Protein AF-0000000084351159 (afdb_homodimer)

Foldseek 3Di:
DPPVVVLVVLCVVLVVVVVCQVVLVADPVNLQVLQFVLQLVQLVLQCVQAQLSVVQCVPPPSNPDHPVNLVVHDEDEPVSQQVCAQSLWSHHLVQADDWAWAPQPPHDIGIQGHHPNLLVSQLVQLLQAVVQQCCVQPVPDAFEEEEADDDVSDCRVVSVVVSCVVVVHHYDHQHQPDPVAHLVNSVVCQQVRLHAEYEEALLLLLVSLVVCVVVPHQQQPRGNYAEYAYDLDDDAPLSQQQSCLRRVHGYAPAFDDDSQARTQWGQGNVRWTFGPSSFWQWFFAAAVPRDTPHRFAWHWIFIFTRGNITRTGRRYGPQWIKGKDAQPVDRSRRRITMDTDAGNPQWDDFPRDTDHPNLQCCLQRPVNYQWSFKAWEWEDDPNGIAIEMEIEGDPPDDDDPVVSQVVSQVSCCVRVVHGYGYHYDHDDDPQLSVCRSDPVCVNHYHYPHVD/DPPVVVLVVLCVVLVVVVVCQVVLVADPVNLQVLQFVLQLVQLVLQCVQAQLSVVQCVPPDSNPDHPVNLVVHDEDEPVSQQVCAQSLWSHHLVQADDWAWAPQPPHDIGIQGWHPNLLVNQLVQLLQAVVQQCCVQPVPDAFEEEEADDDVSDCRVVSVVVSCVVVVHHYDHQHQPDPVAHLVNSVVCQQVRLHAEYEEALLLLLQSLVVCVVVPHQQQPRGNYAEYAYDQDDDAPLSQQQSCLRRVHGYAPAFDDDSQARTQWGQHNVRWTFGPSSFWQWFFAAAPPRDTPHRFAWHWIFIFTRGNITRTGRRYGPQWIKGKDAQPVDRSRRRITMDTDAGNPQWDDFPRDTDHPNLQCCLQRPVNYQWSFKAWEWEDDPNGIAIEMEIEGDPPDDDDPVVSQVSSQVSCCVRVVHGYGYHYDHDDDPQLSVPRNPPPCVNHYHYPHVD

pLDDT: mean 92.51, std 10.29, range [39.16, 98.88]

Structure (mmCIF, N/CA/C/O backbone):
data_AF-0000000084351159-model_v1
#
loop_
_entity.id
_entity.type
_entity.pdbx_description
1 polymer 'Phenylacetate-CoA ligase'
#
loop_
_atom_site.group_PDB
_atom_site.id
_atom_site.type_symbol
_atom_site.label_atom_id
_atom_site.label_alt_id
_atom_site.label_comp_id
_atom_site.label_asym_id
_atom_site.label_entity_id
_atom_site.label_seq_id
_atom_site.pdbx_PDB_ins_code
_atom_site.Cartn_x
_atom_site.Cartn_y
_atom_site.Cartn_z
_atom_site.occupancy
_atom_site.B_iso_or_equiv
_atom_site.auth_seq_id
_atom_site.auth_comp_id
_atom_site.auth_asym_id
_atom_site.auth_atom_id
_atom_site.pdbx_PDB_model_num
ATOM 1 N N . MET A 1 1 ? 10.594 12.961 -26.109 1 39.19 1 MET A N 1
ATOM 2 C CA . MET A 1 1 ? 9.203 12.898 -25.656 1 39.19 1 MET A CA 1
ATOM 3 C C . MET A 1 1 ? 9.125 12.586 -24.172 1 39.19 1 MET A C 1
ATOM 5 O O . MET A 1 1 ? 9.766 11.648 -23.688 1 39.19 1 MET A O 1
ATOM 9 N N . GLY A 1 2 ? 8.75 13.523 -23.281 1 52.72 2 GLY A N 1
ATOM 10 C CA . GLY A 1 2 ? 8.758 13.414 -21.828 1 52.72 2 GLY A CA 1
ATOM 11 C C . GLY A 1 2 ? 8.195 12.094 -21.328 1 52.72 2 GLY A C 1
ATOM 12 O O . GLY A 1 2 ? 7.457 11.414 -22.047 1 52.72 2 GLY A O 1
ATOM 13 N N . ALA A 1 3 ? 8.789 11.438 -20.344 1 59 3 ALA A N 1
ATOM 14 C CA . ALA A 1 3 ? 8.422 10.164 -19.734 1 59 3 ALA A CA 1
ATOM 15 C C . ALA A 1 3 ? 6.906 9.984 -19.703 1 59 3 ALA A C 1
ATOM 17 O O . ALA A 1 3 ? 6.402 8.883 -19.953 1 59 3 ALA A O 1
ATOM 18 N N . VAL A 1 4 ? 6.133 11.023 -19.578 1 66.06 4 VAL A N 1
ATOM 19 C CA . VAL A 1 4 ? 4.676 10.984 -19.516 1 66.06 4 VAL A CA 1
ATOM 20 C C . VAL A 1 4 ? 4.098 10.711 -20.906 1 66.06 4 VAL A C 1
ATOM 22 O O . VAL A 1 4 ? 3.188 9.891 -21.047 1 66.06 4 VAL A O 1
ATOM 25 N N . LYS A 1 5 ? 4.68 11.25 -21.906 1 69.38 5 LYS A N 1
ATOM 26 C CA . LYS A 1 5 ? 4.211 11.07 -23.266 1 69.38 5 LYS A CA 1
ATOM 27 C C . LYS A 1 5 ? 4.48 9.648 -23.75 1 69.38 5 LYS A C 1
ATOM 29 O O . LYS A 1 5 ? 3.648 9.055 -24.438 1 69.38 5 LYS A O 1
ATOM 34 N N . VAL A 1 6 ? 5.578 9.047 -23.25 1 80.25 6 VAL A N 1
ATOM 35 C CA . VAL A 1 6 ? 5.965 7.703 -23.672 1 80.25 6 VAL A CA 1
ATOM 36 C C . VAL A 1 6 ? 5.012 6.68 -23.047 1 80.25 6 VAL A C 1
ATOM 38 O O . VAL A 1 6 ? 4.562 5.758 -23.734 1 80.25 6 VAL A O 1
ATOM 41 N N . PHE A 1 7 ? 4.641 6.867 -21.797 1 89.5 7 PHE A N 1
ATOM 42 C CA . PHE A 1 7 ? 3.719 5.965 -21.125 1 89.5 7 PHE A CA 1
ATOM 43 C C . PHE A 1 7 ? 2.328 6.047 -21.75 1 89.5 7 PHE A C 1
ATOM 45 O O . PHE A 1 7 ? 1.659 5.023 -21.922 1 89.5 7 PHE A O 1
ATOM 52 N N . ASP A 1 8 ? 1.912 7.199 -22.156 1 87.19 8 ASP A N 1
ATOM 53 C CA . ASP A 1 8 ? 0.597 7.383 -22.766 1 87.19 8 ASP A CA 1
ATOM 54 C C . ASP A 1 8 ? 0.506 6.668 -24.109 1 87.19 8 ASP A C 1
ATOM 56 O O . ASP A 1 8 ? -0.504 6.031 -24.422 1 87.19 8 ASP A O 1
ATOM 60 N N . GLU A 1 9 ? 1.572 6.754 -24.875 1 91.75 9 GLU A N 1
ATOM 61 C CA . GLU A 1 9 ? 1.603 6.062 -26.172 1 91.75 9 GLU A CA 1
ATOM 62 C C . GLU A 1 9 ? 1.577 4.547 -25.984 1 91.75 9 GLU A C 1
ATOM 64 O O . GLU A 1 9 ? 0.884 3.838 -26.703 1 91.75 9 GLU A O 1
ATOM 69 N N . PHE A 1 10 ? 2.352 4.145 -25 1 95.5 10 PHE A N 1
ATOM 70 C CA . PHE A 1 10 ? 2.391 2.721 -24.688 1 95.5 10 PHE A CA 1
ATOM 71 C C . PHE A 1 10 ? 1.004 2.209 -24.312 1 95.5 10 PHE A C 1
ATOM 73 O O . PHE A 1 10 ? 0.572 1.162 -24.812 1 95.5 10 PHE A O 1
ATOM 80 N N . THR A 1 11 ? 0.306 2.922 -23.469 1 94.94 11 THR A N 1
ATOM 81 C CA . THR A 1 11 ? -0.97 2.447 -22.953 1 94.94 11 THR A CA 1
ATOM 82 C C . THR A 1 11 ? -2.014 2.367 -24.062 1 94.94 11 THR A C 1
ATOM 84 O O . THR A 1 11 ? -2.84 1.453 -24.078 1 94.94 11 THR A O 1
ATOM 87 N N . VAL A 1 12 ? -1.999 3.24 -24.984 1 95 12 VAL A N 1
ATOM 88 C CA . VAL A 1 12 ? -2.955 3.227 -26.078 1 95 12 VAL A CA 1
ATOM 89 C C . VAL A 1 12 ? -2.762 1.967 -26.922 1 95 12 VAL A C 1
ATOM 91 O O . VAL A 1 12 ? -3.723 1.243 -27.203 1 95 12 VAL A O 1
ATOM 94 N N . LYS A 1 13 ? -1.521 1.742 -27.281 1 95.88 13 LYS A N 1
ATOM 95 C CA . LYS A 1 13 ? -1.198 0.575 -28.094 1 95.88 13 LYS A CA 1
ATOM 96 C C . LYS A 1 13 ? -1.503 -0.72 -27.344 1 95.88 13 LYS A C 1
ATOM 98 O O . LYS A 1 13 ? -2.107 -1.639 -27.906 1 95.88 13 LYS A O 1
ATOM 103 N N . TYR A 1 14 ? -1.096 -0.783 -26.141 1 97.75 14 TYR A N 1
ATOM 104 C CA . TYR A 1 14 ? -1.268 -1.991 -25.344 1 97.75 14 TYR A CA 1
ATOM 105 C C . TYR A 1 14 ? -2.742 -2.262 -25.062 1 97.75 14 TYR A C 1
ATOM 107 O O . TYR A 1 14 ? -3.189 -3.41 -25.109 1 97.75 14 TYR A O 1
ATOM 115 N N . ASP A 1 15 ? -3.469 -1.192 -24.75 1 97.19 15 ASP A N 1
ATOM 116 C CA . ASP A 1 15 ? -4.891 -1.358 -24.484 1 97.19 15 ASP A CA 1
ATOM 117 C C . ASP A 1 15 ? -5.633 -1.883 -25.703 1 97.19 15 ASP A C 1
ATOM 119 O O . ASP A 1 15 ? -6.582 -2.656 -25.578 1 97.19 15 ASP A O 1
ATOM 123 N N . ASP A 1 16 ? -5.219 -1.456 -26.859 1 97.62 16 ASP A N 1
ATOM 124 C CA . ASP A 1 16 ? -5.852 -1.902 -28.094 1 97.62 16 ASP A CA 1
ATOM 125 C C . ASP A 1 16 ? -5.668 -3.406 -28.281 1 97.62 16 ASP A C 1
ATOM 127 O O . ASP A 1 16 ? -6.637 -4.125 -28.547 1 97.62 16 ASP A O 1
ATOM 131 N N . ILE A 1 17 ? -4.508 -3.904 -28.172 1 98.12 17 ILE A N 1
ATOM 132 C CA . ILE A 1 17 ? -4.254 -5.324 -28.391 1 98.12 17 ILE A CA 1
ATOM 133 C C . ILE A 1 17 ? -4.844 -6.141 -27.25 1 98.12 17 ILE A C 1
ATOM 135 O O . ILE A 1 17 ? -5.316 -7.258 -27.453 1 98.12 17 ILE A O 1
ATOM 139 N N . HIS A 1 18 ? -4.762 -5.598 -26.047 1 98.25 18 HIS A N 1
ATOM 140 C CA . HIS A 1 18 ? -5.371 -6.254 -24.891 1 98.25 18 HIS A CA 1
ATOM 141 C C . HIS A 1 18 ? -6.867 -6.457 -25.094 1 98.25 18 HIS A C 1
ATOM 143 O O . HIS A 1 18 ? -7.395 -7.539 -24.828 1 98.25 18 HIS A O 1
ATOM 149 N N . ARG A 1 19 ? -7.531 -5.414 -25.547 1 97.44 19 ARG A N 1
ATOM 150 C CA . ARG A 1 19 ? -8.961 -5.5 -25.828 1 97.44 19 ARG A CA 1
ATOM 151 C C . ARG A 1 19 ? -9.25 -6.551 -26.891 1 97.44 19 ARG A C 1
ATOM 153 O O . ARG A 1 19 ? -10.156 -7.371 -26.734 1 97.44 19 ARG A O 1
ATOM 160 N N . ALA A 1 20 ? -8.492 -6.535 -27.953 1 98.12 20 ALA A N 1
ATOM 161 C CA . ALA A 1 20 ? -8.68 -7.5 -29.047 1 98.12 20 ALA A CA 1
ATOM 162 C C . ALA A 1 20 ? -8.453 -8.93 -28.547 1 98.12 20 ALA A C 1
ATOM 164 O O . ALA A 1 20 ? -9.156 -9.852 -28.969 1 98.12 20 ALA A O 1
ATOM 165 N N . TYR A 1 21 ? -7.492 -9.109 -27.719 1 98.06 21 TYR A N 1
ATOM 166 C CA . TYR A 1 21 ? -7.133 -10.406 -27.156 1 98.06 21 TYR A CA 1
ATOM 167 C C . TYR A 1 21 ? -8.281 -10.977 -26.328 1 98.06 21 TYR A C 1
ATOM 169 O O . TYR A 1 21 ? -8.68 -12.125 -26.516 1 98.06 21 TYR A O 1
ATOM 177 N N . TRP A 1 22 ? -8.898 -10.164 -25.531 1 96.62 22 TRP A N 1
ATOM 178 C CA . TRP A 1 22 ? -9.883 -10.641 -24.562 1 96.62 22 TRP A CA 1
ATOM 179 C C . TRP A 1 22 ? -11.281 -10.656 -25.172 1 96.62 22 TRP A C 1
ATOM 181 O O . TRP A 1 22 ? -12.188 -11.305 -24.641 1 96.62 22 TRP A O 1
ATOM 191 N N . THR A 1 23 ? -11.461 -9.945 -26.281 1 96.31 23 THR A N 1
ATOM 192 C CA . THR A 1 23 ? -12.734 -10.016 -26.984 1 96.31 23 THR A CA 1
ATOM 193 C C . THR A 1 23 ? -12.672 -11.055 -28.094 1 96.31 23 THR A C 1
ATOM 195 O O . THR A 1 23 ? -13.594 -11.156 -28.906 1 96.31 23 THR A O 1
ATOM 198 N N . ASN A 1 24 ? -11.547 -11.766 -28.172 1 95.62 24 ASN A N 1
ATOM 199 C CA . ASN A 1 24 ? -11.336 -12.852 -29.141 1 95.62 24 ASN A CA 1
ATOM 200 C C . ASN A 1 24 ? -11.398 -12.344 -30.578 1 95.62 24 ASN A C 1
ATOM 202 O O . ASN A 1 24 ? -11.922 -13.031 -31.453 1 95.62 24 ASN A O 1
ATOM 206 N N . THR A 1 25 ? -10.93 -11.125 -30.797 1 96.88 25 THR A N 1
ATOM 207 C CA . THR A 1 25 ? -10.867 -10.562 -32.125 1 96.88 25 THR A CA 1
ATOM 208 C C . THR A 1 25 ? -9.43 -10.539 -32.656 1 96.88 25 THR A C 1
ATOM 210 O O . THR A 1 25 ? -9.172 -10.125 -33.781 1 96.88 25 THR A O 1
ATOM 213 N N . LEU A 1 26 ? -8.531 -10.945 -31.844 1 97.25 26 LEU A N 1
ATOM 214 C CA . LEU A 1 26 ? -7.133 -11.102 -32.219 1 97.25 26 LEU A CA 1
ATOM 215 C C . LEU A 1 26 ? -6.867 -12.508 -32.75 1 97.25 26 LEU A C 1
ATOM 217 O O . LEU A 1 26 ? -7.145 -13.492 -32.062 1 97.25 26 LEU A O 1
ATOM 221 N N . SER A 1 27 ? -6.309 -12.609 -33.969 1 95.69 27 SER A N 1
ATOM 222 C CA . SER A 1 27 ? -5.984 -13.922 -34.531 1 95.69 27 SER A CA 1
ATOM 223 C C . SER A 1 27 ? -4.656 -14.438 -33.969 1 95.69 27 SER A C 1
ATOM 225 O O . SER A 1 27 ? -3.865 -13.664 -33.438 1 95.69 27 SER A O 1
ATOM 227 N N . GLU A 1 28 ? -4.496 -15.711 -34.094 1 95.5 28 GLU A N 1
ATOM 228 C CA . GLU A 1 28 ? -3.203 -16.281 -33.719 1 95.5 28 GLU A CA 1
ATOM 229 C C . GLU A 1 28 ? -2.074 -15.68 -34.562 1 95.5 28 GLU A C 1
ATOM 231 O O . GLU A 1 28 ? -0.955 -15.523 -34.062 1 95.5 28 GLU A O 1
ATOM 236 N N . GLY A 1 29 ? -2.416 -15.398 -35.781 1 96.44 29 GLY A N 1
ATOM 237 C CA . GLY A 1 29 ? -1.441 -14.727 -36.625 1 96.44 29 GLY A CA 1
ATOM 238 C C . GLY A 1 29 ? -1.055 -13.352 -36.094 1 96.44 29 GLY A C 1
ATOM 239 O O . GLY A 1 29 ? 0.125 -12.992 -36.094 1 96.44 29 GLY A O 1
ATOM 240 N N . ASP A 1 30 ? -2.025 -12.602 -35.688 1 97.69 30 ASP A N 1
ATOM 241 C CA . ASP A 1 30 ? -1.782 -11.281 -35.125 1 97.69 30 ASP A CA 1
ATOM 242 C C . ASP A 1 30 ? -0.958 -11.383 -33.844 1 97.69 30 ASP A C 1
ATOM 244 O O . ASP A 1 30 ? -0.092 -10.539 -33.594 1 97.69 30 ASP A O 1
ATOM 248 N N . LEU A 1 31 ? -1.27 -12.359 -33.031 1 97.81 31 LEU A N 1
ATOM 249 C CA . LEU A 1 31 ? -0.519 -12.555 -31.797 1 97.81 31 LEU A CA 1
ATOM 250 C C . LEU A 1 31 ? 0.938 -12.898 -32.094 1 97.81 31 LEU A C 1
ATOM 252 O O . LEU A 1 31 ? 1.845 -12.422 -31.406 1 97.81 31 LEU A O 1
ATOM 256 N N . LYS A 1 32 ? 1.115 -13.711 -33.094 1 97.31 32 LYS A N 1
ATOM 257 C CA . LYS A 1 32 ? 2.475 -14.047 -33.531 1 97.31 32 LYS A CA 1
ATOM 258 C C . LYS A 1 32 ? 3.23 -12.805 -33.969 1 97.31 32 LYS A C 1
ATOM 260 O O . LYS A 1 32 ? 4.418 -12.648 -33.688 1 97.31 32 LYS A O 1
ATOM 265 N N . GLN A 1 33 ? 2.578 -11.977 -34.719 1 97.81 33 GLN A N 1
ATOM 266 C CA . GLN A 1 33 ? 3.188 -10.727 -35.188 1 97.81 33 GLN A CA 1
ATOM 267 C C . GLN A 1 33 ? 3.541 -9.836 -34 1 97.81 33 GLN A C 1
ATOM 269 O O . GLN A 1 33 ? 4.594 -9.195 -33.969 1 97.81 33 GLN A O 1
ATOM 274 N N . TRP A 1 34 ? 2.629 -9.812 -33.031 1 98.38 34 TRP A N 1
ATOM 275 C CA . TRP A 1 34 ? 2.891 -9.078 -31.797 1 98.38 34 TRP A CA 1
ATOM 276 C C . TRP A 1 34 ? 4.129 -9.625 -31.094 1 98.38 34 TRP A C 1
ATOM 278 O O . TRP A 1 34 ? 5.004 -8.859 -30.688 1 98.38 34 TRP A O 1
ATOM 288 N N . HIS A 1 35 ? 4.254 -10.922 -31 1 98.62 35 HIS A N 1
ATOM 289 C CA . HIS A 1 35 ? 5.398 -11.57 -30.375 1 98.62 35 HIS A CA 1
ATOM 290 C C . HIS A 1 35 ? 6.695 -11.211 -31.094 1 98.62 35 HIS A C 1
ATOM 292 O O . HIS A 1 35 ? 7.691 -10.867 -30.453 1 98.62 35 HIS A O 1
ATOM 298 N N . GLU A 1 36 ? 6.645 -11.25 -32.406 1 98.12 36 GLU A N 1
ATOM 299 C CA . GLU A 1 36 ? 7.836 -10.969 -33.188 1 98.12 36 GLU A CA 1
ATOM 300 C C . GLU A 1 36 ? 8.289 -9.531 -33.031 1 98.12 36 GLU A C 1
ATOM 302 O O . GLU A 1 36 ? 9.477 -9.266 -32.812 1 98.12 36 GLU A O 1
ATOM 307 N N . ALA A 1 37 ? 7.352 -8.664 -33.125 1 97.75 37 ALA A N 1
ATOM 308 C CA . ALA A 1 37 ? 7.664 -7.242 -33 1 97.75 37 ALA A CA 1
ATOM 309 C C . ALA A 1 37 ? 8.203 -6.906 -31.609 1 97.75 37 ALA A C 1
ATOM 311 O O . ALA A 1 37 ? 9.203 -6.199 -31.484 1 97.75 37 ALA A O 1
ATOM 312 N N . GLN A 1 38 ? 7.555 -7.371 -30.562 1 98.25 38 GLN A N 1
ATOM 313 C CA . GLN A 1 38 ? 7.949 -7.074 -29.203 1 98.25 38 GLN A CA 1
ATOM 314 C C . GLN A 1 38 ? 9.273 -7.746 -28.844 1 98.25 38 GLN A C 1
ATOM 316 O O . GLN A 1 38 ? 10.07 -7.203 -28.078 1 98.25 38 GLN A O 1
ATOM 321 N N . LEU A 1 39 ? 9.445 -8.961 -29.375 1 98.44 39 LEU A N 1
ATOM 322 C CA . LEU A 1 39 ? 10.703 -9.648 -29.141 1 98.44 39 LEU A CA 1
ATOM 323 C C . LEU A 1 39 ? 11.883 -8.812 -29.625 1 98.44 39 LEU A C 1
ATOM 325 O O . LEU A 1 39 ? 12.859 -8.617 -28.891 1 98.44 39 LEU A O 1
ATOM 329 N N . ARG A 1 40 ? 11.836 -8.297 -30.781 1 97.75 40 ARG A N 1
ATOM 330 C CA . ARG A 1 40 ? 12.898 -7.461 -31.344 1 97.75 40 ARG A CA 1
ATOM 331 C C . ARG A 1 40 ? 13.102 -6.199 -30.516 1 97.75 40 ARG A C 1
ATOM 333 O O . ARG A 1 40 ? 14.242 -5.82 -30.234 1 97.75 40 ARG A O 1
ATOM 340 N N . THR A 1 41 ? 11.984 -5.609 -30.188 1 97.88 41 THR A N 1
ATOM 341 C CA . THR A 1 41 ? 12.023 -4.387 -29.391 1 97.88 41 THR A CA 1
ATOM 342 C C . THR A 1 41 ? 12.719 -4.629 -28.047 1 97.88 41 THR A C 1
ATOM 344 O O . THR A 1 41 ? 13.602 -3.861 -27.656 1 97.88 41 THR A O 1
ATOM 347 N N . VAL A 1 42 ? 12.398 -5.691 -27.391 1 98.62 42 VAL A N 1
ATOM 348 C CA . VAL A 1 42 ? 12.914 -5.969 -26.047 1 98.62 42 VAL A CA 1
ATOM 349 C C . VAL A 1 42 ? 14.383 -6.391 -26.141 1 98.62 42 VAL A C 1
ATOM 351 O O . VAL A 1 42 ? 15.203 -5.996 -25.312 1 98.62 42 VAL A O 1
ATOM 354 N N . LEU A 1 43 ? 14.711 -7.18 -27.141 1 98.62 43 LEU A N 1
ATOM 355 C CA . LEU A 1 43 ? 16.094 -7.605 -27.297 1 98.62 43 LEU A CA 1
ATOM 356 C C . LEU A 1 43 ? 17.016 -6.41 -27.516 1 98.62 43 LEU A C 1
ATOM 358 O O . LEU A 1 43 ? 18.094 -6.328 -26.922 1 98.62 43 LEU A O 1
ATOM 362 N N . ARG A 1 44 ? 16.609 -5.48 -28.375 1 98.44 44 ARG A N 1
ATOM 363 C CA . ARG A 1 44 ? 17.375 -4.258 -28.594 1 98.44 44 ARG A CA 1
ATOM 364 C C . ARG A 1 44 ? 17.5 -3.461 -27.297 1 98.44 44 ARG A C 1
ATOM 366 O O . ARG A 1 44 ? 18.578 -2.959 -26.969 1 98.44 44 ARG A O 1
ATOM 373 N N . HIS A 1 45 ? 16.422 -3.434 -26.641 1 98.5 45 HIS A N 1
ATOM 374 C CA . HIS A 1 45 ? 16.328 -2.662 -25.406 1 98.5 45 HIS A CA 1
ATOM 375 C C . HIS A 1 45 ? 17.281 -3.201 -24.344 1 98.5 45 HIS A C 1
ATOM 377 O O . HIS A 1 45 ? 18.078 -2.445 -23.766 1 98.5 45 HIS A O 1
ATOM 383 N N . VAL A 1 46 ? 17.297 -4.488 -24.094 1 98.69 46 VAL A N 1
ATOM 384 C CA . VAL A 1 46 ? 18.094 -5.062 -23.016 1 98.69 46 VAL A CA 1
ATOM 385 C C . VAL A 1 46 ? 19.562 -5.055 -23.406 1 98.69 46 VAL A C 1
ATOM 387 O O . VAL A 1 46 ? 20.438 -4.812 -22.562 1 98.69 46 VAL A O 1
ATOM 390 N N . LYS A 1 47 ? 19.859 -5.344 -24.609 1 98.38 47 LYS A N 1
ATOM 391 C CA . LYS A 1 47 ? 21.266 -5.34 -25.047 1 98.38 47 LYS A CA 1
ATOM 392 C C . LYS A 1 47 ? 21.875 -3.949 -24.906 1 98.38 47 LYS A C 1
ATOM 394 O O . LYS A 1 47 ? 23.047 -3.812 -24.562 1 98.38 47 LYS A O 1
ATOM 399 N N . ASN A 1 48 ? 21.125 -2.943 -25.156 1 97.94 48 ASN A N 1
ATOM 400 C CA . ASN A 1 48 ? 21.609 -1.568 -25.156 1 97.94 48 ASN A CA 1
ATOM 401 C C . ASN A 1 48 ? 21.672 -0.998 -23.75 1 97.94 48 ASN A C 1
ATOM 403 O O . ASN A 1 48 ? 22.5 -0.131 -23.453 1 97.94 48 ASN A O 1
ATOM 407 N N . LYS A 1 49 ? 20.844 -1.492 -22.859 1 98.31 49 LYS A N 1
ATOM 408 C CA . LYS A 1 49 ? 20.656 -0.721 -21.625 1 98.31 49 LYS A CA 1
ATOM 409 C C . LYS A 1 49 ? 21.016 -1.55 -20.406 1 98.31 49 LYS A C 1
ATOM 411 O O . LYS A 1 49 ? 21.125 -1.015 -19.297 1 98.31 49 LYS A O 1
ATOM 416 N N . SER A 1 50 ? 21.203 -2.807 -20.516 1 98.56 50 SER A N 1
ATOM 417 C CA . SER A 1 50 ? 21.562 -3.672 -19.406 1 98.56 50 SER A CA 1
ATOM 418 C C . SER A 1 50 ? 23.016 -4.117 -19.5 1 98.56 50 SER A C 1
ATOM 420 O O . SER A 1 50 ? 23.438 -4.684 -20.516 1 98.56 50 SER A O 1
ATOM 422 N N . ALA A 1 51 ? 23.781 -3.889 -18.422 1 98.5 51 ALA A N 1
ATOM 423 C CA . ALA A 1 51 ? 25.172 -4.34 -18.406 1 98.5 51 ALA A CA 1
ATOM 424 C C . ALA A 1 51 ? 25.25 -5.859 -18.531 1 98.5 51 ALA A C 1
ATOM 426 O O . ALA A 1 51 ? 26.109 -6.383 -19.234 1 98.5 51 ALA A O 1
ATOM 427 N N . PHE A 1 52 ? 24.438 -6.539 -17.875 1 98.56 52 PHE A N 1
ATOM 428 C CA . PHE A 1 52 ? 24.391 -7.996 -17.922 1 98.56 52 PHE A CA 1
ATOM 429 C C . PHE A 1 52 ? 24.109 -8.477 -19.344 1 98.56 52 PHE A C 1
ATOM 431 O O . PHE A 1 52 ? 24.844 -9.297 -19.891 1 98.56 52 PHE A O 1
ATOM 438 N N . TYR A 1 53 ? 23.047 -7.977 -19.938 1 98.75 53 TYR A N 1
ATOM 439 C CA . TYR A 1 53 ? 22.594 -8.492 -21.219 1 98.75 53 TYR A CA 1
ATOM 440 C C . TYR A 1 53 ? 23.531 -8.023 -22.344 1 98.75 53 TYR A C 1
ATOM 442 O O . TYR A 1 53 ? 23.641 -8.688 -23.375 1 98.75 53 TYR A O 1
ATOM 450 N N . ALA A 1 54 ? 24.141 -6.867 -22.172 1 98.5 54 ALA A N 1
ATOM 451 C CA . ALA A 1 54 ? 25.156 -6.473 -23.125 1 98.5 54 ALA A CA 1
ATOM 452 C C . ALA A 1 54 ? 26.219 -7.559 -23.281 1 98.5 54 ALA A C 1
ATOM 454 O O . ALA A 1 54 ? 26.672 -7.84 -24.391 1 98.5 54 ALA A O 1
ATOM 455 N N . GLY A 1 55 ? 26.625 -8.086 -22.125 1 98.25 55 GLY A N 1
ATOM 456 C CA . GLY A 1 55 ? 27.578 -9.18 -22.141 1 98.25 55 GLY A CA 1
ATOM 457 C C . GLY A 1 55 ? 26.969 -10.508 -22.547 1 98.25 55 GLY A C 1
ATOM 458 O O . GLY A 1 55 ? 27.531 -11.258 -23.344 1 98.25 55 GLY A O 1
ATOM 459 N N . HIS A 1 56 ? 25.797 -10.797 -22.031 1 97.88 56 HIS A N 1
ATOM 460 C CA . HIS A 1 56 ? 25.109 -12.078 -22.172 1 97.88 56 HIS A CA 1
ATOM 461 C C . HIS A 1 56 ? 24.703 -12.328 -23.609 1 97.88 56 HIS A C 1
ATOM 463 O O . HIS A 1 56 ? 24.656 -13.477 -24.062 1 97.88 56 HIS A O 1
ATOM 469 N N . LEU A 1 57 ? 24.453 -11.195 -24.375 1 98 57 LEU A N 1
ATOM 470 C CA . LEU A 1 57 ? 24 -11.289 -25.766 1 98 57 LEU A CA 1
ATOM 471 C C . LEU A 1 57 ? 25.047 -10.719 -26.719 1 98 57 LEU A C 1
ATOM 473 O O . LEU A 1 57 ? 24.719 -10.328 -27.828 1 98 57 LEU A O 1
ATOM 477 N N . LYS A 1 58 ? 26.266 -10.664 -26.25 1 96.88 58 LYS A N 1
ATOM 478 C CA . LYS A 1 58 ? 27.312 -9.969 -27 1 96.88 58 LYS A CA 1
ATOM 479 C C . LYS A 1 58 ? 27.484 -10.57 -28.391 1 96.88 58 LYS A C 1
ATOM 481 O O . LYS A 1 58 ? 27.703 -9.844 -29.359 1 96.88 58 LYS A O 1
ATOM 486 N N . ASP A 1 59 ? 27.281 -11.859 -28.547 1 96.44 59 ASP A N 1
ATOM 487 C CA . ASP A 1 59 ? 27.547 -12.539 -29.812 1 96.44 59 ASP A CA 1
ATOM 488 C C . ASP A 1 59 ? 26.25 -12.75 -30.594 1 96.44 59 ASP A C 1
ATOM 490 O O . ASP A 1 59 ? 26.219 -13.508 -31.578 1 96.44 59 ASP A O 1
ATOM 494 N N . ILE A 1 60 ? 25.234 -12.117 -30.203 1 96.56 60 ILE A N 1
ATOM 495 C CA . ILE A 1 60 ? 23.922 -12.305 -30.828 1 96.56 60 ILE A CA 1
ATOM 496 C C . ILE A 1 60 ? 23.562 -11.055 -31.625 1 96.56 60 ILE A C 1
ATOM 498 O O . ILE A 1 60 ? 23.625 -9.938 -31.109 1 96.56 60 ILE A O 1
ATOM 502 N N . ASP A 1 61 ? 23.25 -11.273 -32.875 1 96.81 61 ASP A N 1
ATOM 503 C CA . ASP A 1 61 ? 22.609 -10.219 -33.656 1 96.81 61 ASP A CA 1
ATOM 504 C C . ASP A 1 61 ? 21.109 -10.156 -33.344 1 96.81 61 ASP A C 1
ATOM 506 O O . ASP A 1 61 ? 20.328 -10.875 -33.969 1 96.81 61 ASP A O 1
ATOM 510 N N . VAL A 1 62 ? 20.75 -9.266 -32.531 1 94.94 62 VAL A N 1
ATOM 511 C CA . VAL A 1 62 ? 19.406 -9.234 -32 1 94.94 62 VAL A CA 1
ATOM 512 C C . VAL A 1 62 ? 18.406 -8.945 -33.125 1 94.94 62 VAL A C 1
ATOM 514 O O . VAL A 1 62 ? 17.234 -9.336 -33.031 1 94.94 62 VAL A O 1
ATOM 517 N N . ASP A 1 63 ? 18.781 -8.336 -34.188 1 94 63 ASP A N 1
ATOM 518 C CA . ASP A 1 63 ? 17.875 -7.984 -35.281 1 94 63 ASP A CA 1
ATOM 519 C C . ASP A 1 63 ? 17.547 -9.203 -36.125 1 94 63 ASP A C 1
ATOM 521 O O . ASP A 1 63 ? 16.578 -9.188 -36.906 1 94 63 ASP A O 1
ATOM 525 N N . SER A 1 64 ? 18.25 -10.234 -36 1 95.69 64 SER A N 1
ATOM 526 C CA . SER A 1 64 ? 18.047 -11.438 -36.781 1 95.69 64 SER A CA 1
ATOM 527 C C . SER A 1 64 ? 17.266 -12.484 -36 1 95.69 64 SER A C 1
ATOM 529 O O . SER A 1 64 ? 16.875 -13.516 -36.562 1 95.69 64 SER A O 1
ATOM 531 N N . VAL A 1 65 ? 17.047 -12.203 -34.781 1 96.75 65 VAL A N 1
ATOM 532 C CA . VAL A 1 65 ? 16.359 -13.188 -33.938 1 96.75 65 VAL A CA 1
ATOM 533 C C . VAL A 1 65 ? 14.867 -13.18 -34.25 1 96.75 65 VAL A C 1
ATOM 535 O O . VAL A 1 65 ? 14.258 -12.117 -34.406 1 96.75 65 VAL A O 1
ATOM 538 N N . THR A 1 66 ? 14.305 -14.336 -34.469 1 96.5 66 THR A N 1
ATOM 539 C CA . THR A 1 66 ? 12.875 -14.547 -34.656 1 96.5 66 THR A CA 1
ATOM 540 C C . THR A 1 66 ? 12.32 -15.539 -33.656 1 96.5 66 THR A C 1
ATOM 542 O O . THR A 1 66 ? 13.078 -16.109 -32.844 1 96.5 66 THR A O 1
ATOM 545 N N . LEU A 1 67 ? 10.992 -15.703 -33.719 1 96.75 67 LEU A N 1
ATOM 546 C CA . LEU A 1 67 ? 10.383 -16.703 -32.844 1 96.75 67 LEU A CA 1
ATOM 547 C C . LEU A 1 67 ? 10.938 -18.094 -33.156 1 96.75 67 LEU A C 1
ATOM 549 O O . LEU A 1 67 ? 11.133 -18.891 -32.219 1 96.75 67 LEU A O 1
ATOM 553 N N . ALA A 1 68 ? 11.234 -18.312 -34.375 1 94.81 68 ALA A N 1
ATOM 554 C CA . ALA A 1 68 ? 11.719 -19.609 -34.812 1 94.81 68 ALA A CA 1
ATOM 555 C C . ALA A 1 68 ? 13.141 -19.859 -34.312 1 94.81 68 ALA A C 1
ATOM 557 O O . ALA A 1 68 ? 13.539 -21 -34.094 1 94.81 68 ALA A O 1
ATOM 558 N N . SER A 1 69 ? 13.883 -18.781 -34.125 1 95.62 69 SER A N 1
ATOM 559 C CA . SER A 1 69 ? 15.273 -18.922 -33.719 1 95.62 69 SER A CA 1
ATOM 560 C C . SER A 1 69 ? 15.461 -18.562 -32.25 1 95.62 69 SER A C 1
ATOM 562 O O . SER A 1 69 ? 16.578 -18.266 -31.812 1 95.62 69 SER A O 1
ATOM 564 N N . LEU A 1 70 ? 14.391 -18.547 -31.516 1 96.75 70 LEU A N 1
ATOM 565 C CA . LEU A 1 70 ? 14.422 -18.141 -30.109 1 96.75 70 LEU A CA 1
ATOM 566 C C . LEU A 1 70 ? 15.43 -18.969 -29.328 1 96.75 70 LEU A C 1
ATOM 568 O O . LEU A 1 70 ? 16.094 -18.453 -28.422 1 96.75 70 LEU A O 1
ATOM 572 N N . CYS A 1 71 ? 15.586 -20.203 -29.688 1 94.31 71 CYS A N 1
ATOM 573 C CA . CYS A 1 71 ? 16.422 -21.141 -28.953 1 94.31 71 CYS A CA 1
ATOM 574 C C . CYS A 1 71 ? 17.891 -20.797 -29.109 1 94.31 71 CYS A C 1
ATOM 576 O O . CYS A 1 71 ? 18.734 -21.312 -28.375 1 94.31 71 CYS A O 1
ATOM 578 N N . SER A 1 72 ? 18.234 -19.922 -30 1 93.81 72 SER A N 1
ATOM 579 C CA . SER A 1 72 ? 19.625 -19.484 -30.156 1 93.81 72 SER A CA 1
ATOM 580 C C . SER A 1 72 ? 20.047 -18.547 -29.031 1 93.81 72 SER A C 1
ATOM 582 O O . SER A 1 72 ? 21.234 -18.312 -28.828 1 93.81 72 SER A O 1
ATOM 584 N N . LEU A 1 73 ? 19.109 -18.016 -28.359 1 97.81 73 LEU A N 1
ATOM 585 C CA . LEU A 1 73 ? 19.406 -17.109 -27.266 1 97.81 73 LEU A CA 1
ATOM 586 C C . LEU A 1 73 ? 19.797 -17.891 -26.016 1 97.81 73 LEU A C 1
ATOM 588 O O . LEU A 1 73 ? 19.234 -18.953 -25.734 1 97.81 73 LEU A O 1
ATOM 592 N N . PRO A 1 74 ? 20.75 -17.4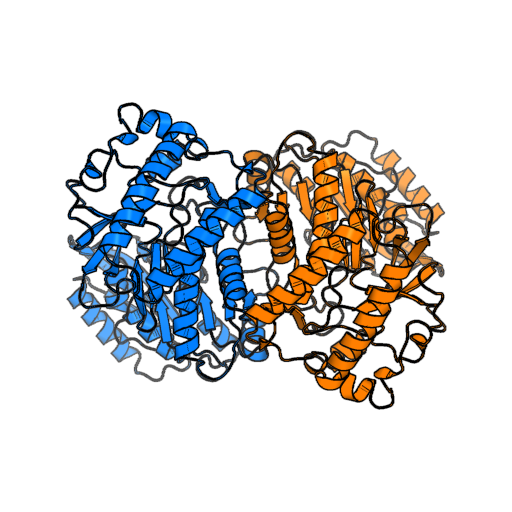06 -25.312 1 97.62 74 PRO A N 1
ATOM 593 C CA . PRO A 1 74 ? 21.109 -18.062 -24.047 1 97.62 74 PRO A CA 1
ATOM 594 C C . PRO A 1 74 ? 20.016 -17.906 -22.984 1 97.62 74 PRO A C 1
ATOM 596 O O . PRO A 1 74 ? 19.203 -16.984 -23.078 1 97.62 74 PRO A O 1
ATOM 599 N N . PHE A 1 75 ? 20.078 -18.797 -22 1 98.31 75 PHE A N 1
ATOM 600 C CA . PHE A 1 75 ? 19.125 -18.734 -20.891 1 98.31 75 PHE A CA 1
ATOM 601 C C . PHE A 1 75 ? 19.547 -17.688 -19.875 1 98.31 75 PHE A C 1
ATOM 603 O O . PHE A 1 75 ? 20.734 -17.359 -19.766 1 98.31 75 PHE A O 1
ATOM 610 N N . THR A 1 76 ? 18.625 -17.062 -19.25 1 98.5 76 THR A N 1
ATOM 611 C CA . THR A 1 76 ? 18.797 -16.328 -18 1 98.5 76 THR A CA 1
ATOM 612 C C . THR A 1 76 ? 18.297 -17.172 -16.812 1 98.5 76 THR A C 1
ATOM 614 O O . THR A 1 76 ? 17.25 -17.797 -16.891 1 98.5 76 THR A O 1
ATOM 617 N N . THR A 1 77 ? 19.047 -17.203 -15.727 1 96 77 THR A N 1
ATOM 618 C CA . THR A 1 77 ? 18.688 -18.031 -14.586 1 96 77 THR A CA 1
ATOM 619 C C . THR A 1 77 ? 18.625 -17.188 -13.312 1 96 77 THR A C 1
ATOM 621 O O . THR A 1 77 ? 19.016 -16.016 -13.305 1 96 77 THR A O 1
ATOM 624 N N . LYS A 1 78 ? 18.156 -17.812 -12.258 1 92.62 78 LYS A N 1
ATOM 625 C CA . LYS A 1 78 ? 18.109 -17.156 -10.961 1 92.62 78 LYS A CA 1
ATOM 626 C C . LYS A 1 78 ? 19.516 -16.812 -10.469 1 92.62 78 LYS A C 1
ATOM 628 O O . LYS A 1 78 ? 19.719 -15.789 -9.812 1 92.62 78 LYS A O 1
ATOM 633 N N . ASP A 1 79 ? 20.391 -17.656 -10.75 1 93.69 79 ASP A N 1
ATOM 634 C CA . ASP A 1 79 ? 21.766 -17.406 -10.367 1 93.69 79 ASP A CA 1
ATOM 635 C C . ASP A 1 79 ? 22.312 -16.172 -11.062 1 93.69 79 ASP A C 1
ATOM 637 O O . ASP A 1 79 ? 23.062 -15.391 -10.469 1 93.69 79 ASP A O 1
ATOM 641 N N . ASP A 1 80 ? 21.953 -16.031 -12.297 1 96.94 80 ASP A N 1
ATOM 642 C CA . ASP A 1 80 ? 22.344 -14.82 -13.016 1 96.94 80 ASP A CA 1
ATOM 643 C C . ASP A 1 80 ? 21.828 -13.57 -12.32 1 96.94 80 ASP A C 1
ATOM 645 O O . ASP A 1 80 ? 22.547 -12.57 -12.219 1 96.94 80 ASP A O 1
ATOM 649 N N . LEU A 1 81 ? 20.609 -13.633 -11.883 1 96.38 81 LEU A N 1
ATOM 650 C CA . LEU A 1 81 ? 20 -12.492 -11.203 1 96.38 81 LEU A CA 1
ATOM 651 C C . LEU A 1 81 ? 20.719 -12.188 -9.898 1 96.38 81 LEU A C 1
ATOM 653 O O . LEU A 1 81 ? 20.969 -11.023 -9.578 1 96.38 81 LEU A O 1
ATOM 657 N N . ARG A 1 82 ? 21.047 -13.188 -9.172 1 94 82 ARG A N 1
ATOM 658 C CA . ARG A 1 82 ? 21.719 -13.047 -7.879 1 94 82 ARG A CA 1
ATOM 659 C C . ARG A 1 82 ? 23.125 -12.469 -8.047 1 94 82 ARG A C 1
ATOM 661 O O . ARG A 1 82 ? 23.578 -11.68 -7.219 1 94 82 ARG A O 1
ATOM 668 N N . GLU A 1 83 ? 23.719 -12.859 -9.086 1 94.94 83 GLU A N 1
ATOM 669 C CA . GLU A 1 83 ? 25.094 -12.414 -9.344 1 94.94 83 GLU A CA 1
ATOM 670 C C . GLU A 1 83 ? 25.109 -10.992 -9.898 1 94.94 83 GLU A C 1
ATOM 672 O O . GLU A 1 83 ? 25.984 -10.195 -9.547 1 94.94 83 GLU A O 1
ATOM 677 N N . SER A 1 84 ? 24.141 -10.711 -10.719 1 96.12 84 SER A N 1
ATOM 678 C CA . SER A 1 84 ? 24.141 -9.438 -11.43 1 96.12 84 SER A CA 1
ATOM 679 C C . SER A 1 84 ? 23.547 -8.32 -10.578 1 96.12 84 SER A C 1
ATOM 681 O O . SER A 1 84 ? 23.922 -7.156 -10.727 1 96.12 84 SER A O 1
ATOM 683 N N . MET A 1 85 ? 22.609 -8.68 -9.773 1 95.19 85 MET A N 1
ATOM 684 C CA . MET A 1 85 ? 21.906 -7.695 -8.945 1 95.19 85 MET A CA 1
ATOM 685 C C . MET A 1 85 ? 21.375 -6.547 -9.789 1 95.19 85 MET A C 1
ATOM 687 O O . MET A 1 85 ? 20.594 -6.762 -10.719 1 95.19 85 MET A O 1
ATOM 691 N N . LEU A 1 86 ? 21.781 -5.359 -9.57 1 95.75 86 LEU A N 1
ATOM 692 C CA . LEU A 1 86 ? 21.234 -4.211 -10.289 1 95.75 86 LEU A CA 1
ATOM 693 C C . LEU A 1 86 ? 21.75 -4.172 -11.727 1 95.75 86 LEU A C 1
ATOM 695 O O . LEU A 1 86 ? 21.172 -3.504 -12.578 1 95.75 86 LEU A O 1
ATOM 699 N N . ASP A 1 87 ? 22.75 -4.926 -12.031 1 97.38 87 ASP A N 1
ATOM 700 C CA . ASP A 1 87 ? 23.328 -4.922 -13.367 1 97.38 87 ASP A CA 1
ATOM 701 C C . ASP A 1 87 ? 22.406 -5.625 -14.367 1 97.38 87 ASP A C 1
ATOM 703 O O . ASP A 1 87 ? 22.609 -5.504 -15.578 1 97.38 87 ASP A O 1
ATOM 707 N N . ILE A 1 88 ? 21.375 -6.309 -13.875 1 97.81 88 ILE A N 1
ATOM 708 C CA . ILE A 1 88 ? 20.422 -6.992 -14.742 1 97.81 88 ILE A CA 1
ATOM 709 C C . ILE A 1 88 ? 19.469 -5.973 -15.359 1 97.81 88 ILE A C 1
ATOM 711 O O . ILE A 1 88 ? 18.828 -6.25 -16.375 1 97.81 88 ILE A O 1
ATOM 715 N N . LEU A 1 89 ? 19.344 -4.793 -14.773 1 98.38 89 LEU A N 1
ATOM 716 C CA . LEU A 1 89 ? 18.344 -3.809 -15.164 1 98.38 89 LEU A CA 1
ATOM 717 C C . LEU A 1 89 ? 18.656 -3.227 -16.531 1 98.38 89 LEU A C 1
ATOM 719 O O . LEU A 1 89 ? 19.828 -3 -16.875 1 98.38 89 LEU A O 1
ATOM 723 N N . SER A 1 90 ? 17.625 -3.053 -17.312 1 98.44 90 SER A N 1
ATOM 724 C CA . SER A 1 90 ? 17.703 -2.33 -18.578 1 98.44 90 SER A CA 1
ATOM 725 C C . SER A 1 90 ? 17.375 -0.852 -18.406 1 98.44 90 SER A C 1
ATOM 727 O O . SER A 1 90 ? 16.531 -0.303 -19.109 1 98.44 90 SER A O 1
ATOM 729 N N . GLY A 1 91 ? 18.031 -0.185 -17.578 1 96.44 91 GLY A N 1
ATOM 730 C CA . GLY A 1 91 ? 17.891 1.182 -17.094 1 96.44 91 GLY A CA 1
ATOM 731 C C . GLY A 1 91 ? 18.469 1.383 -15.711 1 96.44 91 GLY A C 1
ATOM 732 O O . GLY A 1 91 ? 19.344 0.624 -15.281 1 96.44 91 GLY A O 1
ATOM 733 N N . THR A 1 92 ? 18.109 2.371 -15.062 1 96.12 92 THR A N 1
ATOM 734 C CA . THR A 1 92 ? 18.531 2.621 -13.688 1 96.12 92 THR A CA 1
ATOM 735 C C . THR A 1 92 ? 17.375 2.367 -12.727 1 96.12 92 THR A C 1
ATOM 737 O O . THR A 1 92 ? 16.219 2.242 -13.148 1 96.12 92 THR A O 1
ATOM 740 N N . LEU A 1 93 ? 17.719 2.219 -11.492 1 96.81 93 LEU A N 1
ATOM 741 C CA . LEU A 1 93 ? 16.703 2.068 -10.453 1 96.81 93 LEU A CA 1
ATOM 742 C C . LEU A 1 93 ? 15.719 3.229 -10.492 1 96.81 93 LEU A C 1
ATOM 744 O O . LEU A 1 93 ? 14.508 3.025 -10.359 1 96.81 93 LEU A O 1
ATOM 748 N N . GLU A 1 94 ? 16.188 4.395 -10.75 1 96.38 94 GLU A N 1
ATOM 749 C CA . GLU A 1 94 ? 15.406 5.625 -10.711 1 96.38 94 GLU A CA 1
ATOM 750 C C . GLU A 1 94 ? 14.477 5.727 -11.914 1 96.38 94 GLU A C 1
ATOM 752 O O . GLU A 1 94 ? 13.578 6.57 -11.938 1 96.38 94 GLU A O 1
ATOM 757 N N . ASP A 1 95 ? 14.617 4.809 -12.875 1 95.75 95 ASP A N 1
ATOM 758 C CA . ASP A 1 95 ? 13.703 4.73 -14.008 1 95.75 95 ASP A CA 1
ATOM 759 C C . ASP A 1 95 ? 12.438 3.969 -13.633 1 95.75 95 ASP A C 1
ATOM 761 O O . ASP A 1 95 ? 11.453 3.984 -14.383 1 95.75 95 ASP A O 1
ATOM 765 N N . SER A 1 96 ? 12.43 3.395 -12.469 1 97.5 96 SER A N 1
ATOM 766 C CA . SER A 1 96 ? 11.289 2.623 -11.977 1 97.5 96 SER A CA 1
ATOM 767 C C . SER A 1 96 ? 10.328 3.5 -11.188 1 97.5 96 SER A C 1
ATOM 769 O O . SER A 1 96 ? 10.633 4.66 -10.898 1 97.5 96 SER A O 1
ATOM 771 N N . ILE A 1 97 ? 9.164 2.965 -10.875 1 96.81 97 ILE A N 1
ATOM 772 C CA . ILE A 1 97 ? 8.203 3.654 -10.023 1 96.81 97 ILE A CA 1
ATOM 773 C C . ILE A 1 97 ? 8.078 2.926 -8.688 1 96.81 97 ILE A C 1
ATOM 775 O O . ILE A 1 97 ? 7.668 3.516 -7.688 1 96.81 97 ILE A O 1
ATOM 779 N N . TYR A 1 98 ? 8.359 1.615 -8.711 1 97.62 98 TYR A N 1
ATOM 780 C CA . TYR A 1 98 ? 8.336 0.803 -7.5 1 97.62 98 TYR A CA 1
ATOM 781 C C . TYR A 1 98 ? 9.656 0.07 -7.305 1 97.62 98 TYR A C 1
ATOM 783 O O . TYR A 1 98 ? 10.32 -0.292 -8.281 1 97.62 98 TYR A O 1
ATOM 791 N N . TYR A 1 99 ? 9.984 -0.089 -6.105 1 97.88 99 TYR A N 1
ATOM 792 C CA . TYR A 1 99 ? 11.039 -1.045 -5.781 1 97.88 99 TYR A CA 1
ATOM 793 C C . TYR A 1 99 ? 10.484 -2.209 -4.969 1 97.88 99 TYR A C 1
ATOM 795 O O . TYR A 1 99 ? 9.867 -2.004 -3.92 1 97.88 99 TYR A O 1
ATOM 803 N N . TYR A 1 100 ? 10.703 -3.385 -5.461 1 97 100 TYR A N 1
ATOM 804 C CA . TYR A 1 100 ? 10.461 -4.641 -4.762 1 97 100 TYR A CA 1
ATOM 805 C C . TYR A 1 100 ? 11.719 -5.496 -4.711 1 97 100 TYR A C 1
ATOM 807 O O . TYR A 1 100 ? 12.703 -5.195 -5.383 1 97 100 TYR A O 1
ATOM 815 N N . GLU A 1 101 ? 11.711 -6.469 -3.881 1 94.69 101 GLU A N 1
ATOM 816 C CA . GLU A 1 101 ? 12.789 -7.457 -3.857 1 94.69 101 GLU A CA 1
ATOM 817 C C . GLU A 1 101 ? 12.258 -8.836 -3.475 1 94.69 101 GLU A C 1
ATOM 819 O O . GLU A 1 101 ? 11.148 -8.961 -2.961 1 94.69 101 GLU A O 1
ATOM 824 N N . THR A 1 102 ? 13.047 -9.828 -3.793 1 89.06 102 THR A N 1
ATOM 825 C CA . THR A 1 102 ? 12.68 -11.172 -3.379 1 89.06 102 THR A CA 1
ATOM 826 C C . THR A 1 102 ? 12.875 -11.352 -1.878 1 89.06 102 THR A C 1
ATOM 828 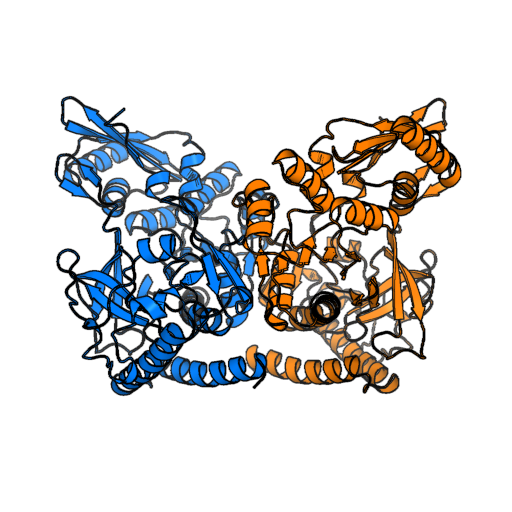O O . THR A 1 102 ? 13.57 -10.555 -1.239 1 89.06 102 THR A O 1
ATOM 831 N N . THR A 1 103 ? 12.258 -12.328 -1.21 1 75.44 103 THR A N 1
ATOM 832 C CA . THR A 1 103 ? 12.312 -12.539 0.231 1 75.44 103 THR A CA 1
ATOM 833 C C . THR A 1 103 ? 13.664 -13.102 0.647 1 75.44 103 THR A C 1
ATOM 835 O O . THR A 1 103 ? 14.023 -13.062 1.825 1 75.44 103 THR A O 1
ATOM 838 N N . GLY A 1 104 ? 14.5 -13.562 -0.191 1 67.69 104 GLY A N 1
ATOM 839 C CA . GLY A 1 104 ? 15.859 -14 0.103 1 67.69 104 GLY A CA 1
ATOM 840 C C . GLY A 1 104 ? 15.906 -15.289 0.906 1 67.69 104 GLY A C 1
ATOM 841 O O . GLY A 1 104 ? 16.844 -15.508 1.675 1 67.69 104 GLY A O 1
ATOM 842 N N . THR A 1 105 ? 14.992 -16.109 0.917 1 59.12 105 THR A N 1
ATOM 843 C CA . THR A 1 105 ? 14.953 -17.328 1.72 1 59.12 105 THR A CA 1
ATOM 844 C C . THR A 1 105 ? 16.078 -18.281 1.325 1 59.12 105 THR A C 1
ATOM 846 O O . THR A 1 105 ? 16.625 -19 2.172 1 59.12 105 THR A O 1
ATOM 849 N N . THR A 1 106 ? 16.453 -18.25 0.075 1 59.38 106 THR A N 1
ATOM 850 C CA . THR A 1 106 ? 17.438 -19.219 -0.414 1 59.38 106 THR A CA 1
ATOM 851 C C . THR A 1 106 ? 18.75 -18.516 -0.742 1 59.38 106 THR A C 1
ATOM 853 O O . THR A 1 106 ? 19.719 -19.172 -1.156 1 59.38 106 THR A O 1
ATOM 856 N N . GLY A 1 107 ? 18.766 -17.266 -0.556 1 68.31 107 GLY A N 1
ATOM 857 C CA . GLY A 1 107 ? 19.906 -16.438 -0.904 1 68.31 107 GLY A CA 1
ATOM 858 C C . GLY A 1 107 ? 19.641 -14.953 -0.729 1 68.31 107 GLY A C 1
ATOM 859 O O . GLY A 1 107 ? 18.625 -14.57 -0.138 1 68.31 107 GLY A O 1
ATOM 860 N N . PRO A 1 108 ? 20.641 -14.266 -1.169 1 79.62 108 PRO A N 1
ATOM 861 C CA . PRO A 1 108 ? 20.422 -12.82 -1.08 1 79.62 108 PRO A CA 1
ATOM 862 C C . PRO A 1 108 ? 19.203 -12.352 -1.878 1 79.62 108 PRO A C 1
ATOM 864 O O . PRO A 1 108 ? 18.938 -12.875 -2.965 1 79.62 108 PRO A O 1
ATOM 867 N N . ALA A 1 109 ? 18.531 -11.484 -1.311 1 87.56 109 ALA A N 1
ATOM 868 C CA . ALA A 1 109 ? 17.391 -10.906 -2.01 1 87.56 109 ALA A CA 1
ATOM 869 C C . ALA A 1 109 ? 17.828 -10.203 -3.289 1 87.56 109 ALA A C 1
ATOM 871 O O . ALA A 1 109 ? 18.859 -9.523 -3.311 1 87.56 109 ALA A O 1
ATOM 872 N N . THR A 1 110 ? 17.125 -10.453 -4.426 1 93.31 110 THR A N 1
ATOM 873 C CA . THR A 1 110 ? 17.422 -9.812 -5.703 1 93.31 110 THR A CA 1
ATOM 874 C C . THR A 1 110 ? 16.5 -8.617 -5.93 1 93.31 110 THR A C 1
ATOM 876 O O . THR A 1 110 ? 15.305 -8.68 -5.621 1 93.31 110 THR A O 1
ATOM 879 N N . PRO A 1 111 ? 17.031 -7.559 -6.473 1 96.12 111 PRO A N 1
ATOM 880 C CA . PRO A 1 111 ? 16.203 -6.375 -6.73 1 96.12 111 PRO A CA 1
ATOM 881 C C . PRO A 1 111 ? 15.172 -6.602 -7.832 1 96.12 111 PRO A C 1
ATOM 883 O O . PRO A 1 111 ? 15.492 -7.172 -8.875 1 96.12 111 PRO A O 1
ATOM 886 N N . CYS A 1 112 ? 13.953 -6.16 -7.59 1 97.31 112 CYS A N 1
ATOM 887 C CA . CYS A 1 112 ? 12.867 -6.305 -8.555 1 97.31 112 CYS A CA 1
ATOM 888 C C . CYS A 1 112 ? 12.125 -4.992 -8.742 1 97.31 112 CYS A C 1
ATOM 890 O O . CYS A 1 112 ? 10.914 -4.926 -8.539 1 97.31 112 CYS A O 1
ATOM 892 N N . PRO A 1 113 ? 12.82 -3.928 -9.203 1 97.88 113 PRO A N 1
ATOM 893 C CA . PRO A 1 113 ? 12.094 -2.693 -9.523 1 97.88 113 PRO A CA 1
ATOM 894 C C . PRO A 1 113 ? 11.164 -2.842 -10.727 1 97.88 113 PRO A C 1
ATOM 896 O O . PRO A 1 113 ? 11.375 -3.725 -11.562 1 97.88 113 PRO A O 1
ATOM 899 N N . ARG A 1 114 ? 10.141 -2.08 -10.781 1 97.56 114 ARG A N 1
ATOM 900 C CA . ARG A 1 114 ? 9.188 -2.09 -11.883 1 97.56 114 ARG A CA 1
ATOM 901 C C . ARG A 1 114 ? 8.914 -0.677 -12.383 1 97.56 114 ARG A C 1
ATOM 903 O O . ARG A 1 114 ? 8.82 0.262 -11.594 1 97.56 114 ARG A O 1
ATOM 910 N N . ASP A 1 115 ? 8.891 -0.538 -13.688 1 97.06 115 ASP A N 1
ATOM 911 C CA . ASP A 1 115 ? 8.484 0.766 -14.203 1 97.06 115 ASP A CA 1
ATOM 912 C C . ASP A 1 115 ? 6.984 0.805 -14.477 1 97.06 115 ASP A C 1
ATOM 914 O O . ASP A 1 115 ? 6.266 -0.146 -14.164 1 97.06 115 ASP A O 1
ATOM 918 N N . LYS A 1 116 ? 6.488 1.888 -15.031 1 96.38 116 LYS A N 1
ATOM 919 C CA . LYS A 1 116 ? 5.062 2.105 -15.258 1 96.38 116 LYS A CA 1
ATOM 920 C C . LYS A 1 116 ? 4.512 1.125 -16.281 1 96.38 116 LYS A C 1
ATOM 922 O O . LYS A 1 116 ? 3.436 0.555 -16.094 1 96.38 116 LYS A O 1
ATOM 927 N N . LYS A 1 117 ? 5.266 0.896 -17.312 1 97 117 LYS A N 1
ATOM 928 C CA . LYS A 1 117 ? 4.801 0.05 -18.406 1 97 117 LYS A CA 1
ATOM 929 C C . LYS A 1 117 ? 4.609 -1.393 -17.953 1 97 117 LYS A C 1
ATOM 931 O O . LYS A 1 117 ? 3.557 -1.988 -18.172 1 97 117 LYS A O 1
ATOM 936 N N . GLU A 1 118 ? 5.633 -1.882 -17.312 1 96.69 118 GLU A N 1
ATOM 937 C CA . GLU A 1 118 ? 5.621 -3.273 -16.875 1 96.69 118 GLU A CA 1
ATOM 938 C C . GLU A 1 118 ? 4.496 -3.527 -15.875 1 96.69 118 GLU A C 1
ATOM 940 O O . GLU A 1 118 ? 3.775 -4.52 -15.984 1 96.69 118 GLU A O 1
ATOM 945 N N . SER A 1 119 ? 4.418 -2.625 -14.945 1 96.88 119 SER A N 1
ATOM 946 C CA . SER A 1 119 ? 3.396 -2.783 -13.914 1 96.88 119 SER A CA 1
ATOM 947 C C . SER A 1 119 ? 1.994 -2.709 -14.508 1 96.88 119 SER A C 1
ATOM 949 O O . SER A 1 119 ? 1.125 -3.514 -14.172 1 96.88 119 SER A O 1
ATOM 951 N N . TYR A 1 120 ? 1.787 -1.761 -15.398 1 96.94 120 TYR A N 1
ATOM 952 C CA . TYR A 1 120 ? 0.492 -1.568 -16.031 1 96.94 120 TYR A CA 1
ATOM 953 C C . TYR A 1 120 ? 0.091 -2.801 -16.844 1 96.94 120 TYR A C 1
ATOM 955 O O . TYR A 1 120 ? -1.008 -3.332 -16.672 1 96.94 120 TYR A O 1
ATOM 963 N N . ALA A 1 121 ? 0.993 -3.275 -17.672 1 98.12 121 ALA A N 1
ATOM 964 C CA . ALA A 1 121 ? 0.706 -4.418 -18.531 1 98.12 121 ALA A CA 1
ATOM 965 C C . ALA A 1 121 ? 0.507 -5.691 -17.703 1 98.12 121 ALA A C 1
ATOM 967 O O . ALA A 1 121 ? -0.408 -6.473 -17.969 1 98.12 121 ALA A O 1
ATOM 968 N N . SER A 1 122 ? 1.315 -5.84 -16.734 1 98.19 122 SER A N 1
ATOM 969 C CA . SER A 1 122 ? 1.265 -7.031 -15.898 1 98.19 122 SER A CA 1
ATOM 970 C C . SER A 1 122 ? -0.061 -7.121 -15.148 1 98.19 122 SER A C 1
ATOM 972 O O . SER A 1 122 ? -0.699 -8.172 -15.133 1 98.19 122 SER A O 1
ATOM 974 N N . ASN A 1 123 ? -0.491 -6.047 -14.547 1 98.06 123 ASN A N 1
ATOM 975 C CA . ASN A 1 123 ? -1.654 -6.047 -13.664 1 98.06 123 ASN A CA 1
ATOM 976 C C . ASN A 1 123 ? -2.949 -6.246 -14.445 1 98.06 123 ASN A C 1
ATOM 978 O O . ASN A 1 123 ? -3.971 -6.633 -13.875 1 98.06 123 ASN A O 1
ATOM 982 N N . LYS A 1 124 ? -2.93 -6.039 -15.758 1 97.69 124 LYS A N 1
ATOM 983 C CA . LYS A 1 124 ? -4.129 -6.184 -16.578 1 97.69 124 LYS A CA 1
ATOM 984 C C . LYS A 1 124 ? -4.602 -7.633 -16.609 1 97.69 124 LYS A C 1
ATOM 986 O O . LYS A 1 124 ? -5.805 -7.898 -16.625 1 97.69 124 LYS A O 1
ATOM 991 N N . GLN A 1 125 ? -3.646 -8.523 -16.641 1 96 125 GLN A N 1
ATOM 992 C CA . GLN A 1 125 ? -3.998 -9.938 -16.625 1 96 125 GLN A CA 1
ATOM 993 C C . GLN A 1 125 ? -4.742 -10.312 -15.352 1 96 125 GLN A C 1
ATOM 995 O O . GLN A 1 125 ? -5.746 -11.023 -15.398 1 96 125 GLN A O 1
ATOM 1000 N N . LEU A 1 126 ? -4.227 -9.867 -14.266 1 98.06 126 LEU A N 1
ATOM 1001 C CA . LEU A 1 126 ? -4.844 -10.18 -12.984 1 98.06 126 LEU A CA 1
ATOM 1002 C C . LEU A 1 126 ? -6.195 -9.484 -12.852 1 98.06 126 LEU A C 1
ATOM 1004 O O . LEU A 1 126 ? -7.125 -10.031 -12.258 1 98.06 126 LEU A O 1
ATOM 1008 N N . ALA A 1 127 ? -6.312 -8.266 -13.367 1 98.44 127 ALA A N 1
ATOM 1009 C CA . ALA A 1 127 ? -7.586 -7.547 -13.352 1 98.44 127 ALA A CA 1
ATOM 1010 C C . ALA A 1 127 ? -8.68 -8.344 -14.055 1 98.44 127 ALA A C 1
ATOM 1012 O O . ALA A 1 127 ? -9.82 -8.383 -13.594 1 98.44 127 ALA A O 1
ATOM 1013 N N . MET A 1 128 ? -8.344 -9.016 -15.18 1 98 128 MET A N 1
ATOM 1014 C CA . MET A 1 128 ? -9.312 -9.82 -15.906 1 98 128 MET A CA 1
ATOM 1015 C C . MET A 1 128 ? -9.758 -11.023 -15.07 1 98 128 MET A C 1
ATOM 1017 O O . MET A 1 128 ? -10.922 -11.422 -15.125 1 98 128 MET A O 1
ATOM 1021 N N . SER A 1 129 ? -8.812 -11.57 -14.367 1 98.19 129 SER A N 1
ATOM 1022 C CA . SER A 1 129 ? -9.133 -12.68 -13.477 1 98.19 129 SER A CA 1
ATOM 1023 C C . SER A 1 129 ? -10.109 -12.242 -12.383 1 98.19 129 SER A C 1
ATOM 1025 O O . SER A 1 129 ? -11.133 -12.898 -12.164 1 98.19 129 SER A O 1
ATOM 1027 N N . TYR A 1 130 ? -9.836 -11.156 -11.703 1 98.62 130 TYR A N 1
ATOM 1028 C CA . TYR A 1 130 ? -10.703 -10.648 -10.648 1 98.62 130 TYR A CA 1
ATOM 1029 C C . TYR A 1 130 ? -12.078 -10.273 -11.195 1 98.62 130 TYR A C 1
ATOM 1031 O O . TYR A 1 130 ? -13.102 -10.547 -10.562 1 98.62 130 TYR A O 1
ATOM 1039 N N . GLN A 1 131 ? -12.07 -9.633 -12.352 1 98.19 131 GLN A N 1
ATOM 1040 C CA . GLN A 1 131 ? -13.344 -9.289 -12.984 1 98.19 131 GLN A CA 1
ATOM 1041 C C . GLN A 1 131 ? -14.203 -10.531 -13.195 1 98.19 131 GLN A C 1
ATOM 1043 O O . GLN A 1 131 ? -15.398 -10.516 -12.883 1 98.19 131 GLN A O 1
ATOM 1048 N N . ALA A 1 132 ? -13.617 -11.617 -13.711 1 98 132 ALA A N 1
ATOM 1049 C CA . ALA A 1 132 ? -14.344 -12.852 -13.984 1 98 132 ALA A CA 1
ATOM 1050 C C . ALA A 1 132 ? -14.93 -13.445 -12.703 1 98 132 ALA A C 1
ATOM 1052 O O . ALA A 1 132 ? -16.078 -13.891 -12.688 1 98 132 ALA A O 1
ATOM 1053 N N . VAL A 1 133 ? -14.141 -13.422 -11.664 1 98.44 133 VAL A N 1
ATOM 1054 C CA . VAL A 1 133 ? -14.578 -13.984 -10.391 1 98.44 133 VAL A CA 1
ATOM 1055 C C . VAL A 1 133 ? -15.68 -13.117 -9.789 1 98.44 133 VAL A C 1
ATOM 1057 O O . VAL A 1 133 ? -16.672 -13.633 -9.281 1 98.44 133 VAL A O 1
ATOM 1060 N N . LEU A 1 134 ? -15.508 -11.797 -9.836 1 98.38 134 LEU A N 1
ATOM 1061 C CA . LEU A 1 134 ? -16.516 -10.867 -9.32 1 98.38 134 LEU A CA 1
ATOM 1062 C C . LEU A 1 134 ? -17.828 -11.016 -10.078 1 98.38 134 LEU A C 1
ATOM 1064 O O . LEU A 1 134 ? -18.906 -11.008 -9.469 1 98.38 134 LEU A O 1
ATOM 1068 N N . GLU A 1 135 ? -17.766 -11.18 -11.383 1 98.12 135 GLU A N 1
ATOM 1069 C CA . GLU A 1 135 ? -18.969 -11.359 -12.188 1 98.12 135 GLU A CA 1
ATOM 1070 C C . GLU A 1 135 ? -19.688 -12.664 -11.836 1 98.12 135 GLU A C 1
ATOM 1072 O O . GLU A 1 135 ? -20.922 -12.719 -11.844 1 98.12 135 GLU A O 1
ATOM 1077 N N . LYS A 1 136 ? -18.922 -13.672 -11.57 1 98.38 136 LYS A N 1
ATOM 1078 C CA . LYS A 1 136 ? -19.484 -14.977 -11.227 1 98.38 136 LYS A CA 1
ATOM 1079 C C . LYS A 1 136 ? -20.172 -14.938 -9.867 1 98.38 136 LYS A C 1
ATOM 1081 O O . LYS A 1 136 ? -21.297 -15.414 -9.727 1 98.38 136 LYS A O 1
ATOM 1086 N N . HIS A 1 137 ? -19.547 -14.344 -8.891 1 98.38 137 HIS A N 1
ATOM 1087 C CA . HIS A 1 137 ? -20.016 -14.469 -7.52 1 98.38 137 HIS A CA 1
ATOM 1088 C C . HIS A 1 137 ? -20.875 -13.273 -7.121 1 98.38 137 HIS A C 1
ATOM 1090 O O . HIS A 1 137 ? -21.656 -13.352 -6.172 1 98.38 137 HIS A O 1
ATOM 1096 N N . PHE A 1 138 ? -20.672 -12.164 -7.723 1 97.69 138 PHE A N 1
ATOM 1097 C CA . PHE A 1 138 ? -21.406 -10.93 -7.441 1 97.69 138 PHE A CA 1
ATOM 1098 C C . PHE A 1 138 ? -21.969 -10.328 -8.727 1 97.69 138 PHE A C 1
ATOM 1100 O O . PHE A 1 138 ? -21.641 -9.188 -9.07 1 97.69 138 PHE A O 1
ATOM 1107 N N . PRO A 1 139 ? -22.875 -10.961 -9.391 1 96.12 139 PRO A N 1
ATOM 1108 C CA . PRO A 1 139 ? -23.375 -10.516 -10.703 1 96.12 139 PRO A CA 1
ATOM 1109 C C . PRO A 1 139 ? -24.234 -9.258 -10.617 1 96.12 139 PRO A C 1
ATOM 1111 O O . PRO A 1 139 ? -24.297 -8.492 -11.578 1 96.12 139 PRO A O 1
ATOM 1114 N N . THR A 1 140 ? -24.875 -8.984 -9.492 1 94.94 140 THR A N 1
ATOM 1115 C CA . THR A 1 140 ? -25.844 -7.891 -9.438 1 94.94 140 THR A CA 1
ATOM 1116 C C . THR A 1 140 ? -25.531 -6.957 -8.273 1 94.94 140 THR A C 1
ATOM 1118 O O . THR A 1 140 ? -26.359 -6.121 -7.902 1 94.94 140 THR A O 1
ATOM 1121 N N . GLU A 1 141 ? -24.484 -7.191 -7.641 1 95.06 141 GLU A N 1
ATOM 1122 C CA . GLU A 1 141 ? -24.156 -6.371 -6.48 1 95.06 141 GLU A CA 1
ATOM 1123 C C . GLU A 1 141 ? -22.656 -6.098 -6.406 1 95.06 141 GLU A C 1
ATOM 1125 O O . GLU A 1 141 ? -21.859 -6.844 -6.969 1 95.06 141 GLU A O 1
ATOM 1130 N N . LYS A 1 142 ? -22.328 -5.039 -5.836 1 95.94 142 LYS A N 1
ATOM 1131 C CA . LYS A 1 142 ? -20.938 -4.703 -5.582 1 95.94 142 LYS A CA 1
ATOM 1132 C C . LYS A 1 142 ? -20.453 -5.32 -4.27 1 95.94 142 LYS A C 1
ATOM 1134 O O . LYS A 1 142 ? -21.266 -5.75 -3.445 1 95.94 142 LYS A O 1
ATOM 1139 N N . THR A 1 143 ? -19.188 -5.445 -4.156 1 97.88 143 THR A N 1
ATOM 1140 C CA . THR A 1 143 ? -18.609 -5.973 -2.924 1 97.88 143 THR A CA 1
ATOM 1141 C C . THR A 1 143 ? -17.312 -5.254 -2.586 1 97.88 143 THR A C 1
ATOM 1143 O O . THR A 1 143 ? -16.906 -4.316 -3.283 1 97.88 143 THR A O 1
ATOM 1146 N N . VAL A 1 144 ? -16.734 -5.602 -1.443 1 98.56 144 VAL A N 1
ATOM 1147 C CA . VAL A 1 144 ? -15.445 -5.102 -0.987 1 98.56 144 VAL A CA 1
ATOM 1148 C C . VAL A 1 144 ? -14.414 -6.223 -1.032 1 98.56 144 VAL A C 1
ATOM 1150 O O . VAL A 1 144 ? -14.711 -7.367 -0.683 1 98.56 144 VAL A O 1
ATOM 1153 N N . VAL A 1 145 ? -13.266 -5.918 -1.531 1 98.81 145 VAL A N 1
ATOM 1154 C CA . VAL A 1 145 ? -12.156 -6.871 -1.566 1 98.81 145 VAL A CA 1
ATOM 1155 C C . VAL A 1 145 ? -11.227 -6.625 -0.383 1 98.81 145 VAL A C 1
ATOM 1157 O O . VAL A 1 145 ? -10.758 -5.504 -0.174 1 98.81 145 VAL A O 1
ATOM 1160 N N . GLY A 1 146 ? -11.062 -7.656 0.428 1 98.75 146 GLY A N 1
ATOM 1161 C CA . GLY A 1 146 ? -10.047 -7.605 1.467 1 98.75 146 GLY A CA 1
ATOM 1162 C C . GLY A 1 146 ? -8.672 -8.055 0.986 1 98.75 146 GLY A C 1
ATOM 1163 O O . GLY A 1 146 ? -8.547 -9.102 0.36 1 98.75 146 GLY A O 1
ATOM 1164 N N . VAL A 1 147 ? -7.656 -7.25 1.205 1 98.25 147 VAL A N 1
ATOM 1165 C CA . VAL A 1 147 ? -6.281 -7.555 0.822 1 98.25 147 VAL A CA 1
ATOM 1166 C C . VAL A 1 147 ? -5.469 -7.918 2.062 1 98.25 147 VAL A C 1
ATOM 1168 O O . VAL A 1 147 ? -5.223 -7.07 2.922 1 98.25 147 VAL A O 1
ATOM 1171 N N . MET A 1 148 ? -5.074 -9.164 2.164 1 96.88 148 MET A N 1
ATOM 1172 C CA . MET A 1 148 ? -4.359 -9.656 3.338 1 96.88 148 MET A CA 1
ATOM 1173 C C . MET A 1 148 ? -2.969 -10.156 2.955 1 96.88 148 MET A C 1
ATOM 1175 O O . MET A 1 148 ? -2.734 -11.359 2.885 1 96.88 148 MET A O 1
ATOM 1179 N N . GLY A 1 149 ? -2.059 -9.289 2.867 1 93.94 149 GLY A N 1
ATOM 1180 C CA . GLY A 1 149 ? -0.665 -9.562 2.555 1 93.94 149 GLY A CA 1
ATOM 1181 C C . GLY A 1 149 ? 0.234 -8.352 2.723 1 93.94 149 GLY A C 1
ATOM 1182 O O . GLY A 1 149 ? -0.245 -7.25 3.01 1 93.94 149 GLY A O 1
ATOM 1183 N N . PRO A 1 150 ? 1.502 -8.523 2.594 1 91.38 150 PRO A N 1
ATOM 1184 C CA . PRO A 1 150 ? 2.455 -7.438 2.82 1 91.38 150 PRO A CA 1
ATOM 1185 C C . PRO A 1 150 ? 2.52 -6.457 1.651 1 91.38 150 PRO A C 1
ATOM 1187 O O . PRO A 1 150 ? 2.156 -6.809 0.525 1 91.38 150 PRO A O 1
ATOM 1190 N N . THR A 1 151 ? 2.965 -5.242 1.996 1 92.38 151 THR A N 1
ATOM 1191 C CA . THR A 1 151 ? 3.137 -4.219 0.971 1 92.38 151 THR A CA 1
ATOM 1192 C C . THR A 1 151 ? 4.574 -3.711 0.95 1 92.38 151 THR A C 1
ATOM 1194 O O . THR A 1 151 ? 5.012 -3.102 -0.03 1 92.38 151 THR A O 1
ATOM 1197 N N . GLU A 1 152 ? 5.355 -3.893 2.014 1 93.56 152 GLU A N 1
ATOM 1198 C CA . GLU A 1 152 ? 6.699 -3.332 2.135 1 93.56 152 GLU A CA 1
ATOM 1199 C C . GLU A 1 152 ? 7.707 -4.133 1.317 1 93.56 152 GLU A C 1
ATOM 1201 O O . GLU A 1 152 ? 8.016 -5.281 1.651 1 93.56 152 GLU A O 1
ATOM 1206 N N . VAL A 1 153 ? 8.141 -3.578 0.244 1 94.25 153 VAL A N 1
ATOM 1207 C CA . VAL A 1 153 ? 9.07 -4.105 -0.75 1 94.25 153 VAL A CA 1
ATOM 1208 C C . VAL A 1 153 ? 8.508 -5.391 -1.351 1 94.25 153 VAL A C 1
ATOM 1210 O O . VAL A 1 153 ? 9.266 -6.301 -1.695 1 94.25 153 VAL A O 1
ATOM 1213 N N . HIS A 1 154 ? 7.246 -5.52 -1.264 1 93.12 154 HIS A N 1
ATOM 1214 C CA . HIS A 1 154 ? 6.465 -6.598 -1.863 1 93.12 154 HIS A CA 1
ATOM 1215 C C . HIS A 1 154 ? 5.328 -6.043 -2.717 1 93.12 154 HIS A C 1
ATOM 1217 O O . HIS A 1 154 ? 4.668 -5.078 -2.326 1 93.12 154 HIS A O 1
ATOM 1223 N N . SER A 1 155 ? 5.129 -6.707 -3.795 1 94.56 155 SER A N 1
ATOM 1224 C CA . SER A 1 155 ? 4.219 -6.105 -4.762 1 94.56 155 SER A CA 1
ATOM 1225 C C . SER A 1 155 ? 2.764 -6.398 -4.41 1 94.56 155 SER A C 1
ATOM 1227 O O . SER A 1 155 ? 1.85 -5.793 -4.973 1 94.56 155 SER A O 1
ATOM 1229 N N . PHE A 1 156 ? 2.523 -7.254 -3.436 1 94.56 156 PHE A N 1
ATOM 1230 C CA . PHE A 1 156 ? 1.203 -7.82 -3.188 1 94.56 156 PHE A CA 1
ATOM 1231 C C . PHE A 1 156 ? 0.168 -6.719 -2.996 1 94.56 156 PHE A C 1
ATOM 1233 O O . PHE A 1 156 ? -0.793 -6.621 -3.762 1 94.56 156 PHE A O 1
ATOM 1240 N N . GLY A 1 157 ? 0.376 -5.879 -2.01 1 95.06 157 GLY A N 1
ATOM 1241 C CA . GLY A 1 157 ? -0.576 -4.824 -1.704 1 95.06 157 GLY A CA 1
ATOM 1242 C C . GLY A 1 157 ? -0.731 -3.818 -2.83 1 95.06 157 GLY A C 1
ATOM 1243 O O . GLY A 1 157 ? -1.846 -3.389 -3.135 1 95.06 157 GLY A O 1
ATOM 1244 N N . ASP A 1 158 ? 0.339 -3.453 -3.477 1 95.81 158 ASP A N 1
ATOM 1245 C CA . ASP A 1 158 ? 0.316 -2.475 -4.562 1 95.81 158 ASP A CA 1
ATOM 1246 C C . ASP A 1 158 ? -0.417 -3.025 -5.781 1 95.81 158 ASP A C 1
ATOM 1248 O O . ASP A 1 158 ? -1.229 -2.328 -6.391 1 95.81 158 ASP A O 1
ATOM 1252 N N . THR A 1 159 ? -0.088 -4.246 -6.109 1 96.94 159 THR A N 1
ATOM 1253 C CA . THR A 1 159 ? -0.684 -4.879 -7.277 1 96.94 159 THR A CA 1
ATOM 1254 C C . THR A 1 159 ? -2.195 -5.008 -7.113 1 96.94 159 THR A C 1
ATOM 1256 O O . THR A 1 159 ? -2.957 -4.637 -8.008 1 96.94 159 THR A O 1
ATOM 1259 N N . LEU A 1 160 ? -2.604 -5.457 -5.973 1 97.75 160 LEU A N 1
ATOM 1260 C CA . LEU A 1 160 ? -4.031 -5.672 -5.758 1 97.75 160 LEU A CA 1
ATOM 1261 C C . LEU A 1 160 ? -4.77 -4.344 -5.633 1 97.75 160 LEU A C 1
ATOM 1263 O O . LEU A 1 160 ? -5.926 -4.23 -6.051 1 97.75 160 LEU A O 1
ATOM 1267 N N . GLY A 1 161 ? -4.078 -3.396 -4.961 1 96.38 161 GLY A N 1
ATOM 1268 C CA . GLY A 1 161 ? -4.656 -2.062 -4.965 1 96.38 161 GLY A CA 1
ATOM 1269 C C . GLY A 1 161 ? -4.895 -1.521 -6.363 1 96.38 161 GLY A C 1
ATOM 1270 O O . GLY A 1 161 ? -5.957 -0.958 -6.641 1 96.38 161 GLY A O 1
ATOM 1271 N N . ASP A 1 162 ? -3.963 -1.701 -7.219 1 96.5 162 ASP A N 1
ATOM 1272 C CA . ASP A 1 162 ? -4.066 -1.238 -8.602 1 96.5 162 ASP A CA 1
ATOM 1273 C C . ASP A 1 162 ? -5.156 -2 -9.352 1 96.5 162 ASP A C 1
ATOM 1275 O O . ASP A 1 162 ? -5.91 -1.41 -10.133 1 96.5 162 ASP A O 1
ATOM 1279 N N . VAL A 1 163 ? -5.223 -3.305 -9.18 1 97.75 163 VAL A N 1
ATOM 1280 C CA . VAL A 1 163 ? -6.238 -4.137 -9.812 1 97.75 163 VAL A CA 1
ATOM 1281 C C . VAL A 1 163 ? -7.629 -3.652 -9.414 1 97.75 163 VAL A C 1
ATOM 1283 O O . VAL A 1 163 ? -8.492 -3.461 -10.273 1 97.75 163 VAL A O 1
ATOM 1286 N N . CYS A 1 164 ? -7.836 -3.379 -8.125 1 97.62 164 CYS A N 1
ATOM 1287 C CA . CYS A 1 164 ? -9.125 -2.891 -7.645 1 97.62 164 CYS A CA 1
ATOM 1288 C C . CYS A 1 164 ? -9.422 -1.502 -8.203 1 97.62 164 CYS A C 1
ATOM 1290 O O . CYS A 1 164 ? -10.562 -1.199 -8.547 1 97.62 164 CYS A O 1
ATOM 1292 N N . HIS A 1 165 ? -8.391 -0.684 -8.25 1 96 165 HIS A N 1
ATOM 1293 C CA . HIS A 1 165 ? -8.555 0.65 -8.82 1 96 165 HIS A CA 1
ATOM 1294 C C . HIS A 1 165 ? -9.016 0.578 -10.273 1 96 165 HIS A C 1
ATOM 1296 O O . HIS A 1 165 ? -9.922 1.312 -10.672 1 96 165 HIS A O 1
ATOM 1302 N N . GLN A 1 166 ? -8.414 -0.319 -11.07 1 94.75 166 GLN A N 1
ATOM 1303 C CA . GLN A 1 166 ? -8.766 -0.492 -12.477 1 94.75 166 GLN A CA 1
ATOM 1304 C C . GLN A 1 166 ? -10.211 -0.943 -12.633 1 94.75 166 GLN A C 1
ATOM 1306 O O . GLN A 1 166 ? -10.914 -0.5 -13.547 1 94.75 166 GLN A O 1
ATOM 1311 N N . LEU A 1 167 ? -10.648 -1.768 -11.719 1 96.56 167 LEU A N 1
ATOM 1312 C CA . LEU A 1 167 ? -11.969 -2.377 -11.844 1 96.56 167 LEU A CA 1
ATOM 1313 C C . LEU A 1 167 ? -13.031 -1.513 -11.172 1 96.56 167 LEU A C 1
ATOM 1315 O O . LEU A 1 167 ? -14.227 -1.754 -11.336 1 96.56 167 LEU A O 1
ATOM 1319 N N . GLY A 1 168 ? -12.586 -0.477 -10.414 1 95.19 168 GLY A N 1
ATOM 1320 C CA . GLY A 1 168 ? -13.531 0.341 -9.672 1 95.19 168 GLY A CA 1
ATOM 1321 C C . GLY A 1 168 ? -14.172 -0.392 -8.508 1 95.19 168 GLY A C 1
ATOM 1322 O O . GLY A 1 168 ? -15.359 -0.216 -8.234 1 95.19 168 GLY A O 1
ATOM 1323 N N . VAL A 1 169 ? -13.383 -1.266 -7.895 1 97.25 169 VAL A N 1
ATOM 1324 C CA . VAL A 1 169 ? -13.867 -2.068 -6.777 1 97.25 169 VAL A CA 1
ATOM 1325 C C . VAL A 1 169 ? -13.227 -1.576 -5.477 1 97.25 169 VAL A C 1
ATOM 1327 O O . VAL A 1 169 ? -12.039 -1.264 -5.441 1 97.25 169 VAL A O 1
ATOM 1330 N N . CYS A 1 170 ? -14.023 -1.462 -4.445 1 98.19 170 CYS A N 1
ATOM 1331 C CA . CYS A 1 170 ? -13.523 -1.056 -3.137 1 98.19 170 CYS A CA 1
ATOM 1332 C C . CYS A 1 170 ? -12.609 -2.123 -2.547 1 98.19 170 CYS A C 1
ATOM 1334 O O . CYS A 1 170 ? -12.906 -3.316 -2.629 1 98.19 170 CYS A O 1
ATOM 1336 N N . ASN A 1 171 ? -11.477 -1.679 -2.045 1 98.5 171 ASN A N 1
ATOM 1337 C CA . ASN A 1 171 ? -10.609 -2.627 -1.359 1 98.5 171 ASN A CA 1
ATOM 1338 C C . ASN A 1 171 ? -10.164 -2.098 -0.001 1 98.5 171 ASN A C 1
ATOM 1340 O O . ASN A 1 171 ? -10.023 -0.886 0.182 1 98.5 171 ASN A O 1
ATOM 1344 N N . ALA A 1 172 ? -10.008 -2.949 0.96 1 98.31 172 ALA A N 1
ATOM 1345 C CA . ALA A 1 172 ? -9.477 -2.684 2.293 1 98.31 172 ALA A CA 1
ATOM 1346 C C . ALA A 1 172 ? -8.234 -3.535 2.564 1 98.31 172 ALA A C 1
ATOM 1348 O O . ALA A 1 172 ? -8.273 -4.758 2.424 1 98.31 172 ALA A O 1
ATOM 1349 N N . LYS A 1 173 ? -7.148 -2.885 2.859 1 97.81 173 LYS A N 1
ATOM 1350 C CA . LYS A 1 173 ? -5.945 -3.611 3.262 1 97.81 173 LYS A CA 1
ATOM 1351 C C . LYS A 1 173 ? -5.988 -3.967 4.746 1 97.81 173 LYS A C 1
ATOM 1353 O O . LYS A 1 173 ? -5.832 -3.096 5.602 1 97.81 173 LYS A O 1
ATOM 1358 N N . ILE A 1 174 ? -6.156 -5.262 5.02 1 97.88 174 ILE A N 1
ATOM 1359 C CA . ILE A 1 174 ? -6.48 -5.715 6.367 1 97.88 174 ILE A CA 1
ATOM 1360 C C . ILE A 1 174 ? -5.539 -6.852 6.766 1 97.88 174 ILE A C 1
ATOM 1362 O O . ILE A 1 174 ? -5.973 -7.855 7.34 1 97.88 174 ILE A O 1
ATOM 1366 N N . TRP A 1 175 ? -4.273 -6.746 6.449 1 95.81 175 TRP A N 1
ATOM 1367 C CA . TRP A 1 175 ? -3.277 -7.773 6.742 1 95.81 175 TRP A CA 1
ATOM 1368 C C . TRP A 1 175 ? -3.146 -7.988 8.242 1 95.81 175 TRP A C 1
ATOM 1370 O O . TRP A 1 175 ? -2.732 -7.086 8.977 1 95.81 175 TRP A O 1
ATOM 1380 N N . PRO A 1 176 ? -3.451 -9.195 8.758 1 95.31 176 PRO A N 1
ATOM 1381 C CA . PRO A 1 176 ? -3.523 -9.398 10.211 1 95.31 176 PRO A CA 1
ATOM 1382 C C . PRO A 1 176 ? -2.148 -9.375 10.875 1 95.31 176 PRO A C 1
ATOM 1384 O O . PRO A 1 176 ? -2.053 -9.219 12.094 1 95.31 176 PRO A O 1
ATOM 1387 N N . HIS A 1 177 ? -1.082 -9.516 10.102 1 91.69 177 HIS A N 1
ATOM 1388 C CA . HIS A 1 177 ? 0.251 -9.484 10.695 1 91.69 177 HIS A CA 1
ATOM 1389 C C . HIS A 1 177 ? 0.773 -8.055 10.805 1 91.69 177 HIS A C 1
ATOM 1391 O O . HIS A 1 177 ? 1.848 -7.824 11.367 1 91.69 177 HIS A O 1
ATOM 1397 N N . SER A 1 178 ? 0.027 -7.152 10.273 1 89.12 178 SER A N 1
ATOM 1398 C CA . SER A 1 178 ? 0.378 -5.75 10.453 1 89.12 178 SER A CA 1
ATOM 1399 C C . SER A 1 178 ? 0.276 -5.344 11.922 1 89.12 178 SER A C 1
ATOM 1401 O O . SER A 1 178 ? -0.677 -5.715 12.609 1 89.12 178 SER A O 1
ATOM 1403 N N . PRO A 1 179 ? 1.195 -4.547 12.391 1 85.62 179 PRO A N 1
ATOM 1404 C CA . PRO A 1 179 ? 1.141 -4.113 13.789 1 85.62 179 PRO A CA 1
ATOM 1405 C C . PRO A 1 179 ? -0.026 -3.172 14.078 1 85.62 179 PRO A C 1
ATOM 1407 O O . PRO A 1 179 ? -0.368 -2.938 15.234 1 85.62 179 PRO A O 1
ATOM 1410 N N . VAL A 1 180 ? -0.644 -2.699 13.062 1 85.12 180 VAL A N 1
ATOM 1411 C CA . VAL A 1 180 ? -1.691 -1.71 13.289 1 85.12 180 VAL A CA 1
ATOM 1412 C C . VAL A 1 180 ? -3.059 -2.389 13.258 1 85.12 180 VAL A C 1
ATOM 1414 O O . VAL A 1 180 ? -4.059 -1.802 13.68 1 85.12 180 VAL A O 1
ATOM 1417 N N . ILE A 1 181 ? -3.23 -3.57 12.789 1 90.12 181 ILE A N 1
ATOM 1418 C CA . ILE A 1 181 ? -4.531 -4.203 12.602 1 90.12 181 ILE A CA 1
ATOM 1419 C C . ILE A 1 181 ? -4.668 -5.398 13.531 1 90.12 181 ILE A C 1
ATOM 1421 O O . ILE A 1 181 ? -5.383 -5.336 14.539 1 90.12 181 ILE A O 1
ATOM 1425 N N . GLY A 1 182 ? -3.885 -6.406 13.328 1 92.06 182 GLY A N 1
ATOM 1426 C CA . GLY A 1 182 ? -3.994 -7.66 14.062 1 92.06 182 GLY A CA 1
ATOM 1427 C C . GLY A 1 182 ? -5.188 -8.492 13.641 1 92.06 182 GLY A C 1
ATOM 1428 O O . GLY A 1 182 ? -6.02 -8.047 12.844 1 92.06 182 GLY A O 1
ATOM 1429 N N . TYR A 1 183 ? -5.32 -9.75 14.156 1 95.62 183 TYR A N 1
ATOM 1430 C CA . TYR A 1 183 ? -6.363 -10.688 13.766 1 95.62 183 TYR A CA 1
ATOM 1431 C C . TYR A 1 183 ? -7.738 -10.188 14.203 1 95.62 183 TYR A C 1
ATOM 1433 O O . TYR A 1 183 ? -8.688 -10.211 13.422 1 95.62 183 TYR A O 1
ATOM 1441 N N . PRO A 1 184 ? -7.879 -9.648 15.477 1 96.12 184 PRO A N 1
ATOM 1442 C CA . PRO A 1 184 ? -9.211 -9.227 15.906 1 96.12 184 PRO A CA 1
ATOM 1443 C C . PRO A 1 184 ? -9.797 -8.125 15.023 1 96.12 184 PRO A C 1
ATOM 1445 O O . PRO A 1 184 ? -10.953 -8.227 14.586 1 96.12 184 PRO A O 1
ATOM 1448 N N . LYS A 1 185 ? -8.984 -7.141 14.75 1 95.38 185 LYS A N 1
ATOM 1449 C CA . LYS A 1 185 ? -9.453 -6.047 13.906 1 95.38 185 LYS A CA 1
ATOM 1450 C C . LYS A 1 185 ? -9.727 -6.523 12.484 1 95.38 185 LYS A C 1
ATOM 1452 O O . LYS A 1 185 ? -10.672 -6.062 11.836 1 95.38 185 LYS A O 1
ATOM 1457 N N . THR A 1 186 ? -8.898 -7.383 11.984 1 97.69 186 THR A N 1
ATOM 1458 C CA . THR A 1 186 ? -9.109 -7.957 10.656 1 97.69 186 THR A CA 1
ATOM 1459 C C . THR A 1 186 ? -10.484 -8.609 10.562 1 97.69 186 THR A C 1
ATOM 1461 O O . THR A 1 186 ? -11.258 -8.32 9.648 1 97.69 186 THR A O 1
ATOM 1464 N N . LEU A 1 187 ? -10.789 -9.438 11.523 1 98.38 187 LEU A N 1
ATOM 1465 C CA . LEU A 1 187 ? -12.047 -10.18 11.516 1 98.38 187 LEU A CA 1
ATOM 1466 C C . LEU A 1 187 ? -13.234 -9.234 11.703 1 98.38 187 LEU A C 1
ATOM 1468 O O . LEU A 1 187 ? -14.273 -9.406 11.062 1 98.38 187 LEU A O 1
ATOM 1472 N N . GLN A 1 188 ? -13.062 -8.25 12.508 1 96.62 188 GLN A N 1
ATOM 1473 C CA . GLN A 1 188 ? -14.102 -7.246 12.695 1 96.62 188 GLN A CA 1
ATOM 1474 C C . GLN A 1 188 ? -14.383 -6.492 11.398 1 96.62 188 GLN A C 1
ATOM 1476 O O . GLN A 1 188 ? -15.547 -6.273 11.047 1 96.62 188 GLN A O 1
ATOM 1481 N N . LEU A 1 189 ? -13.336 -6.113 10.75 1 97.25 189 LEU A N 1
ATOM 1482 C CA . LEU A 1 189 ? -13.484 -5.375 9.5 1 97.25 189 LEU A CA 1
ATOM 1483 C C . LEU A 1 189 ? -14.125 -6.242 8.43 1 97.25 189 LEU A C 1
ATOM 1485 O O . LEU A 1 189 ? -14.938 -5.758 7.637 1 97.25 189 LEU A O 1
ATOM 1489 N N . MET A 1 190 ? -13.719 -7.496 8.367 1 98.38 190 MET A N 1
ATOM 1490 C CA . MET A 1 190 ? -14.336 -8.406 7.402 1 98.38 190 MET A CA 1
ATOM 1491 C C . MET A 1 190 ? -15.844 -8.445 7.582 1 98.38 190 MET A C 1
ATOM 1493 O O . MET A 1 190 ? -16.594 -8.469 6.602 1 98.38 190 MET A O 1
ATOM 1497 N N . LYS A 1 191 ? -16.266 -8.461 8.828 1 97.5 191 LYS A N 1
ATOM 1498 C CA . LYS A 1 191 ? -17.688 -8.508 9.133 1 97.5 191 LYS A CA 1
ATOM 1499 C C . LYS A 1 191 ? -18.359 -7.168 8.852 1 97.5 191 LYS A C 1
ATOM 1501 O O . LYS A 1 191 ? -19.344 -7.102 8.125 1 97.5 191 LYS A O 1
ATOM 1506 N N . ASP A 1 192 ? -17.766 -6.066 9.344 1 95.5 192 ASP A N 1
ATOM 1507 C CA . ASP A 1 192 ? -18.359 -4.738 9.289 1 95.5 192 ASP A CA 1
ATOM 1508 C C . ASP A 1 192 ? -18.453 -4.234 7.852 1 95.5 192 ASP A C 1
ATOM 1510 O O . ASP A 1 192 ? -19.406 -3.531 7.488 1 95.5 192 ASP A O 1
ATOM 1514 N N . LEU A 1 193 ? -17.5 -4.582 7.043 1 97.69 193 LEU A N 1
ATOM 1515 C CA . LEU A 1 193 ? -17.453 -4.09 5.672 1 97.69 193 LEU A CA 1
ATOM 1516 C C . LEU A 1 193 ? -18.125 -5.07 4.715 1 97.69 193 LEU A C 1
ATOM 1518 O O . LEU A 1 193 ? -18.141 -4.844 3.504 1 97.69 193 LEU A O 1
ATOM 1522 N N . ARG A 1 194 ? -18.562 -6.152 5.262 1 97.62 194 ARG A N 1
ATOM 1523 C CA . ARG A 1 194 ? -19.203 -7.191 4.453 1 97.62 194 ARG A CA 1
ATOM 1524 C C . ARG A 1 194 ? -18.312 -7.594 3.285 1 97.62 194 ARG A C 1
ATOM 1526 O O . ARG A 1 194 ? -18.75 -7.59 2.133 1 97.62 194 ARG A O 1
ATOM 1533 N N . ILE A 1 195 ? -17.094 -7.91 3.602 1 98.56 195 ILE A N 1
ATOM 1534 C CA . ILE A 1 195 ? -16.125 -8.273 2.584 1 98.56 195 ILE A CA 1
ATOM 1535 C C . ILE A 1 195 ? -16.547 -9.57 1.896 1 98.56 195 ILE A C 1
ATOM 1537 O O . ILE A 1 195 ? -16.812 -10.57 2.561 1 98.56 195 ILE A O 1
ATOM 1541 N N . GLY A 1 196 ? -16.547 -9.508 0.571 1 98.69 196 GLY A N 1
ATOM 1542 C CA . GLY A 1 196 ? -17.031 -10.656 -0.184 1 98.69 196 GLY A CA 1
ATOM 1543 C C . GLY A 1 196 ? -15.906 -11.461 -0.818 1 98.69 196 GLY A C 1
ATOM 1544 O O . GLY A 1 196 ? -16.094 -12.648 -1.126 1 98.69 196 GLY A O 1
ATOM 1545 N N . VAL A 1 197 ? -14.789 -10.883 -1.081 1 98.81 197 VAL A N 1
ATOM 1546 C CA . VAL A 1 197 ? -13.617 -11.523 -1.665 1 98.81 197 VAL A CA 1
ATOM 1547 C C . VAL A 1 197 ? -12.375 -11.188 -0.839 1 98.81 197 VAL A C 1
ATOM 1549 O O . VAL A 1 197 ? -12.195 -10.039 -0.427 1 98.81 197 VAL A O 1
ATOM 1552 N N . VAL A 1 198 ? -11.555 -12.156 -0.556 1 98.69 198 VAL A N 1
ATOM 1553 C CA . VAL A 1 198 ? -10.312 -11.922 0.164 1 98.69 198 VAL A CA 1
ATOM 1554 C C . VAL A 1 198 ? -9.133 -12.453 -0.653 1 98.69 198 VAL A C 1
ATOM 1556 O O . VAL A 1 198 ? -9.172 -13.586 -1.144 1 98.69 198 VAL A O 1
ATOM 1559 N N . ALA A 1 199 ? -8.188 -11.617 -0.856 1 98.12 199 ALA A N 1
ATOM 1560 C CA . ALA A 1 199 ? -6.918 -12.016 -1.469 1 98.12 199 ALA A CA 1
ATOM 1561 C C . ALA A 1 199 ? -5.867 -12.32 -0.406 1 98.12 199 ALA A C 1
ATOM 1563 O O . ALA A 1 199 ? -5.543 -11.461 0.42 1 98.12 199 ALA A O 1
ATOM 1564 N N . SER A 1 200 ? -5.305 -13.477 -0.402 1 95.94 200 SER A N 1
ATOM 1565 C CA . SER A 1 200 ? -4.312 -13.859 0.598 1 95.94 200 SER A CA 1
ATOM 1566 C C . SER A 1 200 ? -3.639 -15.18 0.231 1 95.94 200 SER A C 1
ATOM 1568 O O . SER A 1 200 ? -3.912 -15.75 -0.829 1 95.94 200 SER A O 1
ATOM 1570 N N . ALA A 1 201 ? -2.686 -15.562 1.007 1 93.31 201 ALA A N 1
ATOM 1571 C CA . ALA A 1 201 ? -2.09 -16.891 0.898 1 93.31 201 ALA A CA 1
ATOM 1572 C C . ALA A 1 201 ? -2.928 -17.938 1.636 1 93.31 201 ALA A C 1
ATOM 1574 O O . ALA A 1 201 ? -3.523 -17.641 2.674 1 93.31 201 ALA A O 1
ATOM 1575 N N . PRO A 1 202 ? -2.938 -19.172 1.149 1 92.81 202 PRO A N 1
ATOM 1576 C CA . PRO A 1 202 ? -3.754 -20.219 1.784 1 92.81 202 PRO A CA 1
ATOM 1577 C C . PRO A 1 202 ? -3.398 -20.422 3.254 1 92.81 202 PRO A C 1
ATOM 1579 O O . PRO A 1 202 ? -4.289 -20.609 4.09 1 92.81 202 PRO A O 1
ATOM 1582 N N . GLY A 1 203 ? -2.133 -20.438 3.561 1 90 203 GLY A N 1
ATOM 1583 C CA . GLY A 1 203 ? -1.717 -20.641 4.941 1 90 203 GLY A CA 1
ATOM 1584 C C . GLY A 1 203 ? -2.32 -19.625 5.891 1 90 203 GLY A C 1
ATOM 1585 O O . GLY A 1 203 ? -2.707 -19.953 7.012 1 90 203 GLY A O 1
ATOM 1586 N N . LEU A 1 204 ? -2.396 -18.391 5.457 1 93.12 204 LEU A N 1
ATOM 1587 C CA . LEU A 1 204 ? -2.961 -17.328 6.285 1 93.12 204 LEU A CA 1
ATOM 1588 C C . LEU A 1 204 ? -4.465 -17.516 6.461 1 93.12 204 LEU A C 1
ATOM 1590 O O . LEU A 1 204 ? -5.02 -17.188 7.508 1 93.12 204 LEU A O 1
ATOM 1594 N N . LEU A 1 205 ? -5.082 -18.047 5.469 1 95.44 205 LEU A N 1
ATOM 1595 C CA . LEU A 1 205 ? -6.523 -18.281 5.543 1 95.44 205 LEU A CA 1
ATOM 1596 C C . LEU A 1 205 ? -6.848 -19.359 6.562 1 95.44 205 LEU A C 1
ATOM 1598 O O . LEU A 1 205 ? -7.883 -19.297 7.23 1 95.44 205 LEU A O 1
ATOM 1602 N N . LEU A 1 206 ? -5.945 -20.375 6.676 1 94.38 206 LEU A N 1
ATOM 1603 C CA . LEU A 1 206 ? -6.09 -21.375 7.727 1 94.38 206 LEU A CA 1
ATOM 1604 C C . LEU A 1 206 ? -5.93 -20.75 9.102 1 94.38 206 LEU A C 1
ATOM 1606 O O . LEU A 1 206 ? -6.762 -20.969 9.992 1 94.38 206 LEU A O 1
ATOM 1610 N N . ALA A 1 207 ? -4.926 -19.969 9.211 1 93.56 207 ALA A N 1
ATOM 1611 C CA . ALA A 1 207 ? -4.676 -19.281 10.477 1 93.56 207 ALA A CA 1
ATOM 1612 C C . ALA A 1 207 ? -5.832 -18.359 10.844 1 93.56 207 ALA A C 1
ATOM 1614 O O . ALA A 1 207 ? -6.188 -18.234 12.016 1 93.56 207 ALA A O 1
ATOM 1615 N N . LEU A 1 208 ? -6.328 -17.719 9.883 1 96.38 208 LEU A N 1
ATOM 1616 C CA . LEU A 1 208 ? -7.441 -16.797 10.102 1 96.38 208 LEU A CA 1
ATOM 1617 C C . LEU A 1 208 ? -8.664 -17.531 10.633 1 96.38 208 LEU A C 1
ATOM 1619 O O . LEU A 1 208 ? -9.375 -17.016 11.492 1 96.38 208 LEU A O 1
ATOM 1623 N N . ALA A 1 209 ? -8.938 -18.672 10.102 1 97.12 209 ALA A N 1
ATOM 1624 C CA . ALA A 1 209 ? -10.047 -19.484 10.594 1 97.12 209 ALA A CA 1
ATOM 1625 C C . ALA A 1 209 ? -9.852 -19.859 12.062 1 97.12 209 ALA A C 1
ATOM 1627 O O . ALA A 1 209 ? -10.789 -19.797 12.859 1 97.12 209 ALA A O 1
ATOM 1628 N N . LYS A 1 210 ? -8.68 -20.281 12.336 1 95.44 210 LYS A N 1
ATOM 1629 C CA . LYS A 1 210 ? -8.336 -20.625 13.711 1 95.44 210 LYS A CA 1
ATOM 1630 C C . LYS A 1 210 ? -8.594 -19.453 14.648 1 95.44 210 LYS A C 1
ATOM 1632 O O . LYS A 1 210 ? -9.234 -19.609 15.695 1 95.44 210 LYS A O 1
ATOM 1637 N N . GLU A 1 211 ? -8.117 -18.281 14.258 1 96.12 211 GLU A N 1
ATOM 1638 C CA . GLU A 1 211 ? -8.273 -17.094 15.07 1 96.12 211 GLU A CA 1
ATOM 1639 C C . GLU A 1 211 ? -9.734 -16.672 15.156 1 96.12 211 GLU A C 1
ATOM 1641 O O . GLU A 1 211 ? -10.18 -16.141 16.172 1 96.12 211 GLU A O 1
ATOM 1646 N N . ALA A 1 212 ? -10.438 -16.812 14.086 1 97.75 212 ALA A N 1
ATOM 1647 C CA . ALA A 1 212 ? -11.867 -16.531 14.109 1 97.75 212 ALA A CA 1
ATOM 1648 C C . ALA A 1 212 ? -12.586 -17.344 15.172 1 97.75 212 ALA A C 1
ATOM 1650 O O . ALA A 1 212 ? -13.352 -16.812 15.969 1 97.75 212 ALA A O 1
ATOM 1651 N N . GLU A 1 213 ? -12.305 -18.625 15.227 1 97 213 GLU A N 1
ATOM 1652 C CA . GLU A 1 213 ? -12.93 -19.5 16.219 1 97 213 GLU A CA 1
ATOM 1653 C C . GLU A 1 213 ? -12.523 -19.109 17.641 1 97 213 GLU A C 1
ATOM 1655 O O . GLU A 1 213 ? -13.359 -19.109 18.547 1 97 213 GLU A O 1
ATOM 1660 N N . ARG A 1 214 ? -11.289 -18.812 17.75 1 95.38 214 ARG A N 1
ATOM 1661 C CA . ARG A 1 214 ? -10.789 -18.391 19.047 1 95.38 214 ARG A CA 1
ATOM 1662 C C . ARG A 1 214 ? -11.531 -17.156 19.547 1 95.38 214 ARG A C 1
ATOM 1664 O O . ARG A 1 214 ? -11.773 -17.016 20.75 1 95.38 214 ARG A O 1
ATOM 1671 N N . LEU A 1 215 ? -11.922 -16.281 18.625 1 96.5 215 LEU A N 1
ATOM 1672 C CA . LEU A 1 215 ? -12.57 -15.016 18.969 1 96.5 215 LEU A CA 1
ATOM 1673 C C . LEU A 1 215 ? -14.086 -15.18 19.016 1 96.5 215 LEU A C 1
ATOM 1675 O O . LEU A 1 215 ? -14.812 -14.195 19.172 1 96.5 215 LEU A O 1
ATOM 1679 N N . GLY A 1 216 ? -14.539 -16.359 18.797 1 96.81 216 GLY A N 1
ATOM 1680 C CA . GLY A 1 216 ? -15.953 -16.672 18.984 1 96.81 216 GLY A CA 1
ATOM 1681 C C . GLY A 1 216 ? -16.75 -16.594 17.688 1 96.81 216 GLY A C 1
ATOM 1682 O O . GLY A 1 216 ? -17.984 -16.656 17.719 1 96.81 216 GLY A O 1
ATOM 1683 N N . PHE A 1 217 ? -16.094 -16.438 16.594 1 97.75 217 PHE A N 1
ATOM 1684 C CA . PHE A 1 217 ? -16.781 -16.391 15.305 1 97.75 217 PHE A CA 1
ATOM 1685 C C . PHE A 1 217 ? -16.906 -17.797 14.719 1 97.75 217 PHE A C 1
ATOM 1687 O O . PHE A 1 217 ? -16.125 -18.688 15.047 1 97.75 217 PHE A O 1
ATOM 1694 N N . ASN A 1 218 ? -17.922 -18.031 13.969 1 97.31 218 ASN A N 1
ATOM 1695 C CA . ASN A 1 218 ? -18.031 -19.141 13.023 1 97.31 218 ASN A CA 1
ATOM 1696 C C . ASN A 1 218 ? -17.641 -18.703 11.609 1 97.31 218 ASN A C 1
ATOM 1698 O O . ASN A 1 218 ? -18.391 -18 10.938 1 97.31 218 ASN A O 1
ATOM 1702 N N . PRO A 1 219 ? -16.5 -19.125 11.141 1 97.31 219 PRO A N 1
ATOM 1703 C CA . PRO A 1 219 ? -16.016 -18.656 9.836 1 97.31 219 PRO A CA 1
ATOM 1704 C C . PRO A 1 219 ? -17.047 -18.859 8.719 1 97.31 219 PRO A C 1
ATOM 1706 O O . PRO A 1 219 ? -17.188 -18 7.852 1 97.31 219 PRO A O 1
ATOM 1709 N N . ARG A 1 220 ? -17.766 -19.938 8.703 1 95.5 220 ARG A N 1
ATOM 1710 C CA . ARG A 1 220 ? -18.672 -20.281 7.625 1 95.5 220 ARG A CA 1
ATOM 1711 C C . ARG A 1 220 ? -19.953 -19.453 7.695 1 95.5 220 ARG A C 1
ATOM 1713 O O . ARG A 1 220 ? -20.578 -19.188 6.672 1 95.5 220 ARG A O 1
ATOM 1720 N N . GLN A 1 221 ? -20.297 -18.891 8.867 1 97.12 221 GLN A N 1
ATOM 1721 C CA . GLN A 1 221 ? -21.625 -18.328 9.062 1 97.12 221 GLN A CA 1
ATOM 1722 C C . GLN A 1 221 ? -21.562 -16.812 9.281 1 97.12 221 GLN A C 1
ATOM 1724 O O . GLN A 1 221 ? -22.484 -16.078 8.914 1 97.12 221 GLN A O 1
ATOM 1729 N N . ASP A 1 222 ? -20.531 -16.375 9.836 1 97.88 222 ASP A N 1
ATOM 1730 C CA . ASP A 1 222 ? -20.531 -15.031 10.391 1 97.88 222 ASP A CA 1
ATOM 1731 C C . ASP A 1 222 ? -20 -14.016 9.383 1 97.88 222 ASP A C 1
ATOM 1733 O O . ASP A 1 222 ? -20.031 -12.812 9.625 1 97.88 222 ASP A O 1
ATOM 1737 N N . PHE A 1 223 ? -19.5 -14.398 8.281 1 98.06 223 PHE A N 1
ATOM 1738 C CA . PHE A 1 223 ? -18.875 -13.508 7.316 1 98.06 223 PHE A CA 1
ATOM 1739 C C . PHE A 1 223 ? -19.578 -13.586 5.965 1 98.06 223 PHE A C 1
ATOM 1741 O O . PHE A 1 223 ? -20.312 -14.547 5.695 1 98.06 223 PHE A O 1
ATOM 1748 N N . HIS A 1 224 ? -19.359 -12.594 5.102 1 96.94 224 HIS A N 1
ATOM 1749 C CA . HIS A 1 224 ? -20.031 -12.469 3.816 1 96.94 224 HIS A CA 1
ATOM 1750 C C . HIS A 1 224 ? -19.172 -12.992 2.68 1 96.94 224 HIS A C 1
ATOM 1752 O O . HIS A 1 224 ? -19.453 -12.742 1.507 1 96.94 224 HIS A O 1
ATOM 1758 N N . LEU A 1 225 ? -18.203 -13.75 2.971 1 98.12 225 LEU A N 1
ATOM 1759 C CA . LEU A 1 225 ? -17.188 -14.219 2.023 1 98.12 225 LEU A CA 1
ATOM 1760 C C . LEU A 1 225 ? -17.812 -15.172 1.002 1 98.12 225 LEU A C 1
ATOM 1762 O O . LEU A 1 225 ? -18.578 -16.062 1.363 1 98.12 225 LEU A O 1
ATOM 1766 N N . ARG A 1 226 ? -17.422 -14.953 -0.29 1 98.38 226 ARG A N 1
ATOM 1767 C CA . ARG A 1 226 ? -17.875 -15.859 -1.34 1 98.38 226 ARG A CA 1
ATOM 1768 C C . ARG A 1 226 ? -16.688 -16.453 -2.088 1 98.38 226 ARG A C 1
ATOM 1770 O O . ARG A 1 226 ? -16.797 -17.531 -2.686 1 98.38 226 ARG A O 1
ATOM 1777 N N . ALA A 1 227 ? -15.539 -15.758 -2.039 1 98.62 227 ALA A N 1
ATOM 1778 C CA . ALA A 1 227 ? -14.398 -16.25 -2.803 1 98.62 227 ALA A CA 1
ATOM 1779 C C . ALA A 1 227 ? -13.078 -15.859 -2.145 1 98.62 227 ALA A C 1
ATOM 1781 O O . ALA A 1 227 ? -12.969 -14.773 -1.559 1 98.62 227 ALA A O 1
ATOM 1782 N N . PHE A 1 228 ? -12.109 -16.719 -2.215 1 98.19 228 PHE A N 1
ATOM 1783 C CA . PHE A 1 228 ? -10.711 -16.422 -1.939 1 98.19 228 PHE A CA 1
ATOM 1784 C C . PHE A 1 228 ? -9.914 -16.312 -3.236 1 98.19 228 PHE A C 1
ATOM 1786 O O . PHE A 1 228 ? -10.047 -17.156 -4.125 1 98.19 228 PHE A O 1
ATOM 1793 N N . MET A 1 229 ? -9.18 -15.266 -3.398 1 98.25 229 MET A N 1
ATOM 1794 C CA . MET A 1 229 ? -8.203 -15.109 -4.469 1 98.25 229 MET A CA 1
ATOM 1795 C C . MET A 1 229 ? -6.781 -15.328 -3.949 1 98.25 229 MET A C 1
ATOM 1797 O O . MET A 1 229 ? -6.129 -14.383 -3.506 1 98.25 229 MET A O 1
ATOM 1801 N N . MET A 1 230 ? -6.289 -16.5 -4.074 1 96.31 230 MET A N 1
ATOM 1802 C CA . MET A 1 230 ? -5.086 -16.906 -3.355 1 96.31 230 MET A CA 1
ATOM 1803 C C . MET A 1 230 ? -3.844 -16.703 -4.223 1 96.31 230 MET A C 1
ATOM 1805 O O . MET A 1 230 ? -3.908 -16.844 -5.445 1 96.31 230 MET A O 1
ATOM 1809 N N . SER A 1 231 ? -2.764 -16.312 -3.59 1 92.38 231 SER A N 1
ATOM 1810 C CA . SER A 1 231 ? -1.445 -16.219 -4.207 1 92.38 231 SER A CA 1
ATOM 1811 C C . SER A 1 231 ? -0.337 -16.469 -3.191 1 92.38 231 SER A C 1
ATOM 1813 O O . SER A 1 231 ? -0.604 -16.625 -1.999 1 92.38 231 SER A O 1
ATOM 1815 N N . GLY A 1 232 ? 0.862 -16.594 -3.689 1 83.69 232 GLY A N 1
ATOM 1816 C CA . GLY A 1 232 ? 2.018 -16.75 -2.818 1 83.69 232 GLY A CA 1
ATOM 1817 C C . GLY A 1 232 ? 2.396 -18.203 -2.582 1 83.69 232 GLY A C 1
ATOM 1818 O O . GLY A 1 232 ? 3.568 -18.516 -2.367 1 83.69 232 GLY A O 1
ATOM 1819 N N . GLU A 1 233 ? 1.308 -19.016 -2.438 1 78.25 233 GLU A N 1
ATOM 1820 C CA . GLU A 1 233 ? 1.466 -20.469 -2.273 1 78.25 233 GLU A CA 1
ATOM 1821 C C . GLU A 1 233 ? 0.502 -21.234 -3.176 1 78.25 233 GLU A C 1
ATOM 1823 O O . GLU A 1 233 ? -0.629 -20.797 -3.398 1 78.25 233 GLU A O 1
ATOM 1828 N N . LEU A 1 234 ? 1.095 -22.234 -3.756 1 74.94 234 LEU A N 1
ATOM 1829 C CA . LEU A 1 234 ? 0.144 -23.047 -4.508 1 74.94 234 LEU A CA 1
ATOM 1830 C C . LEU A 1 234 ? -0.717 -23.875 -3.568 1 74.94 234 LEU A C 1
ATOM 1832 O O . LEU A 1 234 ? -0.225 -24.391 -2.561 1 74.94 234 LEU A O 1
ATOM 1836 N N . CYS A 1 235 ? -1.948 -23.953 -3.896 1 86.25 235 CYS A N 1
ATOM 1837 C CA . CYS A 1 235 ? -2.957 -24.656 -3.113 1 86.25 235 CYS A CA 1
ATOM 1838 C C . CYS A 1 235 ? -3.447 -25.906 -3.846 1 86.25 235 CYS A C 1
ATOM 1840 O O . CYS A 1 235 ? -3.904 -25.812 -4.984 1 86.25 235 CYS A O 1
ATOM 1842 N N . THR A 1 236 ? -3.316 -27.031 -3.186 1 90 236 THR A N 1
ATOM 1843 C CA . THR A 1 236 ? -3.803 -28.281 -3.77 1 90 236 THR A CA 1
ATOM 1844 C C . THR A 1 236 ? -5.328 -28.328 -3.736 1 90 236 THR A C 1
ATOM 1846 O O . THR A 1 236 ? -5.961 -27.609 -2.963 1 90 236 THR A O 1
ATOM 1849 N N . PRO A 1 237 ? -5.879 -29.203 -4.59 1 93.25 237 PRO A N 1
ATOM 1850 C CA . PRO A 1 237 ? -7.332 -29.391 -4.52 1 93.25 237 PRO A CA 1
ATOM 1851 C C . PRO A 1 237 ? -7.805 -29.797 -3.125 1 93.25 237 PRO A C 1
ATOM 1853 O O . PRO A 1 237 ? -8.859 -29.344 -2.676 1 93.25 237 PRO A O 1
ATOM 1856 N N . ALA A 1 238 ? -7.031 -30.562 -2.465 1 94.94 238 ALA A N 1
ATOM 1857 C CA . ALA A 1 238 ? -7.406 -31 -1.12 1 94.94 238 ALA A CA 1
ATOM 1858 C C . ALA A 1 238 ? -7.445 -29.828 -0.154 1 94.94 238 ALA A C 1
ATOM 1860 O O . ALA A 1 238 ? -8.359 -29.719 0.664 1 94.94 238 ALA A O 1
ATOM 1861 N N . LEU A 1 239 ? -6.473 -28.984 -0.22 1 93.94 239 LEU A N 1
ATOM 1862 C CA . LEU A 1 239 ? -6.453 -27.812 0.643 1 93.94 239 LEU A CA 1
ATOM 1863 C C . LEU A 1 239 ? -7.602 -26.875 0.302 1 93.94 239 LEU A C 1
ATOM 1865 O O . LEU A 1 239 ? -8.203 -26.266 1.194 1 93.94 239 LEU A O 1
ATOM 1869 N N . LYS A 1 240 ? -7.914 -26.688 -0.961 1 96.25 240 LYS A N 1
ATOM 1870 C CA . LYS A 1 240 ? -9.047 -25.875 -1.376 1 96.25 240 LYS A CA 1
ATOM 1871 C C . LYS A 1 240 ? -10.352 -26.391 -0.78 1 96.25 240 LYS A C 1
ATOM 1873 O O . LYS A 1 240 ? -11.172 -25.609 -0.298 1 96.25 240 LYS A O 1
ATOM 1878 N N . ASN A 1 241 ? -10.484 -27.703 -0.882 1 97.12 241 ASN A N 1
ATOM 1879 C CA . ASN A 1 241 ? -11.672 -28.312 -0.294 1 97.12 241 ASN A CA 1
ATOM 1880 C C . ASN A 1 241 ? -11.742 -28.062 1.211 1 97.12 241 ASN A C 1
ATOM 1882 O O . ASN A 1 241 ? -12.82 -27.844 1.757 1 97.12 241 ASN A O 1
ATOM 1886 N N . ASN A 1 242 ? -10.617 -28.188 1.83 1 96.88 242 ASN A N 1
ATOM 1887 C CA . ASN A 1 242 ? -10.57 -27.906 3.262 1 96.88 242 ASN A CA 1
ATOM 1888 C C . ASN A 1 242 ? -10.945 -26.469 3.562 1 96.88 242 ASN A C 1
ATOM 1890 O O . ASN A 1 242 ? -11.711 -26.203 4.496 1 96.88 242 ASN A O 1
ATOM 1894 N N . LEU A 1 243 ? -10.406 -25.516 2.814 1 97 243 LEU A N 1
ATOM 1895 C CA . LEU A 1 243 ? -10.75 -24.109 2.992 1 97 243 LEU A CA 1
ATOM 1896 C C . LEU A 1 243 ? -12.25 -23.891 2.801 1 97 243 LEU A C 1
ATOM 1898 O O . LEU A 1 243 ? -12.867 -23.125 3.553 1 97 243 LEU A O 1
ATOM 1902 N N . TYR A 1 244 ? -12.82 -24.547 1.807 1 97.94 244 TYR A N 1
ATOM 1903 C CA . TYR A 1 244 ? -14.266 -24.484 1.596 1 97.94 244 TYR A CA 1
ATOM 1904 C C . TYR A 1 244 ? -15.016 -24.984 2.818 1 97.94 244 TYR A C 1
ATOM 1906 O O . TYR A 1 244 ? -16.016 -24.391 3.229 1 97.94 244 TYR A O 1
ATOM 1914 N N . SER A 1 245 ? -14.578 -26.078 3.332 1 97.75 245 SER A N 1
ATOM 1915 C CA . SER A 1 245 ? -15.25 -26.656 4.488 1 97.75 245 SER A CA 1
ATOM 1916 C C . SER A 1 245 ? -15.195 -25.719 5.688 1 97.75 245 SER A C 1
ATOM 1918 O O . SER A 1 245 ? -16.109 -25.703 6.508 1 97.75 245 SER A O 1
ATOM 1920 N N . LEU A 1 246 ? -14.148 -24.938 5.812 1 97.81 246 LEU A N 1
ATOM 1921 C CA . LEU A 1 246 ? -13.969 -24.016 6.93 1 97.81 246 LEU A CA 1
ATOM 1922 C C . LEU A 1 246 ? -14.766 -22.734 6.719 1 97.81 246 LEU A C 1
ATOM 1924 O O . LEU A 1 246 ? -15.422 -22.25 7.645 1 97.81 246 LEU A O 1
ATOM 1928 N N . TRP A 1 247 ? -14.766 -22.156 5.477 1 98.19 247 TRP A N 1
ATOM 1929 C CA . TRP A 1 247 ? -15.227 -20.797 5.25 1 98.19 247 TRP A CA 1
ATOM 1930 C C . TRP A 1 247 ? -16.5 -20.781 4.41 1 98.19 247 TRP A C 1
ATOM 1932 O O . TRP A 1 247 ? -17.203 -19.781 4.355 1 98.19 247 TRP A O 1
ATOM 1942 N N . GLY A 1 248 ? -16.766 -21.875 3.654 1 97.38 248 GLY A N 1
ATOM 1943 C CA . GLY A 1 248 ? -17.938 -21.938 2.797 1 97.38 248 GLY A CA 1
ATOM 1944 C C . GLY A 1 248 ? -17.797 -21.141 1.514 1 97.38 248 GLY A C 1
ATOM 1945 O O . GLY A 1 248 ? -18.781 -20.781 0.879 1 97.38 248 GLY A O 1
ATOM 1946 N N . CYS A 1 249 ? -16.594 -20.781 1.163 1 96.25 249 CYS A N 1
ATOM 1947 C CA . CYS A 1 249 ? -16.406 -19.984 -0.046 1 96.25 249 CYS A CA 1
ATOM 1948 C C . CYS A 1 249 ? -15.445 -20.688 -1.005 1 96.25 249 CYS A C 1
ATOM 1950 O O . CYS A 1 249 ? -14.648 -21.531 -0.593 1 96.25 249 CYS A O 1
ATOM 1952 N N . GLU A 1 250 ? -15.531 -20.344 -2.305 1 97.44 250 GLU A N 1
ATOM 1953 C CA . GLU A 1 250 ? -14.688 -20.938 -3.334 1 97.44 250 GLU A CA 1
ATOM 1954 C C . GLU A 1 250 ? -13.297 -20.297 -3.332 1 97.44 250 GLU A C 1
ATOM 1956 O O . GLU A 1 250 ? -13.156 -19.094 -3.166 1 97.44 250 GLU A O 1
ATOM 1961 N N . ALA A 1 251 ? -12.289 -21.141 -3.463 1 97.38 251 ALA A N 1
ATOM 1962 C CA . ALA A 1 251 ? -10.906 -20.656 -3.48 1 97.38 251 ALA A CA 1
ATOM 1963 C C . ALA A 1 251 ? -10.305 -20.781 -4.875 1 97.38 251 ALA A C 1
ATOM 1965 O O . ALA A 1 251 ? -10.438 -21.828 -5.527 1 97.38 251 ALA A O 1
ATOM 1966 N N . TYR A 1 252 ? -9.648 -19.734 -5.332 1 97.56 252 TYR A N 1
ATOM 1967 C CA . TYR A 1 252 ? -9 -19.672 -6.637 1 97.56 252 TYR A CA 1
ATOM 1968 C C . TYR A 1 252 ? -7.492 -19.531 -6.496 1 97.56 252 TYR A C 1
ATOM 1970 O O . TYR A 1 252 ? -7.016 -18.703 -5.711 1 97.56 252 TYR A O 1
ATOM 1978 N N . ASN A 1 253 ? -6.762 -20.438 -7.152 1 95.44 253 ASN A N 1
ATOM 1979 C CA . ASN A 1 253 ? -5.367 -20.078 -7.391 1 95.44 253 ASN A CA 1
ATOM 1980 C C . ASN A 1 253 ? -5.258 -18.875 -8.328 1 95.44 253 ASN A C 1
ATOM 1982 O O . ASN A 1 253 ? -5.086 -19.047 -9.539 1 95.44 253 ASN A O 1
ATOM 1986 N N . SER A 1 254 ? -5.277 -17.719 -7.758 1 96.5 254 SER A N 1
ATOM 1987 C CA . SER A 1 254 ? -5.617 -16.5 -8.492 1 96.5 254 SER A CA 1
ATOM 1988 C C . SER A 1 254 ? -4.52 -16.125 -9.477 1 96.5 254 SER A C 1
ATOM 1990 O O . SER A 1 254 ? -4.793 -15.539 -10.531 1 96.5 254 SER A O 1
ATOM 1992 N N . LEU A 1 255 ? -3.25 -16.344 -9.062 1 95.25 255 LEU A N 1
ATOM 1993 C CA . LEU A 1 255 ? -2.172 -15.922 -9.953 1 95.25 255 LEU A CA 1
ATOM 1994 C C . LEU A 1 255 ? -0.925 -16.766 -9.734 1 95.25 255 LEU A C 1
ATOM 1996 O O . LEU A 1 255 ? -0.721 -17.312 -8.641 1 95.25 255 LEU A O 1
ATOM 2000 N N . TYR A 1 256 ? -0.26 -16.969 -10.805 1 95.06 256 TYR A N 1
ATOM 2001 C CA . TYR A 1 256 ? 1.093 -17.516 -10.797 1 95.06 256 TYR A CA 1
ATOM 2002 C C . TYR A 1 256 ? 2.088 -16.516 -11.359 1 95.06 256 TYR A C 1
ATOM 2004 O O . TYR A 1 256 ? 1.832 -15.891 -12.391 1 95.06 256 TYR A O 1
ATOM 2012 N N . GLY A 1 257 ? 3.166 -16.359 -10.625 1 94.12 257 GLY A N 1
ATOM 2013 C CA . GLY A 1 257 ? 4.223 -15.453 -11.039 1 94.12 257 GLY A CA 1
ATOM 2014 C C . GLY A 1 257 ? 5.367 -15.375 -10.047 1 94.12 257 GLY A C 1
ATOM 2015 O O . GLY A 1 257 ? 5.605 -16.328 -9.289 1 94.12 257 GLY A O 1
ATOM 2016 N N . SER A 1 258 ? 6.168 -14.422 -10.188 1 92.38 258 SER A N 1
ATOM 2017 C CA . SER A 1 258 ? 7.293 -14.148 -9.297 1 92.38 258 SER A CA 1
ATOM 2018 C C . SER A 1 258 ? 7.602 -12.656 -9.242 1 92.38 258 SER A C 1
ATOM 2020 O O . SER A 1 258 ? 7.09 -11.883 -10.055 1 92.38 258 SER A O 1
ATOM 2022 N N . GLN A 1 259 ? 8.266 -12.273 -8.164 1 92.25 259 GLN A N 1
ATOM 2023 C CA . GLN A 1 259 ? 8.688 -10.875 -8.117 1 92.25 259 GLN A CA 1
ATOM 2024 C C . GLN A 1 259 ? 9.57 -10.523 -9.305 1 92.25 259 GLN A C 1
ATOM 2026 O O . GLN A 1 259 ? 9.531 -9.398 -9.805 1 92.25 259 GLN A O 1
ATOM 2031 N N . GLU A 1 260 ? 10.32 -11.445 -9.844 1 94.25 260 GLU A N 1
ATOM 2032 C CA . GLU A 1 260 ? 11.25 -11.227 -10.945 1 94.25 260 GLU A CA 1
ATOM 2033 C C . GLU A 1 260 ? 10.516 -11.062 -12.273 1 94.25 260 GLU A C 1
ATOM 2035 O O . GLU A 1 260 ? 10.852 -10.195 -13.078 1 94.25 260 GLU A O 1
ATOM 2040 N N . ALA A 1 261 ? 9.539 -11.906 -12.445 1 96.38 261 ALA A N 1
ATOM 2041 C CA . ALA A 1 261 ? 8.914 -11.984 -13.758 1 96.38 261 ALA A CA 1
ATOM 2042 C C . ALA A 1 261 ? 7.457 -11.523 -13.703 1 96.38 261 ALA A C 1
ATOM 2044 O O . ALA A 1 261 ? 6.73 -11.617 -14.688 1 96.38 261 ALA A O 1
ATOM 2045 N N . MET A 1 262 ? 7.016 -11.016 -12.539 1 96.88 262 MET A N 1
ATOM 2046 C CA . MET A 1 262 ? 5.684 -10.445 -12.367 1 96.88 262 MET A CA 1
ATOM 2047 C C . MET A 1 262 ? 4.605 -11.5 -12.602 1 96.88 262 MET A C 1
ATOM 2049 O O . MET A 1 262 ? 4.734 -12.641 -12.141 1 96.88 262 MET A O 1
ATOM 2053 N N . ILE A 1 263 ? 3.449 -11.156 -13.148 1 97.81 263 ILE A N 1
ATOM 2054 C CA . ILE A 1 263 ? 2.324 -12.07 -13.305 1 97.81 263 ILE A CA 1
ATOM 2055 C C . ILE A 1 263 ? 2.457 -12.836 -14.617 1 97.81 263 ILE A C 1
ATOM 2057 O O . ILE A 1 263 ? 2.322 -12.258 -15.695 1 97.81 263 ILE A O 1
ATOM 2061 N N . ILE A 1 264 ? 2.635 -14.141 -14.492 1 98.19 264 ILE A N 1
ATOM 2062 C CA . ILE A 1 264 ? 2.854 -14.992 -15.656 1 98.19 264 ILE A CA 1
ATOM 2063 C C . ILE A 1 264 ? 1.538 -15.641 -16.078 1 98.19 264 ILE A C 1
ATOM 2065 O O . ILE A 1 264 ? 1.319 -15.898 -17.266 1 98.19 264 ILE A O 1
ATOM 2069 N N . ALA A 1 265 ? 0.688 -15.891 -15.125 1 97.94 265 ALA A N 1
ATOM 2070 C CA . ALA A 1 265 ? -0.628 -16.469 -15.375 1 97.94 265 ALA A CA 1
ATOM 2071 C C . ALA A 1 265 ? -1.634 -16.031 -14.32 1 97.94 265 ALA A C 1
ATOM 2073 O O . ALA A 1 265 ? -1.251 -15.672 -13.203 1 97.94 265 ALA A O 1
ATOM 2074 N N . ALA A 1 266 ? -2.869 -15.984 -14.68 1 98.19 266 ALA A N 1
ATOM 2075 C CA . ALA A 1 266 ? -3.953 -15.656 -13.758 1 98.19 266 ALA A CA 1
ATOM 2076 C C . ALA A 1 266 ? -5.164 -16.562 -13.984 1 98.19 266 ALA A C 1
ATOM 2078 O O . ALA A 1 266 ? -5.371 -17.047 -15.102 1 98.19 266 ALA A O 1
ATOM 2079 N N . ALA A 1 267 ? -5.918 -16.719 -12.961 1 97.44 267 ALA A N 1
ATOM 2080 C CA . ALA A 1 267 ? -7.008 -17.703 -12.992 1 97.44 267 ALA A CA 1
ATOM 2081 C C . ALA A 1 267 ? -8.211 -17.156 -13.758 1 97.44 267 ALA A C 1
ATOM 2083 O O . ALA A 1 267 ? -8.469 -15.953 -13.742 1 97.44 267 ALA A O 1
ATOM 2084 N N . ASN A 1 268 ? -8.914 -18 -14.438 1 97.25 268 ASN A N 1
ATOM 2085 C CA . ASN A 1 268 ? -10.25 -17.672 -14.922 1 97.25 268 ASN A CA 1
ATOM 2086 C C . ASN A 1 268 ? -11.32 -18.047 -13.906 1 97.25 268 ASN A C 1
ATOM 2088 O O . ASN A 1 268 ? -11.016 -18.438 -12.781 1 97.25 268 ASN A O 1
ATOM 2092 N N . ALA A 1 269 ? -12.586 -17.891 -14.258 1 96.5 269 ALA A N 1
ATOM 2093 C CA . ALA A 1 269 ? -13.695 -18.094 -13.328 1 96.5 269 ALA A CA 1
ATOM 2094 C C . ALA A 1 269 ? -13.844 -19.562 -12.961 1 96.5 269 ALA A C 1
ATOM 2096 O O . ALA A 1 269 ? -14.539 -19.891 -12 1 96.5 269 ALA A O 1
ATOM 2097 N N . SER A 1 270 ? -13.18 -20.5 -13.688 1 96.38 270 SER A N 1
ATOM 2098 C CA . SER A 1 270 ? -13.219 -21.922 -13.398 1 96.38 270 SER A CA 1
ATOM 2099 C C . SER A 1 270 ? -11.977 -22.375 -12.641 1 96.38 270 SER A C 1
ATOM 2101 O O . SER A 1 270 ? -11.711 -23.578 -12.531 1 96.38 270 SER A O 1
ATOM 2103 N N . ASP A 1 271 ? -11.148 -21.406 -12.172 1 96.44 271 ASP A N 1
ATOM 2104 C CA . ASP A 1 271 ? -9.961 -21.672 -11.367 1 96.44 271 ASP A CA 1
ATOM 2105 C C . ASP A 1 271 ? -8.875 -22.359 -12.195 1 96.44 271 ASP A C 1
ATOM 2107 O O . ASP A 1 271 ? -8.148 -23.219 -11.695 1 96.44 271 ASP A O 1
ATOM 2111 N N . GLN A 1 272 ? -8.852 -22.078 -13.461 1 96.88 272 GLN A N 1
ATOM 2112 C CA . GLN A 1 272 ? -7.762 -22.5 -14.344 1 96.88 272 GLN A CA 1
ATOM 2113 C C . GLN A 1 272 ? -6.777 -21.359 -14.586 1 96.88 272 GLN A C 1
ATOM 2115 O O . GLN A 1 272 ? -7.18 -20.219 -14.836 1 96.88 272 GLN A O 1
ATOM 2120 N N . LEU A 1 273 ? -5.5 -21.641 -14.508 1 97.12 273 LEU A N 1
ATOM 2121 C CA . LEU A 1 273 ? -4.488 -20.625 -14.742 1 97.12 273 LEU A CA 1
ATOM 2122 C C . LEU A 1 273 ? -4.277 -20.406 -16.234 1 97.12 273 LEU A C 1
ATOM 2124 O O . LEU A 1 273 ? -3.918 -21.328 -16.969 1 97.12 273 LEU A O 1
ATOM 2128 N N . MET A 1 274 ? -4.523 -19.188 -16.672 1 97.81 274 MET A N 1
ATOM 2129 C CA . MET A 1 274 ? -4.301 -18.781 -18.062 1 97.81 274 MET A CA 1
ATOM 2130 C C . MET A 1 274 ? -2.99 -18.016 -18.203 1 97.81 274 MET A C 1
ATOM 2132 O O . MET A 1 274 ? -2.818 -16.953 -17.594 1 97.81 274 MET A O 1
ATOM 2136 N N . PRO A 1 275 ? -2.102 -18.531 -19.016 1 98.06 275 PRO A N 1
ATOM 2137 C CA . PRO A 1 275 ? -0.86 -17.781 -19.219 1 98.06 275 PRO A CA 1
ATOM 2138 C C . PRO A 1 275 ? -1.092 -16.422 -19.875 1 98.06 275 PRO A C 1
ATOM 2140 O O . PRO A 1 275 ? -1.954 -16.297 -20.75 1 98.06 275 PRO A O 1
ATOM 2143 N N . HIS A 1 276 ? -0.32 -15.445 -19.5 1 98.06 276 HIS A N 1
ATOM 2144 C CA . HIS A 1 276 ? -0.362 -14.094 -20.047 1 98.06 276 HIS A CA 1
ATOM 2145 C C . HIS A 1 276 ? 0.42 -14 -21.344 1 98.06 276 HIS A C 1
ATOM 2147 O O . HIS A 1 276 ? 1.493 -13.398 -21.391 1 98.06 276 HIS A O 1
ATOM 2153 N N . ARG A 1 277 ? -0.158 -14.328 -22.469 1 98.12 277 ARG A N 1
ATOM 2154 C CA . ARG A 1 277 ? 0.553 -14.5 -23.734 1 98.12 277 ARG A CA 1
ATOM 2155 C C . ARG A 1 277 ? 0.85 -13.156 -24.391 1 98.12 277 ARG A C 1
ATOM 2157 O O . ARG A 1 277 ? 1.656 -13.078 -25.312 1 98.12 277 ARG A O 1
ATOM 2164 N N . LEU A 1 278 ? 0.236 -12.086 -23.938 1 98.38 278 LEU A N 1
ATOM 2165 C CA . LEU A 1 278 ? 0.563 -10.773 -24.484 1 98.38 278 LEU A CA 1
ATOM 2166 C C . LEU A 1 278 ? 1.894 -10.273 -23.922 1 98.38 278 LEU A C 1
ATOM 2168 O O . LEU A 1 278 ? 2.576 -9.469 -24.562 1 98.38 278 LEU A O 1
ATOM 2172 N N . ASN A 1 279 ? 2.229 -10.758 -22.734 1 98.69 279 ASN A N 1
ATOM 2173 C CA . ASN A 1 279 ? 3.408 -10.219 -22.062 1 98.69 279 ASN A CA 1
ATOM 2174 C C . ASN A 1 279 ? 4.582 -11.188 -22.141 1 98.69 279 ASN A C 1
ATOM 2176 O O . ASN A 1 279 ? 5.715 -10.82 -21.828 1 98.69 279 ASN A O 1
ATOM 2180 N N . TYR A 1 280 ? 4.301 -12.461 -22.562 1 98.75 280 TYR A N 1
ATOM 2181 C CA . TYR A 1 280 ? 5.367 -13.453 -22.5 1 98.75 280 TYR A CA 1
ATOM 2182 C C . TYR A 1 280 ? 5.367 -14.336 -23.734 1 98.75 280 TYR A C 1
ATOM 2184 O O . TYR A 1 280 ? 4.301 -14.688 -24.266 1 98.75 280 TYR A O 1
ATOM 2192 N N . ILE A 1 281 ? 6.547 -14.664 -24.156 1 98.62 281 ILE A N 1
ATOM 2193 C CA . ILE A 1 281 ? 6.738 -15.891 -24.922 1 98.62 281 ILE A CA 1
ATOM 2194 C C . ILE A 1 281 ? 7.008 -17.062 -23.969 1 98.62 281 ILE A C 1
ATOM 2196 O O . ILE A 1 281 ? 7.945 -17 -23.172 1 98.62 281 ILE A O 1
ATOM 2200 N N . ILE A 1 282 ? 6.223 -18.094 -24.094 1 97.88 282 ILE A N 1
ATOM 2201 C CA . ILE A 1 282 ? 6.273 -19.219 -23.172 1 97.88 282 ILE A CA 1
ATOM 2202 C C . ILE A 1 282 ? 6.992 -20.391 -23.828 1 97.88 282 ILE A C 1
ATOM 2204 O O . ILE A 1 282 ? 6.715 -20.734 -24.984 1 97.88 282 ILE A O 1
ATOM 2208 N N . GLU A 1 283 ? 7.906 -20.938 -23.125 1 98.12 283 GLU A N 1
ATOM 2209 C CA . GLU A 1 283 ? 8.562 -22.188 -23.5 1 98.12 283 GLU A CA 1
ATOM 2210 C C . GLU A 1 283 ? 8.484 -23.219 -22.391 1 98.12 283 GLU A C 1
ATOM 2212 O O . GLU A 1 283 ? 8.633 -22.891 -21.203 1 98.12 283 GLU A O 1
ATOM 2217 N N . VAL A 1 284 ? 8.156 -24.391 -22.812 1 97.81 284 VAL A N 1
ATOM 2218 C CA . VAL A 1 284 ? 8.32 -25.531 -21.922 1 97.81 284 VAL A CA 1
ATOM 2219 C C . VAL A 1 284 ? 9.609 -26.281 -22.25 1 97.81 284 VAL A C 1
ATOM 2221 O O . VAL A 1 284 ? 9.82 -26.672 -23.406 1 97.81 284 VAL A O 1
ATOM 2224 N N . LEU A 1 285 ? 10.422 -26.453 -21.234 1 97.69 285 LEU A N 1
ATOM 2225 C CA . LEU A 1 285 ? 11.734 -27.031 -21.469 1 97.69 285 LEU A CA 1
ATOM 2226 C C . LEU A 1 285 ? 11.82 -28.438 -20.891 1 97.69 285 LEU A C 1
ATOM 2228 O O . LEU A 1 285 ? 11.258 -28.703 -19.812 1 97.69 285 LEU A O 1
ATOM 2232 N N . ASN A 1 286 ? 12.531 -29.266 -21.578 1 95.12 286 ASN A N 1
ATOM 2233 C CA . ASN A 1 286 ? 13.008 -30.484 -20.922 1 95.12 286 ASN A CA 1
ATOM 2234 C C . ASN A 1 286 ? 13.969 -30.156 -19.781 1 95.12 286 ASN A C 1
ATOM 2236 O O . ASN A 1 286 ? 15.047 -29.609 -20.016 1 95.12 286 ASN A O 1
ATOM 2240 N N . PRO A 1 287 ? 13.602 -30.5 -18.641 1 90.62 287 PRO A N 1
ATOM 2241 C CA . PRO A 1 287 ? 14.406 -30.078 -17.5 1 90.62 287 PRO A CA 1
ATOM 2242 C C . PRO A 1 287 ? 15.828 -30.641 -17.531 1 90.62 287 PRO A C 1
ATOM 2244 O O . PRO A 1 287 ? 16.734 -30.047 -16.938 1 90.62 287 PRO A O 1
ATOM 2247 N N . GLN A 1 288 ? 16.094 -31.688 -18.156 1 89.81 288 GLN A N 1
ATOM 2248 C CA . GLN A 1 288 ? 17.406 -32.344 -18.188 1 89.81 288 GLN A CA 1
ATOM 2249 C C . GLN A 1 288 ? 18.266 -31.812 -19.312 1 89.81 288 GLN A C 1
ATOM 2251 O O . GLN A 1 288 ? 19.453 -31.531 -19.109 1 89.81 288 GLN A O 1
ATOM 2256 N N . THR A 1 289 ? 17.625 -31.609 -20.438 1 94.19 289 THR A N 1
ATOM 2257 C CA . THR A 1 289 ? 18.422 -31.281 -21.609 1 94.19 289 THR A CA 1
ATOM 2258 C C . THR A 1 289 ? 18.375 -29.781 -21.891 1 94.19 289 THR A C 1
ATOM 2260 O O . THR A 1 289 ? 19.234 -29.25 -22.594 1 94.19 289 THR A O 1
ATOM 2263 N N . GLY A 1 290 ? 17.281 -29.219 -21.453 1 94.69 290 GLY A N 1
ATOM 2264 C CA . GLY A 1 290 ? 17.094 -27.797 -21.75 1 94.69 290 GLY A CA 1
ATOM 2265 C C . GLY A 1 290 ? 16.438 -27.562 -23.094 1 94.69 290 GLY A C 1
ATOM 2266 O O . GLY A 1 290 ? 16.172 -26.406 -23.453 1 94.69 290 GLY A O 1
ATOM 2267 N N . GLU A 1 291 ? 16.172 -28.609 -23.797 1 96.38 291 GLU A N 1
ATOM 2268 C CA . GLU A 1 291 ? 15.547 -28.469 -25.109 1 96.38 291 GLU A CA 1
ATOM 2269 C C . GLU A 1 291 ? 14.125 -27.922 -25 1 96.38 291 GLU A C 1
ATOM 2271 O O . GLU A 1 291 ? 13.375 -28.312 -24.109 1 96.38 291 GLU A O 1
ATOM 2276 N N . SER A 1 292 ? 13.812 -26.984 -25.828 1 96.88 292 SER A N 1
ATOM 2277 C CA . SER A 1 292 ? 12.469 -26.422 -25.859 1 96.88 292 SER A CA 1
ATOM 2278 C C . SER A 1 292 ? 11.469 -27.406 -26.453 1 96.88 292 SER A C 1
ATOM 2280 O O . SER A 1 292 ? 11.711 -27.953 -27.547 1 96.88 292 SER A O 1
ATOM 2282 N N . LEU A 1 293 ? 10.406 -27.594 -25.812 1 95.75 293 LEU A N 1
ATOM 2283 C CA . LEU A 1 293 ? 9.336 -28.469 -26.281 1 95.75 293 LEU A CA 1
ATOM 2284 C C . LEU A 1 293 ? 8.188 -27.656 -26.875 1 95.75 293 LEU A C 1
ATOM 2286 O O . LEU A 1 293 ? 7.145 -28.219 -27.219 1 95.75 293 LEU A O 1
ATOM 2290 N N . GLY A 1 294 ? 8.422 -26.406 -27 1 95.62 294 GLY A N 1
ATOM 2291 C CA . GLY A 1 294 ? 7.371 -25.531 -27.5 1 95.62 294 GLY A CA 1
ATOM 2292 C C . GLY A 1 294 ? 6.586 -24.844 -26.391 1 95.62 294 GLY A C 1
ATOM 2293 O O . GLY A 1 294 ? 7.129 -24.562 -25.328 1 95.62 294 GLY A O 1
ATOM 2294 N N . ASP A 1 295 ? 5.34 -24.438 -26.672 1 96.31 295 ASP A N 1
ATOM 2295 C CA . ASP A 1 295 ? 4.566 -23.625 -25.75 1 96.31 295 ASP A CA 1
ATOM 2296 C C . ASP A 1 295 ? 3.559 -24.469 -24.969 1 96.31 295 ASP A C 1
ATOM 2298 O O . ASP A 1 295 ? 2.635 -23.938 -24.359 1 96.31 295 ASP A O 1
ATOM 2302 N N . SER A 1 296 ? 3.627 -25.766 -25.078 1 96.81 296 SER A N 1
ATOM 2303 C CA . SER A 1 296 ? 2.744 -26.688 -24.375 1 96.81 296 SER A CA 1
ATOM 2304 C C . SER A 1 296 ? 3.479 -27.953 -23.969 1 96.81 296 SER A C 1
ATOM 2306 O O . SER A 1 296 ? 4.633 -28.172 -24.344 1 96.81 296 SER A O 1
ATOM 2308 N N . GLY A 1 297 ? 2.816 -28.688 -23.109 1 96.31 297 GLY A N 1
ATOM 2309 C CA . GLY A 1 297 ? 3.43 -29.922 -22.609 1 96.31 297 GLY A CA 1
ATOM 2310 C C . GLY A 1 297 ? 3.887 -29.812 -21.172 1 96.31 297 GLY A C 1
ATOM 2311 O O . GLY A 1 297 ? 3.451 -28.938 -20.438 1 96.31 297 GLY A O 1
ATOM 2312 N N . GLU A 1 298 ? 4.719 -30.844 -20.812 1 95.31 298 GLU A N 1
ATOM 2313 C CA . GLU A 1 298 ? 5.215 -30.906 -19.438 1 95.31 298 GLU A CA 1
ATOM 2314 C C . GLU A 1 298 ? 6.719 -30.672 -19.375 1 95.31 298 GLU A C 1
ATOM 2316 O O . GLU A 1 298 ? 7.473 -31.203 -20.188 1 95.31 298 GLU A O 1
ATOM 2321 N N . GLY A 1 299 ? 7.098 -29.812 -18.5 1 95.69 299 GLY A N 1
ATOM 2322 C CA . GLY A 1 299 ? 8.508 -29.484 -18.328 1 95.69 299 GLY A CA 1
ATOM 2323 C C . GLY A 1 299 ? 8.742 -28.219 -17.531 1 95.69 299 GLY A C 1
ATOM 2324 O O . GLY A 1 299 ? 7.875 -27.797 -16.766 1 95.69 299 GLY A O 1
ATOM 2325 N N . GLU A 1 300 ? 9.953 -27.734 -17.594 1 96.44 300 GLU A N 1
ATOM 2326 C CA . GLU A 1 300 ? 10.297 -26.5 -16.906 1 96.44 300 GLU A CA 1
ATOM 2327 C C . GLU A 1 300 ? 9.797 -25.281 -17.656 1 96.44 300 GLU A C 1
ATOM 2329 O O . GLU A 1 300 ? 9.953 -25.188 -18.875 1 96.44 300 GLU A O 1
ATOM 2334 N N . LEU A 1 301 ? 9.25 -24.359 -16.922 1 97.75 301 LEU A N 1
ATOM 2335 C CA . LEU A 1 301 ? 8.734 -23.156 -17.547 1 97.75 301 LEU A CA 1
ATOM 2336 C C . LEU A 1 301 ? 9.859 -22.156 -17.812 1 97.75 301 LEU A C 1
ATOM 2338 O O . LEU A 1 301 ? 10.656 -21.859 -16.922 1 97.75 301 LEU A O 1
ATOM 2342 N N . CYS A 1 302 ? 9.953 -21.703 -18.984 1 98.44 302 CYS A N 1
ATOM 2343 C CA . CYS A 1 302 ? 10.836 -20.625 -19.422 1 98.44 302 CYS A CA 1
ATOM 2344 C C . CYS A 1 302 ? 10.047 -19.516 -20.078 1 98.44 302 CYS A C 1
ATOM 2346 O O . CYS A 1 302 ? 9.125 -19.766 -20.859 1 98.44 302 CYS A O 1
ATOM 2348 N N . VAL A 1 303 ? 10.367 -18.234 -19.719 1 98.69 303 VAL A N 1
ATOM 2349 C CA . VAL A 1 303 ? 9.578 -17.141 -20.281 1 98.69 303 VAL A CA 1
ATOM 2350 C C . VAL A 1 303 ? 10.508 -16.062 -20.828 1 98.69 303 VAL A C 1
ATOM 2352 O O . VAL A 1 303 ? 11.586 -15.82 -20.266 1 98.69 303 VAL A O 1
ATOM 2355 N N . THR A 1 304 ? 10.156 -15.469 -21.875 1 98.88 304 THR A N 1
ATOM 2356 C CA . THR A 1 304 ? 10.719 -14.227 -22.391 1 98.88 304 THR A CA 1
ATOM 2357 C C . THR A 1 304 ? 9.719 -13.086 -22.266 1 98.88 304 THR A C 1
ATOM 2359 O O . THR A 1 304 ? 8.617 -13.156 -22.828 1 98.88 304 THR A O 1
ATOM 2362 N N . MET A 1 305 ? 10.094 -12.086 -21.531 1 98.81 305 MET A N 1
ATOM 2363 C CA . MET A 1 305 ? 9.195 -10.961 -21.281 1 98.81 305 MET A CA 1
ATOM 2364 C C . MET A 1 305 ? 9.141 -10.023 -22.484 1 98.81 305 MET A C 1
ATOM 2366 O O . MET A 1 305 ? 10.172 -9.758 -23.109 1 98.81 305 MET A O 1
ATOM 2370 N N . LEU A 1 306 ? 7.961 -9.43 -22.766 1 98.81 306 LEU A N 1
ATOM 2371 C CA . LEU A 1 306 ? 7.75 -8.758 -24.047 1 98.81 306 LEU A CA 1
ATOM 2372 C C . LEU A 1 306 ? 7.527 -7.266 -23.844 1 98.81 306 LEU A C 1
ATOM 2374 O O . LEU A 1 306 ? 7.262 -6.539 -24.797 1 98.81 306 LEU A O 1
ATOM 2378 N N . ILE A 1 307 ? 7.539 -6.777 -22.609 1 98.5 307 ILE A N 1
ATOM 2379 C CA . ILE A 1 307 ? 7.402 -5.348 -22.328 1 98.5 307 ILE A CA 1
ATOM 2380 C C . ILE A 1 307 ? 8.773 -4.738 -22.062 1 98.5 307 ILE A C 1
ATOM 2382 O O . ILE A 1 307 ? 9.508 -5.215 -21.188 1 98.5 307 ILE A O 1
ATOM 2386 N N . ASP A 1 308 ? 9.125 -3.764 -22.828 1 98 308 ASP A N 1
ATOM 2387 C CA . ASP A 1 308 ? 10.445 -3.154 -22.734 1 98 308 ASP A CA 1
ATOM 2388 C C . ASP A 1 308 ? 10.523 -2.164 -21.578 1 98 308 ASP A C 1
ATOM 2390 O O . ASP A 1 308 ? 10.781 -0.976 -21.781 1 98 308 ASP A O 1
ATOM 2394 N N . GLY A 1 309 ? 10.414 -2.688 -20.359 1 97.5 309 GLY A N 1
ATOM 2395 C CA . GLY A 1 309 ? 10.516 -1.884 -19.156 1 97.5 309 GLY A CA 1
ATOM 2396 C C . GLY A 1 309 ? 11.906 -1.88 -18.562 1 97.5 309 GLY A C 1
ATOM 2397 O O . GLY A 1 309 ? 12.906 -1.906 -19.281 1 97.5 309 GLY A O 1
ATOM 2398 N N . VAL A 1 310 ? 11.969 -1.804 -17.234 1 98.19 310 VAL A N 1
ATOM 2399 C CA . VAL A 1 310 ? 13.25 -1.619 -16.547 1 98.19 310 VAL A CA 1
ATOM 2400 C C . VAL A 1 310 ? 13.922 -2.973 -16.328 1 98.19 310 VAL A C 1
ATOM 2402 O O . VAL A 1 310 ? 15.148 -3.053 -16.203 1 98.19 310 VAL A O 1
ATOM 2405 N N . LYS A 1 311 ? 13.117 -4.074 -16.344 1 98.38 311 LYS A N 1
ATOM 2406 C CA . LYS A 1 311 ? 13.75 -5.355 -16.047 1 98.38 311 LYS A CA 1
ATOM 2407 C C . LYS A 1 311 ? 13.109 -6.488 -16.844 1 98.38 311 LYS A C 1
ATOM 2409 O O . LYS A 1 311 ? 12.688 -7.492 -16.266 1 98.38 311 LYS A O 1
ATOM 2414 N N . PRO A 1 312 ? 13.062 -6.41 -18.125 1 98.62 312 PRO A N 1
ATOM 2415 C CA . PRO A 1 312 ? 12.609 -7.57 -18.891 1 98.62 312 PRO A CA 1
ATOM 2416 C C . PRO A 1 312 ? 13.641 -8.695 -18.938 1 98.62 312 PRO A C 1
ATOM 2418 O O . PRO A 1 312 ? 14.828 -8.445 -19.125 1 98.62 312 PRO A O 1
ATOM 2421 N N . LEU A 1 313 ? 13.188 -9.883 -18.703 1 98.81 313 LEU A N 1
ATOM 2422 C CA . LEU A 1 313 ? 14.07 -11.047 -18.688 1 98.81 313 LEU A CA 1
ATOM 2423 C C . LEU A 1 313 ? 13.914 -11.859 -19.969 1 98.81 313 LEU A C 1
ATOM 2425 O O . LEU A 1 313 ? 12.797 -12.047 -20.453 1 98.81 313 LEU A O 1
ATOM 2429 N N . ILE A 1 314 ? 15.062 -12.297 -20.5 1 98.81 314 ILE A N 1
ATOM 2430 C CA . ILE A 1 314 ? 15.094 -13.047 -21.75 1 98.81 314 ILE A CA 1
ATOM 2431 C C . ILE A 1 314 ? 15.344 -14.523 -21.469 1 98.81 314 ILE A C 1
ATOM 2433 O O . ILE A 1 314 ? 16.328 -14.875 -20.812 1 98.81 314 ILE A O 1
ATOM 2437 N N . ARG A 1 315 ? 14.398 -15.352 -21.953 1 98.56 315 ARG A N 1
ATOM 2438 C CA . ARG A 1 315 ? 14.445 -16.797 -21.766 1 98.56 315 ARG A CA 1
ATOM 2439 C C . ARG A 1 315 ? 14.812 -17.141 -20.328 1 98.56 315 ARG A C 1
ATOM 2441 O O . ARG A 1 315 ? 15.766 -17.906 -20.094 1 98.56 315 ARG A O 1
ATOM 2448 N N . TYR A 1 316 ? 14.086 -16.594 -19.484 1 98.56 316 TYR A N 1
ATOM 2449 C CA . TYR A 1 316 ? 14.273 -16.781 -18.047 1 98.56 316 TYR A CA 1
ATOM 2450 C C . TYR A 1 316 ? 13.734 -18.125 -17.609 1 98.56 316 TYR A C 1
ATOM 2452 O O . TYR A 1 316 ? 12.531 -18.391 -17.719 1 98.56 316 TYR A O 1
ATOM 2460 N N . ARG A 1 317 ? 14.633 -18.953 -17.141 1 97.25 317 ARG A N 1
ATOM 2461 C CA . ARG A 1 317 ? 14.242 -20.234 -16.562 1 97.25 317 ARG A CA 1
ATOM 2462 C C . ARG A 1 317 ? 13.703 -20.047 -15.141 1 97.25 317 ARG A C 1
ATOM 2464 O O . ARG A 1 317 ? 14.445 -19.688 -14.234 1 97.25 317 ARG A O 1
ATOM 2471 N N . THR A 1 318 ? 12.438 -20.344 -14.938 1 95.31 318 THR A N 1
ATOM 2472 C CA . THR A 1 318 ? 11.773 -20.047 -13.672 1 95.31 318 THR A CA 1
ATOM 2473 C C . THR A 1 318 ? 12.164 -21.062 -12.602 1 95.31 318 THR A C 1
ATOM 2475 O O . THR A 1 318 ? 12.039 -20.797 -11.406 1 95.31 318 THR A O 1
ATOM 2478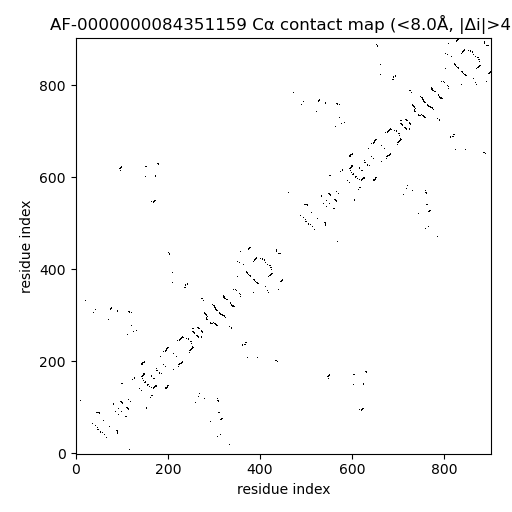 N N . GLY A 1 319 ? 12.531 -22.234 -13.055 1 91.94 319 GLY A N 1
ATOM 2479 C CA . GLY A 1 319 ? 12.789 -23.328 -12.125 1 91.94 319 GLY A CA 1
ATOM 2480 C C . GLY A 1 319 ? 11.539 -24.062 -11.695 1 91.94 319 GLY A C 1
ATOM 2481 O O . GLY A 1 319 ? 11.602 -25.016 -10.922 1 91.94 319 GLY A O 1
ATOM 2482 N N . ASP A 1 320 ? 10.406 -23.734 -12.234 1 91.69 320 ASP A N 1
ATOM 2483 C CA . ASP A 1 320 ? 9.133 -24.375 -11.898 1 91.69 320 ASP A CA 1
ATOM 2484 C C . ASP A 1 320 ? 8.711 -25.359 -12.984 1 91.69 320 ASP A C 1
ATOM 2486 O O . ASP A 1 320 ? 8.906 -25.109 -14.18 1 91.69 320 ASP A O 1
ATOM 2490 N N . LEU A 1 321 ? 8.219 -26.469 -12.539 1 91.75 321 LEU A N 1
ATOM 2491 C CA . LEU A 1 321 ? 7.664 -27.453 -13.453 1 91.75 321 LEU A CA 1
ATOM 2492 C C . LEU A 1 321 ? 6.191 -27.172 -13.734 1 91.75 321 LEU A C 1
ATOM 2494 O O . LEU A 1 321 ? 5.422 -26.906 -12.812 1 91.75 321 LEU A O 1
ATOM 2498 N N . VAL A 1 322 ? 5.855 -27.219 -15.039 1 94.94 322 VAL A N 1
ATOM 2499 C CA . VAL A 1 322 ? 4.48 -26.906 -15.406 1 94.94 322 VAL A CA 1
ATOM 2500 C C . VAL A 1 322 ? 3.961 -27.953 -16.391 1 94.94 322 VAL A C 1
ATOM 2502 O O . VAL A 1 322 ? 4.742 -28.719 -16.969 1 94.94 322 VAL A O 1
ATOM 2505 N N . CYS A 1 323 ? 2.705 -28.062 -16.469 1 95.94 323 CYS A N 1
ATOM 2506 C CA . CYS A 1 323 ? 1.965 -28.734 -17.547 1 95.94 323 CYS A CA 1
ATOM 2507 C C . CYS A 1 323 ? 1.029 -27.766 -18.25 1 95.94 323 CYS A C 1
ATOM 2509 O O . CYS A 1 323 ? 0.112 -27.219 -17.625 1 95.94 323 CYS A O 1
ATOM 2511 N N . ILE A 1 324 ? 1.28 -27.516 -19.5 1 98.06 324 ILE A N 1
ATOM 2512 C CA . ILE A 1 324 ? 0.461 -26.578 -20.266 1 98.06 324 ILE A CA 1
ATOM 2513 C C . ILE A 1 324 ? -0.316 -27.328 -21.328 1 98.06 324 ILE A C 1
ATOM 2515 O O . ILE A 1 324 ? 0.277 -28 -22.172 1 98.06 324 ILE A O 1
ATOM 2519 N N . GLN A 1 325 ? -1.589 -27.188 -21.25 1 97.75 325 GLN A N 1
ATOM 2520 C CA . GLN A 1 325 ? -2.471 -27.766 -22.266 1 97.75 325 GLN A CA 1
ATOM 2521 C C . GLN A 1 325 ? -2.951 -26.688 -23.25 1 97.75 325 GLN A C 1
ATOM 2523 O O . GLN A 1 325 ? -3.246 -25.562 -22.844 1 97.75 325 GLN A O 1
ATOM 2528 N N . LYS A 1 326 ? -2.924 -27.094 -24.469 1 96.69 326 LYS A N 1
ATOM 2529 C CA . LYS A 1 326 ? -3.361 -26.203 -25.531 1 96.69 326 LYS A CA 1
ATOM 2530 C C . LYS A 1 326 ? -4.625 -26.719 -26.203 1 96.69 326 LYS A C 1
ATOM 2532 O O . LYS A 1 326 ? -4.695 -27.891 -26.594 1 96.69 326 LYS A O 1
ATOM 2537 N N . ASN A 1 327 ? -5.652 -25.891 -26.203 1 95.88 327 ASN A N 1
ATOM 2538 C CA . ASN A 1 327 ? -6.879 -26.141 -26.953 1 95.88 327 ASN A CA 1
ATOM 2539 C C . ASN A 1 327 ? -7.199 -25 -27.922 1 95.88 327 ASN A C 1
ATOM 2541 O O . ASN A 1 327 ? -7.875 -24.047 -27.547 1 95.88 327 ASN A O 1
ATOM 2545 N N . PRO A 1 328 ? -6.812 -25.172 -29.203 1 91.69 328 PRO A N 1
ATOM 2546 C CA . PRO A 1 328 ? -6.973 -24.094 -30.188 1 91.69 328 PRO A CA 1
ATOM 2547 C C . PRO A 1 328 ? -8.438 -23.766 -30.469 1 91.69 328 PRO A C 1
ATOM 2549 O O . PRO A 1 328 ? -8.727 -22.734 -31.094 1 91.69 328 PRO A O 1
ATOM 2552 N N . LYS A 1 329 ? -9.398 -24.609 -30.031 1 93.69 329 LYS A N 1
ATOM 2553 C CA . LYS A 1 329 ? -10.82 -24.359 -30.266 1 93.69 329 LYS A CA 1
ATOM 2554 C C . LYS A 1 329 ? -11.352 -23.312 -29.281 1 93.69 329 LYS A C 1
ATOM 2556 O O . LYS A 1 329 ? -12.406 -22.703 -29.531 1 93.69 329 LYS A O 1
ATOM 2561 N N . ASN A 1 330 ? -10.641 -23.094 -28.25 1 95.25 330 ASN A N 1
ATOM 2562 C CA . ASN A 1 330 ? -11.031 -22.078 -27.266 1 95.25 330 ASN A CA 1
ATOM 2563 C C . ASN A 1 330 ? -10.641 -20.688 -27.734 1 95.25 330 ASN A C 1
ATOM 2565 O O . ASN A 1 330 ? -9.758 -20.531 -28.578 1 95.25 330 ASN A O 1
ATOM 2569 N N . PRO A 1 331 ? -11.398 -19.688 -27.188 1 95.38 331 PRO A N 1
ATOM 2570 C CA . PRO A 1 331 ? -10.938 -18.328 -27.469 1 95.38 331 PRO A CA 1
ATOM 2571 C C . PRO A 1 331 ? -9.453 -18.125 -27.156 1 95.38 331 PRO A C 1
ATOM 2573 O O . PRO A 1 331 ? -8.914 -18.766 -26.25 1 95.38 331 PRO A O 1
ATOM 2576 N N . ILE A 1 332 ? -8.805 -17.266 -27.859 1 96.69 332 ILE A N 1
ATOM 2577 C CA . ILE A 1 332 ? -7.352 -17.109 -27.875 1 96.69 332 ILE A CA 1
ATOM 2578 C C . ILE A 1 332 ? -6.848 -16.859 -26.453 1 96.69 332 ILE A C 1
ATOM 2580 O O . ILE A 1 332 ? -5.793 -17.375 -26.062 1 96.69 332 ILE A O 1
ATOM 2584 N N . ALA A 1 333 ? -7.578 -16.141 -25.625 1 96.19 333 ALA A N 1
ATOM 2585 C CA . ALA A 1 333 ? -7.156 -15.812 -24.266 1 96.19 333 ALA A CA 1
ATOM 2586 C C . ALA A 1 333 ? -7.27 -17.031 -23.359 1 96.19 333 ALA A C 1
ATOM 2588 O O . ALA A 1 333 ? -6.695 -17.047 -22.266 1 96.19 333 ALA A O 1
ATOM 2589 N N . HIS A 1 334 ? -7.977 -18.062 -23.797 1 95.38 334 HIS A N 1
ATOM 2590 C CA . HIS A 1 334 ? -8.227 -19.25 -22.984 1 95.38 334 HIS A CA 1
ATOM 2591 C C . HIS A 1 334 ? -7.676 -20.5 -23.656 1 95.38 334 HIS A C 1
ATOM 2593 O O . HIS A 1 334 ? -7.984 -21.609 -23.234 1 95.38 334 HIS A O 1
ATOM 2599 N N . ALA A 1 335 ? -6.848 -20.281 -24.609 1 96.25 335 ALA A N 1
ATOM 2600 C CA . ALA A 1 335 ? -6.402 -21.391 -25.438 1 96.25 335 ALA A CA 1
ATOM 2601 C C . ALA A 1 335 ? -5.352 -22.234 -24.719 1 96.25 335 ALA A C 1
ATOM 2603 O O . ALA A 1 335 ? -5.133 -23.391 -25.062 1 96.25 335 ALA A O 1
ATOM 2604 N N . HIS A 1 336 ? -4.652 -21.656 -23.828 1 97.19 336 HIS A N 1
ATOM 2605 C CA . HIS A 1 336 ? -3.66 -22.359 -23.016 1 97.19 336 HIS A CA 1
ATOM 2606 C C . HIS A 1 336 ? -4.07 -22.406 -21.547 1 97.19 336 HIS A C 1
ATOM 2608 O O . HIS A 1 336 ? -4.531 -21.391 -21 1 97.19 336 HIS A O 1
ATOM 2614 N N . VAL A 1 337 ? -3.965 -23.547 -20.953 1 97.81 337 VAL A N 1
ATOM 2615 C CA . VAL A 1 337 ? -4.195 -23.734 -19.516 1 97.81 337 VAL A CA 1
ATOM 2616 C C . VAL A 1 337 ? -2.941 -24.297 -18.859 1 97.81 337 VAL A C 1
ATOM 2618 O O . VAL A 1 337 ? -2.379 -25.297 -19.328 1 97.81 337 VAL A O 1
ATOM 2621 N N . MET A 1 338 ? -2.576 -23.672 -17.828 1 97.25 338 MET A N 1
ATOM 2622 C CA . MET A 1 338 ? -1.323 -24.031 -17.172 1 97.25 338 MET A CA 1
ATOM 2623 C C . MET A 1 338 ? -1.579 -24.594 -15.781 1 97.25 338 MET A C 1
ATOM 2625 O O . MET A 1 338 ? -2.416 -24.078 -15.039 1 97.25 338 MET A O 1
ATOM 2629 N N . LYS A 1 339 ? -0.913 -25.656 -15.469 1 93.5 339 LYS A N 1
ATOM 2630 C CA . LYS A 1 339 ? -0.828 -26.188 -14.117 1 93.5 339 LYS A CA 1
ATOM 2631 C C . LYS A 1 339 ? 0.611 -26.188 -13.609 1 93.5 339 LYS A C 1
ATOM 2633 O O . LYS A 1 339 ? 1.527 -26.609 -14.32 1 93.5 339 LYS A O 1
ATOM 2638 N N . VAL A 1 340 ? 0.785 -25.609 -12.492 1 91.31 340 VAL A N 1
ATOM 2639 C CA . VAL A 1 340 ? 2.105 -25.641 -11.867 1 91.31 340 VAL A CA 1
ATOM 2640 C C . VAL A 1 340 ? 2.242 -26.875 -10.984 1 91.31 340 VAL A C 1
ATOM 2642 O O . VAL A 1 340 ? 1.442 -27.078 -10.07 1 91.31 340 VAL A O 1
ATOM 2645 N N . VAL A 1 341 ? 3.174 -27.641 -11.195 1 82.44 341 VAL A N 1
ATOM 2646 C CA . VAL A 1 341 ? 3.295 -28.938 -10.562 1 82.44 341 VAL A CA 1
ATOM 2647 C C . VAL A 1 341 ? 4.262 -28.859 -9.383 1 82.44 341 VAL A C 1
ATOM 2649 O O . VAL A 1 341 ? 4.168 -29.656 -8.438 1 82.44 341 VAL A O 1
ATOM 2652 N N . GLY A 1 342 ? 5.141 -28.016 -9.359 1 78.62 342 GLY A N 1
ATOM 2653 C CA . GLY A 1 342 ? 6.141 -27.875 -8.312 1 78.62 342 GLY A CA 1
ATOM 2654 C C . GLY A 1 342 ? 7.418 -27.203 -8.789 1 78.62 342 GLY A C 1
ATOM 2655 O O . GLY A 1 342 ? 7.461 -26.641 -9.891 1 78.62 342 GLY A O 1
ATOM 2656 N N . ARG A 1 343 ? 8.312 -27.219 -7.805 1 75.56 343 ARG A N 1
ATOM 2657 C CA . ARG A 1 343 ? 9.641 -26.703 -8.141 1 75.56 343 ARG A CA 1
ATOM 2658 C C . ARG A 1 343 ? 10.586 -27.844 -8.523 1 75.56 343 ARG A C 1
ATOM 2660 O O . ARG A 1 343 ? 10.539 -28.922 -7.934 1 75.56 343 ARG A O 1
ATOM 2667 N N . VAL A 1 344 ? 11.312 -27.625 -9.391 1 67.75 344 VAL A N 1
ATOM 2668 C CA . VAL A 1 344 ? 12.289 -28.609 -9.852 1 67.75 344 VAL A CA 1
ATOM 2669 C C . VAL A 1 344 ? 13.164 -29.078 -8.688 1 67.75 344 VAL A C 1
ATOM 2671 O O . VAL A 1 344 ? 13.406 -30.266 -8.516 1 67.75 344 VAL A O 1
ATOM 2674 N N . LYS A 1 345 ? 13.391 -28.109 -7.816 1 64.94 345 LYS A N 1
ATOM 2675 C CA . LYS A 1 345 ? 14.375 -28.375 -6.77 1 64.94 345 LYS A CA 1
ATOM 2676 C C . LYS A 1 345 ? 13.695 -28.828 -5.477 1 64.94 345 LYS A C 1
ATOM 2678 O O . LYS A 1 345 ? 14.367 -29.297 -4.555 1 64.94 345 LYS A O 1
ATOM 2683 N N . ASP A 1 346 ? 12.461 -28.781 -5.363 1 68.94 346 ASP A N 1
ATOM 2684 C CA . ASP A 1 346 ? 11.82 -28.953 -4.062 1 68.94 346 ASP A CA 1
ATOM 2685 C C . ASP A 1 346 ? 11.25 -30.359 -3.92 1 68.94 346 ASP A C 1
ATOM 2687 O O . ASP A 1 346 ? 10.516 -30.641 -2.971 1 68.94 346 ASP A O 1
ATOM 2691 N N . ALA A 1 347 ? 11.641 -31.188 -4.684 1 75 347 ALA A N 1
ATOM 2692 C CA . ALA A 1 347 ? 11.156 -32.562 -4.508 1 75 347 ALA A CA 1
ATOM 2693 C C . ALA A 1 347 ? 11.82 -33.219 -3.305 1 75 347 ALA A C 1
ATOM 2695 O O . ALA A 1 347 ? 13.008 -33 -3.039 1 75 347 ALA A O 1
ATOM 2696 N N . MET A 1 348 ? 11.016 -33.781 -2.461 1 80.56 348 MET A N 1
ATOM 2697 C CA . MET A 1 348 ? 11.539 -34.562 -1.326 1 80.56 348 MET A CA 1
ATOM 2698 C C . MET A 1 348 ? 11.484 -36.062 -1.603 1 80.56 348 MET A C 1
ATOM 2700 O O . MET A 1 348 ? 10.547 -36.531 -2.234 1 80.56 348 MET A O 1
ATOM 2704 N N . THR A 1 349 ? 12.531 -36.656 -1.083 1 87.62 349 THR A N 1
ATOM 2705 C CA . THR A 1 349 ? 12.586 -38.094 -1.265 1 87.62 349 THR A CA 1
ATOM 2706 C C . THR A 1 349 ? 12.133 -38.812 -0.001 1 87.62 349 THR A C 1
ATOM 2708 O O . THR A 1 349 ? 12.609 -38.531 1.097 1 87.62 349 THR A O 1
ATOM 2711 N N . LEU A 1 350 ? 11.164 -39.656 -0.122 1 90.81 350 LEU A N 1
ATOM 2712 C CA . LEU A 1 350 ? 10.711 -40.562 0.935 1 90.81 350 LEU A CA 1
ATOM 2713 C C . LEU A 1 350 ? 10.898 -42 0.529 1 90.81 350 LEU A C 1
ATOM 2715 O O . LEU A 1 350 ? 10.289 -42.469 -0.434 1 90.81 350 LEU A O 1
ATOM 2719 N N . ASN A 1 351 ? 11.742 -42.688 1.276 1 92.75 351 ASN A N 1
ATOM 2720 C CA . ASN A 1 351 ? 12.062 -44.062 0.985 1 92.75 351 ASN A CA 1
ATOM 2721 C C . ASN A 1 351 ? 12.438 -44.25 -0.48 1 92.75 351 ASN A C 1
ATOM 2723 O O . ASN A 1 351 ? 11.945 -45.188 -1.138 1 92.75 351 ASN A O 1
ATOM 2727 N N . GLY A 1 352 ? 13.148 -43.344 -1.021 1 89.31 352 GLY A N 1
ATOM 2728 C CA . GLY A 1 352 ? 13.734 -43.469 -2.346 1 89.31 352 GLY A CA 1
ATOM 2729 C C . GLY A 1 352 ? 12.852 -42.906 -3.445 1 89.31 352 GLY A C 1
ATOM 2730 O O . GLY A 1 352 ? 13.25 -42.875 -4.609 1 89.31 352 GLY A O 1
ATOM 2731 N N . LYS A 1 353 ? 11.75 -42.594 -3.141 1 91.38 353 LYS A N 1
ATOM 2732 C CA . LYS A 1 353 ? 10.828 -42.062 -4.129 1 91.38 353 LYS A CA 1
ATOM 2733 C C . LYS A 1 353 ? 10.664 -40.531 -3.945 1 91.38 353 LYS A C 1
ATOM 2735 O O . LYS A 1 353 ? 10.594 -40.062 -2.816 1 91.38 353 LYS A O 1
ATOM 2740 N N . ALA A 1 354 ? 10.555 -39.875 -5.078 1 87.69 354 ALA A N 1
ATOM 2741 C CA . ALA A 1 354 ? 10.469 -38.406 -5.055 1 87.69 354 ALA A CA 1
ATOM 2742 C C . ALA A 1 354 ? 9.016 -37.938 -4.992 1 87.69 354 ALA A C 1
ATOM 2744 O O . ALA A 1 354 ? 8.156 -38.469 -5.719 1 87.69 354 ALA A O 1
ATOM 2745 N N . PHE A 1 355 ? 8.789 -37.031 -4.082 1 86.62 355 PHE A N 1
ATOM 2746 C CA . PHE A 1 355 ? 7.477 -36.406 -3.955 1 86.62 355 PHE A CA 1
ATOM 2747 C C . PHE A 1 355 ? 7.594 -34.875 -3.867 1 86.62 355 PHE A C 1
ATOM 2749 O O . PHE A 1 355 ? 8.547 -34.375 -3.285 1 86.62 355 PHE A O 1
ATOM 2756 N N . THR A 1 356 ? 6.637 -34.219 -4.453 1 81.12 356 THR A N 1
ATOM 2757 C CA . THR A 1 356 ? 6.543 -32.781 -4.266 1 81.12 356 THR A CA 1
ATOM 2758 C C . THR A 1 356 ? 5.758 -32.438 -2.998 1 81.12 356 THR A C 1
ATOM 2760 O O . THR A 1 356 ? 5.105 -33.312 -2.42 1 81.12 356 THR A O 1
ATOM 2763 N N . ALA A 1 357 ? 5.867 -31.219 -2.561 1 80 357 ALA A N 1
ATOM 2764 C CA . ALA A 1 357 ? 5.074 -30.734 -1.43 1 80 357 ALA A CA 1
ATOM 2765 C C . ALA A 1 357 ? 3.582 -30.922 -1.695 1 80 357 ALA A C 1
ATOM 2767 O O . ALA A 1 357 ? 2.816 -31.234 -0.782 1 80 357 ALA A O 1
ATOM 2768 N N . GLY A 1 358 ? 3.184 -30.75 -2.902 1 82.5 358 GLY A N 1
ATOM 2769 C CA . GLY A 1 358 ? 1.794 -30.922 -3.293 1 82.5 358 GLY A CA 1
ATOM 2770 C C . GLY A 1 358 ? 1.297 -32.344 -3.127 1 82.5 358 GLY A C 1
ATOM 2771 O O . GLY A 1 358 ? 0.156 -32.562 -2.715 1 82.5 358 GLY A O 1
ATOM 2772 N N . HIS A 1 359 ? 2.205 -33.281 -3.445 1 86.81 359 HIS A N 1
ATOM 2773 C CA . HIS A 1 359 ? 1.862 -34.688 -3.27 1 86.81 359 HIS A CA 1
ATOM 2774 C C . HIS A 1 359 ? 1.612 -35 -1.802 1 86.81 359 HIS A C 1
ATOM 2776 O O . HIS A 1 359 ? 0.655 -35.719 -1.472 1 86.81 359 HIS A O 1
ATOM 2782 N N . ILE A 1 360 ? 2.428 -34.469 -1.07 1 86.81 360 ILE A N 1
ATOM 2783 C CA . ILE A 1 360 ? 2.363 -34.781 0.357 1 86.81 360 ILE A CA 1
ATOM 2784 C C . ILE A 1 360 ? 1.112 -34.125 0.959 1 86.81 360 ILE A C 1
ATOM 2786 O O . ILE A 1 360 ? 0.371 -34.781 1.698 1 86.81 360 ILE A O 1
ATOM 2790 N N . GLU A 1 361 ? 0.896 -32.875 0.603 1 88.75 361 GLU A N 1
ATOM 2791 C CA . GLU A 1 361 ? -0.288 -32.188 1.088 1 88.75 361 GLU A CA 1
ATOM 2792 C C . GLU A 1 361 ? -1.568 -32.875 0.623 1 88.75 361 GLU A C 1
ATOM 2794 O O . GLU A 1 361 ? -2.506 -33.031 1.405 1 88.75 361 GLU A O 1
ATOM 2799 N N . GLN A 1 362 ? -1.568 -33.281 -0.583 1 92.12 362 GLN A N 1
ATOM 2800 C CA . GLN A 1 362 ? -2.734 -33.969 -1.131 1 92.12 362 GLN A CA 1
ATOM 2801 C C . GLN A 1 362 ? -2.994 -35.281 -0.4 1 92.12 362 GLN A C 1
ATOM 2803 O O . GLN A 1 362 ? -4.145 -35.625 -0.101 1 92.12 362 GLN A O 1
ATOM 2808 N N . ALA A 1 363 ? -1.97 -35.906 -0.124 1 93.38 363 ALA A N 1
ATOM 2809 C CA . ALA A 1 363 ? -2.104 -37.188 0.585 1 93.38 363 ALA A CA 1
ATOM 2810 C C . ALA A 1 363 ? -2.635 -36.969 1.999 1 93.38 363 ALA A C 1
ATOM 2812 O O . ALA A 1 363 ? -3.443 -37.75 2.492 1 93.38 363 ALA A O 1
ATOM 2813 N N . LEU A 1 364 ? -2.213 -35.969 2.586 1 93.38 364 LEU A N 1
ATOM 2814 C CA . LEU A 1 364 ? -2.576 -35.688 3.973 1 93.38 364 LEU A CA 1
ATOM 2815 C C . LEU A 1 364 ? -4.004 -35.156 4.066 1 93.38 364 LEU A C 1
ATOM 2817 O O . LEU A 1 364 ? -4.762 -35.562 4.949 1 93.38 364 LEU A O 1
ATOM 2821 N N . LEU A 1 365 ? -4.383 -34.281 3.113 1 95.12 365 LEU A N 1
ATOM 2822 C CA . LEU A 1 365 ? -5.574 -33.469 3.33 1 95.12 365 LEU A CA 1
ATOM 2823 C C . LEU A 1 365 ? -6.742 -34 2.492 1 95.12 365 LEU A C 1
ATOM 2825 O O . LEU A 1 365 ? -7.883 -33.562 2.682 1 95.12 365 LEU A O 1
ATOM 2829 N N . GLU A 1 366 ? -6.465 -34.875 1.567 1 96.19 366 GLU A N 1
ATOM 2830 C CA . GLU A 1 366 ? -7.578 -35.375 0.754 1 96.19 366 GLU A CA 1
ATOM 2831 C C . GLU A 1 366 ? -8.695 -35.938 1.628 1 96.19 366 GLU A C 1
ATOM 2833 O O . GLU A 1 366 ? -8.445 -36.75 2.5 1 96.19 366 GLU A O 1
ATOM 2838 N N . GLY A 1 367 ? -9.891 -35.406 1.394 1 94.12 367 GLY A N 1
ATOM 2839 C CA . GLY A 1 367 ? -11.047 -35.875 2.133 1 94.12 367 GLY A CA 1
ATOM 2840 C C . GLY A 1 367 ? -11.141 -35.312 3.531 1 94.12 367 GLY A C 1
ATOM 2841 O O . GLY A 1 367 ? -12.102 -35.562 4.258 1 94.12 367 GLY A O 1
ATOM 2842 N N . VAL A 1 368 ? -10.148 -34.594 3.957 1 95.62 368 VAL A N 1
ATOM 2843 C CA . VAL A 1 368 ? -10.156 -33.969 5.277 1 95.62 368 VAL A CA 1
ATOM 2844 C C . VAL A 1 368 ? -10.914 -32.656 5.23 1 95.62 368 VAL A C 1
ATOM 2846 O O . VAL A 1 368 ? -10.727 -31.844 4.309 1 95.62 368 VAL A O 1
ATOM 2849 N N . GLU A 1 369 ? -11.773 -32.438 6.199 1 96.44 369 GLU A N 1
ATOM 2850 C CA . GLU A 1 369 ? -12.531 -31.203 6.324 1 96.44 369 GLU A CA 1
ATOM 2851 C C . GLU A 1 369 ? -12.305 -30.562 7.684 1 96.44 369 GLU A C 1
ATOM 2853 O O . GLU A 1 369 ? -11.977 -31.234 8.656 1 96.44 369 GLU A O 1
ATOM 2858 N N . GLN A 1 370 ? -12.406 -29.281 7.695 1 97.19 370 GLN A N 1
ATOM 2859 C CA . GLN A 1 370 ? -12.383 -28.469 8.906 1 97.19 370 GLN A CA 1
ATOM 2860 C C . GLN A 1 370 ? -11.062 -28.641 9.656 1 97.19 370 GLN A C 1
ATOM 2862 O O . GLN A 1 370 ? -11.047 -28.797 10.875 1 97.19 370 GLN A O 1
ATOM 2867 N N . CYS A 1 371 ? -10.016 -28.766 8.875 1 95.88 371 CYS A N 1
ATOM 2868 C CA . CYS A 1 371 ? -8.664 -28.719 9.422 1 95.88 371 CYS A CA 1
ATOM 2869 C C . CYS A 1 371 ? -8.141 -27.297 9.484 1 95.88 371 CYS A C 1
ATOM 2871 O O . CYS A 1 371 ? -8.094 -26.594 8.469 1 95.88 371 CYS A O 1
ATOM 2873 N N . LEU A 1 372 ? -7.707 -26.859 10.664 1 95.44 372 LEU A N 1
ATOM 2874 C CA . LEU A 1 372 ? -7.27 -25.484 10.875 1 95.44 372 LEU A CA 1
ATOM 2875 C C . LEU A 1 372 ? -5.785 -25.328 10.562 1 95.44 372 LEU A C 1
ATOM 2877 O O . LEU A 1 372 ? -5.305 -24.203 10.344 1 95.44 372 LEU A O 1
ATOM 2881 N N . GLY A 1 373 ? -5.109 -26.391 10.562 1 92.81 373 GLY A N 1
ATOM 2882 C CA . GLY A 1 373 ? -3.674 -26.391 10.32 1 92.81 373 GLY A CA 1
ATOM 2883 C C . GLY A 1 373 ? -3.055 -27.781 10.422 1 92.81 373 GLY A C 1
ATOM 2884 O O . GLY A 1 373 ? -3.662 -28.703 10.984 1 92.81 373 GLY A O 1
ATOM 2885 N N . TYR A 1 374 ? -1.861 -27.875 9.867 1 91.69 374 TYR A N 1
ATOM 2886 C CA . TYR A 1 374 ? -1.152 -29.156 9.914 1 91.69 374 TYR A CA 1
ATOM 2887 C C . TYR A 1 374 ? 0.354 -28.938 9.828 1 91.69 374 TYR A C 1
ATOM 2889 O O . TYR A 1 374 ? 0.816 -27.891 9.375 1 91.69 374 TYR A O 1
ATOM 2897 N N . GLN A 1 375 ? 1.017 -29.812 10.297 1 90.38 375 GLN A N 1
ATOM 2898 C CA . GLN A 1 375 ? 2.473 -29.859 10.234 1 90.38 375 GLN A CA 1
ATOM 2899 C C . GLN A 1 375 ? 2.963 -31.281 9.984 1 90.38 375 GLN A C 1
ATOM 2901 O O . GLN A 1 375 ? 2.424 -32.25 10.539 1 90.38 375 GLN A O 1
ATOM 2906 N N . ILE A 1 376 ? 3.955 -31.391 9.125 1 89.25 376 ILE A N 1
ATOM 2907 C CA . ILE A 1 376 ? 4.504 -32.688 8.781 1 89.25 376 ILE A CA 1
ATOM 2908 C C . ILE A 1 376 ? 5.945 -32.812 9.281 1 89.25 376 ILE A C 1
ATOM 2910 O O . ILE A 1 376 ? 6.785 -31.969 8.945 1 89.25 376 ILE A O 1
ATOM 2914 N N . VAL A 1 377 ? 6.176 -33.781 10.031 1 88.62 377 VAL A N 1
ATOM 2915 C CA . VAL A 1 377 ? 7.523 -34.062 10.523 1 88.62 377 VAL A CA 1
ATOM 2916 C C . VAL A 1 377 ? 8.039 -35.344 9.906 1 88.62 377 VAL A C 1
ATOM 2918 O O . VAL A 1 377 ? 7.387 -36.406 10 1 88.62 377 VAL A O 1
ATOM 2921 N N . ILE A 1 378 ? 9.164 -35.25 9.273 1 89.81 378 ILE A N 1
ATOM 2922 C CA . ILE A 1 378 ? 9.773 -36.438 8.656 1 89.81 378 ILE A CA 1
ATOM 2923 C C . ILE A 1 378 ? 10.906 -36.938 9.531 1 89.81 378 ILE A C 1
ATOM 2925 O O . ILE A 1 378 ? 11.773 -36.188 9.953 1 89.81 378 ILE A O 1
ATOM 2929 N N . ASN A 1 379 ? 10.828 -38.156 9.805 1 89.94 379 ASN A N 1
ATOM 2930 C CA . ASN A 1 379 ? 11.836 -38.844 10.609 1 89.94 379 ASN A CA 1
ATOM 2931 C C . ASN A 1 379 ? 12.352 -40.094 9.906 1 89.94 379 ASN A C 1
ATOM 2933 O O . ASN A 1 379 ? 11.914 -40.406 8.805 1 89.94 379 ASN A O 1
ATOM 2937 N N . CYS A 1 380 ? 13.398 -40.625 10.461 1 90.12 380 CYS A N 1
ATOM 2938 C CA . CYS A 1 380 ? 13.945 -41.906 10 1 90.12 380 CYS A CA 1
ATOM 2939 C C . CYS A 1 380 ? 14.07 -42.906 11.148 1 90.12 380 CYS A C 1
ATOM 2941 O O . CYS A 1 380 ? 14.719 -42.625 12.148 1 90.12 380 CYS A O 1
ATOM 2943 N N . VAL A 1 381 ? 13.328 -44 11 1 87.94 381 VAL A N 1
ATOM 2944 C CA . VAL A 1 381 ? 13.383 -45.062 12 1 87.94 381 VAL A CA 1
ATOM 2945 C C . VAL A 1 381 ? 13.828 -46.344 11.344 1 87.94 381 VAL A C 1
ATOM 2947 O O . VAL A 1 381 ? 13.18 -46.844 10.422 1 87.94 381 VAL A O 1
ATOM 2950 N N . ASN A 1 382 ? 14.953 -46.938 11.844 1 89.62 382 ASN A N 1
ATOM 2951 C CA . ASN A 1 382 ? 15.508 -48.188 11.336 1 89.62 382 ASN A CA 1
ATOM 2952 C C . ASN A 1 382 ? 15.75 -48.125 9.836 1 89.62 382 ASN A C 1
ATOM 2954 O O . ASN A 1 382 ? 15.352 -49.031 9.102 1 89.62 382 ASN A O 1
ATOM 2958 N N . GLY A 1 383 ? 16.188 -47.031 9.336 1 89.12 383 GLY A N 1
ATOM 2959 C CA . GLY A 1 383 ? 16.578 -46.875 7.945 1 89.12 383 GLY A CA 1
ATOM 2960 C C . GLY A 1 383 ? 15.414 -46.562 7.027 1 89.12 383 GLY A C 1
ATOM 2961 O O . GLY A 1 383 ? 15.586 -46.469 5.809 1 89.12 383 GLY A O 1
ATOM 2962 N N . ARG A 1 384 ? 14.258 -46.469 7.664 1 93.06 384 ARG A N 1
ATOM 2963 C CA . ARG A 1 384 ? 13.07 -46.156 6.871 1 93.06 384 ARG A CA 1
ATOM 2964 C C . ARG A 1 384 ? 12.492 -44.781 7.273 1 93.06 384 ARG A C 1
ATOM 2966 O O . ARG A 1 384 ? 12.43 -44.469 8.461 1 93.06 384 ARG A O 1
ATOM 2973 N N . ASP A 1 385 ? 12.141 -44.062 6.27 1 93.75 385 ASP A N 1
ATOM 2974 C CA . ASP A 1 385 ? 11.523 -42.75 6.531 1 93.75 385 ASP A CA 1
ATOM 2975 C C . ASP A 1 385 ? 10.125 -42.938 7.121 1 93.75 385 ASP A C 1
ATOM 2977 O O . ASP A 1 385 ? 9.383 -43.812 6.723 1 93.75 385 ASP A O 1
ATOM 2981 N N . THR A 1 386 ? 9.844 -42.156 8.102 1 93 386 THR A N 1
ATOM 2982 C CA . THR A 1 386 ? 8.523 -42.094 8.711 1 93 386 THR A CA 1
ATOM 2983 C C . THR A 1 386 ? 8.008 -40.656 8.766 1 93 386 THR A C 1
ATOM 2985 O O . THR A 1 386 ? 8.797 -39.719 8.695 1 93 386 THR A O 1
ATOM 2988 N N . VAL A 1 387 ? 6.664 -40.594 8.844 1 92.81 387 VAL A N 1
ATOM 2989 C CA . VAL A 1 387 ? 6.055 -39.281 8.859 1 92.81 387 VAL A CA 1
ATOM 2990 C C . VAL A 1 387 ? 5.156 -39.125 10.086 1 92.81 387 VAL A C 1
ATOM 2992 O O . VAL A 1 387 ? 4.418 -40.062 10.43 1 92.81 387 VAL A O 1
ATOM 2995 N N . ILE A 1 388 ? 5.305 -38.031 10.789 1 92.06 388 ILE A N 1
ATOM 2996 C CA . ILE A 1 388 ? 4.352 -37.625 11.812 1 92.06 388 ILE A CA 1
ATOM 2997 C C . ILE A 1 388 ? 3.598 -36.375 11.336 1 92.06 388 ILE A C 1
ATOM 2999 O O . ILE A 1 388 ? 4.211 -35.375 10.992 1 92.06 388 ILE A O 1
ATOM 3003 N N . ALA A 1 389 ? 2.361 -36.562 11.211 1 93.69 389 ALA A N 1
ATOM 3004 C CA . ALA A 1 389 ? 1.534 -35.406 10.836 1 93.69 389 ALA A CA 1
ATOM 3005 C C . ALA A 1 389 ? 0.704 -34.938 12.023 1 93.69 389 ALA A C 1
ATOM 3007 O O . ALA A 1 389 ? -0.04 -35.688 12.625 1 93.69 389 ALA A O 1
ATOM 3008 N N . LYS A 1 390 ? 0.894 -33.688 12.375 1 93.19 390 LYS A N 1
ATOM 3009 C CA . LYS A 1 390 ? 0.082 -33.031 13.398 1 93.19 390 LYS A CA 1
ATOM 3010 C C . LYS A 1 390 ? -1.017 -32.188 12.766 1 93.19 390 LYS A C 1
ATOM 3012 O O . LYS A 1 390 ? -0.751 -31.375 11.867 1 93.19 390 LYS A O 1
ATOM 3017 N N . MET A 1 391 ? -2.217 -32.406 13.195 1 94.56 391 MET A N 1
ATOM 3018 C CA . MET A 1 391 ? -3.348 -31.703 12.625 1 94.56 391 MET A CA 1
ATOM 3019 C C . MET A 1 391 ? -4.18 -31.031 13.711 1 94.56 391 MET A C 1
ATOM 3021 O O . MET A 1 391 ? -4.406 -31.609 14.773 1 94.56 391 MET A O 1
ATOM 3025 N N . GLU A 1 392 ? -4.5 -29.844 13.492 1 95.19 392 GLU A N 1
ATOM 3026 C CA . GLU A 1 392 ? -5.441 -29.125 14.344 1 95.19 392 GLU A CA 1
ATOM 3027 C C . GLU A 1 392 ? -6.816 -29.031 13.68 1 95.19 392 GLU A C 1
ATOM 3029 O O . GLU A 1 392 ? -6.938 -28.547 12.555 1 95.19 392 GLU A O 1
ATOM 3034 N N . MET A 1 393 ? -7.879 -29.562 14.398 1 96.12 393 MET A N 1
ATOM 3035 C CA . MET A 1 393 ? -9.227 -29.594 13.836 1 96.12 393 MET A CA 1
ATOM 3036 C C . MET A 1 393 ? -10.086 -28.484 14.422 1 96.12 393 MET A C 1
ATOM 3038 O O . MET A 1 393 ? -9.875 -28.062 15.562 1 96.12 393 MET A O 1
ATOM 3042 N N . SER A 1 394 ? -11.023 -28.031 13.656 1 96.81 394 SER A N 1
ATOM 3043 C CA . SER A 1 394 ? -12 -27.031 14.07 1 96.81 394 SER A CA 1
ATOM 3044 C C . SER A 1 394 ? -12.836 -27.531 15.25 1 96.81 394 SER A C 1
ATOM 3046 O O . SER A 1 394 ? -13.117 -28.719 15.359 1 96.81 394 SER A O 1
ATOM 3048 N N . ARG A 1 395 ? -13.258 -26.656 16.094 1 94.94 395 ARG A N 1
ATOM 3049 C CA . ARG A 1 395 ? -14.188 -26.984 17.156 1 94.94 395 ARG A CA 1
ATOM 3050 C C . ARG A 1 395 ? -15.547 -27.406 16.594 1 94.94 395 ARG A C 1
ATOM 3052 O O . ARG A 1 395 ? -16.344 -28.031 17.281 1 94.94 395 ARG A O 1
ATOM 3059 N N . PHE A 1 396 ? -15.758 -27.094 15.336 1 94.88 396 PHE A N 1
ATOM 3060 C CA . PHE A 1 396 ? -17.031 -27.391 14.703 1 94.88 396 PHE A CA 1
ATOM 3061 C C . PHE A 1 396 ? -16.984 -28.734 14 1 94.88 396 PHE A C 1
ATOM 3063 O O . PHE A 1 396 ? -18 -29.188 13.453 1 94.88 396 PHE A O 1
ATOM 3070 N N . TYR A 1 397 ? -15.828 -29.344 14.016 1 94.75 397 TYR A N 1
ATOM 3071 C CA . TYR A 1 397 ? -15.711 -30.672 13.422 1 94.75 397 TYR A CA 1
ATOM 3072 C C . TYR A 1 397 ? -16.484 -31.703 14.234 1 94.75 397 TYR A C 1
ATOM 3074 O O . TYR A 1 397 ? -16.219 -31.891 15.422 1 94.75 397 TYR A O 1
ATOM 3082 N N . GLU A 1 398 ? -17.344 -32.438 13.578 1 93.25 398 GLU A N 1
ATOM 3083 C CA . GLU A 1 398 ? -18.203 -33.406 14.266 1 93.25 398 GLU A CA 1
ATOM 3084 C C . GLU A 1 398 ? -17.859 -34.812 13.875 1 93.25 398 GLU A C 1
ATOM 3086 O O . GLU A 1 398 ? -18.484 -35.781 14.352 1 93.25 398 GLU A O 1
ATOM 3091 N N . GLY A 1 399 ? -16.969 -35.031 13.055 1 93 399 GLY A N 1
ATOM 3092 C CA . GLY A 1 399 ? -16.609 -36.344 12.617 1 93 399 GLY A CA 1
ATOM 3093 C C . GLY A 1 399 ? -15.805 -37.125 13.648 1 93 399 GLY A C 1
ATOM 3094 O O . GLY A 1 399 ? -15.414 -36.562 14.672 1 93 399 GLY A O 1
ATOM 3095 N N . ASP A 1 400 ? -15.633 -38.406 13.406 1 94.75 400 ASP A N 1
ATOM 3096 C CA . ASP A 1 400 ? -14.844 -39.281 14.273 1 94.75 400 ASP A CA 1
ATOM 3097 C C . ASP A 1 400 ? -13.344 -39.062 14.023 1 94.75 400 ASP A C 1
ATOM 3099 O O . ASP A 1 400 ? -12.812 -39.531 13.008 1 94.75 400 ASP A O 1
ATOM 3103 N N . ARG A 1 401 ? -12.711 -38.531 14.969 1 93.25 401 ARG A N 1
ATOM 3104 C CA . ARG A 1 401 ? -11.289 -38.219 14.844 1 93.25 401 ARG A CA 1
ATOM 3105 C C . ARG A 1 401 ? -10.461 -39.5 14.695 1 93.25 401 ARG A C 1
ATOM 3107 O O . ARG A 1 401 ? -9.453 -39.5 13.984 1 93.25 401 ARG A O 1
ATOM 3114 N N . SER A 1 402 ? -10.859 -40.5 15.391 1 94.31 402 SER A N 1
ATOM 3115 C CA . SER A 1 402 ? -10.141 -41.75 15.312 1 94.31 402 SER A CA 1
ATOM 3116 C C . SER A 1 402 ? -10.242 -42.375 13.914 1 94.31 402 SER A C 1
ATOM 3118 O O . SER A 1 402 ? -9.25 -42.844 13.367 1 94.31 402 SER A O 1
ATOM 3120 N N . GLN A 1 403 ? -11.398 -42.312 13.43 1 95.25 403 GLN A N 1
ATOM 3121 C CA . GLN A 1 403 ? -11.602 -42.812 12.07 1 95.25 403 GLN A CA 1
ATOM 3122 C C . GLN A 1 403 ? -10.836 -41.969 11.055 1 95.25 403 GLN A C 1
ATOM 3124 O O . GLN A 1 403 ? -10.266 -42.5 10.102 1 95.25 403 GLN A O 1
ATOM 3129 N N . LEU A 1 404 ? -10.922 -40.719 11.266 1 95.5 404 LEU A N 1
ATOM 3130 C CA . LEU A 1 404 ? -10.219 -39.812 10.375 1 95.5 404 LEU A CA 1
ATOM 3131 C C . LEU A 1 404 ? -8.719 -40.125 10.344 1 95.5 404 LEU A C 1
ATOM 3133 O O . LEU A 1 404 ? -8.117 -40.188 9.273 1 95.5 404 LEU A O 1
ATOM 3137 N N . THR A 1 405 ? -8.117 -40.312 11.5 1 95.88 405 THR A N 1
ATOM 3138 C CA . THR A 1 405 ? -6.688 -40.562 11.602 1 95.88 405 THR A CA 1
ATOM 3139 C C . THR A 1 405 ? -6.324 -41.875 10.898 1 95.88 405 THR A C 1
ATOM 3141 O O . THR A 1 405 ? -5.273 -41.969 10.266 1 95.88 405 THR A O 1
ATOM 3144 N N . LEU A 1 406 ? -7.184 -42.844 11.031 1 95.56 406 LEU A N 1
ATOM 3145 C CA . LEU A 1 406 ? -6.941 -44.125 10.375 1 95.56 406 LEU A CA 1
ATOM 3146 C C . LEU A 1 406 ? -6.992 -43.969 8.859 1 95.56 406 LEU A C 1
ATOM 3148 O O . LEU A 1 406 ? -6.156 -44.531 8.156 1 95.56 406 LEU A O 1
ATOM 3152 N N . LEU A 1 407 ? -7.926 -43.25 8.445 1 95.56 407 LEU A N 1
ATOM 3153 C CA . LEU A 1 407 ? -8.094 -43.062 7.012 1 95.56 407 LEU A CA 1
ATOM 3154 C C . LEU A 1 407 ? -6.891 -42.312 6.426 1 95.56 407 LEU A C 1
ATOM 3156 O O . LEU A 1 407 ? -6.402 -42.688 5.355 1 95.56 407 LEU A O 1
ATOM 3160 N N . ILE A 1 408 ? -6.445 -41.281 7.086 1 97 408 ILE A N 1
ATOM 3161 C CA . ILE A 1 408 ? -5.309 -40.5 6.625 1 97 408 ILE A CA 1
ATOM 3162 C C . ILE A 1 408 ? -4.047 -41.344 6.621 1 97 408 ILE A C 1
ATOM 3164 O O . ILE A 1 408 ? -3.256 -41.312 5.676 1 97 408 ILE A O 1
ATOM 3168 N N . ARG A 1 409 ? -3.879 -42.094 7.699 1 96.44 409 ARG A N 1
ATOM 3169 C CA . ARG A 1 409 ? -2.721 -43 7.816 1 96.44 409 ARG A CA 1
ATOM 3170 C C . ARG A 1 409 ? -2.637 -43.938 6.633 1 96.44 409 ARG A C 1
ATOM 3172 O O . ARG A 1 409 ? -1.575 -44.094 6.023 1 96.44 409 ARG A O 1
ATOM 3179 N N . GLU A 1 410 ? -3.729 -44.531 6.324 1 96.5 410 GLU A N 1
ATOM 3180 C CA . GLU A 1 410 ? -3.781 -45.469 5.219 1 96.5 410 GLU A CA 1
ATOM 3181 C C . GLU A 1 410 ? -3.508 -44.781 3.885 1 96.5 410 GLU A C 1
ATOM 3183 O O . GLU A 1 410 ? -2.793 -45.312 3.037 1 96.5 410 GLU A O 1
ATOM 3188 N N . ARG A 1 411 ? -4.047 -43.656 3.68 1 96.56 411 ARG A N 1
ATOM 3189 C CA . ARG A 1 411 ? -3.855 -42.906 2.438 1 96.56 411 ARG A CA 1
ATOM 3190 C C . ARG A 1 411 ? -2.396 -42.5 2.264 1 96.56 411 ARG A C 1
ATOM 3192 O O . ARG A 1 411 ? -1.843 -42.625 1.168 1 96.56 411 ARG A O 1
ATOM 3199 N N . VAL A 1 412 ? -1.83 -42.031 3.342 1 95.19 412 VAL A N 1
ATOM 3200 C CA . VAL A 1 412 ? -0.431 -41.625 3.303 1 95.19 412 VAL A CA 1
ATOM 3201 C C . VAL A 1 412 ? 0.457 -42.812 3 1 95.19 412 VAL A C 1
ATOM 3203 O O . VAL A 1 412 ? 1.394 -42.719 2.203 1 95.19 412 VAL A O 1
ATOM 3206 N N . ARG A 1 413 ? 0.146 -43.875 3.609 1 94.31 413 ARG A N 1
ATOM 3207 C CA . ARG A 1 413 ? 0.884 -45.125 3.336 1 94.31 413 ARG A CA 1
ATOM 3208 C C . ARG A 1 413 ? 0.736 -45.531 1.875 1 94.31 413 ARG A C 1
ATOM 3210 O O . ARG A 1 413 ? 1.722 -45.875 1.218 1 94.31 413 ARG A O 1
ATOM 3217 N N . GLU A 1 414 ? -0.426 -45.469 1.406 1 95 414 GLU A N 1
ATOM 3218 C CA . GLU A 1 414 ? -0.724 -45.906 0.043 1 95 414 GLU A CA 1
ATOM 3219 C C . GLU A 1 414 ? -0.084 -44.969 -0.982 1 95 414 GLU A C 1
ATOM 3221 O O . GLU A 1 414 ? 0.48 -45.406 -1.978 1 95 414 GLU A O 1
ATOM 3226 N N . ARG A 1 415 ? -0.165 -43.75 -0.726 1 94.56 415 ARG A N 1
ATOM 3227 C CA . ARG A 1 415 ? 0.225 -42.781 -1.73 1 94.56 415 ARG A CA 1
ATOM 3228 C C . ARG A 1 415 ? 1.712 -42.438 -1.632 1 94.56 415 ARG A C 1
ATOM 3230 O O . ARG A 1 415 ? 2.359 -42.156 -2.643 1 94.56 415 ARG A O 1
ATOM 3237 N N . LEU A 1 416 ? 2.234 -42.438 -0.401 1 93.94 416 LEU A N 1
ATOM 3238 C CA . LEU A 1 416 ? 3.607 -42 -0.217 1 93.94 416 LEU A CA 1
ATOM 3239 C C . LEU A 1 416 ? 4.523 -43.156 0.138 1 93.94 416 LEU A C 1
ATOM 3241 O O . LEU A 1 416 ? 5.75 -43.031 0.095 1 93.94 416 LEU A O 1
ATOM 3245 N N . GLY A 1 417 ? 3.986 -44.188 0.495 1 93.62 417 GLY A N 1
ATOM 3246 C CA . GLY A 1 417 ? 4.789 -45.375 0.807 1 93.62 417 GLY A CA 1
ATOM 3247 C C . GLY A 1 417 ? 5.547 -45.25 2.115 1 93.62 417 GLY A C 1
ATOM 3248 O O . GLY A 1 417 ? 6.645 -45.781 2.256 1 93.62 417 GLY A O 1
ATOM 3249 N N . VAL A 1 418 ? 5.004 -44.5 2.977 1 94 418 VAL A N 1
ATOM 3250 C CA . VAL A 1 418 ? 5.691 -44.25 4.242 1 94 418 VAL A CA 1
ATOM 3251 C C . VAL A 1 418 ? 4.73 -44.5 5.402 1 94 418 VAL A C 1
ATOM 3253 O O . VAL A 1 418 ? 3.525 -44.281 5.281 1 94 418 VAL A O 1
ATOM 3256 N N . GLU A 1 419 ? 5.32 -45 6.441 1 93.56 419 GLU A N 1
ATOM 3257 C CA . GLU A 1 419 ? 4.523 -45.125 7.656 1 93.56 419 GLU A CA 1
ATOM 3258 C C . GLU A 1 419 ? 4.242 -43.781 8.273 1 93.56 419 GLU A C 1
ATOM 3260 O O . GLU A 1 419 ? 5.137 -42.938 8.367 1 93.56 419 GLU A O 1
ATOM 3265 N N . ALA A 1 420 ? 2.969 -43.625 8.625 1 94.5 420 ALA A N 1
ATOM 3266 C CA . ALA A 1 420 ? 2.592 -42.312 9.141 1 94.5 420 ALA A CA 1
ATOM 3267 C C . ALA A 1 420 ? 1.887 -42.438 10.484 1 94.5 420 ALA A C 1
ATOM 3269 O O . ALA A 1 420 ? 1.148 -43.406 10.727 1 94.5 420 ALA A O 1
ATOM 3270 N N . THR A 1 421 ? 2.244 -41.594 11.375 1 94.5 421 THR A N 1
ATOM 3271 C CA . THR A 1 421 ? 1.493 -41.344 12.602 1 94.5 421 THR A CA 1
ATOM 3272 C C . THR A 1 421 ? 0.736 -40.031 12.523 1 94.5 421 THR A C 1
ATOM 3274 O O . THR A 1 421 ? 1.338 -38.969 12.312 1 94.5 421 THR A O 1
ATOM 3277 N N . ILE A 1 422 ? -0.528 -40.125 12.602 1 96.06 422 ILE A N 1
ATOM 3278 C CA . ILE A 1 422 ? -1.37 -38.906 12.539 1 96.06 422 ILE A CA 1
ATOM 3279 C C . ILE A 1 422 ? -1.824 -38.531 13.945 1 96.06 422 ILE A C 1
ATOM 3281 O O . ILE A 1 422 ? -2.398 -39.344 14.664 1 96.06 422 ILE A O 1
ATOM 3285 N N . MET A 1 423 ? -1.544 -37.312 14.312 1 93.88 423 MET A N 1
ATOM 3286 C CA . MET A 1 423 ? -1.918 -36.812 15.633 1 93.88 423 MET A CA 1
ATOM 3287 C C . MET A 1 423 ? -2.84 -35.594 15.516 1 93.88 423 MET A C 1
ATOM 3289 O O . MET A 1 423 ? -2.529 -34.625 14.797 1 93.88 423 MET A O 1
ATOM 3293 N N . VAL A 1 424 ? -3.951 -35.688 16.125 1 93.88 424 VAL A N 1
ATOM 3294 C CA . VAL A 1 424 ? -4.812 -34.5 16.25 1 93.88 424 VAL A CA 1
ATOM 3295 C C . VAL A 1 424 ? -4.438 -33.719 17.516 1 93.88 424 VAL A C 1
ATOM 3297 O O . VAL A 1 424 ? -4.488 -34.281 18.625 1 93.88 424 VAL A O 1
ATOM 3300 N N . VAL A 1 425 ? -4.023 -32.5 17.266 1 91.62 425 VAL A N 1
ATOM 3301 C CA . VAL A 1 425 ? -3.551 -31.703 18.391 1 91.62 425 VAL A CA 1
ATOM 3302 C C . VAL A 1 425 ? -4.496 -30.531 18.609 1 91.62 425 VAL A C 1
ATOM 3304 O O . VAL A 1 425 ? -5.266 -30.156 17.719 1 91.62 425 VAL A O 1
ATOM 3307 N N . ASP A 1 426 ? -4.422 -29.906 19.875 1 87.19 426 ASP A N 1
ATOM 3308 C CA . ASP A 1 426 ? -5.312 -28.812 20.219 1 87.19 426 ASP A CA 1
ATOM 3309 C C . ASP A 1 426 ? -4.773 -27.484 19.688 1 87.19 426 ASP A C 1
ATOM 3311 O O . ASP A 1 426 ? -5.543 -26.578 19.344 1 87.19 426 ASP A O 1
ATOM 3315 N N . ASP A 1 427 ? -3.424 -27.344 19.703 1 86.12 427 ASP A N 1
ATOM 3316 C CA . ASP A 1 427 ? -2.836 -26.062 19.297 1 86.12 427 ASP A CA 1
ATOM 3317 C C . ASP A 1 427 ? -1.504 -26.281 18.578 1 86.12 427 ASP A C 1
ATOM 3319 O O . ASP A 1 427 ? -0.572 -26.859 19.141 1 86.12 427 ASP A O 1
ATOM 3323 N N . LEU A 1 428 ? -1.56 -25.906 17.328 1 79.31 428 LEU A N 1
ATOM 3324 C CA . LEU A 1 428 ? -0.306 -25.906 16.578 1 79.31 428 LEU A CA 1
ATOM 3325 C C . LEU A 1 428 ? 0.474 -24.625 16.812 1 79.31 428 LEU A C 1
ATOM 3327 O O . LEU A 1 428 ? -0.12 -23.562 17.031 1 79.31 428 LEU A O 1
ATOM 3331 N N . ASP A 1 429 ? 1.805 -24.641 16.844 1 68.56 429 ASP A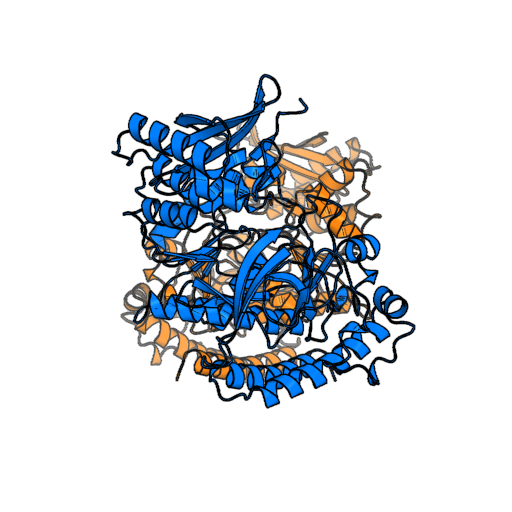 N 1
ATOM 3332 C CA . ASP A 1 429 ? 2.658 -23.484 17.047 1 68.56 429 ASP A CA 1
ATOM 3333 C C . ASP A 1 429 ? 2.408 -22.422 15.977 1 68.56 429 ASP A C 1
ATOM 3335 O O . ASP A 1 429 ? 2.059 -22.75 14.844 1 68.56 429 ASP A O 1
ATOM 3339 N N . ASP A 1 430 ? 2.629 -21.203 16.344 1 58.97 430 ASP A N 1
ATOM 3340 C CA . ASP A 1 430 ? 2.363 -20.031 15.523 1 58.97 430 ASP A CA 1
ATOM 3341 C C . ASP A 1 430 ? 3.182 -20.078 14.234 1 58.97 430 ASP A C 1
ATOM 3343 O O . ASP A 1 430 ? 2.75 -19.562 13.203 1 58.97 430 ASP A O 1
ATOM 3347 N N . HIS A 1 431 ? 4.355 -20.594 14.312 1 53.69 431 HIS A N 1
ATOM 3348 C CA . HIS A 1 431 ? 5.23 -20.578 13.141 1 53.69 431 HIS A CA 1
ATOM 3349 C C . HIS A 1 431 ? 4.602 -21.344 11.977 1 53.69 431 HIS A C 1
ATOM 3351 O O . HIS A 1 431 ? 4.863 -21.016 10.812 1 53.69 431 HIS A O 1
ATOM 3357 N N . VAL A 1 432 ? 3.857 -22.281 12.273 1 53.47 432 VAL A N 1
ATOM 3358 C CA . VAL A 1 432 ? 3.227 -23.094 11.242 1 53.47 432 VAL A CA 1
ATOM 3359 C C . VAL A 1 432 ? 2.174 -22.281 10.508 1 53.47 432 VAL A C 1
ATOM 3361 O O . VAL A 1 432 ? 1.947 -22.469 9.312 1 53.47 432 VAL A O 1
ATOM 3364 N N . ASN A 1 433 ? 1.717 -21.344 11.258 1 54.59 433 ASN A N 1
ATOM 3365 C CA . ASN A 1 433 ? 0.58 -20.609 10.703 1 54.59 433 ASN A CA 1
ATOM 3366 C C . ASN A 1 433 ? 1.029 -19.406 9.891 1 54.59 433 ASN A C 1
ATOM 3368 O O . ASN A 1 433 ? 0.206 -18.719 9.281 1 54.59 433 ASN A O 1
ATOM 3372 N N . LEU A 1 434 ? 2.334 -19.141 10.008 1 50.19 434 LEU A N 1
ATOM 3373 C CA . LEU A 1 434 ? 2.877 -18 9.266 1 50.19 434 LEU A CA 1
ATOM 3374 C C . LEU A 1 434 ? 3.322 -18.422 7.871 1 50.19 434 LEU A C 1
ATOM 3376 O O . LEU A 1 434 ? 4.016 -17.672 7.184 1 50.19 434 LEU A O 1
ATOM 3380 N N . GLY A 1 435 ? 2.922 -19.609 7.434 1 44.53 435 GLY A N 1
ATOM 3381 C CA . GLY A 1 435 ? 3.439 -20.312 6.273 1 44.53 435 GLY A CA 1
ATOM 3382 C C . GLY A 1 435 ? 3.668 -19.422 5.078 1 44.53 435 GLY A C 1
ATOM 3383 O O . GLY A 1 4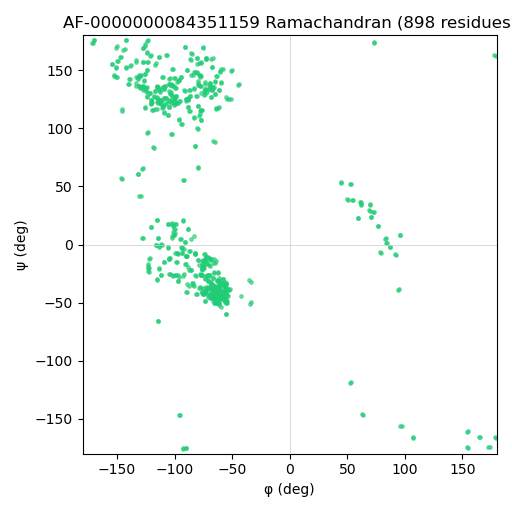35 ? 4.613 -19.625 4.312 1 44.53 435 GLY A O 1
ATOM 3384 N N . SER A 1 436 ? 2.766 -18.609 4.812 1 47.06 436 SER A N 1
ATOM 3385 C CA . SER A 1 436 ? 2.604 -18.125 3.447 1 47.06 436 SER A CA 1
ATOM 3386 C C . SER A 1 436 ? 3.766 -17.219 3.037 1 47.06 436 SER A C 1
ATOM 3388 O O . SER A 1 436 ? 4.188 -17.234 1.88 1 47.06 436 SER A O 1
ATOM 3390 N N . TRP A 1 437 ? 4.195 -16.344 3.898 1 48.94 437 TRP A N 1
ATOM 3391 C CA . TRP A 1 437 ? 5.191 -15.398 3.408 1 48.94 437 TRP A CA 1
ATOM 3392 C C . TRP A 1 437 ? 6.598 -15.977 3.523 1 48.94 437 TRP A C 1
ATOM 3394 O O . TRP A 1 437 ? 7.57 -15.367 3.078 1 48.94 437 TRP A O 1
ATOM 3404 N N . PHE A 1 438 ? 6.422 -17.359 4 1 49.84 438 PHE A N 1
ATOM 3405 C CA . PHE A 1 438 ? 7.547 -18.281 3.947 1 49.84 438 PHE A CA 1
ATOM 3406 C C . PHE A 1 438 ? 7.246 -19.453 3.02 1 49.84 438 PHE A C 1
ATOM 3408 O O . PHE A 1 438 ? 6.09 -19.672 2.654 1 49.84 438 PHE A O 1
ATOM 3415 N N . SER A 1 439 ? 8.273 -20.047 2.484 1 58.41 439 SER A N 1
ATOM 3416 C CA . SER A 1 439 ? 8.055 -21.234 1.663 1 58.41 439 SER A CA 1
ATOM 3417 C C . SER A 1 439 ? 7.203 -22.25 2.395 1 58.41 439 SER A C 1
ATOM 3419 O O . SER A 1 439 ? 7.312 -22.406 3.613 1 58.41 439 SER A O 1
ATOM 3421 N N . TRP A 1 440 ? 6.121 -22.609 1.697 1 56.12 440 TRP A N 1
ATOM 3422 C CA . TRP A 1 440 ? 5.25 -23.672 2.189 1 56.12 440 TRP A CA 1
ATOM 3423 C C . TRP A 1 440 ? 6.055 -24.734 2.936 1 56.12 440 TRP A C 1
ATOM 3425 O O . TRP A 1 440 ? 5.684 -25.141 4.039 1 56.12 440 TRP A O 1
ATOM 3435 N N . LYS A 1 441 ? 7.09 -25.141 2.264 1 56.78 441 LYS A N 1
ATOM 3436 C CA . LYS A 1 441 ? 7.918 -26.203 2.822 1 56.78 441 LYS A CA 1
ATOM 3437 C C . LYS A 1 441 ? 8.5 -25.797 4.172 1 56.78 441 LYS A C 1
ATOM 3439 O O . LYS A 1 441 ? 8.453 -26.562 5.133 1 56.78 441 LYS A O 1
ATOM 3444 N N . GLU A 1 442 ? 8.859 -24.688 4.172 1 58 442 GLU A N 1
ATOM 3445 C CA . GLU A 1 442 ? 9.5 -24.234 5.398 1 58 442 GLU A CA 1
ATOM 3446 C C . GLU A 1 442 ? 8.477 -24.016 6.512 1 58 442 GLU A C 1
ATOM 3448 O O . GLU A 1 442 ? 8.781 -24.234 7.688 1 58 442 GLU A O 1
ATOM 3453 N N . ALA A 1 443 ? 7.355 -23.891 5.969 1 61.22 443 ALA A N 1
ATOM 3454 C CA . ALA A 1 443 ? 6.332 -23.562 6.957 1 61.22 443 ALA A CA 1
ATOM 3455 C C . ALA A 1 443 ? 5.66 -24.828 7.492 1 61.22 443 ALA A C 1
ATOM 3457 O O . ALA A 1 443 ? 5.238 -24.875 8.648 1 61.22 443 ALA A O 1
ATOM 3458 N N . ARG A 1 444 ? 5.691 -25.891 6.641 1 76.62 444 ARG A N 1
ATOM 3459 C CA . ARG A 1 444 ? 4.805 -27 7.016 1 76.62 444 ARG A CA 1
ATOM 3460 C C . ARG A 1 444 ? 5.578 -28.297 7.176 1 76.62 444 ARG A C 1
ATOM 3462 O O . ARG A 1 444 ? 5.086 -29.25 7.793 1 76.62 444 ARG A O 1
ATOM 3469 N N . ILE A 1 445 ? 6.75 -28.359 6.629 1 76 445 ILE A N 1
ATOM 3470 C CA . ILE A 1 445 ? 7.508 -29.609 6.66 1 76 445 ILE A CA 1
ATOM 3471 C C . ILE A 1 445 ? 8.773 -29.406 7.492 1 76 445 ILE A C 1
ATOM 3473 O O . ILE A 1 445 ? 9.578 -28.516 7.219 1 76 445 ILE A O 1
ATOM 3477 N N . VAL A 1 446 ? 8.906 -30.203 8.492 1 77.81 446 VAL A N 1
ATOM 3478 C CA . VAL A 1 446 ? 10.117 -30.266 9.312 1 77.81 446 VAL A CA 1
ATOM 3479 C C . VAL A 1 446 ? 10.859 -31.562 9.047 1 77.81 446 VAL A C 1
ATOM 3481 O O . VAL A 1 446 ? 10.359 -32.656 9.375 1 77.81 446 VAL A O 1
ATOM 3484 N N . ASP A 1 447 ? 12.039 -31.5 8.461 1 79.19 447 ASP A N 1
ATOM 3485 C CA . ASP A 1 447 ? 12.852 -32.688 8.156 1 79.19 447 ASP A CA 1
ATOM 3486 C C . ASP A 1 447 ? 13.852 -32.969 9.273 1 79.19 447 ASP A C 1
ATOM 3488 O O . ASP A 1 447 ? 14.844 -32.25 9.414 1 79.19 447 ASP A O 1
ATOM 3492 N N . GLN A 1 448 ? 13.586 -33.906 10.055 1 79.38 448 GLN A N 1
ATOM 3493 C CA . GLN A 1 448 ? 14.414 -34.219 11.211 1 79.38 448 GLN A CA 1
ATOM 3494 C C . GLN A 1 448 ? 15.281 -35.438 10.945 1 79.38 448 GLN A C 1
ATOM 3496 O O . GLN A 1 448 ? 15.773 -36.062 11.891 1 79.38 448 GLN A O 1
ATOM 3501 N N . ARG A 1 449 ? 15.578 -35.969 9.75 1 76.94 449 ARG A N 1
ATOM 3502 C CA . ARG A 1 449 ? 16.312 -37.188 9.461 1 76.94 449 ARG A CA 1
ATOM 3503 C C . ARG A 1 449 ? 17.797 -37.031 9.773 1 76.94 449 ARG A C 1
ATOM 3505 O O . ARG A 1 449 ? 18.484 -38 10.117 1 76.94 449 ARG A O 1
ATOM 3512 N N . ASN A 1 450 ? 18.391 -35.969 9.422 1 66.75 450 ASN A N 1
ATOM 3513 C CA . ASN A 1 450 ? 19.812 -35.781 9.672 1 66.75 450 ASN A CA 1
ATOM 3514 C C . ASN A 1 450 ? 20.062 -35.062 11.008 1 66.75 450 ASN A C 1
ATOM 3516 O O . ASN A 1 450 ? 21.141 -34.531 11.234 1 66.75 450 ASN A O 1
ATOM 3520 N N . ARG A 1 451 ? 19.094 -35.125 11.875 1 50.56 451 ARG A N 1
ATOM 3521 C CA . ARG A 1 451 ? 19.375 -34.562 13.195 1 50.56 451 ARG A CA 1
ATOM 3522 C C . ARG A 1 451 ? 19.766 -35.688 14.18 1 50.56 451 ARG A C 1
ATOM 3524 O O . ARG A 1 451 ? 19.297 -36.812 14.062 1 50.56 451 ARG A O 1
ATOM 3531 N N . MET B 1 1 ? -23.891 6.789 -17.953 1 39.16 1 MET B N 1
ATOM 3532 C CA . MET B 1 1 ? -22.484 6.801 -18.375 1 39.16 1 MET B CA 1
ATOM 3533 C C . MET B 1 1 ? -21.641 5.98 -17.406 1 39.16 1 MET B C 1
ATOM 3535 O O . MET B 1 1 ? -21.734 6.141 -16.188 1 39.16 1 MET B O 1
ATOM 3539 N N . GLY B 1 2 ? -21.109 4.793 -17.812 1 52.91 2 GLY B N 1
ATOM 3540 C CA . GLY B 1 2 ? -20.375 3.854 -16.969 1 52.91 2 GLY B CA 1
ATOM 3541 C C . GLY B 1 2 ? -19.359 4.527 -16.062 1 52.91 2 GLY B C 1
ATOM 3542 O O . GLY B 1 2 ? -18.922 5.645 -16.344 1 52.91 2 GLY B O 1
ATOM 3543 N N . ALA B 1 3 ? -19.203 4.164 -14.828 1 59.56 3 ALA B N 1
ATOM 3544 C CA . ALA B 1 3 ? -18.312 4.684 -13.789 1 59.56 3 ALA B CA 1
ATOM 3545 C C . ALA B 1 3 ? -16.969 5.121 -14.383 1 59.56 3 ALA B C 1
ATOM 3547 O O . ALA B 1 3 ? -16.422 6.156 -13.992 1 59.56 3 ALA B O 1
ATOM 3548 N N . VAL B 1 4 ? -16.516 4.5 -15.445 1 66.38 4 VAL B N 1
ATOM 3549 C CA . VAL B 1 4 ? -15.25 4.801 -16.078 1 66.38 4 VAL B CA 1
ATOM 3550 C C . VAL B 1 4 ? -15.367 6.082 -16.906 1 66.38 4 VAL B C 1
ATOM 3552 O O . VAL B 1 4 ? -14.492 6.949 -16.859 1 66.38 4 VAL B O 1
ATOM 3555 N N . LYS B 1 5 ? -16.453 6.25 -17.5 1 69.38 5 LYS B N 1
ATOM 3556 C CA . LYS B 1 5 ? -16.688 7.438 -18.328 1 69.38 5 LYS B CA 1
ATOM 3557 C C . LYS B 1 5 ? -16.844 8.688 -17.469 1 69.38 5 LYS B C 1
ATOM 3559 O O . LYS B 1 5 ? -16.344 9.75 -17.812 1 69.38 5 LYS B O 1
ATOM 3564 N N . VAL B 1 6 ? -17.391 8.508 -16.234 1 80 6 VAL B N 1
ATOM 3565 C CA . VAL B 1 6 ? -17.609 9.625 -15.32 1 80 6 VAL B CA 1
ATOM 3566 C C . VAL B 1 6 ? -16.281 10.102 -14.742 1 80 6 VAL B C 1
ATOM 3568 O O . VAL B 1 6 ? -16.031 11.312 -14.68 1 80 6 VAL B O 1
ATOM 3571 N N . PHE B 1 7 ? -15.406 9.188 -14.383 1 89.5 7 PHE B N 1
ATOM 3572 C CA . PHE B 1 7 ? -14.094 9.531 -13.844 1 89.5 7 PHE B CA 1
ATOM 3573 C C . PHE B 1 7 ? -13.234 10.211 -14.898 1 89.5 7 PHE B C 1
ATOM 3575 O O . PHE B 1 7 ? -12.523 11.18 -14.602 1 89.5 7 PHE B O 1
ATOM 3582 N N . ASP B 1 8 ? -13.344 9.82 -16.125 1 86.94 8 ASP B N 1
ATOM 3583 C CA . ASP B 1 8 ? -12.555 10.398 -17.219 1 86.94 8 ASP B CA 1
ATOM 3584 C C . ASP B 1 8 ? -12.969 11.852 -17.469 1 86.94 8 ASP B C 1
ATOM 3586 O O . ASP B 1 8 ? -12.117 12.719 -17.672 1 86.94 8 ASP B O 1
ATOM 3590 N N . GLU B 1 9 ? -14.266 12.102 -17.422 1 91.56 9 GLU B N 1
ATOM 3591 C CA . GLU B 1 9 ? -14.758 13.469 -17.594 1 91.56 9 GLU B CA 1
ATOM 3592 C C . GLU B 1 9 ? -14.305 14.367 -16.453 1 91.56 9 GLU B C 1
ATOM 3594 O O . GLU B 1 9 ? -13.914 15.516 -16.672 1 91.56 9 GLU B O 1
ATOM 3599 N N . PHE B 1 10 ? -14.406 13.797 -15.281 1 95.44 10 PHE B N 1
ATOM 3600 C CA . PHE B 1 10 ? -13.977 14.539 -14.102 1 95.44 10 PHE B CA 1
ATOM 3601 C C . PHE B 1 10 ? -12.508 14.93 -14.219 1 95.44 10 PHE B C 1
ATOM 3603 O O . PHE B 1 10 ? -12.141 16.078 -13.953 1 95.44 10 PHE B O 1
ATOM 3610 N N . THR B 1 11 ? -11.672 14.008 -14.609 1 94.88 11 THR B N 1
ATOM 3611 C CA . THR B 1 11 ? -10.234 14.242 -14.617 1 94.88 11 THR B CA 1
ATOM 3612 C C . THR B 1 11 ? -9.867 15.305 -15.648 1 94.88 11 THR B C 1
ATOM 3614 O O . THR B 1 11 ? -8.969 16.125 -15.422 1 94.88 11 THR B O 1
ATOM 3617 N N . VAL B 1 12 ? -10.523 15.359 -16.734 1 94.88 12 VAL B N 1
ATOM 3618 C CA . VAL B 1 12 ? -10.242 16.344 -17.766 1 94.88 12 VAL B CA 1
ATOM 3619 C C . VAL B 1 12 ? -10.523 17.75 -17.234 1 94.88 12 VAL B C 1
ATOM 3621 O O . VAL B 1 12 ? -9.688 18.641 -17.344 1 94.88 12 VAL B O 1
ATOM 3624 N N . LYS B 1 13 ? -11.703 17.875 -16.672 1 95.75 13 LYS B N 1
ATOM 3625 C CA . LYS B 1 13 ? -12.102 19.172 -16.125 1 95.75 13 LYS B CA 1
ATOM 3626 C C . LYS B 1 13 ? -11.195 19.594 -14.969 1 95.75 13 LYS B C 1
ATOM 3628 O O . LYS B 1 13 ? -10.75 20.734 -14.914 1 95.75 13 LYS B O 1
ATOM 3633 N N . TYR B 1 14 ? -10.938 18.703 -14.094 1 97.75 14 TYR B N 1
ATOM 3634 C CA . TYR B 1 14 ? -10.141 19 -12.914 1 97.75 14 TYR B CA 1
ATOM 3635 C C . TYR B 1 14 ? -8.703 19.312 -13.297 1 97.75 14 TYR B C 1
ATOM 3637 O O . TYR B 1 14 ? -8.094 20.219 -12.727 1 97.75 14 TYR B O 1
ATOM 3645 N N . ASP B 1 15 ? -8.172 18.531 -14.227 1 97.12 15 ASP B N 1
ATOM 3646 C CA . ASP B 1 15 ? -6.797 18.766 -14.648 1 97.12 15 ASP B CA 1
ATOM 3647 C C . ASP B 1 15 ? -6.645 20.141 -15.289 1 97.12 15 ASP B C 1
ATOM 3649 O O . ASP B 1 15 ? -5.609 20.797 -15.133 1 97.12 15 ASP B O 1
ATOM 3653 N N . ASP B 1 16 ? -7.637 20.562 -15.992 1 97.62 16 ASP B N 1
ATOM 3654 C CA . ASP B 1 16 ? -7.598 21.875 -16.641 1 97.62 16 ASP B CA 1
ATOM 3655 C C . ASP B 1 16 ? -7.516 23 -15.594 1 97.62 16 ASP B C 1
ATOM 3657 O O . ASP B 1 16 ? -6.664 23.891 -15.695 1 97.62 16 ASP B O 1
ATOM 3661 N N . ILE B 1 17 ? -8.336 22.984 -14.625 1 98.12 17 ILE B N 1
ATOM 3662 C CA . ILE B 1 17 ? -8.344 24.062 -13.625 1 98.12 17 ILE B CA 1
ATOM 3663 C C . ILE B 1 17 ? -7.113 23.938 -12.734 1 98.12 17 ILE B C 1
ATOM 3665 O O . ILE B 1 17 ? -6.562 24.938 -12.281 1 98.12 17 ILE B O 1
ATOM 3669 N N . HIS B 1 18 ? -6.719 22.703 -12.445 1 98.25 18 HIS B N 1
ATOM 3670 C CA . HIS B 1 18 ? -5.504 22.484 -11.672 1 98.25 18 HIS B CA 1
ATOM 3671 C C . HIS B 1 18 ? -4.289 23.094 -12.359 1 98.25 18 HIS B C 1
ATOM 3673 O O . HIS B 1 18 ? -3.475 23.75 -11.711 1 98.25 18 HIS B O 1
ATOM 3679 N N . ARG B 1 19 ? -4.168 22.859 -13.648 1 97.44 19 ARG B N 1
ATOM 3680 C CA . ARG B 1 19 ? -3.072 23.422 -14.422 1 97.44 19 ARG B CA 1
ATOM 3681 C C . ARG B 1 19 ? -3.109 24.953 -14.391 1 97.44 19 ARG B C 1
ATOM 3683 O O . ARG B 1 19 ? -2.084 25.594 -14.172 1 97.44 19 ARG B O 1
ATOM 3690 N N . ALA B 1 20 ? -4.273 25.516 -14.594 1 98.12 20 ALA B N 1
ATOM 3691 C CA . ALA B 1 20 ? -4.426 26.969 -14.578 1 98.12 20 ALA B CA 1
ATOM 3692 C C . ALA B 1 20 ? -4.07 27.547 -13.211 1 98.12 20 ALA B C 1
ATOM 3694 O O . ALA B 1 20 ? -3.469 28.609 -13.117 1 98.12 20 ALA B O 1
ATOM 3695 N N . TYR B 1 21 ? -4.441 26.859 -12.18 1 98.06 21 TYR B N 1
ATOM 3696 C CA . TYR B 1 21 ? -4.184 27.25 -10.797 1 98.06 21 TYR B CA 1
ATOM 3697 C C . TYR B 1 21 ? -2.689 27.312 -10.516 1 98.06 21 TYR B C 1
ATOM 3699 O O . TYR B 1 21 ? -2.186 28.312 -10 1 98.06 21 TYR B O 1
ATOM 3707 N N . TRP B 1 22 ? -1.958 26.359 -10.969 1 96.62 22 TRP B N 1
ATOM 3708 C CA . TRP B 1 22 ? -0.553 26.219 -10.594 1 96.62 22 TRP B CA 1
ATOM 3709 C C . TRP B 1 22 ? 0.343 26.969 -11.578 1 96.62 22 TRP B C 1
ATOM 3711 O O . TRP B 1 22 ? 1.508 27.234 -11.281 1 96.62 22 TRP B O 1
ATOM 3721 N N . THR B 1 23 ? -0.2 27.312 -12.742 1 96.31 23 THR B N 1
ATOM 3722 C CA . THR B 1 23 ? 0.551 28.141 -13.68 1 96.31 23 THR B CA 1
ATOM 3723 C C . THR B 1 23 ? 0.192 29.609 -13.508 1 96.31 23 THR B C 1
ATOM 3725 O O . THR B 1 23 ? 0.608 30.453 -14.297 1 96.31 23 THR B O 1
ATOM 3728 N N . ASN B 1 24 ? -0.639 29.891 -12.508 1 95.62 24 ASN B N 1
ATOM 3729 C CA . ASN B 1 24 ? -1.045 31.25 -12.148 1 95.62 24 ASN B CA 1
ATOM 3730 C C . ASN B 1 24 ? -1.791 31.922 -13.297 1 95.62 24 ASN B C 1
ATOM 3732 O O . ASN B 1 24 ? -1.622 33.125 -13.523 1 95.62 24 ASN B O 1
ATOM 3736 N N . THR B 1 25 ? -2.561 31.156 -14.039 1 96.88 25 THR B N 1
ATOM 3737 C CA . THR B 1 25 ? -3.385 31.703 -15.109 1 96.88 25 THR B CA 1
ATOM 3738 C C . THR B 1 25 ? -4.855 31.719 -14.703 1 96.88 25 THR B C 1
ATOM 3740 O O . THR B 1 25 ? -5.707 32.188 -15.461 1 96.88 25 THR B O 1
ATOM 3743 N N . LEU B 1 26 ? -5.137 31.234 -13.562 1 97.19 26 LEU B N 1
ATOM 3744 C CA . LEU B 1 26 ? -6.473 31.297 -12.984 1 97.19 26 LEU B CA 1
ATOM 3745 C C . LEU B 1 26 ? -6.645 32.562 -12.148 1 97.19 26 LEU B C 1
ATOM 3747 O O . LEU B 1 26 ? -5.859 32.812 -11.227 1 97.19 26 LEU B O 1
ATOM 3751 N N . SER B 1 27 ? -7.676 33.375 -12.453 1 95.69 27 SER B N 1
ATOM 3752 C CA . SER B 1 27 ? -7.926 34.562 -11.672 1 95.69 27 SER B CA 1
ATOM 3753 C C . SER B 1 27 ? -8.672 34.25 -10.383 1 95.69 27 SER B C 1
ATOM 3755 O O . SER B 1 27 ? -9.25 33.156 -10.25 1 95.69 27 SER B O 1
ATOM 3757 N N . GLU B 1 28 ? -8.578 35.156 -9.477 1 95.56 28 GLU B N 1
ATOM 3758 C CA . GLU B 1 28 ? -9.367 35 -8.258 1 95.56 28 GLU B CA 1
ATOM 3759 C C . GLU B 1 28 ? -10.859 34.906 -8.57 1 95.56 28 GLU B C 1
ATOM 3761 O O . GLU B 1 28 ? -11.602 34.219 -7.883 1 95.56 28 GLU B O 1
ATOM 3766 N N . GLY B 1 29 ? -11.227 35.656 -9.586 1 96.44 29 GLY B N 1
ATOM 3767 C CA . GLY B 1 29 ? -12.609 35.594 -10.023 1 96.44 29 GLY B CA 1
ATOM 3768 C C . GLY B 1 29 ? -12.992 34.219 -10.531 1 96.44 29 GLY B C 1
ATOM 3769 O O . GLY B 1 29 ? -14.07 33.688 -10.211 1 96.44 29 GLY B O 1
ATOM 3770 N N . ASP B 1 30 ? -12.141 33.625 -11.305 1 97.69 30 ASP B N 1
ATOM 3771 C CA . ASP B 1 30 ? -12.359 32.281 -11.812 1 97.69 30 ASP B CA 1
ATOM 3772 C C . ASP B 1 30 ? -12.43 31.266 -10.672 1 97.69 30 ASP B C 1
ATOM 3774 O O . ASP B 1 30 ? -13.227 30.328 -10.711 1 97.69 30 ASP B O 1
ATOM 3778 N N . LEU B 1 31 ? -11.555 31.422 -9.703 1 97.81 31 LEU B N 1
ATOM 3779 C CA . LEU B 1 31 ? -11.555 30.516 -8.547 1 97.81 31 LEU B CA 1
ATOM 3780 C C . LEU B 1 31 ? -12.859 30.641 -7.766 1 97.81 31 LEU B C 1
ATOM 3782 O O . LEU B 1 31 ? -13.398 29.641 -7.301 1 97.81 31 LEU B O 1
ATOM 3786 N N . LYS B 1 32 ? -13.32 31.875 -7.648 1 97.31 32 LYS B N 1
ATOM 3787 C CA . LYS B 1 32 ? -14.594 32.094 -6.977 1 97.31 32 LYS B CA 1
ATOM 3788 C C . LYS B 1 32 ? -15.734 31.406 -7.727 1 97.31 32 LYS B C 1
ATOM 3790 O O . LYS B 1 32 ? -16.625 30.828 -7.105 1 97.31 32 LYS B O 1
ATOM 3795 N N . GLN B 1 33 ? -15.719 31.5 -9.016 1 97.88 33 GLN B N 1
ATOM 3796 C CA . GLN B 1 33 ? -16.719 30.828 -9.828 1 97.88 33 GLN B CA 1
ATOM 3797 C C . GLN B 1 33 ? -16.656 29.328 -9.656 1 97.88 33 GLN B C 1
ATOM 3799 O O . GLN B 1 33 ? -17.688 28.656 -9.594 1 97.88 33 GLN B O 1
ATOM 3804 N N . TRP B 1 34 ? -15.43 28.844 -9.609 1 98.38 34 TRP B N 1
ATOM 3805 C CA . TRP B 1 34 ? -15.219 27.422 -9.344 1 98.38 34 TRP B CA 1
ATOM 3806 C C . TRP B 1 34 ? -15.812 27.031 -7.996 1 98.38 34 TRP B C 1
ATOM 3808 O O . TRP B 1 34 ? -16.531 26.031 -7.895 1 98.38 34 TRP B O 1
ATOM 3818 N N . HIS B 1 35 ? -15.578 27.812 -6.977 1 98.62 35 HIS B N 1
ATOM 3819 C CA . HIS B 1 35 ? -16.109 27.562 -5.641 1 98.62 35 HIS B CA 1
ATOM 3820 C C . HIS B 1 35 ? -17.625 27.531 -5.641 1 98.62 35 HIS B C 1
ATOM 3822 O O . HIS B 1 35 ? -18.234 26.641 -5.059 1 98.62 35 HIS B O 1
ATOM 3828 N N . GLU B 1 36 ? -18.203 28.5 -6.332 1 98.12 36 GLU B N 1
ATOM 3829 C CA . GLU B 1 36 ? -19.656 28.594 -6.375 1 98.12 36 GLU B CA 1
ATOM 3830 C C . GLU B 1 36 ? -20.281 27.391 -7.074 1 98.12 36 GLU B C 1
ATOM 3832 O O . GLU B 1 36 ? -21.25 26.812 -6.57 1 98.12 36 GLU B O 1
ATOM 3837 N N . ALA B 1 37 ? -19.719 27.078 -8.18 1 97.75 37 ALA B N 1
ATOM 3838 C CA . ALA B 1 37 ? -20.25 25.969 -8.969 1 97.75 37 ALA B CA 1
ATOM 3839 C C . ALA B 1 37 ? -20.109 24.656 -8.211 1 97.75 37 ALA B C 1
ATOM 3841 O O . ALA B 1 37 ? -21.062 23.859 -8.148 1 97.75 37 ALA B O 1
ATOM 3842 N N . GLN B 1 38 ? -18.953 24.375 -7.648 1 98.25 38 GLN B N 1
ATOM 3843 C CA . GLN B 1 38 ? -18.703 23.125 -6.945 1 98.25 38 GLN B CA 1
ATOM 3844 C C . GLN B 1 38 ? -19.5 23.047 -5.652 1 98.25 38 GLN B C 1
ATOM 3846 O O . GLN B 1 38 ? -19.938 21.969 -5.246 1 98.25 38 GLN B O 1
ATOM 3851 N N . LEU B 1 39 ? -19.625 24.203 -4.996 1 98.44 39 LEU B N 1
ATOM 3852 C CA . LEU B 1 39 ? -20.438 24.234 -3.779 1 98.44 39 LEU B CA 1
ATOM 3853 C C . LEU B 1 39 ? -21.844 23.734 -4.055 1 98.44 39 LEU B C 1
ATOM 3855 O O . LEU B 1 39 ? -22.359 22.875 -3.334 1 98.44 39 LEU B O 1
ATOM 3859 N N . ARG B 1 40 ? -22.484 24.219 -5.047 1 97.69 40 ARG B N 1
ATOM 3860 C CA . ARG B 1 40 ? -23.844 23.812 -5.41 1 97.69 40 ARG B CA 1
ATOM 3861 C C . ARG B 1 40 ? -23.891 22.328 -5.758 1 97.69 40 ARG B C 1
ATOM 3863 O O . ARG B 1 40 ? -24.812 21.609 -5.324 1 97.69 40 ARG B O 1
ATOM 3870 N N . THR B 1 41 ? -22.922 21.938 -6.539 1 97.88 41 THR B N 1
ATOM 3871 C CA . THR B 1 41 ? -22.844 20.547 -6.961 1 97.88 41 THR B CA 1
ATOM 3872 C C . THR B 1 41 ? -22.734 19.609 -5.75 1 97.88 41 THR B C 1
ATOM 3874 O O . THR B 1 41 ? -23.469 18.625 -5.656 1 97.88 41 THR B O 1
ATOM 3877 N N . VAL B 1 42 ? -21.906 19.938 -4.809 1 98.62 42 VAL B N 1
ATOM 3878 C CA . VAL B 1 42 ? -21.641 19.078 -3.662 1 98.62 42 VAL B CA 1
ATOM 3879 C C . VAL B 1 42 ? -22.828 19.109 -2.709 1 98.62 42 VAL B C 1
ATOM 3881 O O . VAL B 1 42 ? -23.219 18.078 -2.154 1 98.62 42 VAL B O 1
ATOM 3884 N N . LEU B 1 43 ? -23.406 20.266 -2.521 1 98.62 43 LEU B N 1
ATOM 3885 C CA . LEU B 1 43 ? -24.562 20.359 -1.635 1 98.62 43 LEU B CA 1
ATOM 3886 C C . LEU B 1 43 ? -25.719 19.5 -2.15 1 98.62 43 LEU B C 1
ATOM 3888 O O . LEU B 1 43 ? -26.359 18.797 -1.376 1 98.62 43 LEU B O 1
ATOM 3892 N N . ARG B 1 44 ? -26 19.562 -3.441 1 98.44 44 ARG B N 1
ATOM 3893 C CA . ARG B 1 44 ? -27.016 18.703 -4.039 1 98.44 44 ARG B CA 1
ATOM 3894 C C . ARG B 1 44 ? -26.688 17.234 -3.855 1 98.44 44 ARG B C 1
ATOM 3896 O O . ARG B 1 44 ? -27.547 16.438 -3.516 1 98.44 44 ARG B O 1
ATOM 3903 N N . HIS B 1 45 ? -25.453 17 -4.059 1 98.5 45 HIS B N 1
ATOM 3904 C CA . HIS B 1 45 ? -24.953 15.625 -3.99 1 98.5 45 HIS B CA 1
ATOM 3905 C C . HIS B 1 45 ? -25.141 15.039 -2.596 1 98.5 45 HIS B C 1
ATOM 3907 O O . HIS B 1 45 ? -25.703 13.953 -2.443 1 98.5 45 HIS B O 1
ATOM 3913 N N . VAL B 1 46 ? -24.734 15.734 -1.561 1 98.69 46 VAL B N 1
ATOM 3914 C CA . VAL B 1 46 ? -24.75 15.195 -0.206 1 98.69 46 VAL B CA 1
ATOM 3915 C C . VAL B 1 46 ? -26.203 15.133 0.297 1 98.69 46 VAL B C 1
ATOM 3917 O O . VAL B 1 46 ? -26.578 14.188 0.987 1 98.69 46 VAL B O 1
ATOM 3920 N N . LYS B 1 47 ? -26.969 16.109 0.014 1 98.38 47 LYS B N 1
ATOM 3921 C CA . LYS B 1 47 ? -28.359 16.109 0.456 1 98.38 47 LYS B CA 1
ATOM 3922 C C . LYS B 1 47 ? -29.125 14.93 -0.154 1 98.38 47 LYS B C 1
ATOM 3924 O O . LYS B 1 47 ? -29.984 14.344 0.497 1 98.38 47 LYS B O 1
ATOM 3929 N N . ASN B 1 48 ? -28.812 14.586 -1.354 1 97.94 48 ASN B N 1
ATOM 3930 C CA . ASN B 1 48 ? -29.531 13.547 -2.08 1 97.94 48 ASN B CA 1
ATOM 3931 C C . ASN B 1 48 ? -29.031 12.156 -1.705 1 97.94 48 ASN B C 1
ATOM 3933 O O . ASN B 1 48 ? -29.797 11.18 -1.769 1 97.94 48 ASN B O 1
ATOM 3937 N N . LYS B 1 49 ? -27.812 12.047 -1.287 1 98.31 49 LYS B N 1
ATOM 3938 C CA . LYS B 1 49 ? -27.219 10.711 -1.271 1 98.31 49 LYS B CA 1
ATOM 3939 C C . LYS B 1 49 ? -26.75 10.328 0.129 1 98.31 49 LYS B C 1
ATOM 3941 O O . LYS B 1 49 ? -26.438 9.172 0.39 1 98.31 49 LYS B O 1
ATOM 3946 N N . SER B 1 50 ? -26.688 11.227 1.034 1 98.56 50 SER B N 1
ATOM 3947 C CA . SER B 1 50 ? -26.281 10.953 2.404 1 98.56 50 SER B CA 1
ATOM 3948 C C . SER B 1 50 ? -27.453 11 3.365 1 98.56 50 SER B C 1
ATOM 3950 O O . SER B 1 50 ? -28.172 11.992 3.424 1 98.56 50 SER B O 1
ATOM 3952 N N . ALA B 1 51 ? -27.641 9.922 4.137 1 98.5 51 ALA B N 1
ATOM 3953 C CA . ALA B 1 51 ? -28.703 9.906 5.133 1 98.5 51 ALA B CA 1
ATOM 3954 C C . ALA B 1 51 ? -28.5 11.008 6.172 1 98.5 51 ALA B C 1
ATOM 3956 O O . ALA B 1 51 ? -29.453 11.672 6.574 1 98.5 51 ALA B O 1
ATOM 3957 N N . PHE B 1 52 ? -27.328 11.203 6.598 1 98.62 52 PHE B N 1
ATOM 3958 C CA . PHE B 1 52 ? -27.016 12.234 7.57 1 98.62 52 PHE B CA 1
ATOM 3959 C C . PHE B 1 52 ? -27.344 13.617 7.02 1 98.62 52 PHE B C 1
ATOM 3961 O O . PHE B 1 52 ? -28.062 14.391 7.66 1 98.62 52 PHE B O 1
ATOM 3968 N N . TYR B 1 53 ? -26.844 13.922 5.844 1 98.69 53 TYR B N 1
ATOM 3969 C CA . TYR B 1 53 ? -26.969 15.273 5.312 1 98.69 53 TYR B CA 1
ATOM 3970 C C . TYR B 1 53 ? -28.406 15.539 4.844 1 98.69 53 TYR B C 1
ATOM 3972 O O . TYR B 1 53 ? -28.844 16.688 4.812 1 98.69 53 TYR B O 1
ATOM 3980 N N . ALA B 1 54 ? -29.078 14.484 4.426 1 98.56 54 ALA B N 1
ATOM 3981 C CA . ALA B 1 54 ? -30.5 14.664 4.137 1 98.56 54 ALA B CA 1
ATOM 3982 C C . ALA B 1 54 ? -31.234 15.266 5.332 1 98.56 54 ALA B C 1
ATOM 3984 O O . ALA B 1 54 ? -32.094 16.141 5.168 1 98.56 54 ALA B O 1
ATOM 3985 N N . GLY B 1 55 ? -30.891 14.734 6.496 1 98.25 55 GLY B N 1
ATOM 3986 C CA . GLY B 1 55 ? -31.469 15.281 7.715 1 98.25 55 GLY B CA 1
ATOM 3987 C C . GLY B 1 55 ? -30.844 16.594 8.141 1 98.25 55 GLY B C 1
ATOM 3988 O O . GLY B 1 55 ? -31.547 17.531 8.516 1 98.25 55 GLY B O 1
ATOM 3989 N N . HIS B 1 56 ? -29.547 16.688 8.047 1 97.88 56 HIS B N 1
ATOM 3990 C CA . HIS B 1 56 ? -28.75 17.812 8.539 1 97.88 56 HIS B CA 1
ATOM 3991 C C . HIS B 1 56 ? -29.047 19.078 7.754 1 97.88 56 HIS B C 1
ATOM 3993 O O . HIS B 1 56 ? -28.969 20.188 8.297 1 97.88 56 HIS B O 1
ATOM 3999 N N . LEU B 1 57 ? -29.453 18.906 6.445 1 98 57 LEU B N 1
ATOM 4000 C CA . LEU B 1 57 ? -29.719 20.031 5.562 1 98 57 LEU B CA 1
ATOM 4001 C C . LEU B 1 57 ? -31.188 20.078 5.164 1 98 57 LEU B C 1
ATOM 4003 O O . LEU B 1 57 ? -31.547 20.672 4.141 1 98 57 LEU B O 1
ATOM 4007 N N . LYS B 1 58 ? -32 19.453 5.949 1 96.88 58 LYS B N 1
ATOM 4008 C CA . LYS B 1 58 ? -33.406 19.281 5.578 1 96.88 58 LYS B CA 1
ATOM 4009 C C . LYS B 1 58 ? -34.094 20.625 5.344 1 96.88 58 LYS B C 1
ATOM 4011 O O . LYS B 1 58 ? -34.906 20.766 4.434 1 96.88 58 LYS B O 1
ATOM 4016 N N . ASP B 1 59 ? -33.719 21.656 6.07 1 96.38 59 ASP B N 1
ATOM 4017 C CA . ASP B 1 59 ? -34.406 22.953 5.996 1 96.38 59 ASP B CA 1
ATOM 4018 C C . ASP B 1 59 ? -33.625 23.922 5.113 1 96.38 59 ASP B C 1
ATOM 4020 O O . ASP B 1 59 ? -33.906 25.125 5.113 1 96.38 59 ASP B O 1
ATOM 4024 N N . ILE B 1 60 ? -32.719 23.453 4.398 1 96.5 60 ILE B N 1
ATOM 4025 C CA . ILE B 1 60 ? -31.875 24.297 3.564 1 96.5 60 ILE B CA 1
ATOM 4026 C C . ILE B 1 60 ? -32.219 24.094 2.094 1 96.5 60 ILE B C 1
ATOM 4028 O O . ILE B 1 60 ? -32.281 22.953 1.617 1 96.5 60 ILE B O 1
ATOM 4032 N N . ASP B 1 61 ? -32.5 25.188 1.446 1 96.75 61 ASP B N 1
ATOM 4033 C CA . ASP B 1 61 ? -32.562 25.156 -0.012 1 96.75 61 ASP B CA 1
ATOM 4034 C C . ASP B 1 61 ? -31.172 25.234 -0.621 1 96.75 61 ASP B C 1
ATOM 4036 O O . ASP B 1 61 ? -30.641 26.328 -0.828 1 96.75 61 ASP B O 1
ATOM 4040 N N . VAL B 1 62 ? -30.688 24.141 -0.994 1 94.88 62 VAL B N 1
ATOM 4041 C CA . VAL B 1 62 ? -29.281 24.031 -1.383 1 94.88 62 VAL B CA 1
ATOM 4042 C C . VAL B 1 62 ? -29.031 24.844 -2.654 1 94.88 62 VAL B C 1
ATOM 4044 O O . VAL B 1 62 ? -27.922 25.312 -2.898 1 94.88 62 VAL B O 1
ATOM 4047 N N . ASP B 1 63 ? -30 25.094 -3.467 1 93.94 63 ASP B N 1
ATOM 4048 C CA . ASP B 1 63 ? -29.844 25.812 -4.727 1 93.94 63 ASP B CA 1
ATOM 4049 C C . ASP B 1 63 ? -29.688 27.312 -4.48 1 93.94 63 ASP B C 1
ATOM 4051 O O . ASP B 1 63 ? -29.25 28.047 -5.363 1 93.94 63 ASP B O 1
ATOM 4055 N N . SER B 1 64 ? -30.016 27.766 -3.357 1 95.62 64 SER B N 1
ATOM 4056 C CA . SER B 1 64 ? -29.953 29.188 -3.035 1 95.62 64 SER B CA 1
ATOM 4057 C C . SER B 1 64 ? -28.672 29.531 -2.271 1 95.62 64 SER B C 1
ATOM 4059 O O . SER B 1 64 ? -28.391 30.703 -2.037 1 95.62 64 SER B O 1
ATOM 4061 N N . VAL B 1 65 ? -27.969 28.5 -1.918 1 96.75 65 VAL B N 1
ATOM 4062 C CA . VAL B 1 65 ? -26.766 28.734 -1.125 1 96.75 65 VAL B CA 1
ATOM 4063 C C . VAL B 1 65 ? -25.656 29.297 -2.018 1 96.75 65 VAL B C 1
ATOM 4065 O O . VAL B 1 65 ? -25.438 28.797 -3.121 1 96.75 65 VAL B O 1
ATOM 4068 N N . THR B 1 66 ? -25.016 30.344 -1.591 1 96.44 66 THR B N 1
ATOM 4069 C CA . THR B 1 66 ? -23.859 30.953 -2.238 1 96.44 66 THR B CA 1
ATOM 4070 C C . THR B 1 66 ? -22.672 31.031 -1.273 1 96.44 66 THR B C 1
ATOM 4072 O O . THR B 1 66 ? -22.812 30.703 -0.095 1 96.44 66 THR B O 1
ATOM 4075 N N . LEU B 1 67 ? -21.531 31.484 -1.83 1 96.69 67 LEU B N 1
ATOM 4076 C CA . LEU B 1 67 ? -20.375 31.688 -0.968 1 96.69 67 LEU B CA 1
ATOM 4077 C C . LEU B 1 67 ? -20.688 32.719 0.117 1 96.69 67 LEU B C 1
ATOM 4079 O O . LEU B 1 67 ? -20.234 32.594 1.256 1 96.69 67 LEU B O 1
ATOM 4083 N N . ALA B 1 68 ? -21.5 33.656 -0.246 1 94.81 68 ALA B N 1
ATOM 4084 C CA . ALA B 1 68 ? -21.828 34.75 0.674 1 94.81 68 ALA B CA 1
ATOM 4085 C C . ALA B 1 68 ? -22.75 34.25 1.788 1 94.81 68 ALA B C 1
ATOM 4087 O O . ALA B 1 68 ? -22.719 34.781 2.902 1 94.81 68 ALA B O 1
ATOM 4088 N N . SER B 1 69 ? -23.516 33.219 1.502 1 95.62 69 SER B N 1
ATOM 4089 C CA . SER B 1 69 ? -24.469 32.719 2.486 1 95.62 69 SER B CA 1
ATOM 4090 C C . SER B 1 69 ? -24 31.406 3.105 1 95.62 69 SER B C 1
ATOM 4092 O O . SER B 1 69 ? -24.797 30.656 3.668 1 95.62 69 SER B O 1
ATOM 4094 N N . LEU B 1 70 ? -22.734 31.125 2.959 1 96.75 70 LEU B N 1
ATOM 4095 C CA . LEU B 1 70 ? -22.188 29.859 3.428 1 96.75 70 LEU B CA 1
ATOM 4096 C C . LEU B 1 70 ? -22.469 29.656 4.91 1 96.75 70 LEU B C 1
ATOM 4098 O O . LEU B 1 70 ? -22.703 28.516 5.352 1 96.75 70 LEU B O 1
ATOM 4102 N N . CYS B 1 71 ? -22.516 30.719 5.66 1 94.38 71 CYS B N 1
ATOM 4103 C CA . CYS B 1 71 ? -22.656 30.656 7.109 1 94.38 71 CYS B CA 1
ATOM 4104 C C . CYS B 1 71 ? -24.062 30.203 7.496 1 94.38 71 CYS B C 1
ATOM 4106 O O . CYS B 1 71 ? -24.297 29.844 8.648 1 94.38 71 CYS B O 1
ATOM 4108 N N . SER B 1 72 ? -24.969 30.141 6.582 1 93.88 72 SER B N 1
ATOM 4109 C CA . SER B 1 72 ? -26.328 29.656 6.852 1 93.88 72 SER B CA 1
ATOM 4110 C C . SER B 1 72 ? -26.344 28.141 7 1 93.88 72 SER B C 1
ATOM 4112 O O . SER B 1 72 ? -27.312 27.578 7.516 1 93.88 72 SER B O 1
ATOM 4114 N N . LEU B 1 73 ? -25.344 27.516 6.531 1 97.81 73 LEU B N 1
ATOM 4115 C CA . LEU B 1 73 ? -25.266 26.062 6.621 1 97.81 73 LEU B CA 1
ATOM 4116 C C . LEU B 1 73 ? -24.812 25.625 8.016 1 97.81 73 LEU B C 1
ATOM 4118 O O . LEU B 1 73 ? -23.969 26.281 8.633 1 97.81 73 LEU B O 1
ATOM 4122 N N . PRO B 1 74 ? -25.406 24.625 8.508 1 97.62 74 PRO B N 1
ATOM 4123 C CA . PRO B 1 74 ? -24.938 24.094 9.797 1 97.62 74 PRO B CA 1
ATOM 4124 C C . PRO B 1 74 ? -23.547 23.484 9.719 1 97.62 74 PRO B C 1
ATOM 4126 O O . PRO B 1 74 ? -23.094 23.109 8.641 1 97.62 74 PRO B O 1
ATOM 4129 N N . PHE B 1 75 ? -22.922 23.375 10.898 1 98.31 75 PHE B N 1
ATOM 4130 C CA . PHE B 1 75 ? -21.594 22.766 10.977 1 98.31 75 PHE B CA 1
ATOM 4131 C C . PHE B 1 75 ? -21.703 21.25 10.977 1 98.31 75 PHE B C 1
ATOM 4133 O O . PHE B 1 75 ? -22.719 20.688 11.383 1 98.31 75 PHE B O 1
ATOM 4140 N N . THR B 1 76 ? -20.734 20.594 10.438 1 98.5 76 THR B N 1
ATOM 4141 C CA . THR B 1 76 ? -20.438 19.188 10.672 1 98.5 76 THR B CA 1
ATOM 4142 C C . THR B 1 76 ? -19.266 19.031 11.633 1 98.5 76 THR B C 1
ATOM 4144 O O . THR B 1 76 ? -18.281 19.75 11.531 1 98.5 76 THR B O 1
ATOM 4147 N N . THR B 1 77 ? -19.375 18.125 12.586 1 96 77 THR B N 1
ATOM 4148 C CA . THR B 1 77 ? -18.344 17.969 13.594 1 96 77 THR B CA 1
ATOM 4149 C C . THR B 1 77 ? -17.859 16.516 13.656 1 96 77 THR B C 1
ATOM 4151 O O . THR B 1 77 ? -18.453 15.641 13.023 1 96 77 THR B O 1
ATOM 4154 N N . LYS B 1 78 ? -16.812 16.297 14.398 1 92.62 78 LYS B N 1
ATOM 4155 C CA . LYS B 1 78 ? -16.297 14.945 14.609 1 92.62 78 LYS B CA 1
ATOM 4156 C C . LYS B 1 78 ? -17.328 14.062 15.305 1 92.62 78 LYS B C 1
ATOM 4158 O O . LYS B 1 78 ? -17.406 12.867 15.031 1 92.62 78 LYS B O 1
ATOM 4163 N N . ASP B 1 79 ? -18.016 14.664 16.172 1 93.75 79 ASP B N 1
ATOM 4164 C CA . ASP B 1 79 ? -19.062 13.922 16.875 1 93.75 79 ASP B CA 1
ATOM 4165 C C . ASP B 1 79 ? -20.141 13.445 15.898 1 93.75 79 ASP B C 1
ATOM 4167 O O . ASP B 1 79 ? -20.641 12.336 16.031 1 93.75 79 ASP B O 1
ATOM 4171 N N . ASP B 1 80 ? -20.438 14.289 14.977 1 96.94 80 ASP B N 1
ATOM 4172 C CA . ASP B 1 80 ? -21.391 13.891 13.945 1 96.94 80 ASP B CA 1
ATOM 4173 C C . ASP B 1 80 ? -20.906 12.664 13.188 1 96.94 80 ASP B C 1
ATOM 4175 O O . ASP B 1 80 ? -21.672 11.758 12.883 1 96.94 80 ASP B O 1
ATOM 4179 N N . LEU B 1 81 ? -19.641 12.664 12.867 1 96.44 81 LEU B N 1
ATOM 4180 C CA . LEU B 1 81 ? -19.047 11.547 12.133 1 96.44 81 LEU B CA 1
ATOM 4181 C C . LEU B 1 81 ? -19.094 10.266 12.961 1 96.44 81 LEU B C 1
ATOM 4183 O O . LEU B 1 81 ? -19.422 9.195 12.438 1 96.44 81 LEU B O 1
ATOM 4187 N N . ARG B 1 82 ? -18.812 10.367 14.203 1 94 82 ARG B N 1
ATOM 4188 C CA . ARG B 1 82 ? -18.781 9.219 15.109 1 94 82 ARG B CA 1
ATOM 4189 C C . ARG B 1 82 ? -20.188 8.641 15.289 1 94 82 ARG B C 1
ATOM 4191 O O . ARG B 1 82 ? -20.344 7.418 15.398 1 94 82 ARG B O 1
ATOM 4198 N N . GLU B 1 83 ? -21.109 9.5 15.32 1 94.94 83 GLU B N 1
ATOM 4199 C CA . GLU B 1 83 ? -22.484 9.07 15.531 1 94.94 83 GLU B CA 1
ATOM 4200 C C . GLU B 1 83 ? -23.078 8.492 14.25 1 94.94 83 GLU B C 1
ATOM 4202 O O . GLU B 1 83 ? -23.828 7.512 14.297 1 94.94 83 GLU B O 1
ATOM 4207 N N . SER B 1 84 ? -22.719 9.078 13.156 1 96.12 84 SER B N 1
ATOM 4208 C CA . SER B 1 84 ? -23.359 8.711 11.891 1 96.12 84 SER B CA 1
ATOM 4209 C C . SER B 1 84 ? -22.688 7.488 11.273 1 96.12 84 SER B C 1
ATOM 4211 O O . SER B 1 84 ? -23.328 6.719 10.562 1 96.12 84 SER B O 1
ATOM 4213 N N . MET B 1 85 ? -21.406 7.379 11.484 1 95.19 85 MET B N 1
ATOM 4214 C CA . MET B 1 85 ? -20.641 6.289 10.898 1 95.19 85 MET B CA 1
ATOM 4215 C C . MET B 1 85 ? -20.844 6.219 9.391 1 95.19 85 MET B C 1
ATOM 4217 O O . MET B 1 85 ? -20.578 7.188 8.672 1 95.19 85 MET B O 1
ATOM 4221 N N . LEU B 1 86 ? -21.359 5.172 8.867 1 95.69 86 LEU B N 1
ATOM 4222 C CA . LEU B 1 86 ? -21.484 5.02 7.422 1 95.69 86 LEU B CA 1
ATOM 4223 C C . LEU B 1 86 ? -22.625 5.887 6.891 1 95.69 86 LEU B C 1
ATOM 4225 O O . LEU B 1 86 ? -22.688 6.164 5.688 1 95.69 86 LEU B O 1
ATOM 4229 N N . ASP B 1 87 ? -23.453 6.391 7.734 1 97.38 87 ASP B N 1
ATOM 4230 C CA . ASP B 1 87 ? -24.594 7.199 7.312 1 97.38 87 ASP B CA 1
ATOM 4231 C C . ASP B 1 87 ? -24.141 8.578 6.836 1 97.38 87 ASP B C 1
ATOM 4233 O O . ASP B 1 87 ? -24.906 9.305 6.207 1 97.38 87 ASP B O 1
ATOM 4237 N N . ILE B 1 88 ? -22.875 8.922 7.078 1 97.81 88 ILE B N 1
ATOM 4238 C CA . ILE B 1 88 ? -22.312 10.203 6.641 1 97.81 88 ILE B CA 1
ATOM 4239 C C . ILE B 1 88 ? -22.031 10.148 5.141 1 97.81 88 ILE B C 1
ATOM 4241 O O . ILE B 1 88 ? -21.922 11.195 4.492 1 97.81 88 ILE B O 1
ATOM 4245 N N . LEU B 1 89 ? -21.906 8.977 4.566 1 98.38 89 LEU B N 1
ATOM 4246 C CA . LEU B 1 89 ? -21.469 8.797 3.188 1 98.38 89 LEU B CA 1
ATOM 4247 C C . LEU B 1 89 ? -22.531 9.305 2.209 1 98.38 89 LEU B C 1
ATOM 4249 O O . LEU B 1 89 ? -23.719 9.125 2.439 1 98.38 89 LEU B O 1
ATOM 4253 N N . SER B 1 90 ? -22.062 9.961 1.175 1 98.44 90 SER B N 1
ATOM 4254 C CA . SER B 1 90 ? -22.906 10.336 0.045 1 98.44 90 SER B CA 1
ATOM 4255 C C . SER B 1 90 ? -22.875 9.281 -1.05 1 98.44 90 SER B C 1
ATOM 4257 O O . SER B 1 90 ? -22.609 9.586 -2.215 1 98.44 90 SER B O 1
ATOM 4259 N N . GLY B 1 91 ? -23.172 8.102 -0.774 1 96.56 91 GLY B N 1
ATOM 4260 C CA . GLY B 1 91 ? -23.125 6.863 -1.537 1 96.56 91 GLY B CA 1
ATOM 4261 C C . GLY B 1 91 ? -23 5.629 -0.666 1 96.56 91 GLY B C 1
ATOM 4262 O O . GLY B 1 91 ? -23.359 5.652 0.513 1 96.56 91 GLY B O 1
ATOM 4263 N N . THR B 1 92 ? -22.594 4.59 -1.189 1 96.19 92 THR B N 1
ATOM 4264 C CA . THR B 1 92 ? -22.344 3.363 -0.441 1 96.19 92 THR B CA 1
ATOM 4265 C C . THR B 1 92 ? -20.844 3.109 -0.314 1 96.19 92 THR B C 1
ATOM 4267 O O . THR B 1 92 ? -20.031 3.74 -1.006 1 96.19 92 THR B O 1
ATOM 4270 N N . LEU B 1 93 ? -20.516 2.266 0.604 1 96.81 93 LEU B N 1
ATOM 4271 C CA . LEU B 1 93 ? -19.125 1.862 0.764 1 96.81 93 LEU B CA 1
ATOM 4272 C C . LEU B 1 93 ? -18.562 1.316 -0.545 1 96.81 93 LEU B C 1
ATOM 4274 O O . LEU B 1 93 ? -17.422 1.63 -0.918 1 96.81 93 LEU B O 1
ATOM 4278 N N . GLU B 1 94 ? -19.344 0.605 -1.26 1 96.38 94 GLU B N 1
ATOM 4279 C CA . GLU B 1 94 ? -18.938 -0.087 -2.479 1 96.38 94 GLU B CA 1
ATOM 4280 C C . GLU B 1 94 ? -18.75 0.893 -3.633 1 96.38 94 GLU B C 1
ATOM 4282 O O . GLU B 1 94 ? -18.188 0.536 -4.672 1 96.38 94 GLU B O 1
ATOM 4287 N N . ASP B 1 95 ? -19.125 2.154 -3.434 1 95.81 95 ASP B N 1
ATOM 4288 C CA . ASP B 1 95 ? -18.875 3.201 -4.422 1 95.81 95 ASP B CA 1
ATOM 4289 C C . ASP B 1 95 ? -17.453 3.736 -4.305 1 95.81 95 ASP B C 1
ATOM 4291 O O . ASP B 1 95 ? -16.984 4.465 -5.184 1 95.81 95 ASP B O 1
ATOM 4295 N N . SER B 1 96 ? -16.766 3.311 -3.293 1 97.5 96 SER B N 1
ATOM 4296 C CA . SER B 1 96 ? -15.391 3.74 -3.045 1 97.5 96 SER B CA 1
ATOM 4297 C C . SER B 1 96 ? -14.383 2.803 -3.707 1 97.5 96 SER B C 1
ATOM 4299 O O . SER B 1 96 ? -14.758 1.744 -4.215 1 97.5 96 SER B O 1
ATOM 4301 N N . ILE B 1 97 ? -13.125 3.205 -3.723 1 96.81 97 ILE B N 1
ATOM 4302 C CA . ILE B 1 97 ? -12.055 2.35 -4.219 1 96.81 97 ILE B CA 1
ATOM 4303 C C . ILE B 1 97 ? -11.148 1.938 -3.062 1 96.81 97 ILE B C 1
ATOM 4305 O O . ILE B 1 97 ? -10.445 0.927 -3.145 1 96.81 97 ILE B O 1
ATOM 4309 N N . TYR B 1 98 ? -11.109 2.783 -2.025 1 97.62 98 TYR B N 1
ATOM 4310 C CA . TYR B 1 98 ? -10.32 2.492 -0.833 1 97.62 98 TYR B CA 1
ATOM 4311 C C . TYR B 1 98 ? -11.188 2.557 0.42 1 97.62 98 TYR B C 1
ATOM 4313 O O . TYR B 1 98 ? -12.141 3.34 0.485 1 97.62 98 TYR B O 1
ATOM 4321 N N . TYR B 1 99 ? -10.859 1.766 1.316 1 97.88 99 TYR B N 1
ATOM 4322 C CA . TYR B 1 99 ? -11.383 1.954 2.664 1 97.88 99 TYR B CA 1
ATOM 4323 C C . TYR B 1 99 ? -10.266 2.295 3.643 1 97.88 99 TYR B C 1
ATOM 4325 O O . TYR B 1 99 ? -9.281 1.553 3.76 1 97.88 99 TYR B O 1
ATOM 4333 N N . TYR B 1 100 ? -10.422 3.385 4.312 1 97.06 100 TYR B N 1
ATOM 4334 C CA . TYR B 1 100 ? -9.594 3.803 5.438 1 97.06 100 TYR B CA 1
ATOM 4335 C C . TYR B 1 100 ? -10.445 4.066 6.672 1 97.06 100 TYR B C 1
ATOM 4337 O O . TYR B 1 100 ? -11.68 4.117 6.586 1 97.06 100 TYR B O 1
ATOM 4345 N N . GLU B 1 101 ? -9.828 4.164 7.789 1 94.75 101 GLU B N 1
ATOM 4346 C CA . GLU B 1 101 ? -10.508 4.578 9.016 1 94.75 101 GLU B CA 1
ATOM 4347 C C . GLU B 1 101 ? -9.57 5.359 9.93 1 94.75 101 GLU B C 1
ATOM 4349 O O . GLU B 1 101 ? -8.352 5.328 9.75 1 94.75 101 GLU B O 1
ATOM 4354 N N . THR B 1 102 ? -10.164 6.078 10.836 1 89.12 102 THR B N 1
ATOM 4355 C CA . THR B 1 102 ? -9.352 6.781 11.82 1 89.12 102 THR B CA 1
ATOM 4356 C C . THR B 1 102 ? -8.758 5.801 12.828 1 89.12 102 THR B C 1
ATOM 4358 O O . THR B 1 102 ? -9.219 4.664 12.945 1 89.12 102 THR B O 1
ATOM 4361 N N . THR B 1 103 ? -7.695 6.125 13.555 1 75.56 103 THR B N 1
ATOM 4362 C CA . THR B 1 103 ? -7 5.25 14.484 1 75.56 103 THR B CA 1
ATOM 4363 C C . THR B 1 103 ? -7.82 5.043 15.758 1 75.56 103 THR B C 1
ATOM 4365 O O . THR B 1 103 ? -7.57 4.109 16.516 1 75.56 103 THR B O 1
ATOM 4368 N N . GLY B 1 104 ? -8.828 5.766 16.047 1 67.81 104 GLY B N 1
ATOM 4369 C CA . GLY B 1 104 ? -9.734 5.559 17.156 1 67.81 104 GLY B CA 1
ATOM 4370 C C . GLY B 1 104 ? -9.102 5.855 18.5 1 67.81 104 GLY B C 1
ATOM 4371 O O . GLY B 1 104 ? -9.469 5.258 19.516 1 67.81 104 GLY B O 1
ATOM 4372 N N . THR B 1 105 ? -8.141 6.609 18.641 1 59.06 105 THR B N 1
ATOM 4373 C CA . THR B 1 105 ? -7.449 6.883 19.891 1 59.06 105 THR B CA 1
ATOM 4374 C C . THR B 1 105 ? -8.383 7.562 20.891 1 59.06 105 THR B C 1
ATOM 4376 O O . THR B 1 105 ? -8.258 7.352 22.109 1 59.06 105 THR B O 1
ATOM 4379 N N . THR B 1 106 ? -9.32 8.32 20.406 1 59.41 106 THR B N 1
ATOM 4380 C CA . THR B 1 106 ? -10.172 9.102 21.297 1 59.41 106 THR B CA 1
ATOM 4381 C C . THR B 1 106 ? -11.602 8.57 21.266 1 59.41 106 THR B C 1
ATOM 4383 O O . THR B 1 106 ? -12.477 9.102 21.953 1 59.41 106 THR B O 1
ATOM 4386 N N . GLY B 1 107 ? -11.797 7.578 20.516 1 68.38 107 GLY B N 1
ATOM 4387 C CA . GLY B 1 107 ? -13.117 7.004 20.297 1 68.38 107 GLY B CA 1
ATOM 4388 C C . GLY B 1 107 ? -13.133 5.934 19.219 1 68.38 107 GLY B C 1
ATOM 4389 O O . GLY B 1 107 ? -12.078 5.484 18.766 1 68.38 107 GLY B O 1
ATOM 4390 N N . PRO B 1 108 ? -14.352 5.547 18.984 1 79.56 108 PRO B N 1
ATOM 4391 C CA . PRO B 1 108 ? -14.453 4.555 17.906 1 79.56 108 PRO B CA 1
ATOM 4392 C C . PRO B 1 108 ? -13.914 5.066 16.578 1 79.56 108 PRO B C 1
ATOM 4394 O O . PRO B 1 108 ? -14.094 6.242 16.25 1 79.56 108 PRO B O 1
ATOM 4397 N N . ALA B 1 109 ? -13.258 4.227 15.945 1 87.56 109 ALA B N 1
ATOM 4398 C CA . ALA B 1 109 ? -12.75 4.578 14.617 1 87.56 109 ALA B CA 1
ATOM 4399 C C . ALA B 1 109 ? -13.898 4.902 13.664 1 87.56 109 ALA B C 1
ATOM 4401 O O . ALA B 1 109 ? -14.93 4.227 13.672 1 87.56 109 ALA B O 1
ATOM 4402 N N . THR B 1 110 ? -13.789 6.027 12.906 1 93.25 110 THR B N 1
ATOM 4403 C CA . THR B 1 110 ? -14.797 6.426 11.93 1 93.25 110 THR B CA 1
ATOM 4404 C C . THR B 1 110 ? -14.391 5.984 10.523 1 93.25 110 THR B C 1
ATOM 4406 O O . THR B 1 110 ? -13.219 6.078 10.156 1 93.25 110 THR B O 1
ATOM 4409 N N . PRO B 1 111 ? -15.336 5.52 9.758 1 96.12 111 PRO B N 1
ATOM 4410 C CA . PRO B 1 111 ? -15.023 5.078 8.391 1 96.12 111 PRO B CA 1
ATOM 4411 C C . PRO B 1 111 ? -14.633 6.234 7.473 1 96.12 111 PRO B C 1
ATOM 4413 O O . PRO B 1 111 ? -15.289 7.281 7.484 1 96.12 111 PRO B O 1
ATOM 4416 N N . CYS B 1 112 ? -13.586 6.039 6.699 1 97.31 112 CYS B N 1
ATOM 4417 C CA . CYS B 1 112 ? -13.109 7.059 5.77 1 97.31 112 CYS B CA 1
ATOM 4418 C C . CYS B 1 112 ? -12.859 6.465 4.391 1 97.31 112 CYS B C 1
ATOM 4420 O O . CYS B 1 112 ? -11.742 6.547 3.865 1 97.31 112 CYS B O 1
ATOM 4422 N N . PRO B 1 113 ? -13.906 5.906 3.738 1 97.88 113 PRO B N 1
ATOM 4423 C CA . PRO B 1 113 ? -13.719 5.449 2.359 1 97.88 113 PRO B CA 1
ATOM 4424 C C . PRO B 1 113 ? -13.477 6.602 1.384 1 97.88 113 PRO B C 1
ATOM 4426 O O . PRO B 1 113 ? -13.867 7.738 1.658 1 97.88 113 PRO B O 1
ATOM 4429 N N . ARG B 1 114 ? -12.805 6.352 0.324 1 97.56 114 ARG B N 1
ATOM 4430 C CA . ARG B 1 114 ? -12.531 7.344 -0.709 1 97.56 114 ARG B CA 1
ATOM 4431 C C . ARG B 1 114 ? -12.852 6.797 -2.096 1 97.56 114 ARG B C 1
ATOM 4433 O O . ARG B 1 114 ? -12.594 5.625 -2.381 1 97.56 114 ARG B O 1
ATOM 4440 N N . ASP B 1 115 ? -13.484 7.621 -2.887 1 97.06 115 ASP B N 1
ATOM 4441 C CA . ASP B 1 115 ? -13.672 7.188 -4.266 1 97.06 115 ASP B CA 1
ATOM 4442 C C . ASP B 1 115 ? -12.539 7.68 -5.16 1 97.06 115 ASP B C 1
ATOM 4444 O O . ASP B 1 115 ? -11.57 8.266 -4.672 1 97.06 115 ASP B O 1
ATOM 4448 N N . LYS B 1 116 ? -12.617 7.426 -6.445 1 96.38 116 LYS B N 1
ATOM 4449 C CA . LYS B 1 116 ? -11.57 7.75 -7.402 1 96.38 116 LYS B CA 1
ATOM 4450 C C . LYS B 1 116 ? -11.383 9.258 -7.523 1 96.38 116 LYS B C 1
ATOM 4452 O O . LYS B 1 116 ? -10.25 9.75 -7.539 1 96.38 116 LYS B O 1
ATOM 4457 N N . LYS B 1 117 ? -12.461 9.977 -7.547 1 96.94 117 LYS B N 1
ATOM 4458 C CA . LYS B 1 117 ? -12.414 11.422 -7.754 1 96.94 117 LYS B CA 1
ATOM 4459 C C . LYS B 1 117 ? -11.711 12.117 -6.594 1 96.94 117 LYS B C 1
ATOM 4461 O O . LYS B 1 117 ? -10.797 12.922 -6.805 1 96.94 117 LYS B O 1
ATOM 4466 N N . GLU B 1 118 ? -12.164 11.781 -5.422 1 96.69 118 GLU B N 1
ATOM 4467 C CA . GLU B 1 118 ? -11.633 12.422 -4.223 1 96.69 118 GLU B CA 1
ATOM 4468 C C . GLU B 1 118 ? -10.141 12.141 -4.059 1 96.69 118 GLU B C 1
ATOM 4470 O O . GLU B 1 118 ? -9.359 13.047 -3.764 1 96.69 118 GLU B O 1
ATOM 4475 N N . SER B 1 119 ? -9.828 10.891 -4.242 1 96.88 119 SER B N 1
ATOM 4476 C CA . SER B 1 119 ? -8.43 10.508 -4.082 1 96.88 119 SER B CA 1
ATOM 4477 C C . SER B 1 119 ? -7.547 11.18 -5.125 1 96.88 119 SER B C 1
ATOM 4479 O O . SER B 1 119 ? -6.465 11.68 -4.801 1 96.88 119 SER B O 1
ATOM 4481 N N . TYR B 1 120 ? -8.008 11.211 -6.355 1 96.94 120 TYR B N 1
ATOM 4482 C CA . TYR B 1 120 ? -7.266 11.812 -7.457 1 96.94 120 TYR B CA 1
ATOM 4483 C C . TYR B 1 120 ? -7.035 13.297 -7.207 1 96.94 120 TYR B C 1
ATOM 4485 O O . TYR B 1 120 ? -5.902 13.773 -7.273 1 96.94 120 TYR B O 1
ATOM 4493 N N . ALA B 1 121 ? -8.086 14 -6.879 1 98.12 121 ALA B N 1
ATOM 4494 C CA . ALA B 1 121 ? -8 15.445 -6.668 1 98.12 121 ALA B CA 1
ATOM 4495 C C . ALA B 1 121 ? -7.152 15.773 -5.445 1 98.12 121 ALA B C 1
ATOM 4497 O O . ALA B 1 121 ? -6.332 16.688 -5.48 1 98.12 121 ALA B O 1
ATOM 4498 N N . SER B 1 122 ? -7.344 15.016 -4.445 1 98.19 122 SER B N 1
ATOM 4499 C CA . SER B 1 122 ? -6.629 15.25 -3.191 1 98.19 122 SER B CA 1
ATOM 4500 C C . SER B 1 122 ? -5.125 15.078 -3.373 1 98.19 122 SER B C 1
ATOM 4502 O O . SER B 1 122 ? -4.34 15.922 -2.934 1 98.19 122 SER B O 1
ATOM 4504 N N . ASN B 1 123 ? -4.711 14.023 -4.008 1 98.06 123 ASN B N 1
ATOM 4505 C CA . ASN B 1 123 ? -3.301 13.656 -4.109 1 98.06 123 ASN B CA 1
ATOM 4506 C C . ASN B 1 123 ? -2.533 14.625 -5 1 98.06 123 ASN B C 1
ATOM 4508 O O . ASN B 1 123 ? -1.308 14.719 -4.914 1 98.06 123 ASN B O 1
ATOM 4512 N N . LYS B 1 124 ? -3.223 15.391 -5.832 1 97.69 124 LYS B N 1
ATOM 4513 C CA . LYS B 1 124 ? -2.568 16.328 -6.738 1 97.69 124 LYS B CA 1
ATOM 4514 C C . LYS B 1 124 ? -1.863 17.438 -5.969 1 97.69 124 LYS B C 1
ATOM 4516 O O . LYS B 1 124 ? -0.796 17.906 -6.375 1 97.69 124 LYS B O 1
ATOM 4521 N N . GLN B 1 125 ? -2.498 17.859 -4.902 1 96.12 125 GLN B N 1
ATOM 4522 C CA . GLN B 1 125 ? -1.887 18.891 -4.078 1 96.12 125 GLN B CA 1
ATOM 4523 C C . GLN B 1 125 ? -0.559 18.422 -3.494 1 96.12 125 GLN B C 1
ATOM 4525 O O . GLN B 1 125 ? 0.428 19.156 -3.502 1 96.12 125 GLN B O 1
ATOM 4530 N N . LEU B 1 126 ? -0.572 17.234 -2.992 1 98.06 126 LEU B N 1
ATOM 4531 C CA . LEU B 1 126 ? 0.64 16.688 -2.396 1 98.06 126 LEU B CA 1
ATOM 4532 C C . LEU B 1 126 ? 1.698 16.422 -3.463 1 98.06 126 LEU B C 1
ATOM 4534 O O . LEU B 1 126 ? 2.895 16.594 -3.211 1 98.06 126 LEU B O 1
ATOM 4538 N N . ALA B 1 127 ? 1.287 15.984 -4.641 1 98.44 127 ALA B N 1
ATOM 4539 C CA . ALA B 1 127 ? 2.215 15.766 -5.746 1 98.44 127 ALA B CA 1
ATOM 4540 C C . ALA B 1 127 ? 2.977 17.047 -6.082 1 98.44 127 ALA B C 1
ATOM 4542 O O . ALA B 1 127 ? 4.18 17 -6.359 1 98.44 127 ALA B O 1
ATOM 4543 N N . MET B 1 128 ? 2.299 18.203 -6.051 1 98 128 MET B N 1
ATOM 4544 C CA . MET B 1 128 ? 2.951 19.484 -6.336 1 98 128 MET B CA 1
ATOM 4545 C C . MET B 1 128 ? 3.992 19.812 -5.27 1 98 128 MET B C 1
ATOM 4547 O O . MET B 1 128 ? 5.043 20.375 -5.574 1 98 128 MET B O 1
ATOM 4551 N N . SER B 1 129 ? 3.646 19.484 -4.055 1 98.19 129 SER B N 1
ATOM 4552 C CA . SER B 1 129 ? 4.594 19.672 -2.963 1 98.19 129 SER B CA 1
ATOM 4553 C C . SER B 1 129 ? 5.852 18.844 -3.162 1 98.19 129 SER B C 1
ATOM 4555 O O . SER B 1 129 ? 6.965 19.359 -3.08 1 98.19 129 SER B O 1
ATOM 4557 N N . TYR B 1 130 ? 5.715 17.562 -3.438 1 98.56 130 TYR B N 1
ATOM 4558 C CA . TYR B 1 130 ? 6.848 16.672 -3.654 1 98.56 130 TYR B CA 1
ATOM 4559 C C . TYR B 1 130 ? 7.66 17.109 -4.867 1 98.56 130 TYR B C 1
ATOM 4561 O O . TYR B 1 130 ? 8.891 17.078 -4.836 1 98.56 130 TYR B O 1
ATOM 4569 N N . GLN B 1 131 ? 6.957 17.484 -5.91 1 98.19 131 GLN B N 1
ATOM 4570 C CA . GLN B 1 131 ? 7.648 17.969 -7.102 1 98.19 131 GLN B CA 1
ATOM 4571 C C . GLN B 1 131 ? 8.555 19.156 -6.762 1 98.19 131 GLN B C 1
ATOM 4573 O O . GLN B 1 131 ? 9.711 19.188 -7.188 1 98.19 131 GLN B O 1
ATOM 4578 N N . ALA B 1 132 ? 8.039 20.125 -5.992 1 98 132 ALA B N 1
ATOM 4579 C CA . ALA B 1 132 ? 8.805 21.312 -5.625 1 98 132 ALA B CA 1
ATOM 4580 C C . ALA B 1 132 ? 10.047 20.953 -4.82 1 98 132 ALA B C 1
ATOM 4582 O O . ALA B 1 132 ? 11.125 21.5 -5.051 1 98 132 ALA B O 1
ATOM 4583 N N . VAL B 1 133 ? 9.867 20.031 -3.908 1 98.44 133 VAL B N 1
ATOM 4584 C CA . VAL B 1 133 ? 10.977 19.625 -3.053 1 98.44 133 VAL B CA 1
ATOM 4585 C C . VAL B 1 133 ? 12.008 18.859 -3.875 1 98.44 133 VAL B C 1
ATOM 4587 O O . VAL B 1 133 ? 13.219 19.078 -3.727 1 98.44 133 VAL B O 1
ATOM 4590 N N . LEU B 1 134 ? 11.555 17.953 -4.738 1 98.38 134 LEU B N 1
ATOM 4591 C CA . LEU B 1 134 ? 12.453 17.188 -5.598 1 98.38 134 LEU B CA 1
ATOM 4592 C C . LEU B 1 134 ? 13.234 18.109 -6.527 1 98.38 134 LEU B C 1
ATOM 4594 O O . LEU B 1 134 ? 14.438 17.922 -6.734 1 98.38 134 LEU B O 1
ATOM 4598 N N . GLU B 1 135 ? 12.594 19.109 -7.074 1 98.12 135 GLU B N 1
ATOM 4599 C CA . GLU B 1 135 ? 13.258 20.062 -7.957 1 98.12 135 GLU B CA 1
ATOM 4600 C C . GLU B 1 135 ? 14.32 20.859 -7.203 1 98.12 135 GLU B C 1
ATOM 4602 O O . GLU B 1 135 ? 15.367 21.188 -7.758 1 98.12 135 GLU B O 1
ATOM 4607 N N . LYS B 1 136 ? 14.016 21.203 -5.992 1 98.38 136 LYS B N 1
ATOM 4608 C CA . LYS B 1 136 ? 14.953 21.969 -5.172 1 98.38 136 LYS B CA 1
ATOM 4609 C C . LYS B 1 136 ? 16.188 21.141 -4.816 1 98.38 136 LYS B C 1
ATOM 4611 O O . LYS B 1 136 ? 17.312 21.609 -4.949 1 98.38 136 LYS B O 1
ATOM 4616 N N . HIS B 1 137 ? 16 19.922 -4.406 1 98.38 137 HIS B N 1
ATOM 4617 C CA . HIS B 1 137 ? 17.094 19.141 -3.822 1 98.38 137 HIS B CA 1
ATOM 4618 C C . HIS B 1 137 ? 17.75 18.25 -4.863 1 98.38 137 HIS B C 1
ATOM 4620 O O . HIS B 1 137 ? 18.891 17.812 -4.684 1 98.38 137 HIS B O 1
ATOM 4626 N N . PHE B 1 138 ? 17.031 17.859 -5.855 1 97.69 138 PHE B N 1
ATOM 4627 C CA . PHE B 1 138 ? 17.516 17 -6.926 1 97.69 138 PHE B CA 1
ATOM 4628 C C . PHE B 1 138 ? 17.234 17.609 -8.289 1 97.69 138 PHE B C 1
ATOM 4630 O O . PHE B 1 138 ? 16.547 17.016 -9.109 1 97.69 138 PHE B O 1
ATOM 4637 N N . PRO B 1 139 ? 17.828 18.703 -8.641 1 96.19 139 PRO B N 1
ATOM 4638 C CA . PRO B 1 139 ? 17.516 19.422 -9.875 1 96.19 139 PRO B CA 1
ATOM 4639 C C . PRO B 1 139 ? 18.016 18.703 -11.125 1 96.19 139 PRO B C 1
ATOM 4641 O O . PRO B 1 139 ? 17.438 18.875 -12.211 1 96.19 139 PRO B O 1
ATOM 4644 N N . THR B 1 140 ? 19.047 17.891 -11.039 1 94.88 140 THR B N 1
ATOM 4645 C CA . THR B 1 140 ? 19.656 17.328 -12.234 1 94.88 140 THR B CA 1
ATOM 4646 C C . THR B 1 140 ? 19.75 15.805 -12.133 1 94.88 140 THR B C 1
ATOM 4648 O O . THR B 1 140 ? 20.453 15.164 -12.914 1 94.88 140 THR B O 1
ATOM 4651 N N . GLU B 1 141 ? 19.203 15.289 -11.133 1 95.06 141 GLU B N 1
ATOM 4652 C CA . GLU B 1 141 ? 19.297 13.844 -10.938 1 95.06 141 GLU B CA 1
ATOM 4653 C C . GLU B 1 141 ? 18 13.273 -10.367 1 95.06 141 GLU B C 1
ATOM 4655 O O . GLU B 1 141 ? 17.219 14 -9.758 1 95.06 141 GLU B O 1
ATOM 4660 N N . LYS B 1 142 ? 17.766 12.086 -10.648 1 95.81 142 LYS B N 1
ATOM 4661 C CA . LYS B 1 142 ? 16.625 11.375 -10.07 1 95.81 142 LYS B CA 1
ATOM 4662 C C . LYS B 1 142 ? 17 10.758 -8.719 1 95.81 142 LYS B C 1
ATOM 4664 O O . LYS B 1 142 ? 18.172 10.656 -8.375 1 95.81 142 LYS B O 1
ATOM 4669 N N . THR B 1 143 ? 16 10.484 -7.957 1 97.88 143 THR B N 1
ATOM 4670 C CA . THR B 1 143 ? 16.219 9.844 -6.664 1 97.88 143 THR B CA 1
ATOM 4671 C C . THR B 1 143 ? 15.117 8.836 -6.363 1 97.88 143 THR B C 1
ATOM 4673 O O . THR B 1 143 ? 14.242 8.602 -7.191 1 97.88 143 THR B O 1
ATOM 4676 N N . VAL B 1 144 ? 15.273 8.148 -5.246 1 98.56 144 VAL B N 1
ATOM 4677 C CA . VAL B 1 144 ? 14.289 7.199 -4.734 1 98.56 144 VAL B CA 1
ATOM 4678 C C . VAL B 1 144 ? 13.633 7.762 -3.471 1 98.56 144 VAL B C 1
ATOM 4680 O O . VAL B 1 144 ? 14.312 8.359 -2.631 1 98.56 144 VAL B O 1
ATOM 4683 N N . VAL B 1 145 ? 12.359 7.648 -3.395 1 98.81 145 VAL B N 1
ATOM 4684 C CA . VAL B 1 145 ? 11.617 8.078 -2.213 1 98.81 145 VAL B CA 1
ATOM 4685 C C . VAL B 1 145 ? 11.344 6.875 -1.312 1 98.81 145 VAL B C 1
ATOM 4687 O O . VAL B 1 145 ? 10.797 5.863 -1.765 1 98.81 145 VAL B O 1
ATOM 4690 N N . GLY B 1 146 ? 11.812 6.973 -0.081 1 98.75 146 GLY B N 1
ATOM 4691 C CA . GLY B 1 146 ? 11.445 5.984 0.921 1 98.75 146 GLY B CA 1
ATOM 4692 C C . GLY B 1 146 ? 10.148 6.32 1.64 1 98.75 146 GLY B C 1
ATOM 4693 O O . GLY B 1 146 ? 9.969 7.441 2.113 1 98.75 146 GLY B O 1
ATOM 4694 N N . VAL B 1 147 ? 9.211 5.402 1.685 1 98.25 147 VAL B N 1
ATOM 4695 C CA . VAL B 1 147 ? 7.926 5.57 2.357 1 98.25 147 VAL B CA 1
ATOM 4696 C C . VAL B 1 147 ? 7.914 4.77 3.656 1 98.25 147 VAL B C 1
ATOM 4698 O O . VAL B 1 147 ? 7.93 3.535 3.633 1 98.25 147 VAL B O 1
ATOM 4701 N N . MET B 1 148 ? 7.91 5.461 4.773 1 96.94 148 MET B N 1
ATOM 4702 C CA . MET B 1 148 ? 7.984 4.816 6.078 1 96.94 148 MET B CA 1
ATOM 4703 C C . MET B 1 148 ? 6.73 5.105 6.898 1 96.94 148 MET B C 1
ATOM 4705 O O . MET B 1 148 ? 6.766 5.922 7.824 1 96.94 148 MET B O 1
ATOM 4709 N N . GLY B 1 149 ? 5.723 4.375 6.691 1 94 149 GLY B N 1
ATOM 4710 C CA . GLY B 1 149 ? 4.453 4.473 7.391 1 94 149 GLY B CA 1
ATOM 4711 C C . GLY B 1 149 ? 3.502 3.338 7.062 1 94 149 GLY B C 1
ATOM 4712 O O . GLY B 1 149 ? 3.797 2.504 6.203 1 94 149 GLY B O 1
ATOM 4713 N N . PRO B 1 150 ? 2.408 3.266 7.73 1 91.44 150 PRO B N 1
ATOM 4714 C CA . PRO B 1 150 ? 1.463 2.162 7.543 1 91.44 150 PRO B CA 1
ATOM 4715 C C . PRO B 1 150 ? 0.623 2.312 6.277 1 91.44 150 PRO B C 1
ATOM 4717 O O . PRO B 1 150 ? 0.463 3.424 5.77 1 91.44 150 PRO B O 1
ATOM 4720 N N . THR B 1 151 ? 0.135 1.154 5.816 1 92.5 151 THR B N 1
ATOM 4721 C CA . THR B 1 151 ? -0.736 1.153 4.645 1 92.5 151 THR B CA 1
ATOM 4722 C C . THR B 1 151 ? -2.076 0.499 4.969 1 92.5 151 THR B C 1
ATOM 4724 O O . THR B 1 151 ? -3.055 0.684 4.242 1 92.5 151 THR B O 1
ATOM 4727 N N . GLU B 1 152 ? -2.18 -0.309 6.023 1 93.81 152 GLU B N 1
ATOM 4728 C CA . GLU B 1 152 ? -3.385 -1.072 6.34 1 93.81 152 GLU B CA 1
ATOM 4729 C C . GLU B 1 152 ? -4.457 -0.182 6.961 1 93.81 152 GLU B C 1
ATOM 4731 O O . GLU B 1 152 ? -4.305 0.289 8.086 1 93.81 152 GLU B O 1
ATOM 4736 N N . VAL B 1 153 ? -5.461 0.095 6.215 1 94.44 153 VAL B N 1
ATOM 4737 C CA . VAL B 1 153 ? -6.609 0.946 6.508 1 94.44 153 VAL B CA 1
ATOM 4738 C C . VAL B 1 153 ? -6.137 2.363 6.828 1 94.44 153 VAL B C 1
ATOM 4740 O O . VAL B 1 153 ? -6.746 3.059 7.645 1 94.44 153 VAL B O 1
ATOM 4743 N N . HIS B 1 154 ? -4.996 2.662 6.359 1 93.31 154 HIS B N 1
ATOM 4744 C CA . HIS B 1 154 ? -4.379 3.982 6.418 1 93.31 154 HIS B CA 1
ATOM 4745 C C . HIS B 1 154 ? -3.945 4.453 5.035 1 93.31 154 HIS B C 1
ATOM 4747 O O . HIS B 1 154 ? -3.412 3.668 4.246 1 93.31 154 HIS B O 1
ATOM 4753 N N . SER B 1 155 ? -4.145 5.699 4.832 1 94.56 155 SER B N 1
ATOM 4754 C CA . SER B 1 155 ? -3.971 6.168 3.461 1 94.56 155 SER B CA 1
ATOM 4755 C C . SER B 1 155 ? -2.502 6.438 3.15 1 94.56 155 SER B C 1
ATOM 4757 O O . SER B 1 155 ? -2.131 6.617 1.987 1 94.56 155 SER B O 1
ATOM 4759 N N . PHE B 1 156 ? -1.64 6.391 4.145 1 94.62 156 PHE B N 1
ATOM 4760 C CA . PHE B 1 156 ? -0.276 6.898 4.035 1 94.62 156 PHE B CA 1
ATOM 4761 C C . PHE B 1 156 ? 0.451 6.246 2.865 1 94.62 156 PHE B C 1
ATOM 4763 O O . PHE B 1 156 ? 0.873 6.93 1.93 1 94.62 156 PHE B O 1
ATOM 4770 N N . GLY B 1 157 ? 0.563 4.941 2.902 1 95.12 157 GLY B N 1
ATOM 4771 C CA . GLY B 1 157 ? 1.287 4.223 1.865 1 95.12 157 GLY B CA 1
ATOM 4772 C C . GLY B 1 157 ? 0.654 4.355 0.493 1 95.12 157 GLY B C 1
ATOM 4773 O O . GLY B 1 157 ? 1.356 4.52 -0.507 1 95.12 157 GLY B O 1
ATOM 4774 N N . ASP B 1 158 ? -0.652 4.324 0.412 1 95.88 158 ASP B N 1
ATOM 4775 C CA . ASP B 1 158 ? -1.371 4.422 -0.854 1 95.88 158 ASP B CA 1
ATOM 4776 C C . ASP B 1 158 ? -1.22 5.812 -1.467 1 95.88 158 ASP B C 1
ATOM 4778 O O . ASP B 1 158 ? -0.979 5.945 -2.668 1 95.88 158 ASP B O 1
ATOM 4782 N N . THR B 1 159 ? -1.386 6.801 -0.629 1 97 159 THR B N 1
ATOM 4783 C CA . THR B 1 159 ? -1.308 8.18 -1.091 1 97 159 THR B CA 1
ATOM 4784 C C . THR B 1 159 ? 0.082 8.492 -1.642 1 97 159 THR B C 1
ATOM 4786 O O . THR B 1 159 ? 0.214 9.039 -2.738 1 97 159 THR B O 1
ATOM 4789 N N . LEU B 1 160 ? 1.077 8.086 -0.925 1 97.75 160 LEU B N 1
ATOM 4790 C CA . LEU B 1 160 ? 2.438 8.398 -1.349 1 97.75 160 LEU B CA 1
ATOM 4791 C C . LEU B 1 160 ? 2.828 7.57 -2.57 1 97.75 160 LEU B C 1
ATOM 4793 O O . LEU B 1 160 ? 3.582 8.039 -3.426 1 97.75 160 LEU B O 1
ATOM 4797 N N . GLY B 1 161 ? 2.357 6.301 -2.543 1 96.38 161 GLY B N 1
ATOM 4798 C CA . GLY B 1 161 ? 2.545 5.523 -3.758 1 96.38 161 GLY B CA 1
ATOM 4799 C C . GLY B 1 161 ? 1.957 6.188 -4.988 1 96.38 161 GLY B C 1
ATOM 4800 O O . GLY B 1 161 ? 2.598 6.238 -6.039 1 96.38 161 GLY B O 1
ATOM 4801 N N . ASP B 1 162 ? 0.795 6.715 -4.859 1 96.5 162 ASP B N 1
ATOM 4802 C CA . ASP B 1 162 ? 0.116 7.391 -5.961 1 96.5 162 ASP B CA 1
ATOM 4803 C C . ASP B 1 162 ? 0.845 8.672 -6.348 1 96.5 162 ASP B C 1
ATOM 4805 O O . ASP B 1 162 ? 0.981 8.984 -7.535 1 96.5 162 ASP B O 1
ATOM 4809 N N . VAL B 1 163 ? 1.28 9.453 -5.379 1 97.75 163 VAL B N 1
ATOM 4810 C CA . VAL B 1 163 ? 2.018 10.688 -5.617 1 97.75 163 VAL B CA 1
ATOM 4811 C C . VAL B 1 163 ? 3.281 10.391 -6.418 1 97.75 163 VAL B C 1
ATOM 4813 O O . VAL B 1 163 ? 3.561 11.047 -7.422 1 97.75 163 VAL B O 1
ATOM 4816 N N . CYS B 1 164 ? 4.012 9.344 -6.031 1 97.62 164 CYS B N 1
ATOM 4817 C CA . CYS B 1 164 ? 5.227 8.961 -6.738 1 97.62 164 CYS B CA 1
ATOM 4818 C C . CYS B 1 164 ? 4.91 8.469 -8.148 1 97.62 164 CYS B C 1
ATOM 4820 O O . CYS B 1 164 ? 5.645 8.758 -9.094 1 97.62 164 CYS B O 1
ATOM 4822 N N . HIS B 1 165 ? 3.828 7.727 -8.25 1 96 165 HIS B N 1
ATOM 4823 C CA . HIS B 1 165 ? 3.4 7.254 -9.562 1 96 165 HIS B CA 1
ATOM 4824 C C . HIS B 1 165 ? 3.111 8.422 -10.5 1 96 165 HIS B C 1
ATOM 4826 O O . HIS B 1 165 ? 3.523 8.406 -11.664 1 96 165 HIS B O 1
ATOM 4832 N N . GLN B 1 166 ? 2.406 9.461 -10 1 94.88 166 GLN B N 1
ATOM 4833 C CA . GLN B 1 166 ? 2.064 10.641 -10.789 1 94.88 166 GLN B CA 1
ATOM 4834 C C . GLN B 1 166 ? 3.318 11.375 -11.258 1 94.88 166 GLN B C 1
ATOM 4836 O O . GLN B 1 166 ? 3.369 11.867 -12.383 1 94.88 166 GLN B O 1
ATOM 4841 N N . LEU B 1 167 ? 4.316 11.391 -10.406 1 96.56 167 LEU B N 1
ATOM 4842 C CA . LEU B 1 167 ? 5.512 12.18 -10.68 1 96.56 167 LEU B CA 1
ATOM 4843 C C . LEU B 1 167 ? 6.547 11.359 -11.445 1 96.56 167 LEU B C 1
ATOM 4845 O O . LEU B 1 167 ? 7.535 11.898 -11.938 1 96.56 167 LEU B O 1
ATOM 4849 N N . GLY B 1 168 ? 6.293 10.031 -11.555 1 95.19 168 GLY B N 1
ATOM 4850 C CA . GLY B 1 168 ? 7.273 9.164 -12.195 1 95.19 168 GLY B CA 1
ATOM 4851 C C . GLY B 1 168 ? 8.539 8.984 -11.367 1 95.19 168 GLY B C 1
ATOM 4852 O O . GLY B 1 168 ? 9.641 8.938 -11.922 1 95.19 168 GLY B O 1
ATOM 4853 N N . VAL B 1 169 ? 8.359 8.969 -10.055 1 97.31 169 VAL B N 1
ATOM 4854 C CA . VAL B 1 169 ? 9.484 8.836 -9.133 1 97.31 169 VAL B CA 1
ATOM 4855 C C . VAL B 1 169 ? 9.461 7.453 -8.492 1 97.31 169 VAL B C 1
ATOM 4857 O O . VAL B 1 169 ? 8.398 6.953 -8.117 1 97.31 169 VAL B O 1
ATOM 4860 N N . CYS B 1 170 ? 10.609 6.828 -8.406 1 98.19 170 CYS B N 1
ATOM 4861 C CA . CYS B 1 170 ? 10.719 5.527 -7.762 1 98.19 170 CYS B CA 1
ATOM 4862 C C . CYS B 1 170 ? 10.469 5.637 -6.262 1 98.19 170 CYS B C 1
ATOM 4864 O O . CYS B 1 170 ? 10.945 6.57 -5.613 1 98.19 170 CYS B O 1
ATOM 4866 N N . ASN B 1 171 ? 9.641 4.738 -5.77 1 98.44 171 ASN B N 1
ATOM 4867 C CA . ASN B 1 171 ? 9.445 4.711 -4.324 1 98.44 171 ASN B CA 1
ATOM 4868 C C . ASN B 1 171 ? 9.602 3.299 -3.764 1 98.44 171 ASN B C 1
ATOM 4870 O O . ASN B 1 171 ? 9.297 2.318 -4.441 1 98.44 171 ASN B O 1
ATOM 4874 N N . ALA B 1 172 ? 10.141 3.176 -2.59 1 98.31 172 ALA B N 1
ATOM 4875 C CA . ALA B 1 172 ? 10.266 1.944 -1.813 1 98.31 172 ALA B CA 1
ATOM 4876 C C . ALA B 1 172 ? 9.539 2.057 -0.479 1 98.31 172 ALA B C 1
ATOM 4878 O O . ALA B 1 172 ? 9.766 2.998 0.284 1 98.31 172 ALA B O 1
ATOM 4879 N N . LYS B 1 173 ? 8.617 1.166 -0.251 1 97.81 173 LYS B N 1
ATOM 4880 C CA . LYS B 1 173 ? 7.945 1.11 1.046 1 97.81 173 LYS B CA 1
ATOM 4881 C C . LYS B 1 173 ? 8.773 0.322 2.057 1 97.81 173 LYS B C 1
ATOM 4883 O O . LYS B 1 173 ? 8.844 -0.906 1.984 1 97.81 173 LYS B O 1
ATOM 4888 N N . ILE B 1 174 ? 9.344 1.062 3.02 1 97.88 174 ILE B N 1
ATOM 4889 C CA . ILE B 1 174 ? 10.367 0.496 3.895 1 97.88 174 ILE B CA 1
ATOM 4890 C C . ILE B 1 174 ? 10.008 0.778 5.352 1 97.88 174 ILE B C 1
ATOM 4892 O O . ILE B 1 174 ? 10.875 1.149 6.148 1 97.88 174 ILE B O 1
ATOM 4896 N N . TRP B 1 175 ? 8.75 0.648 5.719 1 95.81 175 TRP B N 1
ATOM 4897 C CA . TRP B 1 175 ? 8.281 0.915 7.074 1 95.81 175 TRP B CA 1
ATOM 4898 C C . TRP B 1 175 ? 8.945 -0.019 8.078 1 95.81 175 TRP B C 1
ATOM 4900 O O . TRP B 1 175 ? 8.75 -1.236 8.023 1 95.81 175 TRP B O 1
ATOM 4910 N N . PRO B 1 176 ? 9.719 0.521 9.055 1 95.38 176 PRO B N 1
ATOM 4911 C CA . PRO B 1 176 ? 10.531 -0.339 9.922 1 95.38 176 PRO B CA 1
ATOM 4912 C C . PRO B 1 176 ? 9.688 -1.128 10.922 1 95.38 176 PRO B C 1
ATOM 4914 O O . PRO B 1 176 ? 10.164 -2.107 11.5 1 95.38 176 PRO B O 1
ATOM 4917 N N . HIS B 1 177 ? 8.43 -0.744 11.125 1 91.81 177 HIS B N 1
ATOM 4918 C CA . HIS B 1 177 ? 7.586 -1.478 12.055 1 91.81 177 HIS B CA 1
ATOM 4919 C C . HIS B 1 177 ? 6.883 -2.643 11.367 1 91.81 177 HIS B C 1
ATOM 4921 O O . HIS B 1 177 ? 6.195 -3.432 12.016 1 91.81 177 HIS B O 1
ATOM 4927 N N . SER B 1 178 ? 7.059 -2.717 10.086 1 89.25 178 SER B N 1
ATOM 4928 C CA . SER B 1 178 ? 6.543 -3.877 9.367 1 89.25 178 SER B CA 1
ATOM 4929 C C . SER B 1 178 ? 7.25 -5.156 9.805 1 89.25 178 SER B C 1
ATOM 4931 O O . SER B 1 178 ? 8.469 -5.176 9.969 1 89.25 178 SER B O 1
ATOM 4933 N N . PRO B 1 179 ? 6.52 -6.23 9.945 1 85.62 179 PRO B N 1
ATOM 4934 C CA . PRO B 1 179 ? 7.148 -7.492 10.352 1 85.62 179 PRO B CA 1
ATOM 4935 C C . PRO B 1 179 ? 8.062 -8.07 9.273 1 85.62 179 PRO B C 1
ATOM 4937 O O . PRO B 1 179 ? 8.859 -8.969 9.555 1 85.62 179 PRO B O 1
ATOM 4940 N N . VAL B 1 180 ? 7.984 -7.547 8.117 1 85.12 180 VAL B N 1
ATOM 4941 C CA . VAL B 1 180 ? 8.758 -8.148 7.035 1 85.12 180 VAL B CA 1
ATOM 4942 C C . VAL B 1 180 ? 10.055 -7.363 6.836 1 85.12 180 VAL B C 1
ATOM 4944 O O . VAL B 1 180 ? 10.977 -7.84 6.168 1 85.12 180 VAL B O 1
ATOM 4947 N N . ILE B 1 181 ? 10.227 -6.195 7.332 1 90.12 181 ILE B N 1
ATOM 4948 C CA . ILE B 1 181 ? 11.383 -5.348 7.047 1 90.12 181 ILE B CA 1
ATOM 4949 C C . ILE B 1 181 ? 12.211 -5.156 8.32 1 90.12 181 ILE B C 1
ATOM 4951 O O . ILE B 1 181 ? 13.281 -5.746 8.461 1 90.12 181 ILE B O 1
ATOM 4955 N N . GLY B 1 182 ? 11.672 -4.504 9.289 1 92.31 182 GLY B N 1
ATOM 4956 C CA . GLY B 1 182 ? 12.391 -4.137 10.5 1 92.31 182 GLY B CA 1
ATOM 4957 C C . GLY B 1 182 ? 13.383 -3.012 10.289 1 92.31 182 GLY B C 1
ATOM 4958 O O . GLY B 1 182 ? 13.609 -2.578 9.156 1 92.31 182 GLY B O 1
ATOM 4959 N N . TYR B 1 183 ? 14.023 -2.498 11.375 1 95.69 183 TYR B N 1
ATOM 4960 C CA . TYR B 1 183 ? 14.93 -1.355 11.32 1 95.69 183 TYR B CA 1
ATOM 4961 C C . TYR B 1 183 ? 16.188 -1.696 10.539 1 95.69 183 TYR B C 1
ATOM 4963 O O . TYR B 1 183 ? 16.625 -0.918 9.688 1 95.69 183 TYR B O 1
ATOM 4971 N N . PRO B 1 184 ? 16.797 -2.928 10.758 1 96.12 184 PRO B N 1
ATOM 4972 C CA . PRO B 1 184 ? 18.047 -3.221 10.047 1 96.12 184 PRO B CA 1
ATOM 4973 C C . PRO B 1 184 ? 17.875 -3.211 8.531 1 96.12 184 PRO B C 1
ATOM 4975 O O . PRO B 1 184 ? 18.656 -2.582 7.82 1 96.12 184 PRO B O 1
ATOM 4978 N N . LYS B 1 185 ? 16.844 -3.871 8.086 1 95.38 185 LYS B N 1
ATOM 4979 C CA . LYS B 1 185 ? 16.594 -3.916 6.648 1 95.38 185 LYS B CA 1
ATOM 4980 C C . LYS B 1 185 ? 16.25 -2.533 6.109 1 95.38 185 LYS B C 1
ATOM 4982 O O . LYS B 1 185 ? 16.625 -2.182 4.992 1 95.38 185 LYS B O 1
ATOM 4987 N N . THR B 1 186 ? 15.492 -1.786 6.844 1 97.69 186 THR B N 1
ATOM 4988 C CA . THR B 1 186 ? 15.156 -0.421 6.453 1 97.69 186 THR B CA 1
ATOM 4989 C C . THR B 1 186 ? 16.422 0.394 6.195 1 97.69 186 THR B C 1
ATOM 4991 O O . THR B 1 186 ? 16.562 1.015 5.141 1 97.69 186 THR B O 1
ATOM 4994 N N . LEU B 1 187 ? 17.312 0.349 7.129 1 98.38 187 LEU B N 1
ATOM 4995 C CA . LEU B 1 187 ? 18.547 1.135 7.035 1 98.38 187 LEU B CA 1
ATOM 4996 C C . LEU B 1 187 ? 19.438 0.629 5.902 1 98.38 187 LEU B C 1
ATOM 4998 O O . LEU B 1 187 ? 20.047 1.424 5.184 1 98.38 187 LEU B O 1
ATOM 5002 N N . GLN B 1 188 ? 19.453 -0.646 5.727 1 96.62 188 GLN B N 1
ATOM 5003 C CA . GLN B 1 188 ? 20.219 -1.227 4.621 1 96.62 188 GLN B CA 1
ATOM 5004 C C . GLN B 1 188 ? 19.656 -0.764 3.275 1 96.62 188 GLN B C 1
ATOM 5006 O O . GLN B 1 188 ? 20.422 -0.407 2.373 1 96.62 188 GLN B O 1
ATOM 5011 N N . LEU B 1 189 ? 18.375 -0.798 3.168 1 97.25 189 LEU B N 1
ATOM 5012 C CA . LEU B 1 189 ? 17.734 -0.394 1.922 1 97.25 189 LEU B CA 1
ATOM 5013 C C . LEU B 1 189 ? 17.953 1.092 1.655 1 97.25 189 LEU B C 1
ATOM 5015 O O . LEU B 1 189 ? 18.156 1.498 0.509 1 97.25 189 LEU B O 1
ATOM 5019 N N . MET B 1 190 ? 17.859 1.9 2.699 1 98.38 190 MET B N 1
ATOM 5020 C CA . MET B 1 190 ? 18.109 3.328 2.533 1 98.38 190 MET B CA 1
ATOM 5021 C C . MET B 1 190 ? 19.484 3.562 1.928 1 98.38 190 MET B C 1
ATOM 5023 O O . MET B 1 190 ? 19.656 4.43 1.067 1 98.38 190 MET B O 1
ATOM 5027 N N . LYS B 1 191 ? 20.453 2.783 2.396 1 97.44 191 LYS B N 1
ATOM 5028 C CA . LYS B 1 191 ? 21.812 2.914 1.904 1 97.44 191 LYS B CA 1
ATOM 5029 C C . LYS B 1 191 ? 21.953 2.348 0.494 1 97.44 191 LYS B C 1
ATOM 5031 O O . LYS B 1 191 ? 22.422 3.035 -0.414 1 97.44 191 LYS B O 1
ATOM 5036 N N . ASP B 1 192 ? 21.438 1.129 0.266 1 95.5 192 ASP B N 1
ATOM 5037 C CA . ASP B 1 192 ? 21.625 0.399 -0.983 1 95.5 192 ASP B CA 1
ATOM 5038 C C . ASP B 1 192 ? 20.906 1.082 -2.137 1 95.5 192 ASP B C 1
ATOM 5040 O O . ASP B 1 192 ? 21.375 1.066 -3.275 1 95.5 192 ASP B O 1
ATOM 5044 N N . LEU B 1 193 ? 19.781 1.68 -1.86 1 97.69 193 LEU B N 1
ATOM 5045 C CA . LEU B 1 193 ? 18.969 2.293 -2.906 1 97.69 193 LEU B CA 1
ATOM 5046 C C . LEU B 1 193 ? 19.297 3.777 -3.045 1 97.69 193 LEU B C 1
ATOM 5048 O O . LEU B 1 193 ? 18.688 4.477 -3.855 1 97.69 193 LEU B O 1
ATOM 5052 N N . ARG B 1 194 ? 20.172 4.234 -2.215 1 97.62 194 ARG B N 1
ATOM 5053 C CA . ARG B 1 194 ? 20.547 5.645 -2.213 1 97.62 194 ARG B CA 1
ATOM 5054 C C . ARG B 1 194 ? 19.312 6.543 -2.115 1 97.62 194 ARG B C 1
ATOM 5056 O O . ARG B 1 194 ? 19.141 7.445 -2.932 1 97.62 194 ARG B O 1
ATOM 5063 N N . ILE B 1 195 ? 18.516 6.258 -1.148 1 98.56 195 ILE B N 1
ATOM 5064 C CA . ILE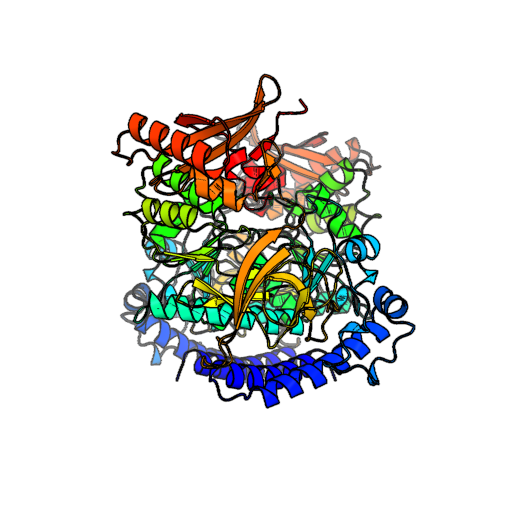 B 1 195 ? 17.281 7 -0.957 1 98.56 195 ILE B CA 1
ATOM 5065 C C . ILE B 1 195 ? 17.594 8.453 -0.612 1 98.56 195 ILE B C 1
ATOM 5067 O O . ILE B 1 195 ? 18.359 8.727 0.313 1 98.56 195 ILE B O 1
ATOM 5071 N N . GLY B 1 196 ? 16.953 9.344 -1.35 1 98.69 196 GLY B N 1
ATOM 5072 C CA . GLY B 1 196 ? 17.25 10.758 -1.174 1 98.69 196 GLY B CA 1
ATOM 5073 C C . GLY B 1 196 ? 16.172 11.5 -0.403 1 98.69 196 GLY B C 1
ATOM 5074 O O . GLY B 1 196 ? 16.438 12.555 0.177 1 98.69 196 GLY B O 1
ATOM 5075 N N . VAL B 1 197 ? 14.961 11.047 -0.412 1 98.81 197 VAL B N 1
ATOM 5076 C CA . VAL B 1 197 ? 13.828 11.633 0.295 1 98.81 197 VAL B CA 1
ATOM 5077 C C . VAL B 1 197 ? 13.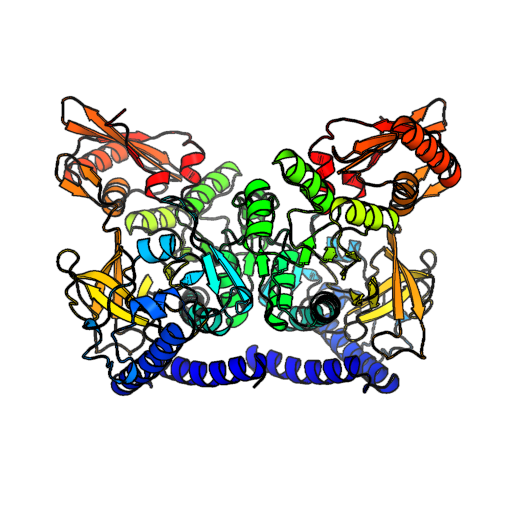102 10.547 1.087 1 98.81 197 VAL B C 1
ATOM 5079 O O . VAL B 1 197 ? 12.891 9.438 0.587 1 98.81 197 VAL B O 1
ATOM 5082 N N . VAL B 1 198 ? 12.758 10.828 2.309 1 98.69 198 VAL B N 1
ATOM 5083 C CA . VAL B 1 198 ? 11.992 9.891 3.125 1 98.69 198 VAL B CA 1
ATOM 5084 C C . VAL B 1 198 ? 10.719 10.562 3.631 1 98.69 198 VAL B C 1
ATOM 5086 O O . VAL B 1 198 ? 10.766 11.68 4.148 1 98.69 198 VAL B O 1
ATOM 5089 N N . ALA B 1 199 ? 9.633 9.93 3.406 1 98.12 199 ALA B N 1
ATOM 5090 C CA . ALA B 1 199 ? 8.352 10.344 3.969 1 98.12 199 ALA B CA 1
ATOM 5091 C C . ALA B 1 199 ? 8.039 9.57 5.25 1 98.12 199 ALA B C 1
ATOM 5093 O O . ALA B 1 199 ? 7.977 8.344 5.238 1 98.12 199 ALA B O 1
ATOM 5094 N N . SER B 1 200 ? 7.82 10.242 6.336 1 95.94 200 SER B N 1
ATOM 5095 C CA . SER B 1 200 ? 7.543 9.578 7.605 1 95.94 200 SER B CA 1
ATOM 5096 C C . SER B 1 200 ? 7.086 10.578 8.664 1 95.94 200 SER B C 1
ATOM 5098 O O . SER B 1 200 ? 6.922 11.766 8.367 1 95.94 200 SER B O 1
ATOM 5100 N N . ALA B 1 201 ? 6.738 10.086 9.797 1 93.31 201 ALA B N 1
ATOM 5101 C CA . ALA B 1 201 ? 6.473 10.938 10.961 1 93.31 201 ALA B CA 1
ATOM 5102 C C . ALA B 1 201 ? 7.77 11.305 11.672 1 93.31 201 ALA B C 1
ATOM 5104 O O . ALA B 1 201 ? 8.711 10.508 11.727 1 93.31 201 ALA B O 1
ATOM 5105 N N . PRO B 1 202 ? 7.828 12.492 12.281 1 92.75 202 PRO B N 1
ATOM 5106 C CA . PRO B 1 202 ? 9.055 12.93 12.945 1 92.75 202 PRO B CA 1
ATOM 5107 C C . PRO B 1 202 ? 9.508 11.969 14.047 1 92.75 202 PRO B C 1
ATOM 5109 O O . PRO B 1 202 ? 10.703 11.703 14.18 1 92.75 202 PRO B O 1
ATOM 5112 N N . GLY B 1 203 ? 8.586 11.484 14.828 1 89.94 203 GLY B N 1
ATOM 5113 C CA . GLY B 1 203 ? 8.945 10.555 15.891 1 89.94 203 GLY B CA 1
ATOM 5114 C C . GLY B 1 203 ? 9.688 9.336 15.383 1 89.94 203 GLY B C 1
ATOM 5115 O O . GLY B 1 203 ? 10.625 8.867 16.031 1 89.94 203 GLY B O 1
ATOM 5116 N N . LEU B 1 204 ? 9.258 8.82 14.258 1 93.12 204 LEU B N 1
ATOM 5117 C CA . LEU B 1 204 ? 9.906 7.645 13.68 1 93.12 204 LEU B CA 1
ATOM 5118 C C . LEU B 1 204 ? 11.305 7.98 13.18 1 93.12 204 LEU B C 1
ATOM 5120 O O . LEU B 1 204 ? 12.203 7.141 13.227 1 93.12 204 LEU B O 1
ATOM 5124 N N . LEU B 1 205 ? 11.477 9.172 12.727 1 95.38 205 LEU B N 1
ATOM 5125 C CA . LEU B 1 205 ? 12.781 9.594 12.234 1 95.38 205 LEU B CA 1
ATOM 5126 C C . LEU B 1 205 ? 13.789 9.688 13.375 1 95.38 205 LEU B C 1
ATOM 5128 O O . LEU B 1 205 ? 14.977 9.406 13.188 1 95.38 205 LEU B O 1
ATOM 5132 N N . LEU B 1 206 ? 13.297 10.102 14.578 1 94.38 206 LEU B N 1
ATOM 5133 C CA . LEU B 1 206 ? 14.148 10.078 15.766 1 94.38 206 LEU B CA 1
ATOM 5134 C C . LEU B 1 206 ? 14.539 8.648 16.125 1 94.38 206 LEU B C 1
ATOM 5136 O O . LEU B 1 206 ? 15.711 8.359 16.344 1 94.38 206 LEU B O 1
ATOM 5140 N N . ALA B 1 207 ? 13.555 7.82 16.109 1 93.5 207 ALA B N 1
ATOM 5141 C CA . ALA B 1 207 ? 13.805 6.414 16.422 1 93.5 207 ALA B CA 1
ATOM 5142 C C . ALA B 1 207 ? 14.75 5.785 15.414 1 93.5 207 ALA B C 1
ATOM 5144 O O . ALA B 1 207 ? 15.594 4.953 15.773 1 93.5 207 ALA B O 1
ATOM 5145 N N . LEU B 1 208 ? 14.578 6.129 14.227 1 96.38 208 LEU B N 1
ATOM 5146 C CA . LEU B 1 208 ? 15.422 5.602 13.156 1 96.38 208 LEU B CA 1
ATOM 5147 C C . LEU B 1 208 ? 16.875 6 13.367 1 96.38 208 LEU B C 1
ATOM 5149 O O . LEU B 1 208 ? 17.781 5.203 13.117 1 96.38 208 LEU B O 1
ATOM 5153 N N . ALA B 1 209 ? 17.109 7.211 13.758 1 97.19 209 ALA B N 1
ATOM 5154 C CA . ALA B 1 209 ? 18.469 7.66 14.047 1 97.19 209 ALA B CA 1
ATOM 5155 C C . ALA B 1 209 ? 19.094 6.844 15.172 1 97.19 209 ALA B C 1
ATOM 5157 O O . ALA B 1 209 ? 20.25 6.445 15.094 1 97.19 209 ALA B O 1
ATOM 5158 N N . LYS B 1 210 ? 18.328 6.672 16.172 1 95.5 210 LYS B N 1
ATOM 5159 C CA . LYS B 1 210 ? 18.766 5.863 17.297 1 95.5 210 LYS B CA 1
ATOM 5160 C C . LYS B 1 210 ? 19.188 4.465 16.844 1 95.5 210 LYS B C 1
ATOM 5162 O O . LYS B 1 210 ? 20.266 3.982 17.203 1 95.5 210 LYS B O 1
ATOM 5167 N N . GLU B 1 211 ? 18.328 3.848 16.062 1 96.19 211 GLU B N 1
ATOM 5168 C CA . GLU B 1 211 ? 18.578 2.496 15.57 1 96.19 211 GLU B CA 1
ATOM 5169 C C . GLU B 1 211 ? 19.766 2.475 14.609 1 96.19 211 GLU B C 1
ATOM 5171 O O . GLU B 1 211 ? 20.516 1.496 14.562 1 96.19 211 GLU B O 1
ATOM 5176 N N . ALA B 1 212 ? 19.875 3.486 13.828 1 97.81 212 ALA B N 1
ATOM 5177 C CA . ALA B 1 212 ? 21.031 3.588 12.938 1 97.81 212 ALA B CA 1
ATOM 5178 C C . ALA B 1 212 ? 22.344 3.561 13.727 1 97.81 212 ALA B C 1
ATOM 5180 O O . ALA B 1 212 ? 23.25 2.801 13.406 1 97.81 212 ALA B O 1
ATOM 5181 N N . GLU B 1 213 ? 22.422 4.328 14.797 1 97.06 213 GLU B N 1
ATOM 5182 C CA . GLU B 1 213 ? 23.625 4.363 15.625 1 97.06 213 GLU B CA 1
ATOM 5183 C C . GLU B 1 213 ? 23.875 3.012 16.281 1 97.06 213 GLU B C 1
ATOM 5185 O O . GLU B 1 213 ? 25.016 2.555 16.359 1 97.06 213 GLU B O 1
ATOM 5190 N N . ARG B 1 214 ? 22.812 2.457 16.719 1 95.44 214 ARG B N 1
ATOM 5191 C CA . ARG B 1 214 ? 22.922 1.147 17.359 1 95.44 214 ARG B CA 1
ATOM 5192 C C . ARG B 1 214 ? 23.516 0.122 16.406 1 95.44 214 ARG B C 1
ATOM 5194 O O . ARG B 1 214 ? 24.266 -0.76 16.812 1 95.44 214 ARG B O 1
ATOM 5201 N N . LEU B 1 215 ? 23.203 0.26 15.117 1 96.5 215 LEU B N 1
ATOM 5202 C CA . LEU B 1 215 ? 23.641 -0.696 14.102 1 96.5 215 LEU B CA 1
ATOM 5203 C C . LEU B 1 215 ? 24.984 -0.28 13.508 1 96.5 215 LEU B C 1
ATOM 5205 O O . LEU B 1 215 ? 25.453 -0.894 12.547 1 96.5 215 LEU B O 1
ATOM 5209 N N . GLY B 1 216 ? 25.531 0.778 14.008 1 96.88 216 GLY B N 1
ATOM 5210 C CA . GLY B 1 216 ? 26.875 1.164 13.633 1 96.88 216 GLY B CA 1
ATOM 5211 C C . GLY B 1 216 ? 26.922 2.189 12.516 1 96.88 216 GLY B C 1
ATOM 5212 O O . GLY B 1 216 ? 27.984 2.486 11.984 1 96.88 216 GLY B O 1
ATOM 5213 N N . PHE B 1 217 ? 25.797 2.713 12.148 1 97.75 217 PHE B N 1
ATOM 5214 C CA . PHE B 1 217 ? 25.75 3.738 11.109 1 97.75 217 PHE B CA 1
ATOM 5215 C C . PHE B 1 217 ? 25.891 5.129 11.719 1 97.75 217 PHE B C 1
ATOM 5217 O O . PHE B 1 217 ? 25.578 5.332 12.891 1 97.75 217 PHE B O 1
ATOM 5224 N N . ASN B 1 218 ? 26.438 6.039 11 1 97.31 218 ASN B N 1
ATOM 5225 C CA . ASN B 1 218 ? 26.312 7.477 11.234 1 97.31 218 ASN B CA 1
ATOM 5226 C C . ASN B 1 218 ? 25.203 8.086 10.375 1 97.31 218 ASN B C 1
ATOM 5228 O O . ASN B 1 218 ? 25.359 8.25 9.164 1 97.31 218 ASN B O 1
ATOM 5232 N N . PRO B 1 219 ? 24.109 8.453 10.961 1 97.31 219 PRO B N 1
ATOM 5233 C CA . PRO B 1 219 ? 22.969 8.945 10.188 1 97.31 219 PRO B CA 1
ATOM 5234 C C . PRO B 1 219 ? 23.344 10.086 9.242 1 97.31 219 PRO B C 1
ATOM 5236 O O . PRO B 1 219 ? 22.859 10.141 8.109 1 97.31 219 PRO B O 1
ATOM 5239 N N . ARG B 1 220 ? 24.188 10.984 9.641 1 95.56 220 ARG B N 1
ATOM 5240 C CA . ARG B 1 220 ? 24.516 12.18 8.875 1 95.56 220 ARG B CA 1
ATOM 5241 C C . ARG B 1 220 ? 25.453 11.844 7.715 1 95.56 220 ARG B C 1
ATOM 5243 O O . ARG B 1 220 ? 25.438 12.523 6.684 1 95.56 220 ARG B O 1
ATOM 5250 N N . GLN B 1 221 ? 26.188 10.719 7.781 1 97.12 221 GLN B N 1
ATOM 5251 C CA . GLN B 1 221 ? 27.281 10.492 6.844 1 97.12 221 GLN B CA 1
ATOM 5252 C C . GLN B 1 221 ? 27 9.297 5.938 1 97.12 221 GLN B C 1
ATOM 5254 O O . GLN B 1 221 ? 27.438 9.266 4.785 1 97.12 221 GLN B O 1
ATOM 5259 N N . ASP B 1 222 ? 26.297 8.391 6.414 1 97.88 222 ASP B N 1
ATOM 5260 C CA . ASP B 1 222 ? 26.266 7.09 5.754 1 97.88 222 ASP B CA 1
ATOM 5261 C C . ASP B 1 222 ? 25.109 6.992 4.773 1 97.88 222 ASP B C 1
ATOM 5263 O O . ASP B 1 222 ? 24.984 6.008 4.043 1 97.88 222 ASP B O 1
ATOM 5267 N N . PHE B 1 223 ? 24.234 7.906 4.707 1 98.06 223 PHE B N 1
ATOM 5268 C CA . PHE B 1 223 ? 23.047 7.844 3.879 1 98.06 223 PHE B CA 1
ATOM 5269 C C . PHE B 1 223 ? 23.016 9 2.885 1 98.06 223 PHE B C 1
ATOM 5271 O O . PHE B 1 223 ? 23.719 9.992 3.057 1 98.06 223 PHE B O 1
ATOM 5278 N N . HIS B 1 224 ? 22.188 8.891 1.842 1 96.94 224 HIS B N 1
ATOM 5279 C CA . HIS B 1 224 ? 22.125 9.852 0.749 1 96.94 224 HIS B CA 1
ATOM 5280 C C . HIS B 1 224 ? 20.953 10.812 0.937 1 96.94 224 HIS B C 1
ATOM 5282 O O . HIS B 1 224 ? 20.578 11.531 0.009 1 96.94 224 HIS B O 1
ATOM 5288 N N . LEU B 1 225 ? 20.438 10.906 2.09 1 98.12 225 LEU B N 1
ATOM 5289 C CA . LEU B 1 225 ? 19.234 11.664 2.404 1 98.12 225 LEU B CA 1
ATOM 5290 C C . LEU B 1 225 ? 19.469 13.164 2.234 1 98.12 225 LEU B C 1
ATOM 5292 O O . LEU B 1 225 ? 20.5 13.688 2.682 1 98.12 225 LEU B O 1
ATOM 5296 N N . ARG B 1 226 ? 18.484 13.836 1.585 1 98.38 226 ARG B N 1
ATOM 5297 C CA . ARG B 1 226 ? 18.547 15.281 1.454 1 98.38 226 ARG B CA 1
ATOM 5298 C C . ARG B 1 226 ? 17.312 15.953 2.049 1 98.38 226 ARG B C 1
ATOM 5300 O O . ARG B 1 226 ? 17.359 17.125 2.432 1 98.38 226 ARG B O 1
ATOM 5307 N N . ALA B 1 227 ? 16.219 15.188 2.127 1 98.62 227 ALA B N 1
ATOM 5308 C CA . ALA B 1 227 ? 14.984 15.812 2.621 1 98.62 227 ALA B CA 1
ATOM 5309 C C . ALA B 1 227 ? 14.102 14.789 3.326 1 98.62 227 ALA B C 1
ATOM 5311 O O . ALA B 1 227 ? 14.047 13.625 2.93 1 98.62 227 ALA B O 1
ATOM 5312 N N . PHE B 1 228 ? 13.438 15.211 4.359 1 98.19 228 PHE B N 1
ATOM 5313 C CA . PHE B 1 228 ? 12.312 14.5 4.965 1 98.19 228 PHE B CA 1
ATOM 5314 C C . PHE B 1 228 ? 10.992 15.156 4.582 1 98.19 228 PHE B C 1
ATOM 5316 O O . PHE B 1 228 ? 10.859 16.391 4.637 1 98.19 228 PHE B O 1
ATOM 5323 N N . MET B 1 229 ? 10.062 14.406 4.129 1 98.25 229 MET B N 1
ATOM 5324 C CA . MET B 1 229 ? 8.68 14.836 3.93 1 98.25 229 MET B CA 1
ATOM 5325 C C . MET B 1 229 ? 7.777 14.305 5.039 1 98.25 229 MET B C 1
ATOM 5327 O O . MET B 1 229 ? 7.223 13.211 4.93 1 98.25 229 MET B O 1
ATOM 5331 N N . MET B 1 230 ? 7.559 15.078 6.031 1 96.31 230 MET B N 1
ATOM 5332 C CA . MET B 1 230 ? 6.973 14.586 7.277 1 96.31 230 MET B CA 1
ATOM 5333 C C . MET B 1 230 ? 5.461 14.789 7.285 1 96.31 230 MET B C 1
ATOM 5335 O O . MET B 1 230 ? 4.957 15.75 6.707 1 96.31 230 MET B O 1
ATOM 5339 N N . SER B 1 231 ? 4.758 13.844 7.867 1 92.44 231 SER B N 1
ATOM 5340 C CA . SER B 1 231 ? 3.32 13.914 8.109 1 92.44 231 SER B CA 1
ATOM 5341 C C . SER B 1 231 ? 2.926 13.117 9.344 1 92.44 231 SER B C 1
ATOM 5343 O O . SER B 1 231 ? 3.76 12.438 9.945 1 92.44 231 SER B O 1
ATOM 5345 N N . GLY B 1 232 ? 1.701 13.297 9.758 1 84.06 232 GLY B N 1
ATOM 5346 C CA . GLY B 1 232 ? 1.173 12.523 10.867 1 84.06 232 GLY B CA 1
ATOM 5347 C C . GLY B 1 232 ? 1.285 13.234 12.203 1 84.06 232 GLY B C 1
ATOM 5348 O O . GLY B 1 232 ? 0.461 13.031 13.094 1 84.06 232 GLY B O 1
ATOM 5349 N N . GLU B 1 233 ? 2.465 13.945 12.336 1 78.75 233 GLU B N 1
ATOM 5350 C CA . GLU B 1 233 ? 2.721 14.75 13.531 1 78.75 233 GLU B CA 1
ATOM 5351 C C . GLU B 1 233 ? 3.246 16.125 13.156 1 78.75 233 GLU B C 1
ATOM 5353 O O . GLU B 1 233 ? 3.977 16.281 12.18 1 78.75 233 GLU B O 1
ATOM 5358 N N . LEU B 1 234 ? 2.717 17.047 13.898 1 74.44 234 LEU B N 1
ATOM 5359 C CA . LEU B 1 234 ? 3.311 18.359 13.656 1 74.44 234 LEU B CA 1
ATOM 5360 C C . LEU B 1 234 ? 4.711 18.438 14.25 1 74.44 234 LEU B C 1
ATOM 5362 O O . LEU B 1 234 ? 4.957 17.922 15.344 1 74.44 234 LEU B O 1
ATOM 5366 N N . CYS B 1 235 ? 5.578 19.016 13.516 1 86.12 235 CYS B N 1
ATOM 5367 C CA . CYS B 1 235 ? 6.98 19.172 13.883 1 86.12 235 CYS B CA 1
ATOM 5368 C C . CYS B 1 235 ? 7.32 20.641 14.133 1 86.12 235 CYS B C 1
ATOM 5370 O O . CYS B 1 235 ? 7.133 21.484 13.25 1 86.12 235 CYS B O 1
ATOM 5372 N N . THR B 1 236 ? 7.781 20.922 15.336 1 89.88 236 THR B N 1
ATOM 5373 C CA . THR B 1 236 ? 8.188 22.281 15.672 1 89.88 236 THR B CA 1
ATOM 5374 C C . THR B 1 236 ? 9.508 22.641 14.992 1 89.88 236 THR B C 1
ATOM 5376 O O . THR B 1 236 ? 10.258 21.75 14.586 1 89.88 236 THR B O 1
ATOM 5379 N N . PRO B 1 237 ? 9.75 23.953 14.883 1 93.25 237 PRO B N 1
ATOM 5380 C CA . PRO B 1 237 ? 11.055 24.359 14.359 1 93.25 237 PRO B CA 1
ATOM 5381 C C . PRO B 1 237 ? 12.219 23.75 15.141 1 93.25 237 PRO B C 1
ATOM 5383 O O . PRO B 1 237 ? 13.234 23.375 14.547 1 93.25 237 PRO B O 1
ATOM 5386 N N . ALA B 1 238 ? 12.062 23.641 16.406 1 94.88 238 ALA B N 1
ATOM 5387 C CA . ALA B 1 238 ? 13.125 23.078 17.234 1 94.88 238 ALA B CA 1
ATOM 5388 C C . ALA B 1 238 ? 13.367 21.609 16.891 1 94.88 238 ALA B C 1
ATOM 5390 O O . ALA B 1 238 ? 14.516 21.172 16.812 1 94.88 238 ALA B O 1
ATOM 5391 N N . LEU B 1 239 ? 12.32 20.875 16.75 1 93.94 239 LEU B N 1
ATOM 5392 C CA . LEU B 1 239 ? 12.461 19.469 16.391 1 93.94 239 LEU B CA 1
ATOM 5393 C C . LEU B 1 239 ? 13.062 19.328 14.992 1 93.94 239 LEU B C 1
ATOM 5395 O O . LEU B 1 239 ? 13.875 18.422 14.75 1 93.94 239 LEU B O 1
ATOM 5399 N N . LYS B 1 240 ? 12.68 20.156 14.047 1 96.25 240 LYS B N 1
ATOM 5400 C CA . LYS B 1 240 ? 13.258 20.141 12.711 1 96.25 240 LYS B CA 1
ATOM 5401 C C . LYS B 1 240 ? 14.766 20.375 12.758 1 96.25 240 LYS B C 1
ATOM 5403 O O . LYS B 1 240 ? 15.523 19.688 12.062 1 96.25 240 LYS B O 1
ATOM 5408 N N . ASN B 1 241 ? 15.117 21.359 13.555 1 97.12 241 ASN B N 1
ATOM 5409 C CA . ASN B 1 241 ? 16.547 21.625 13.719 1 97.12 241 ASN B CA 1
ATOM 5410 C C . ASN B 1 241 ? 17.281 20.422 14.305 1 97.12 241 ASN B C 1
ATOM 5412 O O . ASN B 1 241 ? 18.406 20.141 13.914 1 97.12 241 ASN B O 1
ATOM 5416 N N . ASN B 1 242 ? 16.656 19.812 15.266 1 96.88 242 ASN B N 1
ATOM 5417 C CA . ASN B 1 242 ? 17.234 18.609 15.836 1 96.88 242 ASN B CA 1
ATOM 5418 C C . ASN B 1 242 ? 17.391 17.516 14.797 1 96.88 242 ASN B C 1
ATOM 5420 O O . ASN B 1 242 ? 18.422 16.844 14.734 1 96.88 242 ASN B O 1
ATOM 5424 N N . LEU B 1 243 ? 16.359 17.266 14 1 97 243 LEU B N 1
ATOM 5425 C CA . LEU B 1 243 ? 16.422 16.266 12.945 1 97 243 LEU B CA 1
ATOM 5426 C C . LEU B 1 243 ? 17.547 16.594 11.961 1 97 243 LEU B C 1
ATOM 5428 O O . LEU B 1 243 ? 18.266 15.688 11.523 1 97 243 LEU B O 1
ATOM 5432 N N . TYR B 1 244 ? 17.703 17.859 11.625 1 97.94 244 TYR B N 1
ATOM 5433 C CA . TYR B 1 244 ? 18.797 18.281 10.766 1 97.94 244 TYR B CA 1
ATOM 5434 C C . TYR B 1 244 ? 20.141 17.938 11.398 1 97.94 244 TYR B C 1
ATOM 5436 O O . TYR B 1 244 ? 21.047 17.469 10.711 1 97.94 244 TYR B O 1
ATOM 5444 N N . SER B 1 245 ? 20.266 18.219 12.656 1 97.75 245 SER B N 1
ATOM 5445 C CA . SER B 1 245 ? 21.516 17.953 13.344 1 97.75 245 SER B CA 1
ATOM 5446 C C . SER B 1 245 ? 21.844 16.469 13.344 1 97.75 245 SER B C 1
ATOM 5448 O O . SER B 1 245 ? 23.016 16.078 13.312 1 97.75 245 SER B O 1
ATOM 5450 N N . LEU B 1 246 ? 20.844 15.609 13.352 1 97.81 246 LEU B N 1
ATOM 5451 C CA . LEU B 1 246 ? 21.031 14.164 13.383 1 97.81 246 LEU B CA 1
ATOM 5452 C C . LEU B 1 246 ? 21.328 13.617 11.992 1 97.81 246 LEU B C 1
ATOM 5454 O O . LEU B 1 246 ? 22.219 12.789 11.82 1 97.81 246 LEU B O 1
ATOM 5458 N N . TRP B 1 247 ? 20.594 14.102 10.945 1 98.19 247 TRP B N 1
ATOM 5459 C CA . TRP B 1 247 ? 20.578 13.438 9.648 1 98.19 247 TRP B CA 1
ATOM 5460 C C . TRP B 1 247 ? 21.234 14.297 8.586 1 98.19 247 TRP B C 1
ATOM 5462 O O . TRP B 1 247 ? 21.594 13.812 7.508 1 98.19 247 TRP B O 1
ATOM 5472 N N . GLY B 1 248 ? 21.344 15.625 8.812 1 97.38 248 GLY B N 1
ATOM 5473 C CA . GLY B 1 248 ? 21.938 16.531 7.848 1 97.38 248 GLY B CA 1
ATOM 5474 C C . GLY B 1 248 ? 21.016 16.859 6.688 1 97.38 248 GLY B C 1
ATOM 5475 O O . GLY B 1 248 ? 21.484 17.281 5.621 1 97.38 248 GLY B O 1
ATOM 5476 N N . CYS B 1 249 ? 19.766 16.594 6.828 1 96.25 249 CYS B N 1
ATOM 5477 C CA . CYS B 1 249 ? 18.844 16.859 5.727 1 96.25 249 CYS B CA 1
ATOM 5478 C C . CYS B 1 249 ? 17.719 17.781 6.168 1 96.25 249 CYS B C 1
ATOM 5480 O O . CYS B 1 249 ? 17.438 17.891 7.359 1 96.25 249 CYS B O 1
ATOM 5482 N N . GLU B 1 250 ? 17.094 18.484 5.199 1 97.44 250 GLU B N 1
ATOM 5483 C CA . GLU B 1 250 ? 16.016 19.422 5.477 1 97.44 250 GLU B CA 1
ATOM 5484 C C . GLU B 1 250 ? 14.695 18.688 5.707 1 97.44 250 GLU B C 1
ATOM 5486 O O . GLU B 1 250 ? 14.398 17.703 5.012 1 97.44 250 GLU B O 1
ATOM 5491 N N . ALA B 1 251 ? 13.969 19.125 6.707 1 97.31 251 ALA B N 1
ATOM 5492 C CA . ALA B 1 251 ? 12.68 18.5 7.027 1 97.31 251 ALA B CA 1
ATOM 5493 C C . ALA B 1 251 ? 11.523 19.438 6.672 1 97.31 251 ALA B C 1
ATOM 5495 O O . ALA B 1 251 ? 11.555 20.625 6.988 1 97.31 251 ALA B O 1
ATOM 5496 N N . TYR B 1 252 ? 10.523 18.891 6.008 1 97.5 252 TYR B N 1
ATOM 5497 C CA . TYR B 1 252 ? 9.336 19.625 5.598 1 97.5 252 TYR B CA 1
ATOM 5498 C C . TYR B 1 252 ? 8.094 19.094 6.301 1 97.5 252 TYR B C 1
ATOM 5500 O O . TYR B 1 252 ? 7.883 17.875 6.367 1 97.5 252 TYR B O 1
ATOM 5508 N N . ASN B 1 253 ? 7.352 20.016 6.938 1 95.38 253 ASN B N 1
ATOM 5509 C CA . ASN B 1 253 ? 5.977 19.625 7.23 1 95.38 253 ASN B CA 1
ATOM 5510 C C . ASN B 1 253 ? 5.16 19.453 5.957 1 95.38 253 ASN B C 1
ATOM 5512 O O . ASN B 1 253 ? 4.457 20.359 5.523 1 95.38 253 ASN B O 1
ATOM 5516 N N . SER B 1 254 ? 5.195 18.266 5.441 1 96.44 254 SER B N 1
ATOM 5517 C CA . SER B 1 254 ? 4.863 18.016 4.039 1 96.44 254 SER B CA 1
ATOM 5518 C C . SER B 1 254 ? 3.371 18.219 3.785 1 96.44 254 SER B C 1
ATOM 5520 O O . SER B 1 254 ? 2.971 18.609 2.688 1 96.44 254 SER B O 1
ATOM 5522 N N . LEU B 1 255 ? 2.545 17.797 4.758 1 95.25 255 LEU B N 1
ATOM 5523 C CA . LEU B 1 255 ? 1.11 17.891 4.516 1 95.25 255 LEU B CA 1
ATOM 5524 C C . LEU B 1 255 ? 0.344 18.031 5.828 1 95.25 255 LEU B C 1
ATOM 5526 O O . LEU B 1 255 ? 0.817 17.594 6.879 1 95.25 255 LEU B O 1
ATOM 5530 N N . TYR B 1 256 ? -0.693 18.781 5.727 1 95 256 TYR B N 1
ATOM 5531 C CA . TYR B 1 256 ? -1.717 18.844 6.766 1 95 256 TYR B CA 1
ATOM 5532 C C . TYR B 1 256 ? -3.055 18.344 6.242 1 95 256 TYR B C 1
ATOM 5534 O O . TYR B 1 256 ? -3.471 18.688 5.137 1 95 256 TYR B O 1
ATOM 5542 N N . GLY B 1 257 ? -3.646 17.469 7.039 1 94.19 257 GLY B N 1
ATOM 5543 C CA . GLY B 1 257 ? -4.945 16.906 6.695 1 94.19 257 GLY B CA 1
ATOM 5544 C C . GLY B 1 257 ? -5.453 15.914 7.719 1 94.19 257 GLY B C 1
ATOM 5545 O O . GLY B 1 257 ? -5.078 15.977 8.891 1 94.19 257 GLY B O 1
ATOM 5546 N N . SER B 1 258 ? -6.422 15.195 7.363 1 92.44 258 SER B N 1
ATOM 5547 C CA . SER B 1 258 ? -7.008 14.141 8.18 1 92.44 258 SER B CA 1
ATOM 5548 C C . SER B 1 258 ? -7.574 13.016 7.312 1 92.44 258 SER B C 1
ATOM 5550 O O . SER B 1 258 ? -7.699 13.172 6.094 1 92.44 258 SER B O 1
ATOM 5552 N N . GLN B 1 259 ? -7.695 11.852 7.934 1 92.31 259 GLN B N 1
ATOM 5553 C CA . GLN B 1 259 ? -8.336 10.773 7.188 1 92.31 259 GLN B CA 1
ATOM 5554 C C . GLN B 1 259 ? -9.742 11.172 6.738 1 92.31 259 GLN B C 1
ATOM 5556 O O . GLN B 1 259 ? -10.195 10.766 5.668 1 92.31 259 GLN B O 1
ATOM 5561 N N . GLU B 1 260 ? -10.43 12.023 7.453 1 94.31 260 GLU B N 1
ATOM 5562 C CA . GLU B 1 260 ? -11.797 12.445 7.168 1 94.31 260 GLU B CA 1
ATOM 5563 C C . GLU B 1 260 ? -11.844 13.43 6.004 1 94.31 260 GLU B C 1
ATOM 5565 O O . GLU B 1 260 ? -12.711 13.32 5.133 1 94.31 260 GLU B O 1
ATOM 5570 N N . ALA B 1 261 ? -10.914 14.328 6.039 1 96.44 261 ALA B N 1
ATOM 5571 C CA . ALA B 1 261 ? -11 15.438 5.098 1 96.44 261 ALA B CA 1
ATOM 5572 C C . ALA B 1 261 ? -9.844 15.406 4.105 1 96.44 261 ALA B C 1
ATOM 5574 O O . ALA B 1 261 ? -9.68 16.312 3.293 1 96.44 261 ALA B O 1
ATOM 5575 N N . MET B 1 262 ? -9.016 14.344 4.156 1 96.94 262 MET B N 1
ATOM 5576 C CA . MET B 1 262 ? -7.934 14.133 3.203 1 96.94 262 MET B CA 1
ATOM 5577 C C . MET B 1 262 ? -6.895 15.242 3.299 1 96.94 262 MET B C 1
ATOM 5579 O O . MET B 1 262 ? -6.535 15.672 4.398 1 96.94 262 MET B O 1
ATOM 5583 N N . ILE B 1 263 ? -6.254 15.641 2.205 1 97.88 263 ILE B N 1
ATOM 5584 C CA . ILE B 1 263 ? -5.168 16.609 2.223 1 97.88 263 ILE B CA 1
ATOM 5585 C C . ILE B 1 263 ? -5.738 18.031 2.135 1 97.88 263 ILE B C 1
ATOM 5587 O O . ILE B 1 263 ? -6.266 18.422 1.094 1 97.88 263 ILE B O 1
ATOM 5591 N N . ILE B 1 264 ? -5.543 18.797 3.197 1 98.19 264 ILE B N 1
ATOM 5592 C CA . ILE B 1 264 ? -6.102 20.141 3.283 1 98.19 264 ILE B CA 1
ATOM 5593 C C . ILE B 1 264 ? -5.047 21.156 2.881 1 98.19 264 ILE B C 1
ATOM 5595 O O . ILE B 1 264 ? -5.371 22.219 2.336 1 98.19 264 ILE B O 1
ATOM 5599 N N . ALA B 1 265 ? -3.816 20.859 3.141 1 98 265 ALA B N 1
ATOM 5600 C CA . ALA B 1 265 ? -2.691 21.719 2.781 1 98 265 ALA B CA 1
ATOM 5601 C C . ALA B 1 265 ? -1.428 20.891 2.543 1 98 265 ALA B C 1
ATOM 5603 O O . ALA B 1 265 ? -1.294 19.781 3.064 1 98 265 ALA B O 1
ATOM 5604 N N . ALA B 1 266 ? -0.562 21.391 1.737 1 98.19 266 ALA B N 1
ATOM 5605 C CA . ALA B 1 266 ? 0.73 20.766 1.474 1 98.19 266 ALA B CA 1
ATOM 5606 C C . ALA B 1 266 ? 1.842 21.797 1.397 1 98.19 266 ALA B C 1
ATOM 5608 O O . ALA B 1 266 ? 1.592 22.969 1.06 1 98.19 266 ALA B O 1
ATOM 5609 N N . ALA B 1 267 ? 3.012 21.359 1.688 1 97.38 267 ALA B N 1
ATOM 5610 C CA . ALA B 1 267 ? 4.137 22.281 1.83 1 97.38 267 ALA B CA 1
ATOM 5611 C C . ALA B 1 267 ? 4.668 22.719 0.466 1 97.38 267 ALA B C 1
ATOM 5613 O O . ALA B 1 267 ? 4.633 21.938 -0.493 1 97.38 267 ALA B O 1
ATOM 5614 N N . ASN B 1 268 ? 5.117 23.922 0.358 1 97.19 268 ASN B N 1
ATOM 5615 C CA . ASN B 1 268 ? 5.941 24.328 -0.775 1 97.19 268 ASN B CA 1
ATOM 5616 C C . ASN B 1 268 ? 7.426 24.109 -0.496 1 97.19 268 ASN B C 1
ATOM 5618 O O . ASN B 1 268 ? 7.789 23.531 0.525 1 97.19 268 ASN B O 1
ATOM 5622 N N . ALA B 1 269 ? 8.297 24.531 -1.399 1 96.44 269 ALA B N 1
ATOM 5623 C CA . ALA B 1 269 ? 9.727 24.266 -1.307 1 96.44 269 ALA B CA 1
ATOM 5624 C C . ALA B 1 269 ? 10.359 25.047 -0.153 1 96.44 269 ALA B C 1
ATOM 5626 O O . ALA B 1 269 ? 11.484 24.75 0.254 1 96.44 269 ALA B O 1
ATOM 5627 N N . SER B 1 270 ? 9.641 26.031 0.443 1 96.38 270 SER B N 1
ATOM 5628 C CA . SER B 1 270 ? 10.141 26.812 1.575 1 96.38 270 SER B CA 1
ATOM 5629 C C . SER B 1 270 ? 9.547 26.312 2.889 1 96.38 270 SER B C 1
ATOM 5631 O O . SER B 1 270 ? 9.641 26.984 3.914 1 96.38 270 SER B O 1
ATOM 5633 N N . ASP B 1 271 ? 8.859 25.141 2.861 1 96.44 271 ASP B N 1
ATOM 5634 C CA . ASP B 1 271 ? 8.297 24.5 4.043 1 96.44 271 ASP B CA 1
ATOM 5635 C C . ASP B 1 271 ? 7.125 25.297 4.602 1 96.44 271 ASP B C 1
ATOM 5637 O O . ASP B 1 271 ? 6.938 25.375 5.816 1 96.44 271 ASP B O 1
ATOM 5641 N N . GLN B 1 272 ? 6.438 26 3.752 1 96.88 272 GLN B N 1
ATOM 5642 C CA . GLN B 1 272 ? 5.188 26.656 4.109 1 96.88 272 GLN B CA 1
ATOM 5643 C C . GLN B 1 272 ? 3.982 25.844 3.662 1 96.88 272 GLN B C 1
ATOM 5645 O O . GLN B 1 272 ? 3.951 25.328 2.535 1 96.88 272 GLN B O 1
ATOM 5650 N N . LEU B 1 273 ? 2.996 25.688 4.516 1 97.12 273 LEU B N 1
ATOM 5651 C CA . LEU B 1 273 ? 1.797 24.938 4.164 1 97.12 273 LEU B CA 1
ATOM 5652 C C . LEU B 1 273 ? 0.851 25.781 3.322 1 97.12 273 LEU B C 1
ATOM 5654 O O . LEU B 1 273 ? 0.406 26.844 3.764 1 97.12 273 LEU B O 1
ATOM 5658 N N . MET B 1 274 ? 0.587 25.328 2.127 1 97.81 274 MET B N 1
ATOM 5659 C CA . MET B 1 274 ? -0.357 25.969 1.224 1 97.81 274 MET B CA 1
ATOM 5660 C C . MET B 1 274 ? -1.707 25.266 1.245 1 97.81 274 MET B C 1
ATOM 5662 O O . MET B 1 274 ? -1.798 24.078 0.907 1 97.81 274 MET B O 1
ATOM 5666 N N . PRO B 1 275 ? -2.742 25.984 1.599 1 98.06 275 PRO B N 1
ATOM 5667 C CA . PRO B 1 275 ? -4.059 25.344 1.567 1 98.06 275 PRO B CA 1
ATOM 5668 C C . PRO B 1 275 ? -4.48 24.938 0.158 1 98.06 275 PRO B C 1
ATOM 5670 O O . PRO B 1 275 ? -4.195 25.641 -0.808 1 98.06 275 PRO B O 1
ATOM 5673 N N . HIS B 1 276 ? -5.172 23.828 0.045 1 98.06 276 HIS B N 1
ATOM 5674 C CA . HIS B 1 276 ? -5.695 23.312 -1.21 1 98.06 276 HIS B CA 1
ATOM 5675 C C . HIS B 1 276 ? -7.008 23.984 -1.589 1 98.06 276 HIS B C 1
ATOM 5677 O O . HIS B 1 276 ? -8.07 23.359 -1.531 1 98.06 276 HIS B O 1
ATOM 5683 N N . ARG B 1 277 ? -6.98 25.125 -2.232 1 98.12 277 ARG B N 1
ATOM 5684 C CA . ARG B 1 277 ? -8.156 25.969 -2.432 1 98.12 277 ARG B CA 1
ATOM 5685 C C . ARG B 1 277 ? -9.016 25.453 -3.576 1 98.12 277 ARG B C 1
ATOM 5687 O O . ARG B 1 277 ? -10.164 25.859 -3.736 1 98.12 277 ARG B O 1
ATOM 5694 N N . LEU B 1 278 ? -8.516 24.547 -4.383 1 98.38 278 LEU B N 1
ATOM 5695 C CA . LEU B 1 278 ? -9.344 23.953 -5.43 1 98.38 278 LEU B CA 1
ATOM 5696 C C . LEU B 1 278 ? -10.305 22.922 -4.84 1 98.38 278 LEU B C 1
ATOM 5698 O O . LEU B 1 278 ? -11.367 22.672 -5.414 1 98.38 278 LEU B O 1
ATOM 5702 N N . ASN B 1 279 ? -9.914 22.344 -3.709 1 98.69 279 ASN B N 1
ATOM 5703 C CA . ASN B 1 279 ? -10.711 21.25 -3.164 1 98.69 279 ASN B CA 1
ATOM 5704 C C . ASN B 1 279 ? -11.531 21.703 -1.954 1 98.69 279 ASN B C 1
ATOM 5706 O O . ASN B 1 279 ? -12.414 20.984 -1.498 1 98.69 279 ASN B O 1
ATOM 5710 N N . TYR B 1 280 ? -11.211 22.938 -1.43 1 98.75 280 TYR B N 1
ATOM 5711 C CA . TYR B 1 280 ? -11.867 23.328 -0.187 1 98.75 280 TYR B CA 1
ATOM 5712 C C . TYR B 1 280 ? -12.266 24.797 -0.223 1 98.75 280 TYR B C 1
ATOM 5714 O O . TYR B 1 280 ? -11.539 25.641 -0.768 1 98.75 280 TYR B O 1
ATOM 5722 N N . ILE B 1 281 ? -13.398 25.062 0.353 1 98.69 281 ILE B N 1
ATOM 5723 C CA . ILE B 1 281 ? -13.648 26.391 0.901 1 98.69 281 ILE B CA 1
ATOM 5724 C C . ILE B 1 281 ? -13.164 26.453 2.348 1 98.69 281 ILE B C 1
ATOM 5726 O O . ILE B 1 281 ? -13.586 25.641 3.186 1 98.69 281 ILE B O 1
ATOM 5730 N N . ILE B 1 282 ? -12.336 27.422 2.625 1 97.88 282 ILE B N 1
ATOM 5731 C CA . ILE B 1 282 ? -11.688 27.516 3.928 1 97.88 282 ILE B CA 1
ATOM 5732 C C . ILE B 1 282 ? -12.352 28.625 4.75 1 97.88 282 ILE B C 1
ATOM 5734 O O . ILE B 1 282 ? -12.594 29.719 4.246 1 97.88 282 ILE B O 1
ATOM 5738 N N . GLU B 1 283 ? -12.656 28.297 5.945 1 98.12 283 GLU B N 1
ATOM 5739 C CA . GLU B 1 283 ? -13.125 29.266 6.934 1 98.12 283 GLU B CA 1
ATOM 5740 C C . GLU B 1 283 ? -12.289 29.203 8.211 1 98.12 283 GLU B C 1
ATOM 5742 O O . GLU B 1 283 ? -11.922 28.125 8.656 1 98.12 283 GLU B O 1
ATOM 5747 N N . VAL B 1 284 ? -11.961 30.359 8.648 1 97.81 284 VAL B N 1
ATOM 5748 C CA . VAL B 1 284 ? -11.422 30.469 10 1 97.81 284 VAL B CA 1
ATOM 5749 C C . VAL B 1 284 ? -12.516 30.922 10.953 1 97.81 284 VAL B C 1
ATOM 5751 O O . VAL B 1 284 ? -13.164 31.953 10.734 1 97.81 284 VAL B O 1
ATOM 5754 N N . LEU B 1 285 ? -12.672 30.156 12.008 1 97.69 285 LEU B N 1
ATOM 5755 C CA . LEU B 1 285 ? -13.766 30.438 12.93 1 97.69 285 LEU B CA 1
ATOM 5756 C C . LEU B 1 285 ? -13.242 30.953 14.258 1 97.69 285 LEU B C 1
ATOM 5758 O O . LEU B 1 285 ? -12.195 30.516 14.734 1 97.69 285 LEU B O 1
ATOM 5762 N N . ASN B 1 286 ? -14.008 31.859 14.812 1 95.12 286 ASN B N 1
ATOM 5763 C CA . ASN B 1 286 ? -13.828 32.125 16.234 1 95.12 286 ASN B CA 1
ATOM 5764 C C . ASN B 1 286 ? -14.164 30.891 17.078 1 95.12 286 ASN B C 1
ATOM 5766 O O . ASN B 1 286 ? -15.312 30.438 17.094 1 95.12 286 ASN B O 1
ATOM 5770 N N . PRO B 1 287 ? -13.227 30.406 17.734 1 90.69 287 PRO B N 1
ATOM 5771 C CA . PRO B 1 287 ? -13.461 29.125 18.438 1 90.69 287 PRO B CA 1
ATOM 5772 C C . PRO B 1 287 ? -14.547 29.219 19.5 1 90.69 287 PRO B C 1
ATOM 5774 O O . PRO B 1 287 ? -15.172 28.219 19.844 1 90.69 287 PRO B O 1
ATOM 5777 N N . GLN B 1 288 ? -14.852 30.328 20.031 1 89.94 288 GLN B N 1
ATOM 5778 C CA . GLN B 1 288 ? -15.82 30.5 21.109 1 89.94 288 GLN B CA 1
ATOM 5779 C C . GLN B 1 288 ? -17.219 30.734 20.547 1 89.94 288 GLN B C 1
ATOM 5781 O O . GLN B 1 288 ? -18.188 30.156 21.047 1 89.94 288 GLN B O 1
ATOM 5786 N N . THR B 1 289 ? -17.266 31.516 19.5 1 94.19 289 THR B N 1
ATOM 5787 C CA . THR B 1 289 ? -18.578 31.938 19.031 1 94.19 289 THR B CA 1
ATOM 5788 C C . THR B 1 289 ? -19 31.141 17.812 1 94.19 289 THR B C 1
ATOM 5790 O O . THR B 1 289 ? -20.188 31.078 17.484 1 94.19 289 THR B O 1
ATOM 5793 N N . GLY B 1 290 ? -17.984 30.688 17.141 1 94.69 290 GLY B N 1
ATOM 5794 C CA . GLY B 1 290 ? -18.297 29.969 15.906 1 94.69 290 GLY B CA 1
ATOM 5795 C C . GLY B 1 290 ? -18.438 30.891 14.703 1 94.69 290 GLY B C 1
ATOM 5796 O O . GLY B 1 290 ? -18.641 30.422 13.586 1 94.69 290 GLY B O 1
ATOM 5797 N N . GLU B 1 291 ? -18.312 32.156 14.938 1 96.44 291 GLU B N 1
ATOM 5798 C CA . GLU B 1 291 ? -18.438 33.125 13.852 1 96.44 291 GLU B CA 1
ATOM 5799 C C . GLU B 1 291 ? -17.312 32.969 12.844 1 96.44 291 GLU B C 1
ATOM 5801 O O . GLU B 1 291 ? -16.141 32.781 13.227 1 96.44 291 GLU B O 1
ATOM 5806 N N . SER B 1 292 ? -17.656 33 11.594 1 97 292 SER B N 1
ATOM 5807 C CA . SER B 1 292 ? -16.641 32.938 10.547 1 97 292 SER B CA 1
ATOM 5808 C C . SER B 1 292 ? -15.875 34.25 10.43 1 97 292 SER B C 1
ATOM 5810 O O . SER B 1 292 ? -16.484 35.312 10.359 1 97 292 SER B O 1
ATOM 5812 N N . LEU B 1 293 ? -14.617 34.156 10.383 1 95.88 293 LEU B N 1
ATOM 5813 C CA . LEU B 1 293 ? -13.742 35.312 10.234 1 95.88 293 LEU B CA 1
ATOM 5814 C C . LEU B 1 293 ? -13.242 35.438 8.805 1 95.88 293 LEU B C 1
ATOM 5816 O O . LEU B 1 293 ? -12.414 36.312 8.508 1 95.88 293 LEU B O 1
ATOM 5820 N N . GLY B 1 294 ? -13.766 34.594 7.973 1 95.69 294 GLY B N 1
ATOM 5821 C CA . GLY B 1 294 ? -13.312 34.594 6.594 1 95.69 294 GLY B CA 1
ATOM 5822 C C . GLY B 1 294 ? -12.266 33.531 6.312 1 95.69 294 GLY B C 1
ATOM 5823 O O . GLY B 1 294 ? -12.273 32.469 6.938 1 95.69 294 GLY B O 1
ATOM 5824 N N . ASP B 1 295 ? -11.43 33.719 5.277 1 96.31 295 ASP B N 1
ATOM 5825 C CA . ASP B 1 295 ? -10.508 32.688 4.816 1 96.31 295 ASP B CA 1
ATOM 5826 C C . ASP B 1 295 ? -9.094 32.938 5.332 1 96.31 295 ASP B C 1
ATOM 5828 O O . ASP B 1 295 ? -8.133 32.344 4.836 1 96.31 295 ASP B O 1
ATOM 5832 N N . SER B 1 296 ? -8.914 33.906 6.219 1 96.81 296 SER B N 1
ATOM 5833 C CA . SER B 1 296 ? -7.621 34.219 6.812 1 96.81 296 SER B CA 1
ATOM 5834 C C . SER B 1 296 ? -7.77 34.625 8.273 1 96.81 296 SER B C 1
ATOM 5836 O O . SER B 1 296 ? -8.891 34.781 8.773 1 96.81 296 SER B O 1
ATOM 5838 N N . GLY B 1 297 ? -6.633 34.688 8.93 1 96.31 297 GLY B N 1
ATOM 5839 C CA . GLY B 1 297 ? -6.645 35.031 10.344 1 96.31 297 GLY B CA 1
ATOM 5840 C C . GLY B 1 297 ? -6.355 33.844 11.25 1 96.31 297 GLY B C 1
ATOM 5841 O O . GLY B 1 297 ? -5.824 32.812 10.805 1 96.31 297 GLY B O 1
ATOM 5842 N N . GLU B 1 298 ? -6.664 34.094 12.555 1 95.31 298 GLU B N 1
ATOM 5843 C CA . GLU B 1 298 ? -6.406 33.062 13.57 1 95.31 298 GLU B CA 1
ATOM 5844 C C . GLU B 1 298 ? -7.707 32.531 14.148 1 95.31 298 GLU B C 1
ATOM 5846 O O . GLU B 1 298 ? -8.617 33.312 14.469 1 95.31 298 GLU B O 1
ATOM 5851 N N . GLY B 1 299 ? -7.789 31.266 14.203 1 95.69 299 GLY B N 1
ATOM 5852 C CA . GLY B 1 299 ? -8.977 30.609 14.75 1 95.69 299 GLY B CA 1
ATOM 5853 C C . GLY B 1 299 ? -9.07 29.141 14.391 1 95.69 299 GLY B C 1
ATOM 5854 O O . GLY B 1 299 ? -8.062 28.5 14.086 1 95.69 299 GLY B O 1
ATOM 5855 N N . GLU B 1 300 ? -10.234 28.594 14.609 1 96.44 300 GLU B N 1
ATOM 5856 C CA . GLU B 1 300 ? -10.469 27.188 14.281 1 96.44 300 GLU B CA 1
ATOM 5857 C C . GLU B 1 300 ? -10.68 27 12.781 1 96.44 300 GLU B C 1
ATOM 5859 O O . GLU B 1 300 ? -11.422 27.75 12.156 1 96.44 300 GLU B O 1
ATOM 5864 N N . LEU B 1 301 ? -10.062 25.984 12.266 1 97.75 301 LEU B N 1
ATOM 5865 C CA . LEU B 1 301 ? -10.195 25.703 10.836 1 97.75 301 LEU B CA 1
ATOM 5866 C C . LEU B 1 301 ? -11.5 24.969 10.547 1 97.75 301 LEU B C 1
ATOM 5868 O O . LEU B 1 301 ? -11.805 23.969 11.188 1 97.75 301 LEU B O 1
ATOM 5872 N N . CYS B 1 302 ? -12.234 25.469 9.648 1 98.44 302 CYS B N 1
ATOM 5873 C CA . CYS B 1 302 ? -13.438 24.844 9.094 1 98.44 302 CYS B CA 1
ATOM 5874 C C . CYS B 1 302 ? -13.336 24.734 7.582 1 98.44 302 CYS B C 1
ATOM 5876 O O . CYS B 1 302 ? -12.867 25.656 6.91 1 98.44 302 CYS B O 1
ATOM 5878 N N . VAL B 1 303 ? -13.711 23.531 7.035 1 98.69 303 VAL B N 1
ATOM 5879 C CA . VAL B 1 303 ? -13.555 23.359 5.594 1 98.69 303 VAL B CA 1
ATOM 5880 C C . VAL B 1 303 ? -14.836 22.797 4.992 1 98.69 303 VAL B C 1
ATOM 5882 O O . VAL B 1 303 ? -15.539 22.016 5.637 1 98.69 303 VAL B O 1
ATOM 5885 N N . THR B 1 304 ? -15.18 23.219 3.857 1 98.88 304 THR B N 1
ATOM 5886 C CA . THR B 1 304 ? -16.188 22.609 2.988 1 98.88 304 THR B CA 1
ATOM 5887 C C . THR B 1 304 ? -15.523 21.969 1.769 1 98.88 304 THR B C 1
ATOM 5889 O O . THR B 1 304 ? -14.836 22.641 1 1 98.88 304 THR B O 1
ATOM 5892 N N . MET B 1 305 ? -15.711 20.672 1.639 1 98.81 305 MET B N 1
ATOM 5893 C CA . MET B 1 305 ? -15.078 19.938 0.549 1 98.81 305 MET B CA 1
ATOM 5894 C C . MET B 1 305 ? -15.82 20.172 -0.763 1 98.81 305 MET B C 1
ATOM 5896 O O . MET B 1 305 ? -17.062 20.203 -0.785 1 98.81 305 MET B O 1
ATOM 5900 N N . LEU B 1 306 ? -15.086 20.219 -1.898 1 98.81 306 LEU B N 1
ATOM 5901 C CA . LEU B 1 306 ? -15.672 20.703 -3.143 1 98.81 306 LEU B CA 1
ATOM 5902 C C . LEU B 1 306 ? -15.719 19.594 -4.191 1 98.81 306 LEU B C 1
ATOM 5904 O O . LEU B 1 306 ? -16.125 19.828 -5.332 1 98.81 306 LEU B O 1
ATOM 5908 N N . ILE B 1 307 ? -15.242 18.391 -3.879 1 98.5 307 ILE B N 1
ATOM 5909 C CA . ILE B 1 307 ? -15.312 17.266 -4.801 1 98.5 307 ILE B CA 1
ATOM 5910 C C . ILE B 1 307 ? -16.469 16.359 -4.422 1 98.5 307 ILE B C 1
ATOM 5912 O O . ILE B 1 307 ? -16.578 15.922 -3.273 1 98.5 307 ILE B O 1
ATOM 5916 N N . ASP B 1 308 ? -17.359 16.156 -5.332 1 98 308 ASP B N 1
ATOM 5917 C CA . ASP B 1 308 ? -18.578 15.391 -5.07 1 98 308 ASP B CA 1
ATOM 5918 C C . ASP B 1 308 ? -18.297 13.891 -5.117 1 98 308 ASP B C 1
ATOM 5920 O O . ASP B 1 308 ? -18.875 13.164 -5.934 1 98 308 ASP B O 1
ATOM 5924 N N . GLY B 1 309 ? -17.516 13.414 -4.172 1 97.44 309 GLY B N 1
ATOM 5925 C CA . GLY B 1 309 ? -17.188 12 -4.047 1 97.44 309 GLY B CA 1
ATOM 5926 C C . GLY B 1 309 ? -18.078 11.273 -3.061 1 97.44 309 GLY B C 1
ATOM 5927 O O . GLY B 1 309 ? -19.266 11.578 -2.951 1 97.44 309 GLY B O 1
ATOM 5928 N N . VAL B 1 310 ? -17.5 10.281 -2.375 1 98.19 310 VAL B N 1
ATOM 5929 C CA . VAL B 1 310 ? -18.297 9.391 -1.532 1 98.19 310 VAL B CA 1
ATOM 5930 C C . VAL B 1 310 ? -18.469 10.016 -0.146 1 98.19 310 VAL B C 1
ATOM 5932 O O . VAL B 1 310 ? -19.422 9.703 0.57 1 98.19 310 VAL B O 1
ATOM 5935 N N . LYS B 1 311 ? -17.547 10.953 0.221 1 98.38 311 LYS B N 1
ATOM 5936 C CA . LYS B 1 311 ? -17.656 11.469 1.583 1 98.38 311 LYS B CA 1
ATOM 5937 C C . LYS B 1 311 ? -17.234 12.938 1.648 1 98.38 311 LYS B C 1
ATOM 5939 O O . LYS B 1 311 ? -16.391 13.312 2.453 1 98.38 311 LYS B O 1
ATOM 5944 N N . PRO B 1 312 ? -17.844 13.797 0.898 1 98.62 312 PRO B N 1
ATOM 5945 C CA . PRO B 1 312 ? -17.578 15.219 1.082 1 98.62 312 PRO B CA 1
ATOM 5946 C C . PRO B 1 312 ? -18.219 15.781 2.35 1 98.62 312 PRO B C 1
ATOM 5948 O O . PRO B 1 312 ? -19.375 15.477 2.648 1 98.62 312 PRO B O 1
ATOM 5951 N N . LEU B 1 313 ? -17.469 16.531 3.078 1 98.81 313 LEU B N 1
ATOM 5952 C CA . LEU B 1 313 ? -17.953 17.109 4.32 1 98.81 313 LEU B CA 1
ATOM 5953 C C . LEU B 1 313 ? -18.25 18.594 4.145 1 98.81 313 LEU B C 1
ATOM 5955 O O . LEU B 1 313 ? -17.5 19.312 3.479 1 98.81 313 LEU B O 1
ATOM 5959 N N . ILE B 1 314 ? -19.391 19.031 4.727 1 98.81 314 ILE B N 1
ATOM 5960 C CA . ILE B 1 314 ? -19.844 20.406 4.605 1 98.81 314 ILE B CA 1
ATOM 5961 C C . ILE B 1 314 ? -19.594 21.141 5.91 1 98.81 314 ILE B C 1
ATOM 5963 O O . ILE B 1 314 ? -20.047 20.719 6.977 1 98.81 314 ILE B O 1
ATOM 5967 N N . ARG B 1 315 ? -18.844 22.266 5.773 1 98.62 315 ARG B N 1
ATOM 5968 C CA . ARG B 1 315 ? -18.484 23.109 6.91 1 98.62 315 ARG B CA 1
ATOM 5969 C C . ARG B 1 315 ? -18.016 22.25 8.086 1 98.62 315 ARG B C 1
ATOM 5971 O O . ARG B 1 315 ? -18.547 22.391 9.195 1 98.62 315 ARG B O 1
ATOM 5978 N N . TYR B 1 316 ? -17.109 21.438 7.785 1 98.56 316 TYR B N 1
ATOM 5979 C CA . TYR B 1 316 ? -16.547 20.516 8.766 1 98.56 316 TYR B CA 1
ATOM 5980 C C . TYR B 1 316 ? -15.57 21.234 9.688 1 98.56 316 TYR B C 1
ATOM 5982 O O . TYR B 1 316 ? -14.547 21.766 9.234 1 98.56 316 TYR B O 1
ATOM 5990 N N . ARG B 1 317 ? -15.922 21.281 10.945 1 97.25 317 ARG B N 1
ATOM 5991 C CA . ARG B 1 317 ? -15.023 21.812 11.961 1 97.25 317 ARG B CA 1
ATOM 5992 C C . ARG B 1 317 ? -13.93 20.812 12.312 1 97.25 317 ARG B C 1
ATOM 5994 O O . ARG B 1 317 ? -14.203 19.766 12.891 1 97.25 317 ARG B O 1
ATOM 6001 N N . THR B 1 318 ? -12.688 21.156 12.023 1 95.31 318 THR B N 1
ATOM 6002 C CA . THR B 1 318 ? -11.594 20.203 12.164 1 95.31 318 THR B CA 1
ATOM 6003 C C . THR B 1 318 ? -11.18 20.062 13.625 1 95.31 318 THR B C 1
ATOM 6005 O O . THR B 1 318 ? -10.555 19.078 14.008 1 95.31 318 THR B O 1
ATOM 6008 N N . GLY B 1 319 ? -11.445 21.094 14.383 1 91.94 319 GLY B N 1
ATOM 6009 C CA . GLY B 1 319 ? -10.984 21.109 15.766 1 91.94 319 GLY B CA 1
ATOM 6010 C C . GLY B 1 319 ? -9.547 21.578 15.898 1 91.94 319 GLY B C 1
ATOM 6011 O O . GLY B 1 319 ? -9.023 21.656 17.016 1 91.94 319 GLY B O 1
ATOM 6012 N N . ASP B 1 320 ? -8.922 22.016 14.852 1 91.69 320 ASP B N 1
ATOM 6013 C CA . ASP B 1 320 ? -7.543 22.484 14.859 1 91.69 320 ASP B CA 1
ATOM 6014 C C . ASP B 1 320 ? -7.492 24.016 14.781 1 91.69 320 ASP B C 1
ATOM 6016 O O . ASP B 1 320 ? -8.281 24.625 14.062 1 91.69 320 ASP B O 1
ATOM 6020 N N . LEU B 1 321 ? -6.613 24.562 15.555 1 91.75 321 LEU B N 1
ATOM 6021 C CA . LEU B 1 321 ? -6.359 26 15.492 1 91.75 321 LEU B CA 1
ATOM 6022 C C . LEU B 1 321 ? -5.312 26.328 14.43 1 91.75 321 LEU B C 1
ATOM 6024 O O . LEU B 1 321 ? -4.273 25.656 14.359 1 91.75 321 LEU B O 1
ATOM 6028 N N . VAL B 1 322 ? -5.645 27.344 13.617 1 94.94 322 VAL B N 1
ATOM 6029 C CA . VAL B 1 322 ? -4.727 27.688 12.531 1 94.94 322 VAL B CA 1
ATOM 6030 C C . VAL B 1 322 ? -4.531 29.203 12.492 1 94.94 322 VAL B C 1
ATOM 6032 O O . VAL B 1 322 ? -5.297 29.953 13.102 1 94.94 322 VAL B O 1
ATOM 6035 N N . CYS B 1 323 ? -3.475 29.625 11.938 1 95.94 323 CYS B N 1
ATOM 6036 C CA . CYS B 1 323 ? -3.211 30.984 11.484 1 95.94 323 CYS B CA 1
ATOM 6037 C C . CYS B 1 323 ? -2.975 31.016 9.977 1 95.94 323 CYS B C 1
ATOM 6039 O O . CYS B 1 323 ? -2.021 30.422 9.477 1 95.94 323 CYS B O 1
ATOM 6041 N N . ILE B 1 324 ? -3.844 31.672 9.258 1 98.06 324 ILE B N 1
ATOM 6042 C CA . ILE B 1 324 ? -3.725 31.766 7.809 1 98.06 324 ILE B CA 1
ATOM 6043 C C . ILE B 1 324 ? -3.42 33.188 7.391 1 98.06 324 ILE B C 1
ATOM 6045 O O . ILE B 1 324 ? -4.176 34.125 7.715 1 98.06 324 ILE B O 1
ATOM 6049 N N . GLN B 1 325 ? -2.332 33.312 6.719 1 97.75 325 GLN B N 1
ATOM 6050 C CA . GLN B 1 325 ? -1.947 34.625 6.16 1 97.75 325 GLN B CA 1
ATOM 6051 C C . GLN B 1 325 ? -2.244 34.688 4.668 1 97.75 325 GLN B C 1
ATOM 6053 O O . GLN B 1 325 ? -2.051 33.688 3.947 1 97.75 325 GLN B O 1
ATOM 6058 N N . LYS B 1 326 ? -2.773 35.812 4.312 1 96.69 326 LYS B N 1
ATOM 6059 C CA . LYS B 1 326 ? -3.107 36.031 2.91 1 96.69 326 LYS B CA 1
ATOM 6060 C C . LYS B 1 326 ? -2.242 37.125 2.307 1 96.69 326 LYS B C 1
ATOM 6062 O O . LYS B 1 326 ? -2.105 38.219 2.887 1 96.69 326 LYS B O 1
ATOM 6067 N N . ASN B 1 327 ? -1.55 36.812 1.226 1 95.81 327 ASN B N 1
ATOM 6068 C CA . ASN B 1 327 ? -0.813 37.781 0.422 1 95.81 327 ASN B CA 1
ATOM 6069 C C . ASN B 1 327 ? -1.256 37.75 -1.038 1 95.81 327 ASN B C 1
ATOM 6071 O O . ASN B 1 327 ? -0.713 36.969 -1.841 1 95.81 327 ASN B O 1
ATOM 6075 N N . PRO B 1 328 ? -2.172 38.656 -1.404 1 91.62 328 PRO B N 1
ATOM 6076 C CA . PRO B 1 328 ? -2.748 38.656 -2.75 1 91.62 328 PRO B CA 1
ATOM 6077 C C . PRO B 1 328 ? -1.717 38.938 -3.838 1 91.62 328 PRO B C 1
ATOM 6079 O O . PRO B 1 328 ? -1.994 38.75 -5.023 1 91.62 328 PRO B O 1
ATOM 6082 N N . LYS B 1 329 ? -0.497 39.438 -3.484 1 93.75 329 LYS B N 1
ATOM 6083 C CA . LYS B 1 329 ? 0.542 39.719 -4.465 1 93.75 329 LYS B CA 1
ATOM 6084 C C . LYS B 1 329 ? 1.229 38.438 -4.941 1 93.75 329 LYS B C 1
ATOM 6086 O O . LYS B 1 329 ? 1.876 38.438 -5.992 1 93.75 329 LYS B O 1
ATOM 6091 N N . ASN B 1 330 ? 1.083 37.438 -4.207 1 95.25 330 ASN B N 1
ATOM 6092 C CA . ASN B 1 330 ? 1.657 36.125 -4.59 1 95.25 330 ASN B CA 1
ATOM 6093 C C . ASN B 1 330 ? 0.792 35.438 -5.621 1 95.25 330 ASN B C 1
ATOM 6095 O O . ASN B 1 330 ? -0.398 35.719 -5.75 1 95.25 330 ASN B O 1
ATOM 6099 N N . PRO B 1 331 ? 1.475 34.531 -6.387 1 95.38 331 PRO B N 1
ATOM 6100 C CA . PRO B 1 331 ? 0.655 33.688 -7.266 1 95.38 331 PRO B CA 1
ATOM 6101 C C . PRO B 1 331 ? -0.505 33.031 -6.527 1 95.38 331 PRO B C 1
ATOM 6103 O O . PRO B 1 331 ? -0.384 32.719 -5.344 1 95.38 331 PRO B O 1
ATOM 6106 N N . ILE B 1 332 ? -1.59 32.781 -7.184 1 96.69 332 ILE B N 1
ATOM 6107 C CA . ILE B 1 332 ? -2.861 32.375 -6.602 1 96.69 332 ILE B CA 1
ATOM 6108 C C . ILE B 1 332 ? -2.662 31.094 -5.785 1 96.69 332 ILE B C 1
ATOM 6110 O O . ILE B 1 332 ? -3.252 30.938 -4.715 1 96.69 332 ILE B O 1
ATOM 6114 N N . ALA B 1 333 ? -1.805 30.188 -6.211 1 96.19 333 ALA B N 1
ATOM 6115 C CA . ALA B 1 333 ? -1.583 28.922 -5.516 1 96.19 333 ALA B CA 1
ATOM 6116 C C . ALA B 1 333 ? -0.778 29.141 -4.238 1 96.19 333 ALA B C 1
ATOM 6118 O O . ALA B 1 333 ? -0.739 28.25 -3.371 1 96.19 333 ALA B O 1
ATOM 6119 N N . HIS B 1 334 ? -0.161 30.297 -4.086 1 95.38 334 HIS B N 1
ATOM 6120 C CA . HIS B 1 334 ? 0.703 30.594 -2.947 1 95.38 334 HIS B CA 1
ATOM 6121 C C . HIS B 1 334 ? 0.19 31.797 -2.162 1 95.38 334 HIS B C 1
ATOM 6123 O O . HIS B 1 334 ? 0.898 32.312 -1.308 1 95.38 334 HIS B O 1
ATOM 6129 N N . ALA B 1 335 ? -1.014 32.125 -2.424 1 96.25 335 ALA B N 1
ATOM 6130 C CA . ALA B 1 335 ? -1.543 33.375 -1.869 1 96.25 335 ALA B CA 1
ATOM 6131 C C . ALA B 1 335 ? -1.902 33.219 -0.396 1 96.25 335 ALA B C 1
ATOM 6133 O O . ALA B 1 335 ? -1.993 34.188 0.343 1 96.25 335 ALA B O 1
ATOM 6134 N N . HIS B 1 336 ? -2.201 32.031 0.013 1 97.19 336 HIS B N 1
ATOM 6135 C CA . HIS B 1 336 ? -2.502 31.734 1.408 1 97.19 336 HIS B CA 1
ATOM 6136 C C . HIS B 1 336 ? -1.438 30.828 2.016 1 97.19 336 HIS B C 1
ATOM 6138 O O . HIS B 1 336 ? -1.005 29.859 1.38 1 97.19 336 HIS B O 1
ATOM 6144 N N . VAL B 1 337 ? -0.98 31.156 3.186 1 97.81 337 VAL B N 1
ATOM 6145 C CA . VAL B 1 337 ? -0.056 30.328 3.953 1 97.81 337 VAL B CA 1
ATOM 6146 C C . VAL B 1 337 ? -0.678 29.984 5.301 1 97.81 337 VAL B C 1
ATOM 6148 O O . VAL B 1 337 ? -1.162 30.859 6.02 1 97.81 337 VAL B O 1
ATOM 6151 N N . MET B 1 338 ? -0.628 28.75 5.59 1 97.25 338 MET B N 1
ATOM 6152 C CA . MET B 1 338 ? -1.295 28.266 6.793 1 97.25 338 MET B CA 1
ATOM 6153 C C . MET B 1 338 ? -0.282 27.719 7.797 1 97.25 338 MET B C 1
ATOM 6155 O O . MET B 1 338 ? 0.666 27.031 7.414 1 97.25 338 MET B O 1
ATOM 6159 N N . LYS B 1 339 ? -0.468 28.078 9.023 1 93.44 339 LYS B N 1
ATOM 6160 C CA . LYS B 1 339 ? 0.232 27.469 10.148 1 93.44 339 LYS B CA 1
ATOM 6161 C C . LYS B 1 339 ? -0.748 26.797 11.109 1 93.44 339 LYS B C 1
ATOM 6163 O O . LYS B 1 339 ? -1.776 27.375 11.461 1 93.44 339 LYS B O 1
ATOM 6168 N N . VAL B 1 340 ? -0.478 25.578 11.391 1 91.25 340 VAL B N 1
ATOM 6169 C CA . VAL B 1 340 ? -1.292 24.859 12.367 1 91.25 340 VAL B CA 1
ATOM 6170 C C . VAL B 1 340 ? -0.707 25.047 13.766 1 91.25 340 VAL B C 1
ATOM 6172 O O . VAL B 1 340 ? 0.458 24.734 14.008 1 91.25 340 VAL B O 1
ATOM 6175 N N . VAL B 1 341 ? -1.427 25.516 14.641 1 82.44 341 VAL B N 1
ATOM 6176 C CA . VAL B 1 341 ? -0.932 25.938 15.953 1 82.44 341 VAL B CA 1
ATOM 6177 C C . VAL B 1 341 ? -1.2 24.844 16.984 1 82.44 341 VAL B C 1
ATOM 6179 O O . VAL B 1 341 ? -0.492 24.734 17.984 1 82.44 341 VAL B O 1
ATOM 6182 N N . GLY B 1 342 ? -2.131 24.047 16.828 1 78.75 342 GLY B N 1
ATOM 6183 C CA . GLY B 1 342 ? -2.506 23 17.75 1 78.75 342 GLY B CA 1
ATOM 6184 C C . GLY B 1 342 ? -3.965 22.594 17.656 1 78.75 342 GLY B C 1
ATOM 6185 O O . GLY B 1 342 ? -4.648 22.969 16.688 1 78.75 342 GLY B O 1
ATOM 6186 N N . ARG B 1 343 ? -4.25 21.719 18.625 1 75.5 343 ARG B N 1
ATOM 6187 C CA . ARG B 1 343 ? -5.648 21.328 18.719 1 75.5 343 ARG B CA 1
ATOM 6188 C C . ARG B 1 343 ? -6.387 22.141 19.766 1 75.5 343 ARG B C 1
ATOM 6190 O O . ARG B 1 343 ? -5.824 22.469 20.812 1 75.5 343 ARG B O 1
ATOM 6197 N N . VAL B 1 344 ? -7.477 22.453 19.516 1 67.75 344 VAL B N 1
ATOM 6198 C CA . VAL B 1 344 ? -8.312 23.234 20.438 1 67.75 344 VAL B CA 1
ATOM 6199 C C . VAL B 1 344 ? -8.383 22.531 21.781 1 67.75 344 VAL B C 1
ATOM 6201 O O . VAL B 1 344 ? -8.258 23.172 22.828 1 67.75 344 VAL B O 1
ATOM 6204 N N . LYS B 1 345 ? -8.352 21.219 21.688 1 64.88 345 LYS B N 1
ATOM 6205 C CA . LYS B 1 345 ? -8.625 20.453 22.891 1 64.88 345 LYS B CA 1
ATOM 6206 C C . LYS B 1 345 ? -7.328 20 23.562 1 64.88 345 LYS B C 1
ATOM 6208 O O . LYS B 1 345 ? -7.34 19.516 24.688 1 64.88 345 LYS B O 1
ATOM 6213 N N . ASP B 1 346 ? -6.234 20.172 23 1 68.94 346 ASP B N 1
ATOM 6214 C CA . ASP B 1 346 ? -5.023 19.531 23.484 1 68.94 346 ASP B CA 1
ATOM 6215 C C . ASP B 1 346 ? -4.168 20.516 24.281 1 68.94 346 ASP B C 1
ATOM 6217 O O . ASP B 1 346 ? -3.025 20.203 24.641 1 68.94 346 ASP B O 1
ATOM 6221 N N . ALA B 1 347 ? -4.688 21.531 24.656 1 74.81 347 ALA B N 1
ATOM 6222 C CA . ALA B 1 347 ? -3.895 22.438 25.484 1 74.81 347 ALA B CA 1
ATOM 6223 C C . ALA B 1 347 ? -3.738 21.891 26.906 1 74.81 347 ALA B C 1
ATOM 6225 O O . ALA B 1 347 ? -4.668 21.297 27.453 1 74.81 347 ALA B O 1
ATOM 6226 N N . MET B 1 348 ? -2.518 21.844 27.359 1 80.62 348 MET B N 1
ATOM 6227 C CA . MET B 1 348 ? -2.25 21.453 28.734 1 80.62 348 MET B CA 1
ATOM 6228 C C . MET B 1 348 ? -2.002 22.672 29.625 1 80.62 348 MET B C 1
ATOM 6230 O O . MET B 1 348 ? -1.396 23.656 29.172 1 80.62 348 MET B O 1
ATOM 6234 N N . THR B 1 349 ? -2.512 22.5 30.812 1 87.69 349 THR B N 1
ATOM 6235 C CA . THR B 1 349 ? -2.324 23.594 31.766 1 87.69 349 THR B CA 1
ATOM 6236 C C . THR B 1 349 ? -1.169 23.297 32.719 1 87.69 349 THR B C 1
ATOM 6238 O O . THR B 1 349 ? -1.118 22.219 33.312 1 87.69 349 THR B O 1
ATOM 6241 N N . LEU B 1 350 ? -0.209 24.156 32.75 1 90.81 350 LEU B N 1
ATOM 6242 C CA . LEU B 1 350 ? 0.883 24.125 33.719 1 90.81 350 LEU B CA 1
ATOM 6243 C C . LEU B 1 350 ? 0.853 25.359 34.625 1 90.81 350 LEU B C 1
ATOM 6245 O O . LEU B 1 350 ? 1.017 26.484 34.156 1 90.81 350 LEU B O 1
ATOM 6249 N N . ASN B 1 351 ? 0.645 25.109 35.906 1 92.75 351 ASN B N 1
ATOM 6250 C CA . ASN B 1 351 ? 0.547 26.188 36.875 1 92.75 351 ASN B CA 1
ATOM 6251 C C . ASN B 1 351 ? -0.433 27.266 36.438 1 92.75 351 ASN B C 1
ATOM 6253 O O . ASN B 1 351 ? -0.125 28.453 36.5 1 92.75 351 ASN B O 1
ATOM 6257 N N . GLY B 1 352 ? -1.505 26.859 35.844 1 89.5 352 GLY B N 1
ATOM 6258 C CA . GLY B 1 352 ? -2.613 27.734 35.5 1 89.5 352 GLY B CA 1
ATOM 6259 C C . GLY B 1 352 ? -2.512 28.328 34.125 1 89.5 352 GLY B C 1
ATOM 6260 O O . GLY B 1 352 ? -3.416 29.047 33.656 1 89.5 352 GLY B O 1
ATOM 6261 N N . LYS B 1 353 ? -1.504 28.156 33.531 1 91.44 353 LYS B N 1
ATOM 6262 C CA . LYS B 1 353 ? -1.319 28.672 32.188 1 91.44 353 LYS B CA 1
ATOM 6263 C C . LYS B 1 353 ? -1.428 27.562 31.141 1 91.44 353 LYS B C 1
ATOM 6265 O O . LYS B 1 353 ? -0.934 26.453 31.359 1 91.44 353 LYS B O 1
ATOM 6270 N N . ALA B 1 354 ? -2.02 27.922 30.016 1 87.81 354 ALA B N 1
ATOM 6271 C CA . ALA B 1 354 ? -2.26 26.938 28.969 1 87.81 354 ALA B CA 1
ATOM 6272 C C . ALA B 1 354 ? -1.1 26.891 27.984 1 87.81 354 ALA B C 1
ATOM 6274 O O . ALA B 1 354 ? -0.608 27.938 27.547 1 87.81 354 ALA B O 1
ATOM 6275 N N . PHE B 1 355 ? -0.68 25.672 27.703 1 86.69 355 PHE B N 1
ATOM 6276 C CA . PHE B 1 355 ? 0.36 25.453 26.703 1 86.69 355 PHE B CA 1
ATOM 6277 C C . PHE B 1 355 ? -0.035 24.328 25.75 1 86.69 355 PHE B C 1
ATOM 6279 O O . PHE B 1 355 ? -0.69 23.375 26.156 1 86.69 355 PHE B O 1
ATOM 6286 N N . THR B 1 356 ? 0.342 24.5 24.516 1 81.25 356 THR B N 1
ATOM 6287 C CA . THR B 1 356 ? 0.195 23.406 23.562 1 81.25 356 THR B CA 1
ATOM 6288 C C . THR B 1 356 ? 1.396 22.469 23.625 1 81.25 356 THR B C 1
ATOM 6290 O O . THR B 1 356 ? 2.424 22.797 24.219 1 81.25 356 THR B O 1
ATOM 6293 N N . ALA B 1 357 ? 1.229 21.281 23.062 1 80.31 357 ALA B N 1
ATOM 6294 C CA . ALA B 1 357 ? 2.344 20.344 22.953 1 80.31 357 ALA B CA 1
ATOM 6295 C C . ALA B 1 357 ? 3.518 20.969 22.203 1 80.31 357 ALA B C 1
ATOM 6297 O O . ALA B 1 357 ? 4.68 20.719 22.531 1 80.31 357 ALA B O 1
ATOM 6298 N N . GLY B 1 358 ? 3.238 21.797 21.266 1 82.62 358 GLY B N 1
ATOM 6299 C CA . GLY B 1 358 ? 4.266 22.484 20.5 1 82.62 358 GLY B CA 1
ATOM 6300 C C . GLY B 1 358 ? 5.082 23.453 21.344 1 82.62 358 GLY B C 1
ATOM 6301 O O . GLY B 1 358 ? 6.297 23.562 21.156 1 82.62 358 GLY B O 1
ATOM 6302 N N . HIS B 1 359 ? 4.363 24.109 22.25 1 86.94 359 HIS B N 1
ATOM 6303 C CA . HIS B 1 359 ? 5.055 25.016 23.141 1 86.94 359 HIS B CA 1
ATOM 6304 C C . HIS B 1 359 ? 6.047 24.281 24.031 1 86.94 359 HIS B C 1
ATOM 6306 O O . HIS B 1 359 ? 7.172 24.734 24.234 1 86.94 359 HIS B O 1
ATOM 6312 N N . ILE B 1 360 ? 5.602 23.219 24.453 1 86.88 360 ILE B N 1
ATOM 6313 C CA . ILE B 1 360 ? 6.414 22.438 25.375 1 86.88 360 ILE B CA 1
ATOM 6314 C C . ILE B 1 360 ? 7.625 21.859 24.641 1 86.88 360 ILE B C 1
ATOM 6316 O O . ILE B 1 360 ? 8.75 21.953 25.125 1 86.88 360 ILE B O 1
ATOM 6320 N N . GLU B 1 361 ? 7.355 21.312 23.484 1 88.75 361 GLU B N 1
ATOM 6321 C CA . GLU B 1 361 ? 8.438 20.766 22.672 1 88.75 361 GLU B CA 1
ATOM 6322 C C . GLU B 1 361 ? 9.445 21.828 22.281 1 88.75 361 GLU B C 1
ATOM 6324 O O . GLU B 1 361 ? 10.656 21.609 22.359 1 88.75 361 GLU B O 1
ATOM 6329 N N . GLN B 1 362 ? 8.953 22.953 21.938 1 92.25 362 GLN B N 1
ATOM 6330 C CA . GLN B 1 362 ? 9.828 24.062 21.562 1 92.25 362 GLN B CA 1
ATOM 6331 C C . GLN B 1 362 ? 10.695 24.5 22.734 1 92.25 362 GLN B C 1
ATOM 6333 O O . GLN B 1 362 ? 11.883 24.766 22.562 1 92.25 362 GLN B O 1
ATOM 6338 N N . ALA B 1 363 ? 10.102 24.516 23.812 1 93.31 363 ALA B N 1
ATOM 6339 C CA . ALA B 1 363 ? 10.836 24.922 25.016 1 93.31 363 ALA B CA 1
ATOM 6340 C C . ALA B 1 363 ? 11.922 23.891 25.344 1 93.31 363 ALA B C 1
ATOM 6342 O O . ALA B 1 363 ? 13.023 24.266 25.766 1 93.31 363 ALA B O 1
ATOM 6343 N N . LEU B 1 364 ? 11.633 22.703 25.156 1 93.38 364 LEU B N 1
ATOM 6344 C CA . LEU B 1 364 ? 12.547 21.641 25.516 1 93.38 364 LEU B CA 1
ATOM 6345 C C . LEU B 1 364 ? 13.688 21.531 24.516 1 93.38 364 LEU B C 1
ATOM 6347 O O . LEU B 1 364 ? 14.844 21.359 24.891 1 93.38 364 LEU B O 1
ATOM 6351 N N . LEU B 1 365 ? 13.352 21.672 23.219 1 95.12 365 LEU B N 1
ATOM 6352 C CA . LEU B 1 365 ? 14.289 21.234 22.188 1 95.12 365 LEU B CA 1
ATOM 6353 C C . LEU B 1 365 ? 14.984 22.422 21.547 1 95.12 365 LEU B C 1
ATOM 6355 O O . LEU B 1 365 ? 15.953 22.266 20.812 1 95.12 365 LEU B O 1
ATOM 6359 N N . GLU B 1 366 ? 14.5 23.625 21.812 1 96.25 366 GLU B N 1
ATOM 6360 C CA . GLU B 1 366 ? 15.156 24.766 21.188 1 96.25 366 GLU B CA 1
ATOM 6361 C C . GLU B 1 366 ? 16.641 24.781 21.5 1 96.25 366 GLU B C 1
ATOM 6363 O O . GLU B 1 366 ? 17.047 24.688 22.656 1 96.25 366 GLU B O 1
ATOM 6368 N N . GLY B 1 367 ? 17.422 24.859 20.422 1 94.19 367 GLY B N 1
ATOM 6369 C CA . GLY B 1 367 ? 18.875 24.922 20.594 1 94.19 367 GLY B CA 1
ATOM 6370 C C . GLY B 1 367 ? 19.5 23.578 20.875 1 94.19 367 GLY B C 1
ATOM 6371 O O . GLY B 1 367 ? 20.719 23.469 20.984 1 94.19 367 GLY B O 1
ATOM 6372 N N . VAL B 1 368 ? 18.719 22.562 21.078 1 95.62 368 VAL B N 1
ATOM 6373 C CA . VAL B 1 368 ? 19.219 21.219 21.328 1 95.62 368 VAL B CA 1
ATOM 6374 C C . VAL B 1 368 ? 19.547 20.531 20.016 1 95.62 368 VAL B C 1
ATOM 6376 O O . VAL B 1 368 ? 18.766 20.594 19.062 1 95.62 368 VAL B O 1
ATOM 6379 N N . GLU B 1 369 ? 20.703 19.906 19.984 1 96.5 369 GLU B N 1
ATOM 6380 C CA . GLU B 1 369 ? 21.125 19.156 18.812 1 96.5 369 GLU B CA 1
ATOM 6381 C C . GLU B 1 369 ? 21.453 17.703 19.172 1 96.5 369 GLU B C 1
ATOM 6383 O O . GLU B 1 369 ? 21.781 17.406 20.328 1 96.5 369 GLU B O 1
ATOM 6388 N N . GLN B 1 370 ? 21.25 16.859 18.234 1 97.25 370 GLN B N 1
ATOM 6389 C CA . GLN B 1 370 ? 21.641 15.453 18.312 1 97.25 370 GLN B CA 1
ATOM 6390 C C . GLN B 1 370 ? 20.906 14.75 19.453 1 97.25 370 GLN B C 1
ATOM 6392 O O . GLN B 1 370 ? 21.531 13.992 20.219 1 97.25 370 GLN B O 1
ATOM 6397 N N . CYS B 1 371 ? 19.672 15.141 19.641 1 95.88 371 CYS B N 1
ATOM 6398 C CA . CYS B 1 371 ? 18.781 14.43 20.562 1 95.88 371 CYS B CA 1
ATOM 6399 C C . CYS B 1 371 ? 18.047 13.297 19.844 1 95.88 371 CYS B C 1
ATOM 6401 O O . CYS B 1 371 ? 17.359 13.531 18.844 1 95.88 371 CYS B O 1
ATOM 6403 N N . LEU B 1 372 ? 18.156 12.086 20.359 1 95.5 372 LEU B N 1
ATOM 6404 C CA . LEU B 1 372 ? 17.594 10.906 19.734 1 95.5 372 LEU B CA 1
ATOM 6405 C C . LEU B 1 372 ? 16.141 10.695 20.172 1 95.5 372 LEU B C 1
ATOM 6407 O O . LEU B 1 372 ? 15.383 9.984 19.5 1 95.5 372 LEU B O 1
ATOM 6411 N N . GLY B 1 373 ? 15.812 11.25 21.25 1 92.75 373 GLY B N 1
ATOM 6412 C CA . GLY B 1 373 ? 14.484 11.109 21.828 1 92.75 373 GLY B CA 1
ATOM 6413 C C . GLY B 1 373 ? 14.312 11.836 23.141 1 92.75 373 GLY B C 1
ATOM 6414 O O . GLY B 1 373 ? 15.305 12.203 23.781 1 92.75 373 GLY B O 1
ATOM 6415 N N . TYR B 1 374 ? 13.062 12.039 23.5 1 91.62 374 TYR B N 1
ATOM 6416 C CA . TYR B 1 374 ? 12.766 12.719 24.75 1 91.62 374 TYR B CA 1
ATOM 6417 C C . TYR B 1 374 ? 11.398 12.305 25.281 1 91.62 374 TYR B C 1
ATOM 6419 O O . TYR B 1 374 ? 10.555 11.805 24.531 1 91.62 374 TYR B O 1
ATOM 6427 N N . GLN B 1 375 ? 11.258 12.414 26.453 1 90.31 375 GLN B N 1
ATOM 6428 C CA . GLN B 1 375 ? 10 12.18 27.156 1 90.31 375 GLN B CA 1
ATOM 6429 C C . GLN B 1 375 ? 9.773 13.211 28.266 1 90.31 375 GLN B C 1
ATOM 6431 O O . GLN B 1 375 ? 10.719 13.594 28.969 1 90.31 375 GLN B O 1
ATOM 6436 N N . ILE B 1 376 ? 8.547 13.672 28.359 1 89.31 376 ILE B N 1
ATOM 6437 C CA . ILE B 1 376 ? 8.203 14.68 29.359 1 89.31 376 ILE B CA 1
ATOM 6438 C C . ILE B 1 376 ? 7.242 14.078 30.391 1 89.31 376 ILE B C 1
ATOM 6440 O O . ILE B 1 376 ? 6.184 13.562 30.016 1 89.31 376 ILE B O 1
ATOM 6444 N N . VAL B 1 377 ? 7.621 14.164 31.562 1 88.62 377 VAL B N 1
ATOM 6445 C CA . VAL B 1 377 ? 6.777 13.703 32.656 1 88.62 377 VAL B CA 1
ATOM 6446 C C . VAL B 1 377 ? 6.328 14.898 33.5 1 88.62 377 VAL B C 1
ATOM 6448 O O . VAL B 1 377 ? 7.156 15.688 33.969 1 88.62 377 VAL B O 1
ATOM 6451 N N . ILE B 1 378 ? 5.051 15.031 33.656 1 89.94 378 ILE B N 1
ATOM 6452 C CA . ILE B 1 378 ? 4.5 16.125 34.438 1 89.94 378 ILE B CA 1
ATOM 6453 C C . ILE B 1 378 ? 4.074 15.609 35.812 1 89.94 378 ILE B C 1
ATOM 6455 O O . ILE B 1 378 ? 3.369 14.602 35.906 1 89.94 378 ILE B O 1
ATOM 6459 N N . ASN B 1 379 ? 4.535 16.25 36.75 1 90.06 379 ASN B N 1
ATOM 6460 C CA . ASN B 1 379 ? 4.219 15.93 38.156 1 90.06 379 ASN B CA 1
ATOM 6461 C C . ASN B 1 379 ? 3.719 17.156 38.906 1 90.06 379 ASN B C 1
ATOM 6463 O O . ASN B 1 379 ? 3.617 18.234 38.344 1 90.06 379 ASN B O 1
ATOM 6467 N N . CYS B 1 380 ? 3.215 16.906 40.094 1 90.19 380 CYS B N 1
ATOM 6468 C CA . CYS B 1 380 ? 2.809 17.969 41 1 90.19 380 CYS B CA 1
ATOM 6469 C C . CYS B 1 380 ? 3.475 17.812 42.344 1 90.19 380 CYS B C 1
ATOM 6471 O O . CYS B 1 380 ? 3.342 16.766 43 1 90.19 380 CYS B O 1
ATOM 6473 N N . VAL B 1 381 ? 4.27 18.812 42.688 1 87.88 381 VAL B N 1
ATOM 6474 C CA . VAL B 1 381 ? 4.945 18.812 43.969 1 87.88 381 VAL B CA 1
ATOM 6475 C C . VAL B 1 381 ? 4.539 20.062 44.781 1 87.88 381 VAL B C 1
ATOM 6477 O O . VAL B 1 381 ? 4.762 21.188 44.312 1 87.88 381 VAL B O 1
ATOM 6480 N N . ASN B 1 382 ? 3.955 19.859 45.969 1 89.5 382 ASN B N 1
ATOM 6481 C CA . ASN B 1 382 ? 3.525 20.953 46.844 1 89.5 382 ASN B CA 1
ATOM 6482 C C . ASN B 1 382 ? 2.582 21.906 46.125 1 89.5 382 ASN B C 1
ATOM 6484 O O . ASN B 1 382 ? 2.768 23.125 46.188 1 89.5 382 ASN B O 1
ATOM 6488 N N . GLY B 1 383 ? 1.726 21.406 45.312 1 89 383 GLY B N 1
ATOM 6489 C CA . GLY B 1 383 ? 0.685 22.188 44.656 1 89 383 GLY B CA 1
ATOM 6490 C C . GLY B 1 383 ? 1.162 22.875 43.406 1 89 383 GLY B C 1
ATOM 6491 O O . GLY B 1 383 ? 0.41 23.625 42.781 1 89 383 GLY B O 1
ATOM 6492 N N . ARG B 1 384 ? 2.432 22.625 43.094 1 93 384 ARG B N 1
ATOM 6493 C CA . ARG B 1 384 ? 2.982 23.219 41.906 1 93 384 ARG B CA 1
ATOM 6494 C C . ARG B 1 384 ? 3.367 22.156 40.875 1 93 384 ARG B C 1
ATOM 6496 O O . ARG B 1 384 ? 3.922 21.109 41.25 1 93 384 ARG B O 1
ATOM 6503 N N . ASP B 1 385 ? 3.008 22.438 39.656 1 93.75 385 ASP B N 1
ATOM 6504 C CA . ASP B 1 385 ? 3.375 21.516 38.594 1 93.75 385 ASP B CA 1
ATOM 6505 C C . ASP B 1 385 ? 4.883 21.531 38.344 1 93.75 385 ASP B C 1
ATOM 6507 O O . ASP B 1 385 ? 5.516 22.578 38.406 1 93.75 385 ASP B O 1
ATOM 6511 N N . THR B 1 386 ? 5.426 20.359 38.188 1 93.06 386 THR B N 1
ATOM 6512 C CA . THR B 1 386 ? 6.828 20.203 37.844 1 93.06 386 THR B CA 1
ATOM 6513 C C . THR B 1 386 ? 6.977 19.297 36.625 1 93.06 386 THR B C 1
ATOM 6515 O O . THR B 1 386 ? 6.066 18.531 36.281 1 93.06 386 THR B O 1
ATOM 6518 N N . VAL B 1 387 ? 8.133 19.5 35.969 1 92.81 387 VAL B N 1
ATOM 6519 C CA . VAL B 1 387 ? 8.375 18.734 34.75 1 92.81 387 VAL B CA 1
ATOM 6520 C C . VAL B 1 387 ? 9.695 17.969 34.875 1 92.81 387 VAL B C 1
ATOM 6522 O O . VAL B 1 387 ? 10.688 18.516 35.344 1 92.81 387 VAL B O 1
ATOM 6525 N N . ILE B 1 388 ? 9.664 16.719 34.562 1 92.19 388 ILE B N 1
ATOM 6526 C CA . ILE B 1 388 ? 10.875 15.93 34.344 1 92.19 388 ILE B CA 1
ATOM 6527 C C . ILE B 1 388 ? 11.008 15.578 32.844 1 92.19 388 ILE B C 1
ATOM 6529 O O . ILE B 1 388 ? 10.094 15 32.25 1 92.19 388 ILE B O 1
ATOM 6533 N N . ALA B 1 389 ? 12.031 16.047 32.312 1 93.75 389 ALA B N 1
ATOM 6534 C CA . ALA B 1 389 ? 12.305 15.719 30.922 1 93.75 389 ALA B CA 1
ATOM 6535 C C . ALA B 1 389 ? 13.469 14.742 30.797 1 93.75 389 ALA B C 1
ATOM 6537 O O . ALA B 1 389 ? 14.562 15.008 31.312 1 93.75 389 ALA B O 1
ATOM 6538 N N . LYS B 1 390 ? 13.211 13.625 30.219 1 93.25 390 LYS B N 1
ATOM 6539 C CA . LYS B 1 390 ? 14.242 12.641 29.906 1 93.25 390 LYS B CA 1
ATOM 6540 C C . LYS B 1 390 ? 14.68 12.75 28.438 1 93.25 390 LYS B C 1
ATOM 6542 O O . LYS B 1 390 ? 13.844 12.789 27.531 1 93.25 390 LYS B O 1
ATOM 6547 N N . MET B 1 391 ? 15.969 12.867 28.266 1 94.62 391 MET B N 1
ATOM 6548 C CA . MET B 1 391 ? 16.484 13.031 26.906 1 94.62 391 MET B CA 1
ATOM 6549 C C . MET B 1 391 ? 17.578 12 26.609 1 94.62 391 MET B C 1
ATOM 6551 O O . MET B 1 391 ? 18.391 11.695 27.469 1 94.62 391 MET B O 1
ATOM 6555 N N . GLU B 1 392 ? 17.469 11.43 25.5 1 95.25 392 GLU B N 1
ATOM 6556 C CA . GLU B 1 392 ? 18.516 10.555 24.984 1 95.25 392 GLU B CA 1
ATOM 6557 C C . GLU B 1 392 ? 19.344 11.25 23.906 1 95.25 392 GLU B C 1
ATOM 6559 O O . GLU B 1 392 ? 18.797 11.734 22.922 1 95.25 392 GLU B O 1
ATOM 6564 N N . MET B 1 393 ? 20.703 11.352 24.156 1 96.25 393 MET B N 1
ATOM 6565 C CA . MET B 1 393 ? 21.578 12.062 23.234 1 96.25 393 MET B CA 1
ATOM 6566 C C . MET B 1 393 ? 22.344 11.086 22.344 1 96.25 393 MET B C 1
ATOM 6568 O O . MET B 1 393 ? 22.625 9.961 22.75 1 96.25 393 MET B O 1
ATOM 6572 N N . SER B 1 394 ? 22.672 11.531 21.172 1 96.88 394 SER B N 1
ATOM 6573 C CA . SER B 1 394 ? 23.484 10.773 20.219 1 96.88 394 SER B CA 1
ATOM 6574 C C . SER B 1 394 ? 24.859 10.469 20.781 1 96.88 394 SER B C 1
ATOM 6576 O O . SER B 1 394 ? 25.422 11.266 21.547 1 96.88 394 SER B O 1
ATOM 6578 N N . ARG B 1 395 ? 25.438 9.383 20.406 1 95 395 ARG B N 1
ATOM 6579 C CA . ARG B 1 395 ? 26.812 9.07 20.766 1 95 395 ARG B CA 1
ATOM 6580 C C . ARG B 1 395 ? 27.781 10.055 20.094 1 95 395 ARG B C 1
ATOM 6582 O O . ARG B 1 395 ? 28.938 10.172 20.516 1 95 395 ARG B O 1
ATOM 6589 N N . PHE B 1 396 ? 27.281 10.75 19.109 1 94.94 396 PHE B N 1
ATOM 6590 C CA . PHE B 1 396 ? 28.125 11.68 18.359 1 94.94 396 PHE B CA 1
ATOM 6591 C C . PHE B 1 396 ? 28.047 13.078 18.969 1 94.94 396 PHE B C 1
ATOM 6593 O O . PHE B 1 396 ? 28.734 13.992 18.5 1 94.94 396 PHE B O 1
ATOM 6600 N N . TYR B 1 397 ? 27.219 13.227 19.969 1 94.88 397 TYR B N 1
ATOM 6601 C CA . TYR B 1 397 ? 27.125 14.523 20.641 1 94.88 397 TYR B CA 1
ATOM 6602 C C . TYR B 1 397 ? 28.391 14.828 21.406 1 94.88 397 TYR B C 1
ATOM 6604 O O . TYR B 1 397 ? 28.781 14.062 22.297 1 94.88 397 TYR B O 1
ATOM 6612 N N . GLU B 1 398 ? 28.969 15.984 21.156 1 93.25 398 GLU B N 1
ATOM 6613 C CA . GLU B 1 398 ? 30.25 16.344 21.766 1 93.25 398 GLU B CA 1
ATOM 6614 C C . GLU B 1 398 ? 30.078 17.516 22.734 1 93.25 398 GLU B C 1
ATOM 6616 O O . GLU B 1 398 ? 31.047 17.953 23.359 1 93.25 398 GLU B O 1
ATOM 6621 N N . GLY B 1 399 ? 28.969 18.016 22.859 1 93.06 399 GLY B N 1
ATOM 6622 C CA . GLY B 1 399 ? 28.75 19.156 23.75 1 93.06 399 GLY B CA 1
ATOM 6623 C C . GLY B 1 399 ? 28.734 18.766 25.219 1 93.06 399 GLY B C 1
ATOM 6624 O O . GLY B 1 399 ? 28.781 17.594 25.562 1 93.06 399 GLY B O 1
ATOM 6625 N N . ASP B 1 400 ? 28.75 19.766 26.062 1 94.81 400 ASP B N 1
ATOM 6626 C CA . ASP B 1 400 ? 28.703 19.578 27.5 1 94.81 400 ASP B CA 1
ATOM 6627 C C . ASP B 1 400 ? 27.266 19.281 27.969 1 94.81 400 ASP B C 1
ATOM 6629 O O . ASP B 1 400 ? 26.438 20.188 28.016 1 94.81 400 ASP B O 1
ATOM 6633 N N . ARG B 1 401 ? 27.062 18.094 28.391 1 93.38 401 ARG B N 1
ATOM 6634 C CA . ARG B 1 401 ? 25.734 17.656 28.797 1 93.38 401 ARG B CA 1
ATOM 6635 C C . ARG B 1 401 ? 25.25 18.438 30.016 1 93.38 401 ARG B C 1
ATOM 6637 O O . ARG B 1 401 ? 24.047 18.719 30.141 1 93.38 401 ARG B O 1
ATOM 6644 N N . SER B 1 402 ? 26.156 18.734 30.891 1 94.38 402 SER B N 1
ATOM 6645 C CA . SER B 1 402 ? 25.781 19.484 32.062 1 94.38 402 SER B CA 1
ATOM 6646 C C . SER B 1 402 ? 25.328 20.906 31.719 1 94.38 402 SER B C 1
ATOM 6648 O O . SER B 1 402 ? 24.328 21.391 32.25 1 94.38 402 SER B O 1
ATOM 6650 N N . GLN B 1 403 ? 26.062 21.469 30.859 1 95.31 403 GLN B N 1
ATOM 6651 C CA . GLN B 1 403 ? 25.688 22.812 30.406 1 95.31 403 GLN B CA 1
ATOM 6652 C C . GLN B 1 403 ? 24.359 22.781 29.656 1 95.31 403 GLN B C 1
ATOM 6654 O O . GLN B 1 403 ? 23.531 23.688 29.797 1 95.31 403 GLN B O 1
ATOM 6659 N N . LEU B 1 404 ? 24.25 21.797 28.844 1 95.56 404 LEU B N 1
ATOM 6660 C CA . LEU B 1 404 ? 23.031 21.641 28.078 1 95.56 404 LEU B CA 1
ATOM 6661 C C . LEU B 1 404 ? 21.812 21.547 29 1 95.56 404 LEU B C 1
ATOM 6663 O O . LEU B 1 404 ? 20.797 22.203 28.766 1 95.56 404 LEU B O 1
ATOM 6667 N N . THR B 1 405 ? 21.906 20.703 30.031 1 95.94 405 THR B N 1
ATOM 6668 C CA . THR B 1 405 ? 20.797 20.5 30.953 1 95.94 405 THR B CA 1
ATOM 6669 C C . THR B 1 405 ? 20.438 21.797 31.672 1 95.94 405 THR B C 1
ATOM 6671 O O . THR B 1 405 ? 19.266 22.078 31.922 1 95.94 405 THR B O 1
ATOM 6674 N N . LEU B 1 406 ? 21.438 22.562 32 1 95.62 406 LEU B N 1
ATOM 6675 C CA . LEU B 1 406 ? 21.203 23.844 32.688 1 95.62 406 LEU B CA 1
ATOM 6676 C C . LEU B 1 406 ? 20.484 24.812 31.766 1 95.62 406 LEU B C 1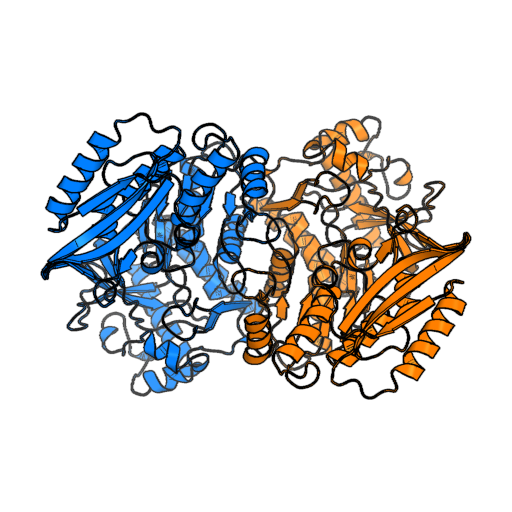
ATOM 6678 O O . LEU B 1 406 ? 19.562 25.516 32.188 1 95.62 406 LEU B O 1
ATOM 6682 N N . LEU B 1 407 ? 20.922 24.828 30.578 1 95.56 407 LEU B N 1
ATOM 6683 C CA . LEU B 1 407 ? 20.328 25.719 29.594 1 95.56 407 LEU B CA 1
ATOM 6684 C C . LEU B 1 407 ? 18.859 25.375 29.359 1 95.56 407 LEU B C 1
ATOM 6686 O O . LEU B 1 407 ? 18.016 26.25 29.281 1 95.56 407 LEU B O 1
ATOM 6690 N N . ILE B 1 408 ? 18.562 24.109 29.203 1 97.06 408 ILE B N 1
ATOM 6691 C CA . ILE B 1 408 ? 17.203 23.641 28.953 1 97.06 408 ILE B CA 1
ATOM 6692 C C . ILE B 1 408 ? 16.328 23.953 30.172 1 97.06 408 ILE B C 1
ATOM 6694 O O . ILE B 1 408 ? 15.195 24.406 30.016 1 97.06 408 ILE B O 1
ATOM 6698 N N . ARG B 1 409 ? 16.875 23.672 31.344 1 96.44 409 ARG B N 1
ATOM 6699 C CA . ARG B 1 409 ? 16.141 23.922 32.594 1 96.44 409 ARG B CA 1
ATOM 6700 C C . ARG B 1 409 ? 15.719 25.391 32.656 1 96.44 409 ARG B C 1
ATOM 6702 O O . ARG B 1 409 ? 14.555 25.672 32.969 1 96.44 409 ARG B O 1
ATOM 6709 N N . GLU B 1 410 ? 16.609 26.234 32.375 1 96.5 410 GLU B N 1
ATOM 6710 C CA . GLU B 1 410 ? 16.344 27.656 32.438 1 96.5 410 GLU B CA 1
ATOM 6711 C C . GLU B 1 410 ? 15.312 28.062 31.391 1 96.5 410 GLU B C 1
ATOM 6713 O O . GLU B 1 410 ? 14.414 28.875 31.672 1 96.5 410 GLU B O 1
ATOM 6718 N N . ARG B 1 411 ? 15.422 27.562 30.234 1 96.62 411 ARG B N 1
ATOM 6719 C CA . ARG B 1 411 ? 14.492 27.891 29.141 1 96.62 411 ARG B CA 1
ATOM 6720 C C . ARG B 1 411 ? 13.086 27.406 29.469 1 96.62 411 ARG B C 1
ATOM 6722 O O . ARG B 1 411 ? 12.109 28.125 29.25 1 96.62 411 ARG B O 1
ATOM 6729 N N . VAL B 1 412 ? 13.016 26.203 29.984 1 95.19 412 VAL B N 1
ATOM 6730 C CA . VAL B 1 412 ? 11.727 25.641 30.344 1 95.19 412 VAL B CA 1
ATOM 6731 C C . VAL B 1 412 ? 11.094 26.484 31.469 1 95.19 412 VAL B C 1
ATOM 6733 O O . VAL B 1 412 ? 9.891 26.766 31.422 1 95.19 412 VAL B O 1
ATOM 6736 N N . ARG B 1 413 ? 11.883 26.844 32.375 1 94.31 413 ARG B N 1
ATOM 6737 C CA . ARG B 1 413 ? 11.398 27.703 33.438 1 94.31 413 ARG B CA 1
ATOM 6738 C C . ARG B 1 413 ? 10.906 29.047 32.906 1 94.31 413 ARG B C 1
ATOM 6740 O O . ARG B 1 413 ? 9.836 29.516 33.281 1 94.31 413 ARG B O 1
ATOM 6747 N N . GLU B 1 414 ? 11.656 29.594 32.031 1 95 414 GLU B N 1
ATOM 6748 C CA . GLU B 1 414 ? 11.344 30.906 31.484 1 95 414 GLU B CA 1
ATOM 6749 C C . GLU B 1 414 ? 10.102 30.844 30.609 1 95 414 GLU B C 1
ATOM 6751 O O . GLU B 1 414 ? 9.242 31.734 30.672 1 95 414 GLU B O 1
ATOM 6756 N N . ARG B 1 415 ? 10.023 29.875 29.859 1 94.62 415 ARG B N 1
ATOM 6757 C CA . ARG B 1 415 ? 8.992 29.812 28.828 1 94.62 415 ARG B CA 1
ATOM 6758 C C . ARG B 1 415 ? 7.707 29.203 29.375 1 94.62 415 ARG B C 1
ATOM 6760 O O . ARG B 1 415 ? 6.605 29.578 28.969 1 94.62 415 ARG B O 1
ATOM 6767 N N . LEU B 1 416 ? 7.855 28.219 30.281 1 94 416 LEU B N 1
ATOM 6768 C CA . LEU B 1 416 ? 6.68 27.469 30.719 1 94 416 LEU B CA 1
ATOM 6769 C C . LEU B 1 416 ? 6.332 27.812 32.156 1 94 416 LEU B C 1
ATOM 6771 O O . LEU B 1 416 ? 5.246 27.484 32.625 1 94 416 LEU B O 1
ATOM 6775 N N . GLY B 1 417 ? 7.195 28.391 32.812 1 93.62 417 GLY B N 1
ATOM 6776 C CA . GLY B 1 417 ? 6.926 28.797 34.188 1 93.62 417 GLY B CA 1
ATOM 6777 C C . GLY B 1 417 ? 6.891 27.625 35.156 1 93.62 417 GLY B C 1
ATOM 6778 O O . GLY B 1 417 ? 6.152 27.641 36.156 1 93.62 417 GLY B O 1
ATOM 6779 N N . VAL B 1 418 ? 7.598 26.625 34.812 1 94 418 VAL B N 1
ATOM 6780 C CA . VAL B 1 418 ? 7.582 25.438 35.656 1 94 418 VAL B CA 1
ATOM 6781 C C . VAL B 1 418 ? 9.008 25 35.969 1 94 418 VAL B C 1
ATOM 6783 O O . VAL B 1 418 ? 9.914 25.203 35.156 1 94 418 VAL B O 1
ATOM 6786 N N . GLU B 1 419 ? 9.117 24.484 37.156 1 93.56 419 GLU B N 1
ATOM 6787 C CA . GLU B 1 419 ? 10.406 23.891 37.5 1 93.56 419 GLU B CA 1
ATOM 6788 C C . GLU B 1 419 ? 10.641 22.594 36.719 1 93.56 419 GLU B C 1
ATOM 6790 O O . GLU B 1 419 ? 9.727 21.766 36.625 1 93.56 419 GLU B O 1
ATOM 6795 N N . ALA B 1 420 ? 11.859 22.531 36.188 1 94.5 420 ALA B N 1
ATOM 6796 C CA . ALA B 1 420 ? 12.133 21.359 35.375 1 94.5 420 ALA B CA 1
ATOM 6797 C C . ALA B 1 420 ? 13.406 20.656 35.812 1 94.5 420 ALA B C 1
ATOM 6799 O O . ALA B 1 420 ? 14.359 21.297 36.25 1 94.5 420 ALA B O 1
ATOM 6800 N N . THR B 1 421 ? 13.336 19.375 35.875 1 94.56 421 THR B N 1
ATOM 6801 C CA . THR B 1 421 ? 14.508 18.531 36 1 94.56 421 THR B CA 1
ATOM 6802 C C . THR B 1 421 ? 14.82 17.844 34.656 1 94.56 421 THR B C 1
ATOM 6804 O O . THR B 1 421 ? 13.977 17.141 34.094 1 94.56 421 THR B O 1
ATOM 6807 N N . ILE B 1 422 ? 15.945 18.125 34.125 1 96.12 422 ILE B N 1
ATOM 6808 C CA . ILE B 1 422 ? 16.359 17.562 32.875 1 96.12 422 ILE B CA 1
ATOM 6809 C C . ILE B 1 422 ? 17.344 16.406 33.125 1 96.12 422 ILE B C 1
ATOM 6811 O O . ILE B 1 422 ? 18.359 16.578 33.781 1 96.12 422 ILE B O 1
ATOM 6815 N N . MET B 1 423 ? 17.016 15.258 32.594 1 93.88 423 MET B N 1
ATOM 6816 C CA . MET B 1 423 ? 17.844 14.07 32.75 1 93.88 423 MET B CA 1
ATOM 6817 C C . MET B 1 423 ? 18.312 13.539 31.391 1 93.88 423 MET B C 1
ATOM 6819 O O . MET B 1 423 ? 17.484 13.32 30.5 1 93.88 423 MET B O 1
ATOM 6823 N N . VAL B 1 424 ? 19.562 13.414 31.234 1 93.94 424 VAL B N 1
ATOM 6824 C CA . VAL B 1 424 ? 20.094 12.719 30.062 1 93.94 424 VAL B CA 1
ATOM 6825 C C . VAL B 1 424 ? 20.219 11.227 30.359 1 93.94 424 VAL B C 1
ATOM 6827 O O . VAL B 1 424 ? 20.922 10.828 31.297 1 93.94 424 VAL B O 1
ATOM 6830 N N . VAL B 1 425 ? 19.484 10.484 29.578 1 91.81 425 VAL B N 1
ATOM 6831 C CA . VAL B 1 425 ? 19.453 9.047 29.828 1 91.81 425 VAL B CA 1
ATOM 6832 C C . VAL B 1 425 ? 20.094 8.305 28.672 1 91.81 425 VAL B C 1
ATOM 6834 O O . VAL B 1 425 ? 20.234 8.852 27.578 1 91.81 425 VAL B O 1
ATOM 6837 N N . ASP B 1 426 ? 20.5 6.977 28.938 1 87.38 426 ASP B N 1
ATOM 6838 C CA . ASP B 1 426 ? 21.172 6.184 27.906 1 87.38 426 ASP B CA 1
ATOM 6839 C C . ASP B 1 426 ? 20.172 5.535 26.969 1 87.38 426 ASP B C 1
ATOM 6841 O O . ASP B 1 426 ? 20.453 5.336 25.781 1 87.38 426 ASP B O 1
ATOM 6845 N N . ASP B 1 427 ? 19.016 5.141 27.531 1 86.62 427 ASP B N 1
ATOM 6846 C CA . ASP B 1 427 ? 18.031 4.441 26.703 1 86.62 427 ASP B CA 1
ATOM 6847 C C . ASP B 1 427 ? 16.609 4.801 27.141 1 86.62 427 ASP B C 1
ATOM 6849 O O . ASP B 1 427 ? 16.234 4.609 28.297 1 86.62 427 ASP B O 1
ATOM 6853 N N . LEU B 1 428 ? 15.953 5.418 26.188 1 79.62 428 LEU B N 1
ATOM 6854 C CA . LEU B 1 428 ? 14.539 5.668 26.422 1 79.62 428 LEU B CA 1
ATOM 6855 C C . LEU B 1 428 ? 13.695 4.461 26.016 1 79.62 428 LEU B C 1
ATOM 6857 O O . LEU B 1 428 ? 14.062 3.725 25.094 1 79.62 428 LEU B O 1
ATOM 6861 N N . ASP B 1 429 ? 12.602 4.16 26.703 1 68.38 429 ASP B N 1
ATOM 6862 C CA . ASP B 1 429 ? 11.719 3.031 26.422 1 68.38 429 ASP B CA 1
ATOM 6863 C C . ASP B 1 429 ? 11.148 3.121 25.016 1 68.38 429 ASP B C 1
ATOM 6865 O O . ASP B 1 429 ? 10.969 4.219 24.484 1 68.38 429 ASP B O 1
ATOM 6869 N N . ASP B 1 430 ? 10.867 1.957 24.484 1 58.94 430 ASP B N 1
ATOM 6870 C CA . ASP B 1 430 ? 10.398 1.796 23.109 1 58.94 430 ASP B CA 1
ATOM 6871 C C . ASP B 1 430 ? 9.086 2.541 22.891 1 58.94 430 ASP B C 1
ATOM 6873 O O . ASP B 1 430 ? 8.805 3 21.781 1 58.94 430 ASP B O 1
ATOM 6877 N N . HIS B 1 431 ? 8.281 2.604 23.859 1 54.16 431 HIS B N 1
ATOM 6878 C CA . HIS B 1 431 ? 6.961 3.205 23.688 1 54.16 431 HIS B CA 1
ATOM 6879 C C . HIS B 1 431 ? 7.074 4.672 23.297 1 54.16 431 HIS B C 1
ATOM 6881 O O . HIS B 1 431 ? 6.184 5.215 22.641 1 54.16 431 HIS B O 1
ATOM 6887 N N . VAL B 1 432 ? 8.07 5.27 23.688 1 53.56 432 VAL B N 1
ATOM 6888 C CA . VAL B 1 432 ? 8.266 6.68 23.375 1 53.56 432 VAL B CA 1
ATOM 6889 C C . VAL B 1 432 ? 8.562 6.844 21.891 1 53.56 432 VAL B C 1
ATOM 6891 O O . VAL B 1 432 ? 8.234 7.871 21.281 1 53.56 432 VAL B O 1
ATOM 6894 N N . ASN B 1 433 ? 9.102 5.77 21.406 1 54.06 433 ASN B N 1
ATOM 6895 C CA . ASN B 1 433 ? 9.586 5.891 20.031 1 54.06 433 ASN B CA 1
ATOM 6896 C C . ASN B 1 433 ? 8.5 5.527 19.016 1 54.06 433 ASN B C 1
ATOM 6898 O O . ASN B 1 433 ? 8.703 5.672 17.812 1 54.06 433 ASN B O 1
ATOM 6902 N N . LEU B 1 434 ? 7.41 4.977 19.547 1 49.91 434 LEU B N 1
ATOM 6903 C CA . LEU B 1 434 ? 6.32 4.586 18.656 1 49.91 434 LEU B CA 1
ATOM 6904 C C . LEU B 1 434 ? 5.355 5.746 18.438 1 49.91 434 LEU B C 1
ATOM 6906 O O . LEU B 1 434 ? 4.242 5.547 17.953 1 49.91 434 LEU B O 1
ATOM 6910 N N . GLY B 1 435 ? 5.777 6.926 18.828 1 44.75 435 GLY B N 1
ATOM 6911 C CA . GLY B 1 435 ? 4.906 8.078 18.969 1 44.75 435 GLY B CA 1
ATOM 6912 C C . GLY B 1 435 ? 4.078 8.352 17.734 1 44.75 435 GLY B C 1
ATOM 6913 O O . GLY B 1 435 ? 2.996 8.938 17.812 1 44.75 435 GLY B O 1
ATOM 6914 N N . SER B 1 436 ? 4.652 8.164 16.688 1 47.44 436 SER B N 1
ATOM 6915 C CA . SER B 1 436 ? 4.164 8.922 15.531 1 47.44 436 SER B CA 1
ATOM 6916 C C . SER B 1 436 ? 2.756 8.484 15.141 1 47.44 436 SER B C 1
ATOM 6918 O O . SER B 1 436 ? 1.918 9.32 14.789 1 47.44 436 SER B O 1
ATOM 6920 N N . TRP B 1 437 ? 2.525 7.188 15.016 1 49.47 437 TRP B N 1
ATOM 6921 C CA . TRP B 1 437 ? 1.208 6.84 14.492 1 49.47 437 TRP B CA 1
ATOM 6922 C C . TRP B 1 437 ? 0.165 6.832 15.602 1 49.47 437 TRP B C 1
ATOM 6924 O O . TRP B 1 437 ? -1.021 6.613 15.352 1 49.47 437 TRP B O 1
ATOM 6934 N N . PHE B 1 438 ? 0.842 7.367 16.797 1 49.69 438 PHE B N 1
ATOM 6935 C CA . PHE B 1 438 ? 0.038 7.727 17.953 1 49.69 438 PHE B CA 1
ATOM 6936 C C . PHE B 1 438 ? 0.139 9.219 18.234 1 49.69 438 PHE B C 1
ATOM 6938 O O . PHE B 1 438 ? 1.032 9.898 17.719 1 49.69 438 PHE B O 1
ATOM 6945 N N . SER B 1 439 ? -0.85 9.773 18.891 1 58.22 439 SER B N 1
ATOM 6946 C CA . SER B 1 439 ? -0.81 11.188 19.234 1 58.22 439 SER B CA 1
ATOM 6947 C C . SER B 1 439 ? 0.488 11.539 19.953 1 58.22 439 SER B C 1
ATOM 6949 O O . SER B 1 439 ? 1.007 10.742 20.734 1 58.22 439 SER B O 1
ATOM 6951 N N . TRP B 1 440 ? 1.144 12.531 19.359 1 57.44 440 TRP B N 1
ATOM 6952 C CA . TRP B 1 440 ? 2.348 13.094 19.969 1 57.44 440 TRP B CA 1
ATOM 6953 C C . TRP B 1 440 ? 2.248 13.094 21.484 1 57.44 440 TRP B C 1
ATOM 6955 O O . TRP B 1 440 ? 3.18 12.68 22.172 1 57.44 440 TRP B O 1
ATOM 6965 N N . LYS B 1 441 ? 1.152 13.625 21.906 1 57.5 441 LYS B N 1
ATOM 6966 C CA . LYS B 1 441 ? 0.941 13.75 23.344 1 57.5 441 LYS B CA 1
ATOM 6967 C C . LYS B 1 441 ? 0.988 12.391 24.031 1 57.5 441 LYS B C 1
ATOM 6969 O O . LYS B 1 441 ? 1.642 12.234 25.062 1 57.5 441 LYS B O 1
ATOM 6974 N N . GLU B 1 442 ? 0.471 11.57 23.406 1 58.19 442 GLU B N 1
ATOM 6975 C CA . GLU B 1 442 ? 0.402 10.25 24.031 1 58.19 442 GLU B CA 1
ATOM 6976 C C . GLU B 1 442 ? 1.753 9.547 23.984 1 58.19 442 GLU B C 1
ATOM 6978 O O . GLU B 1 442 ? 2.096 8.789 24.891 1 58.19 442 GLU B O 1
ATOM 6983 N N . ALA B 1 443 ? 2.443 10.094 23.078 1 61 443 ALA B N 1
ATOM 6984 C CA . ALA B 1 443 ? 3.701 9.375 22.875 1 61 443 ALA B CA 1
ATOM 6985 C C . ALA B 1 443 ? 4.812 9.984 23.734 1 61 443 ALA B C 1
ATOM 6987 O O . ALA B 1 443 ? 5.703 9.266 24.203 1 61 443 ALA B O 1
ATOM 6988 N N . ARG B 1 444 ? 4.66 11.305 24.031 1 76.62 444 ARG B N 1
ATOM 6989 C CA . ARG B 1 444 ? 5.852 11.945 24.578 1 76.62 444 ARG B CA 1
ATOM 6990 C C . ARG B 1 444 ? 5.559 12.57 25.938 1 76.62 444 ARG B C 1
ATOM 6992 O O . ARG B 1 444 ? 6.48 12.883 26.688 1 76.62 444 ARG B O 1
ATOM 6999 N N . ILE B 1 445 ? 4.32 12.758 26.25 1 76.12 445 ILE B N 1
ATOM 7000 C CA . ILE B 1 445 ? 3.965 13.422 27.5 1 76.12 445 ILE B CA 1
ATOM 7001 C C . ILE B 1 445 ? 3.238 12.438 28.406 1 76.12 445 ILE B C 1
ATOM 7003 O O . ILE B 1 445 ? 2.217 11.859 28.031 1 76.12 445 ILE B O 1
ATOM 7007 N N . VAL B 1 446 ? 3.779 12.234 29.562 1 78.38 446 VAL B N 1
ATOM 7008 C CA . VAL B 1 446 ? 3.152 11.43 30.609 1 78.38 446 VAL B CA 1
ATOM 7009 C C . VAL B 1 446 ? 2.689 12.336 31.75 1 78.38 446 VAL B C 1
ATOM 7011 O O . VAL B 1 446 ? 3.51 12.938 32.438 1 78.38 446 VAL B O 1
ATOM 7014 N N . ASP B 1 447 ? 1.387 12.438 31.953 1 79.31 447 ASP B N 1
ATOM 7015 C CA . ASP B 1 447 ? 0.819 13.258 33.031 1 79.31 447 ASP B CA 1
ATOM 7016 C C . ASP B 1 447 ? 0.561 12.438 34.281 1 79.31 447 ASP B C 1
ATOM 7018 O O . ASP B 1 447 ? -0.374 11.633 34.312 1 79.31 447 ASP B O 1
ATOM 7022 N N . GLN B 1 448 ? 1.374 12.57 35.219 1 78.62 448 GLN B N 1
ATOM 7023 C CA . GLN B 1 448 ? 1.294 11.781 36.438 1 78.62 448 GLN B CA 1
ATOM 7024 C C . GLN B 1 448 ? 0.695 12.594 37.562 1 78.62 448 GLN B C 1
ATOM 7026 O O . GLN B 1 448 ? 0.855 12.242 38.75 1 78.62 448 GLN B O 1
ATOM 7031 N N . ARG B 1 449 ? -0.018 13.695 37.469 1 76.25 449 ARG B N 1
ATOM 7032 C CA . ARG B 1 449 ? -0.522 14.547 38.531 1 76.25 449 ARG B CA 1
ATOM 7033 C C . ARG B 1 449 ? -1.677 13.883 39.25 1 76.25 449 ARG B C 1
ATOM 7035 O O . ARG B 1 449 ? -1.883 14.125 40.469 1 76.25 449 ARG B O 1
ATOM 7042 N N . ASN B 1 450 ? -2.539 13.266 38.469 1 68.06 450 ASN B N 1
ATOM 7043 C CA . ASN B 1 450 ? -3.674 12.656 39.156 1 68.06 450 ASN B CA 1
ATOM 7044 C C . ASN B 1 450 ? -3.402 11.195 39.5 1 68.06 450 ASN B C 1
ATOM 7046 O O . ASN B 1 450 ? -4.336 10.43 39.75 1 68.06 450 ASN B O 1
ATOM 7050 N N . ARG B 1 451 ? -2.143 10.805 39.531 1 51.28 451 ARG B N 1
ATOM 7051 C CA . ARG B 1 451 ? -1.9 9.445 39.969 1 51.28 451 ARG B CA 1
ATOM 7052 C C . ARG B 1 451 ? -1.486 9.414 41.438 1 51.28 451 ARG B C 1
ATOM 7054 O O . ARG B 1 451 ? -0.889 10.367 41.938 1 51.28 451 ARG B O 1
#

Sequence (902 aa):
MGAVKVFDEFTVKYDDIHRAYWTNTLSEGDLKQWHEAQLRTVLRHVKNKSAFYAGHLKDIDVDSVTLASLCSLPFTTKDDLRESMLDILSGTLEDSIYYYETTGTTGPATPCPRDKKESYASNKQLAMSYQAVLEKHFPTEKTVVGVMGPTEVHSFGDTLGDVCHQLGVCNAKIWPHSPVIGYPKTLQLMKDLRIGVVASAPGLLLALAKEAERLGFNPRQDFHLRAFMMSGELCTPALKNNLYSLWGCEAYNSLYGSQEAMIIAAANASDQLMPHRLNYIIEVLNPQTGESLGDSGEGELCVTMLIDGVKPLIRYRTGDLVCIQKNPKNPIAHAHVMKVVGRVKDAMTLNGKAFTAGHIEQALLEGVEQCLGYQIVINCVNGRDTVIAKMEMSRFYEGDRSQLTLLIRERVRERLGVEATIMVVDDLDDHVNLGSWFSWKEARIVDQRNRMGAVKVFDEFTVKYDDIHRAYWTNTLSEGDLKQWHEAQLRTVLRHVKNKSAFYAGHLKDIDVDSVTLASLCSLPFTTKDDLRESMLDILSGTLEDSIYYYETTGTTGPATPCPRDKKESYASNKQLAMSYQAVLEKHFPTEKTVVGVMGPTEVHSFGDTLGDVCHQLGVCNAKIWPHSPVIGYPKTLQLMKDLRIGVVASAPGLLLALAKEAERLGFNPRQDFHLRAFMMSGELCTPALKNNLYSLWGCEAYNSLYGSQEAMIIAAANASDQLMPHRLNYIIEVLNPQTGESLGDSGEGELCVTMLIDGVKPLIRYRTGDLVCIQKNPKNPIAHAHVMKVVGRVKDAMTLNGKAFTAGHIEQALLEGVEQCLGYQIVINCVNGRDTVIAKMEMSRFYEGDRSQLTLLIRERVRERLGVEATIMVVDDLDDHVNLGSWFSWKEARIVDQRNR

Solvent-accessible surface area (backbone atoms only — not comparable to full-atom values): 46005 Å² total; per-residue (Å²): 124,59,74,68,56,52,52,54,54,48,48,55,57,50,50,52,54,51,50,30,35,74,68,53,70,48,49,74,66,55,51,50,51,50,49,47,55,28,45,40,53,24,45,51,43,32,41,74,42,7,65,44,35,34,61,72,42,60,90,52,64,53,88,73,56,41,77,88,48,48,80,74,53,67,76,34,45,65,64,53,44,58,72,41,37,73,37,53,24,30,52,55,76,50,68,11,34,36,40,27,41,48,89,33,88,91,44,77,57,34,74,28,50,34,16,68,63,42,50,54,60,37,42,50,53,46,32,53,20,51,49,40,42,43,48,71,77,38,71,89,50,81,48,26,35,34,37,38,58,58,48,64,30,34,60,55,42,57,51,51,52,49,29,25,54,75,70,59,30,12,33,33,40,46,24,41,75,39,85,86,50,25,58,70,49,30,55,48,45,38,43,76,61,43,24,25,33,36,34,31,24,60,39,44,55,28,36,48,45,47,51,33,46,74,73,70,44,48,53,53,72,65,44,53,48,52,34,36,41,23,31,86,48,90,74,44,73,24,54,41,50,16,49,23,60,43,37,64,24,52,64,24,63,32,48,42,66,41,73,74,71,40,58,45,22,20,10,46,71,83,53,44,27,23,56,41,66,87,47,32,49,62,33,20,17,38,79,86,79,60,48,73,61,42,74,37,43,72,24,27,37,27,35,25,45,35,50,77,35,33,48,57,42,56,42,27,46,70,54,32,28,31,38,28,46,74,41,86,87,40,56,65,60,59,17,40,40,47,41,79,68,43,47,69,79,58,52,41,70,46,78,85,40,79,36,37,67,56,56,51,49,36,36,60,30,51,92,44,62,26,57,36,44,60,37,37,35,35,36,61,56,95,91,35,45,31,36,39,35,42,30,24,64,40,90,81,56,80,71,61,64,67,59,49,36,51,51,34,29,50,41,30,29,71,73,56,67,30,56,52,46,63,41,82,44,92,74,75,64,67,68,45,38,54,10,34,94,37,57,58,56,73,23,32,48,44,80,48,60,92,106,125,61,74,66,57,51,53,55,54,48,48,55,56,49,49,52,53,50,50,29,35,74,67,53,69,47,48,72,67,54,50,49,50,49,50,46,55,27,45,39,52,24,46,51,44,31,42,73,41,6,64,44,36,33,62,73,43,60,90,52,64,52,87,75,55,42,79,89,48,50,80,76,54,65,77,33,46,65,65,54,45,59,71,41,38,74,36,52,24,29,52,55,76,48,69,10,34,38,40,27,42,48,90,33,89,90,45,76,57,34,74,27,52,34,16,68,64,41,49,55,61,37,40,49,52,46,33,54,20,51,50,39,41,42,50,70,76,38,72,87,51,80,47,26,34,34,39,39,57,59,48,64,29,32,58,56,41,58,50,52,50,48,31,26,53,75,70,58,31,13,33,32,40,46,25,41,77,40,84,86,51,25,58,69,48,29,56,49,46,37,44,75,59,44,24,26,33,37,34,30,26,61,41,44,54,28,39,47,47,48,52,32,46,74,73,70,44,49,53,50,73,65,45,53,49,50,34,36,41,23,30,86,48,90,75,43,71,25,54,42,52,15,48,24,60,43,38,64,25,51,66,25,64,32,47,44,66,41,72,74,69,39,59,45,22,20,12,46,72,83,51,44,28,23,56,40,64,87,47,33,49,61,32,20,18,38,78,86,76,60,49,72,62,42,73,39,46,72,25,27,37,28,35,26,44,35,49,77,36,34,48,54,44,55,41,28,44,71,55,32,28,31,40,28,47,74,41,86,87,39,55,64,60,60,18,41,38,45,42,80,70,44,47,70,80,56,53,42,71,45,79,85,39,77,36,39,68,56,54,53,48,37,37,61,28,50,93,43,60,26,56,36,46,60,38,37,35,35,36,61,57,95,90,35,45,32,37,39,36,42,30,24,63,40,92,80,55,80,72,59,65,68,58,49,38,51,51,35,29,52,40,30,30,70,72,58,66,30,57,50,47,64,41,84,45,92,75,75,66,70,67,46,41,56,11,30,98,37,57,60,57,73,22,31,48,45,80,49,61,92,106

InterPro domains:
  IPR000873 AMP-dependent synthetase/ligase domain [PF00501] (102-303)
  IPR042099 ANL, N-terminal domain [G3DSA:3.40.50.12780] (14-343)
  IPR045851 AMP-binding enzyme domain superfamily [G3DSA:3.30.300.30] (344-450)

Radius of gyration: 29.45 Å; Cα contacts (8 Å, |Δi|>4): 1878; chains: 2; bounding box: 65×88×84 Å

Organism: NCBI:txid76758

Nearest PDB structures (foldseek):
  6six-assembly1_B  TM=8.886E-01  e=8.634E-31  Streptomyces sp. Tu 6176
  6tm4-assembly1_AAA  TM=8.850E-01  e=1.235E-29  Streptomyces sp. Tu 6176
  6wuq-assembly1_B  TM=8.667E-01  e=6.255E-30  Streptomyces sp.
  6wuq-assembly1_A  TM=8.640E-01  e=2.630E-30  Streptomyces sp.
  6tm4-assembly1_BBB  TM=8.706E-01  e=2.294E-29  Streptomyces sp. Tu 6176

Secondary structure (DSSP, 8-state):
--HHHHHHHHHHHHHHHHHHHHTT-S-HHHHHHHHHHHHHHHHHHHHHH-HHHHHHTTT--GGG--STTGGGSPPB-HHHHHHHGGGG-SS-GGG-SB--B---SSSSPPB--B-HHHHHHHHHHHHHHHHHHHHHH-TTS--EEEE-S--TT-HHHHHHHHHHHHHT-EEEE--TTSTTTHHHHHHHHHHHTTEEEEEE-HHHHHHHHHHHHHTT--TTTSS---EEEE-SS---HHHHHHHHHHHSSEEEE-EEEETTTEEEEEE-TTSPEEE-TTTEEEEEE-TTT--B--SSEEEEEEEEE-S-SS---SSEEEEEEEEEEE-TTS-GGGSEEEEEEEETT-PEEETTEEE-HHHHHHHHHTT--SEEEEEEEEEEETTEEEEEEEEEEPTT--S-HHHHHHHHHHHHHHHH-SEEEEEEES---HHHHTGGGS-HHHHHEEE-TT-/--HHHHHHHHHHHHHHHHHHHHTT-S-HHHHHHHHHHHHHHHHHHHHHH-HHHHHHTTT--GGG--STTGGGSPPB-HHHHHHHGGGG-SS-GGG-SB--B---SSSSPPB--B-HHHHHHHHHHHHHHHHHHHHHH-TTS--EEEE-S--TT-HHHHHHHHHHHHHT-EEEE--TTSTTTHHHHHHHHHHHTTEEEEEE-HHHHHHHHHHHHHTT--TTTSS---EEEE-SS---HHHHHHHHHHH-SEEEE-EEEETTTEEEEEE-TTSPEEE-TTTEEEEEE-TTT--B--SSEEEEEEEEE-S-SS---SSEEEEEEEEEEE-TTS-GGGSEEEEEEEETT-PEEETTEEE-HHHHHHHHHTT--SEEEEEEEEEEETTEEEEEEEEEEPTT--S-HHHHHHHHHHHHHHHH-SEEEEEEES---HHHHTGGGS-HHHHHEEE-TT-